Protein 3VYW (pdb70)

Radius of gyration: 40.47 Å; Cα contacts (8 Å, |Δi|>4): 2380; chains: 4; bounding box: 107×98×105 Å

Secondary structure (DSSP, 8-state):
-HHHHHHHHHHHHHHHHT----HHHHHHHHHHHHHH---TT---EEEEE-TTS-EEEEETTTTEESS-TTT-HHHHIIIIIIHHHTHHHHHHH-SEEEEEEE--TTSHHHHHHHHHHHHH-TT-EEEEEEEESS--S--PPPPTTSHHHHHHHHHH-SEEE-SSEEEEEEES-HHHHGGG--S--EEEEEE--S-TTTSGGGGSHHHHHHHHTTEEEEEEEEES---HHHHHHHHHTT-EEEEEE---EEEEEESSS-----HHHHHHHHH-TT-----SSS---HHHHHHHHHHHHTT--/-HHHHHHHHHHHHHHHS-----HHHHHHHHHHHHHH---TT---EEEEE-TTS-EEEEETTTTEESS-TTT-HHHHHIIIIIHHHTHHHHHTT-SEEEEEEE--TTSHHHHHHHHHHHHH-TT-EEEEEEEESS--SSPPPPPTTSHHHHHHHHHHTTEEE-SSEEEEEEES-HHHHGGG--S--EEEEEE--S-TTTSGGGSSHHHHHHHHHTEEEEEEEEES---HHHHHHHHHTT-EEEEEE-TT---EEEEEESSS-----HHHHHHHHH-TT-----TTS---HHHHHHHHHHHHTT-/-HHHHHHHHHHHHHHHHT----HHHHHHHHHHHHHH---TT---EEEEE-TTS-EEEEETTTTEESS-TTT-HHHHIIIIIIHHHTHHHHHHH-SEEEEEEE--TTSHHHHHHHHHHHHH-TT-EEEEEEEESS--S----PPTTSHHHHHHHHHH-SEEE-SSEEEEEEES-HHHHGGG--S--EEEEEE--S-TTTSGGGSSHHHHHHHHHTEEEEEEEEES---HHHHHHHHHTT-EEEEEE-TT-S-EEEEEESSS-----HHHHHHHHH-TT-----TTS---HHHHHHHHHHHHTT-/-HHHHHHHHHHHHHHHHT----HHHHHHHHHHHHHH---TT---EEEE--TTS--EEEETTTTEESS-TTT-HHHHIIIIIIGGGTHHHHHTT-SEEEEEEE--TTSHHHHHHHHHHHHH-TT-EEEEEEEESS--S--PPPPTTTHHHHHHHHHT-SEEE-SSEEEEEEES-HHHHGGG--S--EEEEEE--S-TTTSGGGSSHHHHHHHHHTEEEEEEEEES---HHHHHHHHHTT-EEEEE--TT-S--EEEEESSS-----HHHHHHHHH-TT-----TTS---HHHHHHHHHHHHTT--

Organism: Aquifex aeolicus (strain VF5) (NCBI:txid224324)

B-factor: mean 51.1, std 18.09, range [18.89, 156.43]

Sequence (1211 aa):
KREEYLKNYLESYLRKKEVSLTEEEFNVILREFLRFAYNPEESGQEIADTADGSKTLIHKTYGEPYHSQTAGAIRESLYKFVRPSRILEKAKERKVIRILDVGFGLGYNLAVALKHLWEVNPKLRVEIISFEKELLKEFPILPEPYREIHEFLLERVPEYEGERLSLKVLLGDARKRIKEVENFKADAVFHDAFSPYKNPELWTLDFLSLIKERIDEKGYWVSYSSSLSVRKSLLTLGFKVGSSREIRKGTVASLKAPVPPEENEVRKLVLSPFAVPRDEKLDKEPLEILIDYLLKVYKISKREEYLKNYLESYLRKKEVSLTEEEFNVILREFLRFAYNPEESGQEIADTADGSKTLIHKTYGEPYHSQTAGAIRESLYKFVRPSRILEKAKERKVIRILDVGFGLGYNLAVALKHLWEVNPKLRVEIISFEKELLKEFPILPEPYREIHEFLLERVPEYEGERLSLKVLLGDARKRIKEVENFKADAVFHDAFSPYKNPELWTLDFLSLIKERIDEKGYWVSYSSSLSVRKSLLTLGFKVGSSREIGRKRKGTVASLKAPVPPEENEVRKLVLSPFAVPRDEKLDKEPLEILIDYLLKVYKIKREEYLKNYLESYLRKKEVSLTEEEFNVILREFLRFAYNPEESGQEIADTADGSKTLIHKTYGEPYHSQTAGAIRESLYKFVRPSRILEKAKERKVIRILDVGFGLGYNLAVALKHLWEVNPKLRVEIISFEKELLKEFPILPEPYREIHEFLLERVPEYEGERLSLKVLLGDARKRIKEVENFKADAVFHDAFSPYKNPELWTLDFLSLIKERIDEKGYWVSYSSSLSVRKSLLTLGFKVGSSREIGRKRKGTVASLKAPVPPEENEVRKLVLSPFAVPRDEKLDKEPLEILIDYLLKVYKIKREEYLKNYLESYLRKKEVSLTEEEFNVILREFLRFAYNPEESGQEIADTADGSKTLIHKTYGEPYHSQTAGAIRESLYKFVRPSRILEKAKERKVIRILDVGFGLGYNLAVALKHLWEVNPKLRVEIISFEKELLKEFPILPEPYREIHEFLLERVPEYEGERLSLKVLLGDARKRIKEVENFKADAVFHDAFSPYKNPELWTLDFLSLIKERIDEKGYWVSYSSSLSVRKSLLTLGFKVGSSREIGRKRKGTVASLKAPVPPEENEVRKLVLSPFAVPRDEKLDKEPLEILIDYLLKVYKIS

Structure (mmCIF, N/CA/C/O backbone):
data_3VYW
#
_entry.id   3VYW
#
_cell.length_a   55.487
_cell.length_b   107.581
_cell.length_c   117.711
_cell.angle_alpha   90.00
_cell.angle_beta   102.44
_cell.angle_gamma   90.00
#
_symmetry.space_group_name_H-M   'P 1 21 1'
#
loop_
_entity.id
_entity.type
_entity.pdbx_description
1 polymer MNMC2
2 non-polymer S-ADENOSYLMETHIONINE
3 non-polymer BENZAMIDINE
4 water water
#
loop_
_atom_site.group_PDB
_atom_site.id
_atom_site.type_symbol
_atom_site.label_atom_id
_atom_site.label_alt_id
_atom_site.label_comp_id
_atom_site.label_asym_id
_atom_site.label_entity_id
_atom_site.label_seq_id
_atom_site.pdbx_PDB_ins_code
_atom_site.Cartn_x
_atom_site.Cartn_y
_atom_site.Cartn_z
_atom_site.occupancy
_atom_site.B_iso_or_equiv
_atom_site.auth_seq_id
_atom_site.auth_comp_id
_atom_site.auth_asym_id
_atom_site.auth_atom_id
_atom_site.pdbx_PDB_model_num
ATOM 1 N N . LYS A 1 2 ? -14.386 -24.615 3.996 1.00 51.21 2 LYS A N 1
ATOM 2 C CA . LYS A 1 2 ? -15.130 -23.475 3.519 1.00 52.13 2 LYS A CA 1
ATOM 3 C C . LYS A 1 2 ? -14.946 -22.290 4.428 1.00 53.18 2 LYS A C 1
ATOM 4 O O . LYS A 1 2 ? -15.027 -22.401 5.618 1.00 54.96 2 LYS A O 1
ATOM 10 N N . ARG A 1 3 ? -14.720 -21.146 3.818 1.00 50.47 3 ARG A N 1
ATOM 11 C CA . ARG A 1 3 ? -14.352 -19.950 4.505 1.00 47.61 3 ARG A CA 1
ATOM 12 C C . ARG A 1 3 ? -15.452 -19.593 5.452 1.00 46.31 3 ARG A C 1
ATOM 13 O O . ARG A 1 3 ? -15.204 -19.327 6.576 1.00 41.19 3 ARG A O 1
ATOM 21 N N . GLU A 1 4 ? -16.679 -19.652 4.994 1.00 45.85 4 GLU A N 1
ATOM 22 C CA . GLU A 1 4 ? -17.805 -19.233 5.771 1.00 51.66 4 GLU A CA 1
ATOM 23 C C . GLU A 1 4 ? -17.901 -20.056 7.012 1.00 56.65 4 GLU A C 1
ATOM 24 O O . GLU A 1 4 ? -18.139 -19.565 8.075 1.00 53.99 4 GLU A O 1
ATOM 30 N N . GLU A 1 5 ? -17.752 -21.350 6.847 1.00 58.65 5 GLU A N 1
ATOM 31 C CA . GLU A 1 5 ? -17.796 -22.279 7.933 1.00 55.83 5 GLU A CA 1
ATOM 32 C C . GLU A 1 5 ? -16.667 -22.064 8.886 1.00 49.54 5 GLU A C 1
ATOM 33 O O . GLU A 1 5 ? -16.856 -22.074 10.050 1.00 56.89 5 GLU A O 1
ATOM 39 N N . TYR A 1 6 ? -15.471 -21.895 8.388 1.00 41.69 6 TYR A N 1
ATOM 40 C CA . TYR A 1 6 ? -14.367 -21.676 9.269 1.00 42.45 6 TYR A CA 1
ATOM 41 C C . TYR A 1 6 ? -14.510 -20.400 10.065 1.00 44.60 6 TYR A C 1
ATOM 42 O O . TYR A 1 6 ? -14.218 -20.370 11.224 1.00 44.62 6 TYR A O 1
ATOM 51 N N . LEU A 1 7 ? -14.919 -19.342 9.404 1.00 36.52 7 LEU A N 1
ATOM 52 C CA . LEU A 1 7 ? -15.024 -18.040 10.007 1.00 36.85 7 LEU A CA 1
ATOM 53 C C . LEU A 1 7 ? -16.057 -17.936 11.091 1.00 38.13 7 LEU A C 1
ATOM 54 O O . LEU A 1 7 ? -15.864 -17.249 12.056 1.00 37.62 7 LEU A O 1
ATOM 59 N N . LYS A 1 8 ? -17.183 -18.579 10.884 1.00 39.59 8 LYS A N 1
ATOM 60 C CA . LYS A 1 8 ? -18.231 -18.611 11.863 1.00 36.09 8 LYS A CA 1
ATOM 61 C C . LYS A 1 8 ? -17.865 -19.350 13.093 1.00 42.42 8 LYS A C 1
ATOM 62 O O . LYS A 1 8 ? -18.278 -19.008 14.152 1.00 47.39 8 LYS A O 1
ATOM 68 N N . ASN A 1 9 ? -17.129 -20.420 12.922 1.00 43.95 9 ASN A N 1
ATOM 69 C CA . ASN A 1 9 ? -16.628 -21.170 14.024 1.00 41.52 9 ASN A CA 1
ATOM 70 C C . ASN A 1 9 ? -15.671 -20.345 14.801 1.00 38.11 9 ASN A C 1
ATOM 71 O O . ASN A 1 9 ? -15.648 -20.382 15.989 1.00 39.70 9 ASN A O 1
ATOM 76 N N . TYR A 1 10 ? -14.838 -19.624 14.096 1.00 34.72 10 TYR A N 1
ATOM 77 C CA . TYR A 1 10 ? -13.819 -18.836 14.699 1.00 32.55 10 TYR A CA 1
ATOM 78 C C . TYR A 1 10 ? -14.440 -17.780 15.538 1.00 34.90 10 TYR A C 1
ATOM 79 O O . TYR A 1 10 ? -14.008 -17.524 16.615 1.00 39.36 10 TYR A O 1
ATOM 88 N N . LEU A 1 11 ? -15.459 -17.143 15.014 1.00 35.09 11 LEU A N 1
ATOM 89 C CA . LEU A 1 11 ? -16.153 -16.133 15.735 1.00 34.80 11 LEU A CA 1
ATOM 90 C C . LEU A 1 11 ? -16.840 -16.659 16.943 1.00 37.76 11 LEU A C 1
ATOM 91 O O . LEU A 1 11 ? -16.783 -16.079 17.982 1.00 40.70 11 LEU A O 1
ATOM 96 N N . GLU A 1 12 ? -17.533 -17.762 16.793 1.00 39.22 12 GLU A N 1
ATOM 97 C CA . GLU A 1 12 ? -18.237 -18.329 17.902 1.00 41.83 12 GLU A CA 1
ATOM 98 C C . GLU A 1 12 ? -17.228 -18.702 18.926 1.00 42.61 12 GLU A C 1
ATOM 99 O O . GLU A 1 12 ? -17.402 -18.513 20.082 1.00 44.02 12 GLU A O 1
ATOM 105 N N . SER A 1 13 ? -16.143 -19.250 18.477 1.00 43.11 13 SER A N 1
ATOM 106 C CA . SER A 1 13 ? -15.150 -19.664 19.387 1.00 42.46 13 SER A CA 1
ATOM 107 C C . SER A 1 13 ? -14.559 -18.510 20.152 1.00 46.80 13 SER A C 1
ATOM 108 O O . SER A 1 13 ? -14.351 -18.612 21.331 1.00 53.32 13 SER A O 1
ATOM 111 N N . TYR A 1 14 ? -14.260 -17.418 19.476 1.00 46.49 14 TYR A N 1
ATOM 112 C CA . TYR A 1 14 ? -13.679 -16.250 20.110 1.00 41.71 14 TYR A CA 1
ATOM 113 C C . TYR A 1 14 ? -14.590 -15.580 21.085 1.00 38.97 14 TYR A C 1
ATOM 114 O O . TYR A 1 14 ? -14.165 -15.089 22.078 1.00 36.01 14 TYR A O 1
ATOM 123 N N . LEU A 1 15 ? -15.855 -15.524 20.776 1.00 36.61 15 LEU A N 1
ATOM 124 C CA . LEU A 1 15 ? -16.767 -14.890 21.688 1.00 45.87 15 LEU A CA 1
ATOM 125 C C . LEU A 1 15 ? -16.847 -15.638 22.999 1.00 56.80 15 LEU A C 1
ATOM 126 O O . LEU A 1 15 ? -16.967 -15.050 24.040 1.00 57.35 15 LEU A O 1
ATOM 131 N N . ARG A 1 16 ? -16.811 -16.954 22.936 1.00 62.99 16 ARG A N 1
ATOM 132 C CA . ARG A 1 16 ? -16.816 -17.750 24.136 1.00 60.47 16 ARG A CA 1
ATOM 133 C C . ARG A 1 16 ? -15.567 -17.513 24.946 1.00 57.00 16 ARG A C 1
ATOM 134 O O . ARG A 1 16 ? -15.620 -17.330 26.127 1.00 55.41 16 ARG A O 1
ATOM 142 N N . LYS A 1 17 ? -14.433 -17.464 24.308 1.00 49.93 17 LYS A N 1
ATOM 143 C CA . LYS A 1 17 ? -13.254 -17.231 25.066 1.00 50.56 17 LYS A CA 1
ATOM 144 C C . LYS A 1 17 ? -13.396 -15.893 25.734 1.00 60.03 17 LYS A C 1
ATOM 145 O O . LYS A 1 17 ? -13.043 -15.742 26.873 1.00 67.60 17 LYS A O 1
ATOM 151 N N . LYS A 1 18 ? -13.903 -14.916 25.009 1.00 60.49 18 LYS A N 1
ATOM 152 C CA . LYS A 1 18 ? -13.975 -13.554 25.472 1.00 58.27 18 LYS A CA 1
ATOM 153 C C . LYS A 1 18 ? -15.034 -13.305 26.484 1.00 55.93 18 LYS A C 1
ATOM 154 O O . LYS A 1 18 ? -14.998 -12.341 27.197 1.00 54.17 18 LYS A O 1
ATOM 160 N N . GLU A 1 19 ? -15.981 -14.202 26.539 1.00 59.69 19 GLU A N 1
ATOM 161 C CA . GLU A 1 19 ? -17.040 -14.113 27.498 1.00 58.53 19 GLU A CA 1
ATOM 162 C C . GLU A 1 19 ? -17.957 -12.928 27.301 1.00 55.68 19 GLU A C 1
ATOM 163 O O . GLU A 1 19 ? -18.520 -12.407 28.234 1.00 62.44 19 GLU A O 1
ATOM 169 N N . VAL A 1 20 ? -18.115 -12.518 26.067 1.00 49.40 20 VAL A N 1
ATOM 170 C CA . VAL A 1 20 ? -19.052 -11.494 25.724 1.00 49.20 20 VAL A CA 1
ATOM 171 C C . VAL A 1 20 ? -20.478 -11.967 25.777 1.00 50.63 20 VAL A C 1
ATOM 172 O O . VAL A 1 20 ? -20.765 -13.095 25.507 1.00 55.04 20 VAL A O 1
ATOM 176 N N . SER A 1 21 ? -21.382 -11.069 26.071 1.00 48.53 21 SER A N 1
ATOM 177 C CA . SER A 1 21 ? -22.777 -11.375 26.018 1.00 54.06 21 SER A CA 1
ATOM 178 C C . SER A 1 21 ? -23.470 -10.458 25.016 1.00 54.42 21 SER A C 1
ATOM 179 O O . SER A 1 21 ? -23.296 -9.271 25.065 1.00 51.49 21 SER A O 1
ATOM 182 N N . LEU A 1 22 ? -24.225 -11.022 24.087 1.00 52.56 22 LEU A N 1
ATOM 183 C CA . LEU A 1 22 ? -24.960 -10.250 23.108 1.00 48.57 22 LEU A CA 1
ATOM 184 C C . LEU A 1 22 ? -26.329 -10.795 22.803 1.00 51.69 22 LEU A C 1
ATOM 185 O O . LEU A 1 22 ? -26.640 -11.916 23.113 1.00 53.82 22 LEU A O 1
ATOM 190 N N . THR A 1 23 ? -27.140 -9.971 22.177 1.00 48.51 23 THR A N 1
ATOM 191 C CA . THR A 1 23 ? -28.406 -10.400 21.660 1.00 46.78 23 THR A CA 1
ATOM 192 C C . THR A 1 23 ? -28.217 -11.213 20.417 1.00 48.13 23 THR A C 1
ATOM 193 O O . THR A 1 23 ? -27.173 -11.251 19.844 1.00 47.31 23 THR A O 1
ATOM 197 N N . GLU A 1 24 ? -29.250 -11.906 20.030 1.00 46.05 24 GLU A N 1
ATOM 198 C CA . GLU A 1 24 ? -29.196 -12.649 18.828 1.00 49.66 24 GLU A CA 1
ATOM 199 C C . GLU A 1 24 ? -29.035 -11.722 17.659 1.00 47.78 24 GLU A C 1
ATOM 200 O O . GLU A 1 24 ? -28.333 -12.037 16.750 1.00 50.71 24 GLU A O 1
ATOM 206 N N . GLU A 1 25 ? -29.727 -10.623 17.673 1.00 47.32 25 GLU A N 1
ATOM 207 C CA . GLU A 1 25 ? -29.622 -9.664 16.594 1.00 51.30 25 GLU A CA 1
ATOM 208 C C . GLU A 1 25 ? -28.213 -9.167 16.518 1.00 44.04 25 GLU A C 1
ATOM 209 O O . GLU A 1 25 ? -27.686 -8.990 15.474 1.00 41.36 25 GLU A O 1
ATOM 215 N N . GLU A 1 26 ? -27.624 -8.893 17.627 1.00 40.98 26 GLU A N 1
ATOM 216 C CA . GLU A 1 26 ? -26.258 -8.483 17.676 1.00 37.43 26 GLU A CA 1
ATOM 217 C C . GLU A 1 26 ? -25.344 -9.530 17.147 1.00 44.05 26 GLU A C 1
ATOM 218 O O . GLU A 1 26 ? -24.415 -9.220 16.467 1.00 46.02 26 GLU A O 1
ATOM 224 N N . PHE A 1 27 ? -25.580 -10.779 17.502 1.00 40.27 27 PHE A N 1
ATOM 225 C CA . PHE A 1 27 ? -24.761 -11.843 16.999 1.00 35.69 27 PHE A CA 1
ATOM 226 C C . PHE A 1 27 ? -24.870 -11.975 15.506 1.00 37.10 27 PHE A C 1
ATOM 227 O O . PHE A 1 27 ? -23.905 -12.199 14.840 1.00 35.68 27 PHE A O 1
ATOM 235 N N . ASN A 1 28 ? -26.059 -11.848 14.993 1.00 33.73 28 ASN A N 1
ATOM 236 C CA . ASN A 1 28 ? -26.281 -12.014 13.594 1.00 38.36 28 ASN A CA 1
ATOM 237 C C . ASN A 1 28 ? -25.544 -10.980 12.812 1.00 36.09 28 ASN A C 1
ATOM 238 O O . ASN A 1 28 ? -24.951 -11.268 11.818 1.00 37.36 28 ASN A O 1
ATOM 243 N N . VAL A 1 29 ? -25.626 -9.757 13.263 1.00 32.24 29 VAL A N 1
ATOM 244 C CA . VAL A 1 29 ? -24.972 -8.668 12.620 1.00 33.10 29 VAL A CA 1
ATOM 245 C C . VAL A 1 29 ? -23.471 -8.746 12.620 1.00 33.72 29 VAL A C 1
ATOM 246 O O . VAL A 1 29 ? -22.870 -8.509 11.621 1.00 38.07 29 VAL A O 1
ATOM 250 N N . ILE A 1 30 ? -22.862 -9.102 13.722 1.00 33.09 30 ILE A N 1
ATOM 251 C CA . ILE A 1 30 ? -21.441 -9.246 13.739 1.00 29.53 30 ILE A CA 1
ATOM 252 C C . ILE A 1 30 ? -21.008 -10.306 12.790 1.00 31.53 30 ILE A C 1
ATOM 253 O O . ILE A 1 30 ? -20.074 -10.134 12.093 1.00 33.18 30 ILE A O 1
ATOM 258 N N . LEU A 1 31 ? -21.683 -11.425 12.775 1.00 30.84 31 LEU A N 1
ATOM 259 C CA . LEU A 1 31 ? -21.306 -12.482 11.877 1.00 33.48 31 LEU A CA 1
ATOM 260 C C . LEU A 1 31 ? -21.439 -12.088 10.438 1.00 32.83 31 LEU A C 1
ATOM 261 O O . LEU A 1 31 ? -20.599 -12.379 9.645 1.00 30.29 31 LEU A O 1
ATOM 266 N N . ARG A 1 32 ? -22.496 -11.391 10.112 1.00 27.67 32 ARG A N 1
ATOM 267 C CA . ARG A 1 32 ? -22.695 -10.988 8.769 1.00 28.92 32 ARG A CA 1
ATOM 268 C C . ARG A 1 32 ? -21.606 -10.074 8.272 1.00 30.84 32 ARG A C 1
ATOM 269 O O . ARG A 1 32 ? -21.092 -10.279 7.217 1.00 33.36 32 ARG A O 1
ATOM 277 N N . GLU A 1 33 ? -21.253 -9.067 9.035 1.00 26.69 33 GLU A N 1
ATOM 278 C CA . GLU A 1 33 ? -20.128 -8.233 8.711 1.00 30.38 33 GLU A CA 1
ATOM 279 C C . GLU A 1 33 ? -18.777 -8.941 8.745 1.00 34.49 33 GLU A C 1
ATOM 280 O O . GLU A 1 33 ? -17.940 -8.688 7.942 1.00 34.95 33 GLU A O 1
ATOM 286 N N . PHE A 1 34 ? -18.568 -9.833 9.682 1.00 31.43 34 PHE A N 1
ATOM 287 C CA . PHE A 1 34 ? -17.324 -10.542 9.760 1.00 31.47 34 PHE A CA 1
ATOM 288 C C . PHE A 1 34 ? -17.137 -11.361 8.515 1.00 31.83 34 PHE A C 1
ATOM 289 O O . PHE A 1 34 ? -16.090 -11.411 7.971 1.00 34.50 34 PHE A O 1
ATOM 297 N N . LEU A 1 35 ? -18.180 -12.005 8.067 1.00 31.59 35 LEU A N 1
ATOM 298 C CA . LEU A 1 35 ? -18.112 -12.768 6.859 1.00 34.55 35 LEU A CA 1
ATOM 299 C C . LEU A 1 35 ? -17.830 -11.920 5.655 1.00 35.21 35 LEU A C 1
ATOM 300 O O . LEU A 1 35 ? -17.072 -12.275 4.812 1.00 37.30 35 LEU A O 1
ATOM 305 N N . ARG A 1 36 ? -18.483 -10.794 5.559 1.00 35.38 36 ARG A N 1
ATOM 306 C CA . ARG A 1 36 ? -18.187 -9.861 4.508 1.00 33.77 36 ARG A CA 1
ATOM 307 C C . ARG A 1 36 ? -16.814 -9.162 4.504 1.00 30.21 36 ARG A C 1
ATOM 308 O O . ARG A 1 36 ? -16.257 -8.970 3.478 1.00 30.57 36 ARG A O 1
ATOM 316 N N . PHE A 1 37 ? -16.289 -8.779 5.650 1.00 30.06 37 PHE A N 1
ATOM 317 C CA . PHE A 1 37 ? -15.039 -8.042 5.700 1.00 28.17 37 PHE A CA 1
ATOM 318 C C . PHE A 1 37 ? -13.759 -8.808 5.868 1.00 28.33 37 PHE A C 1
ATOM 319 O O . PHE A 1 37 ? -12.738 -8.284 5.634 1.00 27.20 37 PHE A O 1
ATOM 327 N N . ALA A 1 38 ? -13.824 -10.035 6.323 1.00 32.66 38 ALA A N 1
ATOM 328 C CA . ALA A 1 38 ? -12.635 -10.809 6.588 1.00 30.96 38 ALA A CA 1
ATOM 329 C C . ALA A 1 38 ? -11.967 -11.321 5.359 1.00 29.71 38 ALA A C 1
ATOM 330 O O . ALA A 1 38 ? -12.537 -11.365 4.328 1.00 34.02 38 ALA A O 1
ATOM 332 N N . TYR A 1 39 ? -10.728 -11.697 5.498 1.00 29.16 39 TYR A N 1
ATOM 333 C CA . TYR A 1 39 ? -9.983 -12.286 4.417 1.00 31.83 39 TYR A CA 1
ATOM 334 C C . TYR A 1 39 ? -10.176 -13.785 4.266 1.00 35.63 39 TYR A C 1
ATOM 335 O O . TYR A 1 39 ? -11.078 -14.352 4.830 1.00 34.28 39 TYR A O 1
ATOM 344 N N . ASN A 1 40 ? -9.371 -14.412 3.441 1.00 29.52 40 ASN A N 1
ATOM 345 C CA . ASN A 1 40 ? -9.499 -15.814 3.237 1.00 30.11 40 ASN A CA 1
ATOM 346 C C . ASN A 1 40 ? -8.383 -16.630 3.860 1.00 34.95 40 ASN A C 1
ATOM 347 O O . ASN A 1 40 ? -7.456 -16.983 3.204 1.00 33.28 40 ASN A O 1
ATOM 352 N N . PRO A 1 41 ? -8.567 -17.034 5.100 1.00 39.40 41 PRO A N 1
ATOM 353 C CA . PRO A 1 41 ? -7.596 -17.764 5.902 1.00 45.48 41 PRO A CA 1
ATOM 354 C C . PRO A 1 41 ? -7.225 -19.113 5.329 1.00 49.17 41 PRO A C 1
ATOM 355 O O . PRO A 1 41 ? -6.153 -19.580 5.550 1.00 53.23 41 PRO A O 1
ATOM 359 N N . GLU A 1 42 ? -8.143 -19.747 4.641 1.00 55.59 42 GLU A N 1
ATOM 360 C CA . GLU A 1 42 ? -7.872 -20.989 3.961 1.00 61.40 42 GLU A CA 1
ATOM 361 C C . GLU A 1 42 ? -6.883 -20.892 2.802 1.00 63.86 42 GLU A C 1
ATOM 362 O O . GLU A 1 42 ? -6.124 -21.794 2.580 1.00 71.37 42 GLU A O 1
ATOM 368 N N . GLU A 1 43 ? -6.923 -19.806 2.054 1.00 60.09 43 GLU A N 1
ATOM 369 C CA . GLU A 1 43 ? -6.033 -19.585 0.928 1.00 55.49 43 GLU A CA 1
ATOM 370 C C . GLU A 1 43 ? -4.627 -19.113 1.244 1.00 48.31 43 GLU A C 1
ATOM 371 O O . GLU A 1 43 ? -4.352 -18.652 2.311 1.00 39.53 43 GLU A O 1
ATOM 377 N N . SER A 1 44 ? -3.744 -19.290 0.279 1.00 43.65 44 SER A N 1
ATOM 378 C CA . SER A 1 44 ? -2.391 -18.779 0.302 1.00 41.80 44 SER A CA 1
ATOM 379 C C . SER A 1 44 ? -1.859 -18.686 -1.094 1.00 36.53 44 SER A C 1
ATOM 380 O O . SER A 1 44 ? -2.482 -19.120 -1.990 1.00 37.46 44 SER A O 1
ATOM 383 N N . GLY A 1 45 ? -0.691 -18.112 -1.265 1.00 38.66 45 GLY A N 1
ATOM 384 C CA . GLY A 1 45 ? -0.099 -17.974 -2.569 1.00 36.23 45 GLY A CA 1
ATOM 385 C C . GLY A 1 45 ? -0.440 -16.722 -3.317 1.00 39.68 45 GLY A C 1
ATOM 386 O O . GLY A 1 45 ? -1.139 -15.894 -2.832 1.00 42.18 45 GLY A O 1
ATOM 387 N N . GLN A 1 46 ? 0.103 -16.578 -4.508 1.00 41.00 46 GLN A N 1
ATOM 388 C CA . GLN A 1 46 ? -0.084 -15.373 -5.278 1.00 42.92 46 GLN A CA 1
ATOM 389 C C . GLN A 1 46 ? -0.346 -15.697 -6.718 1.00 45.20 46 GLN A C 1
ATOM 390 O O . GLN A 1 46 ? 0.054 -16.705 -7.204 1.00 46.70 46 GLN A O 1
ATOM 396 N N . GLU A 1 47 ? -1.031 -14.805 -7.392 1.00 50.89 47 GLU A N 1
ATOM 397 C CA . GLU A 1 47 ? -1.354 -14.950 -8.787 1.00 51.62 47 GLU A CA 1
ATOM 398 C C . GLU A 1 47 ? -0.930 -13.726 -9.508 1.00 50.15 47 GLU A C 1
ATOM 399 O O . GLU A 1 47 ? -1.121 -12.646 -9.018 1.00 52.34 47 GLU A O 1
ATOM 405 N N . ILE A 1 48 ? -0.356 -13.892 -10.676 1.00 45.28 48 ILE A N 1
ATOM 406 C CA . ILE A 1 48 ? 0.099 -12.771 -11.452 1.00 46.22 48 ILE A CA 1
ATOM 407 C C . ILE A 1 48 ? -1.037 -11.989 -12.106 1.00 41.65 48 ILE A C 1
ATOM 408 O O . ILE A 1 48 ? -1.963 -12.568 -12.578 1.00 47.05 48 ILE A O 1
ATOM 413 N N . ALA A 1 49 ? -0.966 -10.675 -12.113 1.00 35.07 49 ALA A N 1
ATOM 414 C CA . ALA A 1 49 ? -2.006 -9.886 -12.721 1.00 38.13 49 ALA A CA 1
ATOM 415 C C . ALA A 1 49 ? -1.560 -8.623 -13.409 1.00 40.61 49 ALA A C 1
ATOM 416 O O . ALA A 1 49 ? -0.541 -8.093 -13.106 1.00 41.05 49 ALA A O 1
ATOM 418 N N . ASP A 1 50 ? -2.365 -8.162 -14.346 1.00 43.19 50 ASP A N 1
ATOM 419 C CA . ASP A 1 50 ? -2.140 -6.934 -15.071 1.00 46.83 50 ASP A CA 1
ATOM 420 C C . ASP A 1 50 ? -2.516 -5.706 -14.299 1.00 48.11 50 ASP A C 1
ATOM 421 O O . ASP A 1 50 ? -3.387 -5.724 -13.483 1.00 54.05 50 ASP A O 1
ATOM 426 N N . THR A 1 51 ? -1.894 -4.604 -14.636 1.00 46.07 51 THR A N 1
ATOM 427 C CA . THR A 1 51 ? -2.195 -3.333 -14.052 1.00 43.09 51 THR A CA 1
ATOM 428 C C . THR A 1 51 ? -2.390 -2.379 -15.203 1.00 46.24 51 THR A C 1
ATOM 429 O O . THR A 1 51 ? -1.873 -2.585 -16.259 1.00 52.54 51 THR A O 1
ATOM 433 N N . ALA A 1 52 ? -3.139 -1.328 -14.978 1.00 46.18 52 ALA A N 1
ATOM 434 C CA . ALA A 1 52 ? -3.513 -0.368 -15.981 1.00 44.16 52 ALA A CA 1
ATOM 435 C C . ALA A 1 52 ? -2.371 0.383 -16.610 1.00 46.22 52 ALA A C 1
ATOM 436 O O . ALA A 1 52 ? -2.416 0.707 -17.755 1.00 44.79 52 ALA A O 1
ATOM 438 N N . ASP A 1 53 ? -1.342 0.687 -15.863 1.00 48.09 53 ASP A N 1
ATOM 439 C CA . ASP A 1 53 ? -0.270 1.446 -16.436 1.00 46.68 53 ASP A CA 1
ATOM 440 C C . ASP A 1 53 ? 0.709 0.546 -17.106 1.00 50.04 53 ASP A C 1
ATOM 441 O O . ASP A 1 53 ? 1.660 0.988 -17.680 1.00 54.31 53 ASP A O 1
ATOM 446 N N . GLY A 1 54 ? 0.442 -0.739 -17.063 1.00 55.15 54 GLY A N 1
ATOM 447 C CA . GLY A 1 54 ? 1.266 -1.723 -17.718 1.00 52.03 54 GLY A CA 1
ATOM 448 C C . GLY A 1 54 ? 2.275 -2.468 -16.894 1.00 51.69 54 GLY A C 1
ATOM 449 O O . GLY A 1 54 ? 2.834 -3.420 -17.357 1.00 55.06 54 GLY A O 1
ATOM 450 N N . SER A 1 55 ? 2.477 -2.068 -15.661 1.00 49.88 55 SER A N 1
ATOM 451 C CA . SER A 1 55 ? 3.264 -2.839 -14.744 1.00 49.66 55 SER A CA 1
ATOM 452 C C . SER A 1 55 ? 2.447 -4.010 -14.250 1.00 54.76 55 SER A C 1
ATOM 453 O O . SER A 1 55 ? 1.273 -4.092 -14.467 1.00 55.52 55 SER A O 1
ATOM 456 N N . LYS A 1 56 ? 3.099 -4.942 -13.601 1.00 46.64 56 LYS A N 1
ATOM 457 C CA . LYS A 1 56 ? 2.441 -6.106 -13.121 1.00 39.86 56 LYS A CA 1
ATOM 458 C C . LYS A 1 56 ? 2.437 -6.054 -11.628 1.00 41.24 56 LYS A C 1
ATOM 459 O O . LYS A 1 56 ? 3.211 -5.380 -11.019 1.00 42.18 56 LYS A O 1
ATOM 465 N N . THR A 1 57 ? 1.537 -6.817 -11.064 1.00 42.86 57 THR A N 1
ATOM 466 C CA . THR A 1 57 ? 1.325 -6.935 -9.656 1.00 38.30 57 THR A CA 1
ATOM 467 C C . THR A 1 57 ? 0.938 -8.376 -9.435 1.00 40.94 57 THR A C 1
ATOM 468 O O . THR A 1 57 ? 0.749 -9.104 -10.362 1.00 37.42 57 THR A O 1
ATOM 472 N N . LEU A 1 58 ? 0.807 -8.778 -8.197 1.00 39.07 58 LEU A N 1
ATOM 473 C CA . LEU A 1 58 ? 0.310 -10.077 -7.911 1.00 37.48 58 LEU A CA 1
ATOM 474 C C . LEU A 1 58 ? -0.919 -9.903 -7.092 1.00 38.83 58 LEU A C 1
ATOM 475 O O . LEU A 1 58 ? -1.085 -8.917 -6.439 1.00 34.33 58 LEU A O 1
ATOM 480 N N . ILE A 1 59 ? -1.773 -10.903 -7.118 1.00 38.37 59 ILE A N 1
ATOM 481 C CA . ILE A 1 59 ? -2.887 -10.960 -6.219 1.00 38.93 59 ILE A CA 1
ATOM 482 C C . ILE A 1 59 ? -2.499 -11.882 -5.119 1.00 38.02 59 ILE A C 1
ATOM 483 O O . ILE A 1 59 ? -2.005 -12.932 -5.381 1.00 43.61 59 ILE A O 1
ATOM 488 N N . HIS A 1 60 ? -2.724 -11.484 -3.884 1.00 32.87 60 HIS A N 1
ATOM 489 C CA . HIS A 1 60 ? -2.483 -12.355 -2.773 1.00 34.58 60 HIS A CA 1
ATOM 490 C C . HIS A 1 60 ? -3.761 -13.047 -2.413 1.00 39.37 60 HIS A C 1
ATOM 491 O O . HIS A 1 60 ? -4.750 -12.419 -2.088 1.00 36.91 60 HIS A O 1
ATOM 498 N N . LYS A 1 61 ? -3.749 -14.364 -2.521 1.00 42.19 61 LYS A N 1
ATOM 499 C CA . LYS A 1 61 ? -4.889 -15.223 -2.305 1.00 38.38 61 LYS A CA 1
ATOM 500 C C . LYS A 1 61 ? -5.454 -15.252 -0.906 1.00 36.31 61 LYS A C 1
ATOM 501 O O . LYS A 1 61 ? -6.620 -15.381 -0.742 1.00 36.84 61 LYS A O 1
ATOM 507 N N . THR A 1 62 ? -4.601 -15.181 0.091 1.00 35.73 62 THR A N 1
ATOM 508 C CA . THR A 1 62 ? -5.024 -15.036 1.453 1.00 33.63 62 THR A CA 1
ATOM 509 C C . THR A 1 62 ? -5.745 -13.738 1.766 1.00 35.19 62 THR A C 1
ATOM 510 O O . THR A 1 62 ? -6.757 -13.729 2.398 1.00 29.51 62 THR A O 1
ATOM 514 N N . TYR A 1 63 ? -5.167 -12.635 1.366 1.00 33.60 63 TYR A N 1
ATOM 515 C CA . TYR A 1 63 ? -5.757 -11.353 1.595 1.00 34.54 63 TYR A CA 1
ATOM 516 C C . TYR A 1 63 ? -6.809 -10.995 0.596 1.00 37.30 63 TYR A C 1
ATOM 517 O O . TYR A 1 63 ? -7.630 -10.159 0.830 1.00 38.88 63 TYR A O 1
ATOM 526 N N . GLY A 1 64 ? -6.773 -11.670 -0.524 1.00 35.52 64 GLY A N 1
ATOM 527 C CA . GLY A 1 64 ? -7.654 -11.402 -1.617 1.00 33.60 64 GLY A CA 1
ATOM 528 C C . GLY A 1 64 ? -7.510 -10.056 -2.251 1.00 38.48 64 GLY A C 1
ATOM 529 O O . GLY A 1 64 ? -8.473 -9.466 -2.637 1.00 32.72 64 GLY A O 1
ATOM 530 N N . GLU A 1 65 ? -6.277 -9.609 -2.354 1.00 32.81 65 GLU A N 1
ATOM 531 C CA . GLU A 1 65 ? -5.964 -8.314 -2.853 1.00 37.68 65 GLU A CA 1
ATOM 532 C C . GLU A 1 65 ? -4.731 -8.262 -3.689 1.00 34.50 65 GLU A C 1
ATOM 533 O O . GLU A 1 65 ? -3.847 -9.026 -3.511 1.00 36.27 65 GLU A O 1
ATOM 539 N N . PRO A 1 66 ? -4.683 -7.316 -4.591 1.00 31.05 66 PRO A N 1
ATOM 540 C CA . PRO A 1 66 ? -3.470 -6.981 -5.306 1.00 30.62 66 PRO A CA 1
ATOM 541 C C . PR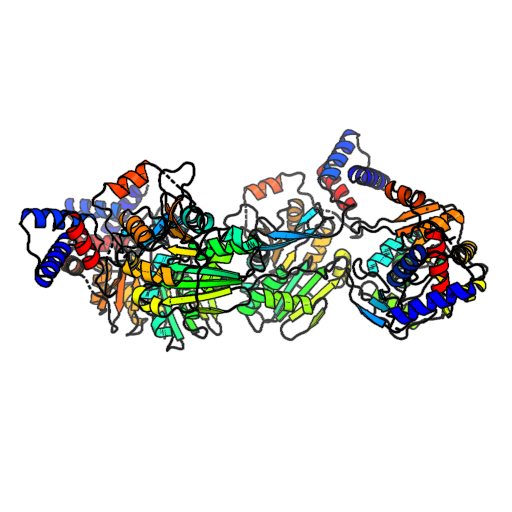O A 1 66 ? -2.462 -6.266 -4.440 1.00 31.72 66 PRO A C 1
ATOM 542 O O . PRO A 1 66 ? -2.802 -5.561 -3.549 1.00 31.53 66 PRO A O 1
ATOM 546 N N . TYR A 1 67 ? -1.205 -6.490 -4.706 1.00 32.56 67 TYR A N 1
ATOM 547 C CA . TYR A 1 67 ? -0.150 -5.806 -4.005 1.00 33.19 67 TYR A CA 1
ATOM 548 C C . TYR A 1 67 ? -0.260 -4.340 -4.325 1.00 39.96 67 TYR A C 1
ATOM 549 O O . TYR A 1 67 ? 0.034 -3.482 -3.524 1.00 37.49 67 TYR A O 1
ATOM 558 N N . HIS A 1 68 ? -0.720 -4.087 -5.531 1.00 39.37 68 HIS A N 1
ATOM 559 C CA . HIS A 1 68 ? -0.977 -2.777 -6.000 1.00 45.56 68 HIS A CA 1
ATOM 560 C C . HIS A 1 68 ? -2.224 -2.689 -6.787 1.00 44.14 68 HIS A C 1
ATOM 561 O O . HIS A 1 68 ? -2.698 -3.674 -7.287 1.00 39.88 68 HIS A O 1
ATOM 568 N N . SER A 1 69 ? -2.760 -1.491 -6.917 1.00 39.48 69 SER A N 1
ATOM 569 C CA . SER A 1 69 ? -4.039 -1.299 -7.532 1.00 37.95 69 SER A CA 1
ATOM 570 C C . SER A 1 69 ? -3.945 -1.412 -9.014 1.00 37.48 69 SER A C 1
ATOM 571 O O . SER A 1 69 ? -3.166 -0.767 -9.631 1.00 35.52 69 SER A O 1
ATOM 574 N N . GLN A 1 70 ? -4.730 -2.313 -9.553 1.00 38.25 70 GLN A N 1
ATOM 575 C CA . GLN A 1 70 ? -4.794 -2.562 -10.962 1.00 40.37 70 GLN A CA 1
ATOM 576 C C . GLN A 1 70 ? -5.370 -1.416 -11.733 1.00 42.36 70 GLN A C 1
ATOM 577 O O . GLN A 1 70 ? -4.977 -1.141 -12.833 1.00 40.43 70 GLN A O 1
ATOM 583 N N . THR A 1 71 ? -6.336 -0.764 -11.134 1.00 44.40 71 THR A N 1
ATOM 584 C CA . THR A 1 71 ? -6.988 0.375 -11.712 1.00 48.28 71 THR A CA 1
ATOM 585 C C . THR A 1 71 ? -6.127 1.592 -11.917 1.00 47.77 71 THR A C 1
ATOM 586 O O . THR A 1 71 ? -6.207 2.245 -12.918 1.00 46.55 71 THR A O 1
ATOM 590 N N . ALA A 1 72 ? -5.365 1.949 -10.903 1.00 50.02 72 ALA A N 1
ATOM 591 C CA . ALA A 1 72 ? -4.382 3.000 -11.015 1.00 48.10 72 ALA A CA 1
ATOM 592 C C . ALA A 1 72 ? -3.177 2.699 -11.888 1.00 44.68 72 ALA A C 1
ATOM 593 O O . ALA A 1 72 ? -2.683 3.537 -12.577 1.00 45.08 72 ALA A O 1
ATOM 595 N N . GLY A 1 73 ? -2.704 1.481 -11.792 1.00 42.02 73 GLY A N 1
ATOM 596 C CA . GLY A 1 73 ? -1.405 1.083 -12.259 1.00 39.37 73 GLY A CA 1
ATOM 597 C C . GLY A 1 73 ? -0.514 1.105 -11.044 1.00 37.16 73 GLY A C 1
ATOM 598 O O . GLY A 1 73 ? -0.681 1.913 -10.206 1.00 36.46 73 GLY A O 1
ATOM 599 N N . ALA A 1 74 ? 0.394 0.166 -10.935 1.00 33.68 74 ALA A N 1
ATOM 600 C CA . ALA A 1 74 ? 1.304 0.088 -9.809 1.00 33.93 74 ALA A CA 1
ATOM 601 C C . ALA A 1 74 ? 2.335 1.203 -9.625 1.00 33.18 74 ALA A C 1
ATOM 602 O O . ALA A 1 74 ? 2.592 1.620 -8.535 1.00 32.10 74 ALA A O 1
ATOM 604 N N . ILE A 1 75 ? 2.969 1.622 -10.695 1.00 31.10 75 ILE A N 1
ATOM 605 C CA . ILE A 1 75 ? 3.905 2.714 -10.642 1.00 36.80 75 ILE A CA 1
ATOM 606 C C . ILE A 1 75 ? 3.204 3.981 -10.294 1.00 36.21 75 ILE A C 1
ATOM 607 O O . ILE A 1 75 ? 3.697 4.778 -9.551 1.00 40.09 75 ILE A O 1
ATOM 612 N N . ARG A 1 76 ? 2.042 4.163 -10.873 1.00 37.28 76 ARG A N 1
ATOM 613 C CA . ARG A 1 76 ? 1.246 5.333 -10.623 1.00 37.09 76 ARG A CA 1
ATOM 614 C C . ARG A 1 76 ? 0.771 5.446 -9.222 1.00 31.77 76 ARG A C 1
ATOM 615 O O . ARG A 1 76 ? 0.744 6.502 -8.695 1.00 30.76 76 ARG A O 1
ATOM 623 N N . GLU A 1 77 ? 0.382 4.344 -8.628 1.00 29.63 77 GLU A N 1
ATOM 624 C CA . GLU A 1 77 ? 0.092 4.332 -7.223 1.00 33.49 77 GLU A CA 1
ATOM 625 C C . GLU A 1 77 ? 1.304 4.621 -6.347 1.00 33.78 77 GLU A C 1
ATOM 626 O O . GLU A 1 77 ? 1.214 5.344 -5.425 1.00 34.58 77 GLU A O 1
ATOM 632 N N . SER A 1 78 ? 2.454 4.075 -6.643 1.00 31.77 78 SER A N 1
ATOM 633 C CA . SER A 1 78 ? 3.589 4.383 -5.825 1.00 33.74 78 SER A CA 1
ATOM 634 C C . SER A 1 78 ? 3.915 5.845 -5.861 1.00 31.00 78 SER A C 1
ATOM 635 O O . SER A 1 78 ? 4.182 6.444 -4.876 1.00 30.02 78 SER A O 1
ATOM 638 N N . LEU A 1 79 ? 3.919 6.392 -7.052 1.00 35.49 79 LEU A N 1
ATOM 639 C CA . LEU A 1 79 ? 4.214 7.782 -7.284 1.00 39.88 79 LEU A CA 1
ATOM 640 C C . LEU A 1 79 ? 3.243 8.784 -6.717 1.00 36.22 79 LEU A C 1
ATOM 641 O O . LEU A 1 79 ? 3.639 9.770 -6.161 1.00 33.40 79 LEU A O 1
ATOM 646 N N . TYR A 1 80 ? 1.968 8.544 -6.928 1.00 34.26 80 TYR A N 1
ATOM 647 C CA . TYR A 1 80 ? 0.961 9.456 -6.474 1.00 35.07 80 TYR A CA 1
ATOM 648 C C . TYR A 1 80 ? 0.375 9.236 -5.114 1.00 33.57 80 TYR A C 1
ATOM 649 O O . TYR A 1 80 ? -0.014 10.168 -4.496 1.00 37.56 80 TYR A O 1
ATOM 658 N N . LYS A 1 81 ? 0.277 8.003 -4.659 1.00 32.50 81 LYS A N 1
ATOM 659 C CA . LYS A 1 81 ? -0.079 7.718 -3.272 1.00 31.95 81 LYS A CA 1
ATOM 660 C C . LYS A 1 81 ? 1.052 7.693 -2.259 1.00 31.30 81 LYS A C 1
ATOM 661 O O . LYS A 1 81 ? 0.874 8.057 -1.135 1.00 31.21 81 LYS A O 1
ATOM 667 N N . PHE A 1 82 ? 2.215 7.244 -2.657 1.00 27.98 82 PHE A N 1
ATOM 668 C CA . PHE A 1 82 ? 3.347 7.334 -1.767 1.00 28.91 82 PHE A CA 1
ATOM 669 C C . PHE A 1 82 ? 4.615 8.144 -1.985 1.00 28.72 82 PHE A C 1
ATOM 670 O O . PHE A 1 82 ? 5.119 8.675 -0.998 1.00 28.41 82 PHE A O 1
ATOM 678 N N . VAL A 1 83 ? 5.125 8.289 -3.091 1.00 31.39 83 VAL A N 1
ATOM 679 C CA . VAL A 1 83 ? 6.315 9.104 -3.264 1.00 33.75 83 VAL A CA 1
ATOM 680 C C . VAL A 1 83 ? 6.100 10.603 -3.190 1.00 34.45 83 VAL A C 1
ATOM 681 O O . VAL A 1 83 ? 6.690 11.253 -2.382 1.00 37.77 83 VAL A O 1
ATOM 685 N N . ARG A 1 84 ? 5.259 11.153 -4.033 1.00 39.61 84 ARG A N 1
ATOM 686 C CA . ARG A 1 84 ? 5.060 12.578 -4.051 1.00 43.27 84 ARG A CA 1
ATOM 687 C C . ARG A 1 84 ? 4.522 13.136 -2.786 1.00 40.95 84 ARG A C 1
ATOM 688 O O . ARG A 1 84 ? 5.104 13.989 -2.204 1.00 40.22 84 ARG A O 1
ATOM 696 N N . PRO A 1 85 ? 3.381 12.662 -2.378 1.00 42.53 85 PRO A N 1
ATOM 697 C CA . PRO A 1 85 ? 2.786 13.125 -1.142 1.00 38.46 85 PRO A CA 1
ATOM 698 C C . PRO A 1 85 ? 3.757 13.094 0.005 1.00 39.08 85 PRO A C 1
ATOM 699 O O . PRO A 1 85 ? 3.602 13.859 0.899 1.00 44.01 85 PRO A O 1
ATOM 703 N N . SER A 1 86 ? 4.752 12.241 -0.020 1.00 39.05 86 SER A N 1
ATOM 704 C CA . SER A 1 86 ? 5.692 12.184 1.073 1.00 38.45 86 SER A CA 1
ATOM 705 C C . SER A 1 86 ? 6.608 13.384 1.114 1.00 41.84 86 SER A C 1
ATOM 706 O O . SER A 1 86 ? 7.066 13.797 2.151 1.00 35.29 86 SER A O 1
ATOM 709 N N . ARG A 1 87 ? 6.874 13.928 -0.054 1.00 46.29 87 ARG A N 1
ATOM 710 C CA . ARG A 1 87 ? 7.638 15.129 -0.185 1.00 50.99 87 ARG A CA 1
ATOM 711 C C . ARG A 1 87 ? 9.112 14.900 -0.062 1.00 51.50 87 ARG A C 1
ATOM 712 O O . ARG A 1 87 ? 9.854 15.817 0.083 1.00 55.41 87 ARG A O 1
ATOM 720 N N . ILE A 1 88 ? 9.537 13.672 -0.113 1.00 47.83 88 ILE A N 1
ATOM 721 C CA . ILE A 1 88 ? 10.936 13.392 0.024 1.00 47.43 88 ILE A CA 1
ATOM 722 C C . ILE A 1 88 ? 11.720 13.992 -1.113 1.00 46.95 88 ILE A C 1
ATOM 723 O O . ILE A 1 88 ? 12.821 14.386 -0.943 1.00 46.54 88 ILE A O 1
ATOM 728 N N . LEU A 1 89 ? 11.116 14.058 -2.276 1.00 43.50 89 LEU A N 1
ATOM 729 C CA . LEU A 1 89 ? 11.751 14.568 -3.456 1.00 41.98 89 LEU A CA 1
ATOM 730 C C . LEU A 1 89 ? 12.109 16.024 -3.351 1.00 46.46 89 LEU A C 1
ATOM 731 O O . LEU A 1 89 ? 13.109 16.439 -3.858 1.00 42.49 89 LEU A O 1
ATOM 736 N N . GLU A 1 90 ? 11.246 16.804 -2.738 1.00 53.85 90 GLU A N 1
ATOM 737 C CA . GLU A 1 90 ? 11.561 18.163 -2.416 1.00 54.28 90 GLU A CA 1
ATOM 738 C C . GLU A 1 90 ? 12.691 18.221 -1.422 1.00 52.58 90 GLU A C 1
ATOM 739 O O . GLU A 1 90 ? 13.615 18.967 -1.568 1.00 51.40 90 GLU A O 1
ATOM 745 N N . LYS A 1 91 ? 12.607 17.427 -0.388 1.00 47.20 91 LYS A N 1
ATOM 746 C CA . LYS A 1 91 ? 13.585 17.494 0.658 1.00 54.70 91 LYS A CA 1
ATOM 747 C C . LYS A 1 91 ? 14.946 17.121 0.174 1.00 60.73 91 LYS A C 1
ATOM 748 O O . LYS A 1 91 ? 15.932 17.489 0.758 1.00 66.74 91 LYS A O 1
ATOM 754 N N . ALA A 1 92 ? 14.975 16.347 -0.884 1.00 63.63 92 ALA A N 1
ATOM 755 C CA . ALA A 1 92 ? 16.181 15.754 -1.377 1.00 62.25 92 ALA A CA 1
ATOM 756 C C . ALA A 1 92 ? 17.184 16.740 -1.878 1.00 69.54 92 ALA A C 1
ATOM 757 O O . ALA A 1 92 ? 18.369 16.546 -1.708 1.00 73.20 92 ALA A O 1
ATOM 759 N N . LYS A 1 93 ? 16.726 17.786 -2.534 1.00 76.49 93 LYS A N 1
ATOM 760 C CA . LYS A 1 93 ? 17.671 18.701 -3.140 1.00 86.18 93 LYS A CA 1
ATOM 761 C C . LYS A 1 93 ? 18.554 19.358 -2.105 1.00 81.81 93 LYS A C 1
ATOM 762 O O . LYS A 1 93 ? 19.740 19.501 -2.307 1.00 83.49 93 LYS A O 1
ATOM 768 N N . GLU A 1 94 ? 17.951 19.796 -1.019 1.00 76.85 94 GLU A N 1
ATOM 769 C CA . GLU A 1 94 ? 18.683 20.287 0.120 1.00 75.31 94 GLU A CA 1
ATOM 770 C C . GLU A 1 94 ? 19.481 19.255 0.881 1.00 69.27 94 GLU A C 1
ATOM 771 O O . GLU A 1 94 ? 20.549 19.518 1.359 1.00 79.77 94 GLU A O 1
ATOM 777 N N . ARG A 1 95 ? 18.901 18.104 1.092 1.00 68.53 95 ARG A N 1
ATOM 778 C CA . ARG A 1 95 ? 19.423 17.161 2.057 1.00 67.22 95 ARG A CA 1
ATOM 779 C C . ARG A 1 95 ? 20.539 16.273 1.612 1.00 60.30 95 ARG A C 1
ATOM 780 O O . ARG A 1 95 ? 20.789 16.134 0.460 1.00 54.73 95 ARG A O 1
ATOM 788 N N . LYS A 1 96 ? 21.183 15.643 2.569 1.00 62.16 96 LYS A N 1
ATOM 789 C CA . LYS A 1 96 ? 22.189 14.651 2.290 1.00 64.22 96 LYS A CA 1
ATOM 790 C C . LYS A 1 96 ? 21.813 13.263 2.748 1.00 64.69 96 LYS A C 1
ATOM 791 O O . LYS A 1 96 ? 22.530 12.317 2.515 1.00 62.49 96 LYS A O 1
ATOM 797 N N . VAL A 1 97 ? 20.705 13.145 3.448 1.00 64.41 97 VAL A N 1
ATOM 798 C CA . VAL A 1 97 ? 20.197 11.846 3.789 1.00 59.14 97 VAL A CA 1
ATOM 799 C C . VAL A 1 97 ? 18.709 11.864 3.854 1.00 57.26 97 VAL A C 1
ATOM 800 O O . VAL A 1 97 ? 18.140 12.789 4.345 1.00 62.02 97 VAL A O 1
ATOM 804 N N . ILE A 1 98 ? 18.083 10.830 3.340 1.00 51.73 98 ILE A N 1
ATOM 805 C CA . ILE A 1 98 ? 16.669 10.674 3.463 1.00 45.51 98 ILE A CA 1
ATOM 806 C C . ILE A 1 98 ? 16.405 9.336 4.089 1.00 49.00 98 ILE A C 1
ATOM 807 O O . ILE A 1 98 ? 16.959 8.369 3.678 1.00 51.17 98 ILE A O 1
ATOM 812 N N . ARG A 1 99 ? 15.550 9.292 5.088 1.00 46.52 99 ARG A N 1
ATOM 813 C CA . ARG A 1 99 ? 15.174 8.054 5.714 1.00 47.55 99 ARG A CA 1
ATOM 814 C C . ARG A 1 99 ? 13.733 7.639 5.464 1.00 45.29 99 ARG A C 1
ATOM 815 O O . ARG A 1 99 ? 12.828 8.366 5.718 1.00 44.33 99 ARG A O 1
ATOM 823 N N . ILE A 1 100 ? 13.547 6.434 4.975 1.00 34.95 100 ILE A N 1
ATOM 824 C CA . ILE A 1 100 ? 12.228 5.910 4.761 1.00 32.84 100 ILE A CA 1
ATOM 825 C C . ILE A 1 100 ? 11.927 4.698 5.593 1.00 34.66 100 ILE A C 1
ATOM 826 O O . ILE A 1 100 ? 12.666 3.766 5.614 1.00 33.96 100 ILE A O 1
ATOM 831 N N . LEU A 1 101 ? 10.794 4.726 6.255 1.00 36.39 101 LEU A N 1
ATOM 832 C CA . LEU A 1 101 ? 10.285 3.596 6.976 1.00 38.33 101 LEU A CA 1
ATOM 833 C C . LEU A 1 101 ? 9.273 2.949 6.075 1.00 37.49 101 LEU A C 1
ATOM 834 O O . LEU A 1 101 ? 8.322 3.537 5.720 1.00 34.83 101 LEU A O 1
ATOM 839 N N . ASP A 1 102 ? 9.507 1.720 5.671 1.00 44.12 102 ASP A N 1
ATOM 840 C CA . ASP A 1 102 ? 8.628 1.081 4.723 1.00 42.14 102 ASP A CA 1
ATOM 841 C C . ASP A 1 102 ? 7.839 -0.027 5.340 1.00 40.90 102 ASP A C 1
ATOM 842 O O . ASP A 1 102 ? 8.383 -0.996 5.731 1.00 42.99 102 ASP A O 1
ATOM 847 N N . VAL A 1 103 ? 6.532 0.107 5.382 1.00 35.63 103 VAL A N 1
ATOM 848 C CA . VAL A 1 103 ? 5.693 -0.899 5.980 1.00 33.60 103 VAL A CA 1
ATOM 849 C C . VAL A 1 103 ? 5.162 -1.847 4.926 1.00 37.81 103 VAL A C 1
ATOM 850 O O . VAL A 1 103 ? 4.250 -1.541 4.244 1.00 43.51 103 VAL A O 1
ATOM 854 N N . GLY A 1 104 ? 5.776 -3.006 4.807 1.00 39.38 104 GLY A N 1
ATOM 855 C CA . GLY A 1 104 ? 5.450 -3.989 3.801 1.00 37.11 104 GLY A CA 1
ATOM 856 C C . GLY A 1 104 ? 6.313 -3.914 2.578 1.00 37.33 104 GLY A C 1
ATOM 857 O O . GLY A 1 104 ? 6.045 -3.176 1.697 1.00 40.69 104 GLY A O 1
ATOM 858 N N . PHE A 1 105 ? 7.350 -4.708 2.509 1.00 39.19 105 PHE A N 1
ATOM 859 C CA . PHE A 1 105 ? 8.244 -4.602 1.396 1.00 33.42 105 PHE A CA 1
ATOM 860 C C . PHE A 1 105 ? 7.571 -4.899 0.082 1.00 32.68 105 PHE A C 1
ATOM 861 O O . PHE A 1 105 ? 7.811 -4.247 -0.889 1.00 29.33 105 PHE A O 1
ATOM 869 N N . GLY A 1 106 ? 6.724 -5.903 0.071 1.00 30.51 106 GLY A N 1
ATOM 870 C CA . GLY A 1 106 ? 6.001 -6.290 -1.106 1.00 30.11 106 GLY A CA 1
ATOM 871 C C . GLY A 1 106 ? 6.863 -6.698 -2.260 1.00 32.44 106 GLY A C 1
ATOM 872 O O . GLY A 1 106 ? 7.679 -7.539 -2.130 1.00 35.65 106 GLY A O 1
ATOM 873 N N . LEU A 1 107 ? 6.648 -6.121 -3.415 1.00 31.48 107 LEU A N 1
ATOM 874 C CA . LEU A 1 107 ? 7.484 -6.393 -4.545 1.00 30.21 107 LEU A CA 1
ATOM 875 C C . LEU A 1 107 ? 8.570 -5.377 -4.659 1.00 31.07 107 LEU A C 1
ATOM 876 O O . LEU A 1 107 ? 9.374 -5.444 -5.525 1.00 30.54 107 LEU A O 1
ATOM 881 N N . GLY A 1 108 ? 8.587 -4.450 -3.735 1.00 30.08 108 GLY A N 1
ATOM 882 C CA . GLY A 1 108 ? 9.589 -3.432 -3.702 1.00 29.24 108 GLY A CA 1
ATOM 883 C C . GLY A 1 108 ? 9.360 -2.243 -4.579 1.00 34.93 108 GLY A C 1
ATOM 884 O O . GLY A 1 108 ? 10.252 -1.507 -4.806 1.00 30.19 108 GLY A O 1
ATOM 885 N N . TYR A 1 109 ? 8.150 -2.088 -5.072 1.00 33.35 109 TYR A N 1
ATOM 886 C CA . TYR A 1 109 ? 7.800 -1.040 -6.000 1.00 31.51 109 TYR A CA 1
ATOM 887 C C . TYR A 1 109 ? 7.911 0.366 -5.491 1.00 31.74 109 TYR A C 1
ATOM 888 O O . TYR A 1 109 ? 8.427 1.191 -6.158 1.00 34.56 109 TYR A O 1
ATOM 897 N N . ASN A 1 110 ? 7.403 0.631 -4.313 1.00 29.64 110 ASN A N 1
ATOM 898 C CA . ASN A 1 110 ? 7.436 1.953 -3.788 1.00 29.95 110 ASN A CA 1
ATOM 899 C C . ASN A 1 110 ? 8.855 2.373 -3.633 1.00 32.87 110 ASN A C 1
ATOM 900 O O . ASN A 1 110 ? 9.209 3.455 -3.948 1.00 33.13 110 ASN A O 1
ATOM 905 N N . LEU A 1 111 ? 9.667 1.491 -3.104 1.00 32.05 111 LEU A N 1
ATOM 906 C CA . LEU A 1 111 ? 11.041 1.781 -2.862 1.00 32.11 111 LEU A CA 1
ATOM 907 C C . LEU A 1 111 ? 11.816 2.044 -4.115 1.00 32.54 111 LEU A C 1
ATOM 908 O O . LEU A 1 111 ? 12.605 2.921 -4.159 1.00 31.94 111 LEU A O 1
ATOM 913 N N . ALA A 1 112 ? 11.602 1.240 -5.123 1.00 30.40 112 ALA A N 1
ATOM 914 C CA . ALA A 1 112 ? 12.225 1.424 -6.390 1.00 32.43 112 ALA A CA 1
ATOM 915 C C . ALA A 1 112 ? 11.808 2.694 -7.076 1.00 33.95 112 ALA A C 1
ATOM 916 O O . ALA A 1 112 ? 12.612 3.377 -7.623 1.00 36.22 112 ALA A O 1
ATOM 918 N N . VAL A 1 113 ? 10.535 2.998 -7.057 1.00 31.48 113 VAL A N 1
ATOM 919 C CA . VAL A 1 113 ? 10.067 4.212 -7.648 1.00 33.01 113 VAL A CA 1
ATOM 920 C C . VAL A 1 113 ? 10.628 5.420 -6.946 1.00 33.44 113 VAL A C 1
ATOM 921 O O . VAL A 1 113 ? 10.999 6.356 -7.569 1.00 37.13 113 VAL A O 1
ATOM 925 N N . ALA A 1 114 ? 10.699 5.379 -5.644 1.00 28.88 114 ALA A N 1
ATOM 926 C CA . ALA A 1 114 ? 11.272 6.461 -4.920 1.00 33.13 114 ALA A CA 1
ATOM 927 C C . ALA A 1 114 ? 12.727 6.674 -5.235 1.00 36.99 114 ALA A C 1
ATOM 928 O O . ALA A 1 114 ? 13.148 7.770 -5.445 1.00 43.83 114 ALA A O 1
ATOM 930 N N . LEU A 1 115 ? 13.499 5.615 -5.251 1.00 40.31 115 LEU A N 1
ATOM 931 C CA . LEU A 1 115 ? 14.913 5.714 -5.486 1.00 36.17 115 LEU A CA 1
ATOM 932 C C . LEU A 1 115 ? 15.232 6.252 -6.843 1.00 39.12 115 LEU A C 1
ATOM 933 O O . LEU A 1 115 ? 16.174 6.942 -7.003 1.00 43.56 115 LEU A O 1
ATOM 938 N N . LYS A 1 116 ? 14.458 5.931 -7.842 1.00 42.37 116 LYS A N 1
ATOM 939 C CA . LYS A 1 116 ? 14.716 6.532 -9.117 1.00 42.81 116 LYS A CA 1
ATOM 940 C C . LYS A 1 116 ? 14.556 8.037 -9.117 1.00 45.32 116 LYS A C 1
ATOM 941 O O . LYS A 1 116 ? 15.371 8.744 -9.630 1.00 44.57 116 LYS A O 1
ATOM 947 N N . HIS A 1 117 ? 13.471 8.522 -8.571 1.00 44.78 117 HIS A N 1
ATOM 948 C CA . HIS A 1 117 ? 13.283 9.918 -8.387 1.00 43.11 117 HIS A CA 1
ATOM 949 C C . HIS A 1 117 ? 14.197 10.551 -7.427 1.00 41.62 117 HIS A C 1
ATOM 950 O O . HIS A 1 117 ? 14.662 11.630 -7.656 1.00 44.30 117 HIS A O 1
ATOM 957 N N . LEU A 1 118 ? 14.480 9.919 -6.323 1.00 41.07 118 LEU A N 1
ATOM 958 C CA . LEU A 1 118 ? 15.317 10.582 -5.381 1.00 42.82 118 LEU A CA 1
ATOM 959 C C . LEU A 1 118 ? 16.657 10.837 -5.988 1.00 51.51 118 LEU A C 1
ATOM 960 O O . LEU A 1 118 ? 17.214 11.882 -5.820 1.00 53.55 118 LEU A O 1
ATOM 965 N N . TRP A 1 119 ? 17.209 9.835 -6.633 1.00 47.33 119 TRP A N 1
ATOM 966 C CA . TRP A 1 119 ? 18.448 9.989 -7.321 1.00 51.06 119 TRP A CA 1
ATOM 967 C C . TRP A 1 119 ? 18.444 10.890 -8.515 1.00 48.68 119 TRP A C 1
ATOM 968 O O . TRP A 1 119 ? 19.427 11.510 -8.806 1.00 55.98 119 TRP A O 1
ATOM 979 N N . GLU A 1 120 ? 17.365 10.984 -9.241 1.00 54.93 120 GLU A N 1
ATOM 980 C CA . GLU A 1 120 ? 17.360 11.922 -10.323 1.00 55.28 120 GLU A CA 1
ATOM 981 C C . GLU A 1 120 ? 17.510 13.301 -9.757 1.00 58.09 120 GLU A C 1
ATOM 982 O O . GLU A 1 120 ? 18.218 14.107 -10.288 1.00 63.39 120 GLU A O 1
ATOM 988 N N . VAL A 1 121 ? 16.804 13.586 -8.687 1.00 58.68 121 VAL A N 1
ATOM 989 C CA . VAL A 1 121 ? 16.867 14.882 -8.087 1.00 56.16 121 VAL A CA 1
ATOM 990 C C . VAL A 1 121 ? 18.209 15.233 -7.500 1.00 61.47 121 VAL A C 1
ATOM 991 O O . VAL A 1 121 ? 18.699 16.308 -7.723 1.00 73.33 121 VAL A O 1
ATOM 995 N N . ASN A 1 122 ? 18.764 14.370 -6.683 1.00 57.34 122 ASN A N 1
ATOM 996 C CA . ASN A 1 122 ? 20.122 14.498 -6.241 1.00 54.48 122 ASN A CA 1
ATOM 997 C C . ASN A 1 122 ? 20.863 13.178 -6.332 1.00 54.55 122 ASN A C 1
ATOM 998 O O . ASN A 1 122 ? 20.633 12.307 -5.550 1.00 61.08 122 ASN A O 1
ATOM 1003 N N . PRO A 1 123 ? 21.804 13.062 -7.237 1.00 53.72 123 PRO A N 1
ATOM 1004 C CA . PRO A 1 123 ? 22.512 11.813 -7.473 1.00 55.20 123 PRO A CA 1
ATOM 1005 C C . PRO A 1 123 ? 23.330 11.359 -6.310 1.00 52.35 123 PRO A C 1
ATOM 1006 O O . PRO A 1 123 ? 23.727 10.230 -6.261 1.00 49.70 123 PRO A O 1
ATOM 1010 N N . LYS A 1 124 ? 23.595 12.255 -5.388 1.00 55.80 124 LYS A N 1
ATOM 1011 C CA . LYS A 1 124 ? 24.523 11.971 -4.324 1.00 59.75 124 LYS A CA 1
ATOM 1012 C C . LYS A 1 124 ? 23.922 11.614 -2.986 1.00 54.28 124 LYS A C 1
ATOM 1013 O O . LYS A 1 124 ? 24.625 11.418 -2.031 1.00 53.29 124 LYS A O 1
ATOM 1019 N N . LEU A 1 125 ? 22.612 11.550 -2.935 1.00 54.77 125 LEU A N 1
ATOM 1020 C CA . LEU A 1 125 ? 21.867 11.344 -1.717 1.00 50.93 125 LEU A CA 1
ATOM 1021 C C . LEU A 1 125 ? 22.032 10.003 -1.066 1.00 46.39 125 LEU A C 1
ATOM 1022 O O . LEU A 1 125 ? 21.951 9.003 -1.693 1.00 52.37 125 LEU A O 1
ATOM 1027 N N . ARG A 1 126 ? 22.217 9.983 0.225 1.00 45.27 126 ARG A N 1
ATOM 1028 C CA . ARG A 1 126 ? 22.335 8.727 0.881 1.00 50.66 126 ARG A CA 1
ATOM 1029 C C . ARG A 1 126 ? 20.980 8.371 1.394 1.00 47.75 126 ARG A C 1
ATOM 1030 O O . ARG A 1 126 ? 20.345 9.160 2.005 1.00 51.47 126 ARG A O 1
ATOM 1038 N N . VAL A 1 127 ? 20.518 7.178 1.109 1.00 40.10 127 VAL A N 1
ATOM 1039 C CA . VAL A 1 127 ? 19.181 6.826 1.488 1.00 37.43 127 VAL A CA 1
ATOM 1040 C C . VAL A 1 127 ? 19.133 5.718 2.493 1.00 39.21 127 VAL A C 1
ATOM 1041 O O . VAL A 1 127 ? 19.719 4.708 2.300 1.00 37.32 127 VAL A O 1
ATOM 1045 N N . GLU A 1 128 ? 18.415 5.922 3.578 1.00 41.69 128 GLU A N 1
ATOM 1046 C CA . GLU A 1 128 ? 18.239 4.879 4.564 1.00 47.28 128 GLU A CA 1
ATOM 1047 C C . GLU A 1 128 ? 16.842 4.282 4.538 1.00 45.59 128 GLU A C 1
ATOM 1048 O O . GLU A 1 128 ? 15.890 4.939 4.814 1.00 39.31 128 GLU A O 1
ATOM 1054 N N . ILE A 1 129 ? 16.752 3.008 4.223 1.00 41.62 129 ILE A N 1
ATOM 1055 C CA . ILE A 1 129 ? 15.498 2.313 4.228 1.00 42.08 129 ILE A CA 1
ATOM 1056 C C . ILE A 1 129 ? 15.453 1.161 5.203 1.00 43.41 129 ILE A C 1
ATOM 1057 O O . ILE A 1 129 ? 16.291 0.318 5.198 1.00 43.84 129 ILE A O 1
ATOM 1062 N N . ILE A 1 130 ? 14.420 1.141 6.023 1.00 45.69 130 ILE A N 1
ATOM 1063 C CA . ILE A 1 130 ? 14.053 -0.003 6.815 1.00 40.09 130 ILE A CA 1
ATOM 1064 C C . ILE A 1 130 ? 12.685 -0.489 6.414 1.00 42.00 130 ILE A C 1
ATOM 1065 O O . ILE A 1 130 ? 11.745 0.236 6.406 1.00 37.10 130 ILE A O 1
ATOM 1070 N N . SER A 1 131 ? 12.588 -1.758 6.105 1.00 41.04 131 SER A N 1
ATOM 1071 C CA . SER A 1 131 ? 11.344 -2.321 5.665 1.00 38.54 131 SER A CA 1
ATOM 1072 C C . SER A 1 131 ? 10.943 -3.522 6.459 1.00 36.39 131 SER A C 1
ATOM 1073 O O . SER A 1 131 ? 11.726 -4.081 7.137 1.00 41.86 131 SER A O 1
ATOM 1076 N N . PHE A 1 132 ? 9.684 -3.878 6.411 1.00 37.25 132 PHE A N 1
ATOM 1077 C CA . PHE A 1 132 ? 9.152 -4.938 7.214 1.00 35.03 132 PHE A CA 1
ATOM 1078 C C . PHE A 1 132 ? 8.483 -5.875 6.279 1.00 36.93 132 PHE A C 1
ATOM 1079 O O . PHE A 1 132 ? 7.775 -5.468 5.442 1.00 35.88 132 PHE A O 1
ATOM 1087 N N . GLU A 1 133 ? 8.765 -7.144 6.359 1.00 39.80 133 GLU A N 1
ATOM 1088 C CA . GLU A 1 133 ? 8.109 -8.073 5.487 1.00 36.79 133 GLU A CA 1
ATOM 1089 C C . GLU A 1 133 ? 8.018 -9.412 6.142 1.00 41.58 133 GLU A C 1
ATOM 1090 O O . GLU A 1 133 ? 9.010 -9.999 6.405 1.00 44.38 133 GLU A O 1
ATOM 1096 N N . LYS A 1 134 ? 6.825 -9.858 6.456 1.00 38.67 134 LYS A N 1
ATOM 1097 C CA . LYS A 1 134 ? 6.598 -11.200 6.943 1.00 41.72 134 LYS A CA 1
ATOM 1098 C C . LYS A 1 134 ? 6.717 -12.341 5.967 1.00 43.11 134 LYS A C 1
ATOM 1099 O O . LYS A 1 134 ? 7.003 -13.434 6.364 1.00 46.66 134 LYS A O 1
ATOM 1105 N N . GLU A 1 135 ? 6.456 -12.080 4.701 1.00 46.05 135 GLU A N 1
ATOM 1106 C CA . GLU A 1 135 ? 6.494 -13.078 3.660 1.00 40.59 135 GLU A CA 1
ATOM 1107 C C . GLU A 1 135 ? 7.267 -12.610 2.453 1.00 41.74 135 GLU A C 1
ATOM 1108 O O . GLU A 1 135 ? 6.688 -12.301 1.455 1.00 38.81 135 GLU A O 1
ATOM 1114 N N . LEU A 1 136 ? 8.581 -12.584 2.548 1.00 42.90 136 LEU A N 1
ATOM 1115 C CA . LEU A 1 136 ? 9.424 -12.230 1.433 1.00 43.71 136 LEU A CA 1
ATOM 1116 C C . LEU A 1 136 ? 9.316 -13.215 0.293 1.00 49.23 136 LEU A C 1
ATOM 1117 O O . LEU A 1 136 ? 9.265 -14.395 0.495 1.00 53.79 136 LEU A O 1
ATOM 1122 N N . LEU A 1 137 ? 9.278 -12.707 -0.916 1.00 47.25 137 LEU A N 1
ATOM 1123 C CA . LEU A 1 137 ? 9.100 -13.521 -2.073 1.00 50.60 137 LEU A CA 1
ATOM 1124 C C . LEU A 1 137 ? 10.437 -13.813 -2.676 1.00 54.96 137 LEU A C 1
ATOM 1125 O O . LEU A 1 137 ? 11.384 -13.122 -2.409 1.00 48.69 137 LEU A O 1
ATOM 1130 N N . LYS A 1 138 ? 10.488 -14.847 -3.494 1.00 59.01 138 LYS A N 1
ATOM 1131 C CA . LYS A 1 138 ? 11.664 -15.205 -4.257 1.00 59.73 138 LYS A CA 1
ATOM 1132 C C . LYS A 1 138 ? 11.603 -14.861 -5.725 1.00 54.69 138 LYS A C 1
ATOM 1133 O O . LYS A 1 138 ? 12.609 -14.809 -6.379 1.00 56.03 138 LYS A O 1
ATOM 1139 N N . GLU A 1 139 ? 10.418 -14.677 -6.255 1.00 50.27 139 GLU A N 1
ATOM 1140 C CA . GLU A 1 139 ? 10.274 -14.246 -7.618 1.00 53.63 139 GLU A CA 1
ATOM 1141 C C . GLU A 1 139 ? 9.436 -13.003 -7.653 1.00 47.66 139 GLU A C 1
ATOM 1142 O O . GLU A 1 139 ? 8.384 -12.976 -7.105 1.00 47.85 139 GLU A O 1
ATOM 1148 N N . PHE A 1 140 ? 9.916 -11.972 -8.304 1.00 41.22 140 PHE A N 1
ATOM 1149 C CA . PHE A 1 140 ? 9.190 -10.736 -8.383 1.00 42.52 140 PHE A CA 1
ATOM 1150 C C . PHE A 1 140 ? 8.966 -10.379 -9.813 1.00 40.66 140 PHE A C 1
ATOM 1151 O O . PHE A 1 140 ? 9.817 -10.541 -10.609 1.00 40.06 140 PHE A O 1
ATOM 1159 N N . PRO A 1 141 ? 7.798 -9.862 -10.121 1.00 41.80 141 PRO A N 1
ATOM 1160 C CA . PRO A 1 141 ? 7.549 -9.245 -11.402 1.00 40.25 141 PRO A CA 1
ATOM 1161 C C . PRO A 1 141 ? 8.387 -8.024 -11.450 1.00 41.98 141 PRO A C 1
ATOM 1162 O O . PRO A 1 141 ? 8.453 -7.316 -10.499 1.00 40.69 141 PRO A O 1
ATOM 1166 N N . ILE A 1 142 ? 9.048 -7.784 -12.559 1.00 40.92 142 ILE A N 1
ATOM 1167 C CA . ILE A 1 142 ? 9.956 -6.672 -12.630 1.00 40.49 142 ILE A CA 1
ATOM 1168 C C . ILE A 1 142 ? 9.276 -5.524 -13.276 1.00 38.28 142 ILE A C 1
ATOM 1169 O O . ILE A 1 142 ? 8.514 -5.680 -14.189 1.00 38.17 142 ILE A O 1
ATOM 1174 N N . LEU A 1 143 ? 9.564 -4.360 -12.754 1.00 37.61 143 LEU A N 1
ATOM 1175 C CA . LEU A 1 143 ? 8.998 -3.158 -13.265 1.00 41.35 143 LEU A CA 1
ATOM 1176 C C . LEU A 1 143 ? 9.491 -2.906 -14.664 1.00 42.24 143 LEU A C 1
ATOM 1177 O O . LEU A 1 143 ? 10.597 -3.200 -14.998 1.00 37.93 143 LEU A O 1
ATOM 1182 N N . PRO A 1 144 ? 8.614 -2.389 -15.488 1.00 46.37 144 PRO A N 1
ATOM 1183 C CA . PRO A 1 144 ? 8.921 -2.002 -16.856 1.00 47.63 144 PRO A CA 1
ATOM 1184 C C . PRO A 1 144 ? 9.735 -0.742 -16.894 1.00 46.41 144 PRO A C 1
ATOM 1185 O O . PRO A 1 144 ? 9.737 -0.034 -15.931 1.00 47.11 144 PRO A O 1
ATOM 1189 N N . GLU A 1 145 ? 10.358 -0.514 -18.143 1.00 48.37 145 GLU A N 1
ATOM 1190 C CA . GLU A 1 145 ? 11.110 0.718 -18.163 1.00 50.23 145 GLU A CA 1
ATOM 1191 C C . GLU A 1 145 ? 10.126 1.836 -18.165 1.00 42.76 145 GLU A C 1
ATOM 1192 O O . GLU A 1 145 ? 9.055 1.710 -18.674 1.00 47.40 145 GLU A O 1
ATOM 1198 N N . PRO A 1 146 ? 10.496 2.884 -17.458 1.00 38.56 146 PRO A N 1
ATOM 1199 C CA . PRO A 1 146 ? 11.879 3.183 -17.092 1.00 41.31 146 PRO A CA 1
ATOM 1200 C C . PRO A 1 146 ? 12.377 2.880 -15.683 1.00 40.63 146 PRO A C 1
ATOM 1201 O O . PRO A 1 146 ? 13.371 3.396 -15.264 1.00 46.54 146 PRO A O 1
ATOM 1205 N N . TYR A 1 147 ? 11.667 2.050 -14.974 1.00 40.85 147 TYR A N 1
ATOM 1206 C CA . TYR A 1 147 ? 11.962 1.617 -13.639 1.00 41.14 147 TYR A CA 1
ATOM 1207 C C . TYR A 1 147 ? 12.574 0.255 -13.495 1.00 40.05 147 TYR A C 1
ATOM 1208 O O . TYR A 1 147 ? 12.781 -0.175 -12.413 1.00 43.69 147 TYR A O 1
ATOM 1217 N N . ARG A 1 148 ? 12.832 -0.436 -14.578 1.00 41.97 148 ARG A N 1
ATOM 1218 C CA . ARG A 1 148 ? 13.406 -1.760 -14.500 1.00 40.47 148 ARG A CA 1
ATOM 1219 C C . ARG A 1 148 ? 14.791 -1.882 -13.950 1.00 41.51 148 ARG A C 1
ATOM 1220 O O . ARG A 1 148 ? 15.083 -2.814 -13.287 1.00 41.95 148 ARG A O 1
ATOM 1228 N N . GLU A 1 149 ? 15.662 -0.963 -14.292 1.00 45.41 149 GLU A N 1
ATOM 1229 C CA . GLU A 1 149 ? 17.035 -0.995 -13.840 1.00 47.61 149 GLU A CA 1
ATOM 1230 C C . GLU A 1 149 ? 17.161 -0.816 -12.365 1.00 47.20 149 GLU A C 1
ATOM 1231 O O . GLU A 1 149 ? 17.942 -1.462 -11.703 1.00 46.67 149 GLU A O 1
ATOM 1237 N N . ILE A 1 150 ? 16.422 0.156 -11.886 1.00 42.85 150 ILE A N 1
ATOM 1238 C CA . ILE A 1 150 ? 16.339 0.508 -10.496 1.00 38.11 150 ILE A CA 1
ATOM 1239 C C . ILE A 1 150 ? 15.691 -0.561 -9.660 1.00 40.08 150 ILE A C 1
ATOM 1240 O O . ILE A 1 150 ? 16.070 -0.776 -8.553 1.00 39.40 150 ILE A O 1
ATOM 1245 N N . HIS A 1 151 ? 14.668 -1.197 -10.183 1.00 35.34 151 HIS A N 1
ATOM 1246 C CA . HIS A 1 151 ? 14.056 -2.270 -9.472 1.00 36.62 151 HIS A CA 1
ATOM 1247 C C . HIS A 1 151 ? 14.919 -3.477 -9.261 1.00 35.13 151 HIS A C 1
ATOM 1248 O O . HIS A 1 151 ? 14.937 -4.050 -8.195 1.00 32.98 151 HIS A O 1
ATOM 1255 N N . GLU A 1 152 ? 15.620 -3.886 -10.297 1.00 36.25 152 GLU A N 1
ATOM 1256 C CA . GLU A 1 152 ? 16.543 -4.985 -10.242 1.00 38.57 152 GLU A CA 1
ATOM 1257 C C . GLU A 1 152 ? 17.673 -4.681 -9.323 1.00 37.21 152 GLU A C 1
ATOM 1258 O O . GLU A 1 152 ? 18.157 -5.523 -8.643 1.00 38.53 152 GLU A O 1
ATOM 1264 N N . PHE A 1 153 ? 18.086 -3.443 -9.307 1.00 36.37 153 PHE A N 1
ATOM 1265 C CA . PHE A 1 153 ? 19.119 -3.007 -8.425 1.00 35.86 153 PHE A CA 1
ATOM 1266 C C . PHE A 1 153 ? 18.742 -3.150 -6.974 1.00 34.77 153 PHE A C 1
ATOM 1267 O O . PHE A 1 153 ? 19.538 -3.560 -6.188 1.00 37.65 153 PHE A O 1
ATOM 1275 N N . LEU A 1 154 ? 17.527 -2.783 -6.619 1.00 33.16 154 LEU A N 1
ATOM 1276 C CA . LEU A 1 154 ? 17.021 -2.977 -5.287 1.00 31.98 154 LEU A CA 1
ATOM 1277 C C . LEU A 1 154 ? 16.883 -4.419 -4.906 1.00 33.59 154 LEU A C 1
ATOM 1278 O O . LEU A 1 154 ? 17.168 -4.800 -3.828 1.00 35.83 154 LEU A O 1
ATOM 1283 N N . LEU A 1 155 ? 16.406 -5.223 -5.811 1.00 34.79 155 LEU A N 1
ATOM 1284 C CA . LEU A 1 155 ? 16.209 -6.613 -5.528 1.00 36.81 155 LEU A CA 1
ATOM 1285 C C . LEU A 1 155 ? 17.500 -7.346 -5.248 1.00 38.68 155 LEU A C 1
ATOM 1286 O O . LEU A 1 155 ? 17.538 -8.214 -4.437 1.00 39.82 155 LEU A O 1
ATOM 1291 N N . GLU A 1 156 ? 18.556 -6.954 -5.922 1.00 36.86 156 GLU A N 1
ATOM 1292 C CA . GLU A 1 156 ? 19.848 -7.538 -5.770 1.00 39.76 156 GLU A CA 1
ATOM 1293 C C . GLU A 1 156 ? 20.308 -7.344 -4.362 1.00 41.83 156 GLU A C 1
ATOM 1294 O O . GLU A 1 156 ? 20.976 -8.166 -3.827 1.00 43.94 156 GLU A O 1
ATOM 1300 N N . ARG A 1 157 ? 19.960 -6.225 -3.778 1.00 44.28 157 ARG A N 1
ATOM 1301 C CA . ARG A 1 157 ? 20.411 -5.856 -2.466 1.00 42.40 157 ARG A CA 1
ATOM 1302 C C . ARG A 1 157 ? 19.563 -6.329 -1.315 1.00 45.11 157 ARG A C 1
ATOM 1303 O O . ARG A 1 157 ? 19.922 -6.165 -0.207 1.00 43.33 157 ARG A O 1
ATOM 1311 N N . VAL A 1 158 ? 18.369 -6.830 -1.606 1.00 43.95 158 VAL A N 1
ATOM 1312 C CA . VAL A 1 158 ? 17.602 -7.384 -0.530 1.00 42.98 158 VAL A CA 1
ATOM 1313 C C . VAL A 1 158 ? 18.354 -8.558 0.108 1.00 42.13 158 VAL A C 1
ATOM 1314 O O . VAL A 1 158 ? 18.833 -9.273 -0.700 1.00 48.73 158 VAL A O 1
ATOM 1318 N N . PRO A 1 159 ? 18.246 -8.877 1.372 1.00 45.15 159 PRO A N 1
ATOM 1319 C CA . PRO A 1 159 ? 17.507 -8.102 2.353 1.00 49.14 159 PRO A CA 1
ATOM 1320 C C . PRO A 1 159 ? 18.325 -7.175 3.211 1.00 46.55 159 PRO A C 1
ATOM 1321 O O . PRO A 1 159 ? 17.784 -6.378 3.911 1.00 52.75 159 PRO A O 1
ATOM 1325 N N . GLU A 1 160 ? 19.645 -7.275 3.178 1.00 48.32 160 GLU A N 1
ATOM 1326 C CA . GLU A 1 160 ? 20.449 -6.381 3.949 1.00 51.25 160 GLU A CA 1
ATOM 1327 C C . GLU A 1 160 ? 21.556 -5.851 3.075 1.00 49.00 160 GLU A C 1
ATOM 1328 O O . GLU A 1 160 ? 22.176 -6.588 2.368 1.00 42.89 160 GLU A O 1
ATOM 1334 N N . TYR A 1 161 ? 21.731 -4.548 3.069 1.00 45.94 161 TYR A N 1
ATOM 1335 C CA . TYR A 1 161 ? 22.783 -3.941 2.309 1.00 46.07 161 TYR A CA 1
ATOM 1336 C C . TYR A 1 161 ? 23.282 -2.632 2.894 1.00 51.58 161 TYR A C 1
ATOM 1337 O O . TYR A 1 161 ? 22.518 -1.813 3.308 1.00 53.47 161 TYR A O 1
ATOM 1346 N N . GLU A 1 162 ? 24.581 -2.426 2.893 1.00 57.99 162 GLU A N 1
ATOM 1347 C CA . GLU A 1 162 ? 25.146 -1.158 3.304 1.00 65.06 162 GLU A CA 1
ATOM 1348 C C . GLU A 1 162 ? 26.102 -0.628 2.256 1.00 65.70 162 GLU A C 1
ATOM 1349 O O . GLU A 1 162 ? 26.906 -1.345 1.750 1.00 71.70 162 GLU A O 1
ATOM 1355 N N . GLY A 1 163 ? 26.001 0.631 1.912 1.00 63.36 163 GLY A N 1
ATOM 1356 C CA . GLY A 1 163 ? 26.671 1.120 0.740 1.00 60.88 163 GLY A CA 1
ATOM 1357 C C . GLY A 1 163 ? 26.888 2.579 0.886 1.00 61.64 163 GLY A C 1
ATOM 1358 O O . GLY A 1 163 ? 26.486 3.145 1.860 1.00 64.43 163 GLY A O 1
ATOM 1359 N N . GLU A 1 164 ? 27.555 3.196 -0.061 1.00 66.29 164 GLU A N 1
ATOM 1360 C CA . GLU A 1 164 ? 27.818 4.585 0.127 1.00 72.99 164 GLU A CA 1
ATOM 1361 C C . GLU A 1 164 ? 26.541 5.358 0.142 1.00 74.54 164 GLU A C 1
ATOM 1362 O O . GLU A 1 164 ? 26.298 6.109 1.072 1.00 83.26 164 GLU A O 1
ATOM 1368 N N . ARG A 1 165 ? 25.802 5.291 -0.952 1.00 64.12 165 ARG A N 1
ATOM 1369 C CA . ARG A 1 165 ? 24.474 5.873 -1.061 1.00 57.20 165 ARG A CA 1
ATOM 1370 C C . ARG A 1 165 ? 23.341 5.241 -0.278 1.00 53.54 165 ARG A C 1
ATOM 1371 O O . ARG A 1 165 ? 22.447 5.910 0.145 1.00 62.89 165 ARG A O 1
ATOM 1379 N N . LEU A 1 166 ? 23.334 3.938 -0.160 1.00 50.40 166 LEU A N 1
ATOM 1380 C CA . LEU A 1 166 ? 22.135 3.277 0.239 1.00 51.45 166 LEU A CA 1
ATOM 1381 C C . LEU A 1 166 ? 22.269 2.393 1.436 1.00 51.61 166 LEU A C 1
ATOM 1382 O O . LEU A 1 166 ? 23.124 1.572 1.491 1.00 48.62 166 LEU A O 1
ATOM 1387 N N . SER A 1 167 ? 21.376 2.534 2.391 1.00 52.32 167 SER A N 1
ATOM 1388 C CA . SER A 1 167 ? 21.304 1.582 3.466 1.00 51.67 167 SER A CA 1
ATOM 1389 C C . SER A 1 167 ? 19.970 0.863 3.430 1.00 50.41 167 SER A C 1
ATOM 1390 O O . SER A 1 167 ? 18.962 1.481 3.380 1.00 49.45 167 SER A O 1
ATOM 1393 N N . LEU A 1 168 ? 19.979 -0.452 3.412 1.00 45.91 168 LEU A N 1
ATOM 1394 C CA . LEU A 1 168 ? 18.761 -1.221 3.312 1.00 43.67 168 LEU A CA 1
ATOM 1395 C C . LEU A 1 168 ? 18.655 -2.281 4.380 1.00 43.28 168 LEU A C 1
ATOM 1396 O O . LEU A 1 168 ? 19.529 -3.061 4.536 1.00 46.79 168 LEU A O 1
ATOM 1401 N N . LYS A 1 169 ? 17.593 -2.305 5.144 1.00 45.48 169 LYS A N 1
ATOM 1402 C CA . LYS A 1 169 ? 17.295 -3.489 5.902 1.00 47.13 169 LYS A CA 1
ATOM 1403 C C . LYS A 1 169 ? 15.856 -3.839 5.794 1.00 41.92 169 LYS A C 1
ATOM 1404 O O . LYS A 1 169 ? 15.031 -3.072 6.160 1.00 44.71 169 LYS A O 1
ATOM 1410 N N . VAL A 1 170 ? 15.556 -5.025 5.346 1.00 36.76 170 VAL A N 1
ATOM 1411 C CA . VAL A 1 170 ? 14.213 -5.479 5.342 1.00 33.90 170 VAL A CA 1
ATOM 1412 C C . VAL A 1 170 ? 14.195 -6.504 6.415 1.00 38.86 170 VAL A C 1
ATOM 1413 O O . VAL A 1 170 ? 14.919 -7.433 6.348 1.00 46.52 170 VAL A O 1
ATOM 1417 N N . LEU A 1 171 ? 13.391 -6.323 7.436 1.00 39.36 171 LEU A N 1
ATOM 1418 C CA . LEU A 1 171 ? 13.377 -7.256 8.521 1.00 34.83 171 LEU A CA 1
ATOM 1419 C C . LEU A 1 171 ? 12.209 -8.158 8.359 1.00 38.01 171 LEU A C 1
ATOM 1420 O O . LEU A 1 171 ? 11.085 -7.738 8.358 1.00 36.93 171 LEU A O 1
ATOM 1425 N N . LEU A 1 172 ? 12.520 -9.420 8.187 1.00 38.76 172 LEU A N 1
ATOM 1426 C CA . LEU A 1 172 ? 11.554 -10.461 8.066 1.00 40.89 172 LEU A CA 1
ATOM 1427 C C . LEU A 1 172 ? 10.923 -10.789 9.374 1.00 38.74 172 LEU A C 1
ATOM 1428 O O . LEU A 1 172 ? 11.498 -10.588 10.397 1.00 38.44 172 LEU A O 1
ATOM 1433 N N . GLY A 1 173 ? 9.735 -11.351 9.290 1.00 36.54 173 GLY A N 1
ATOM 1434 C CA . GLY A 1 173 ? 8.820 -11.525 10.386 1.00 38.57 173 GLY A CA 1
ATOM 1435 C C . GLY A 1 173 ? 7.779 -10.451 10.479 1.00 44.46 173 GLY A C 1
ATOM 1436 O O . GLY A 1 173 ? 7.778 -9.542 9.705 1.00 44.55 173 GLY A O 1
ATOM 1437 N N . ASP A 1 174 ? 6.912 -10.573 11.463 1.00 46.40 174 ASP A N 1
ATOM 1438 C CA . ASP A 1 174 ? 5.852 -9.631 11.776 1.00 48.73 174 ASP A CA 1
ATOM 1439 C C . ASP A 1 174 ? 6.391 -8.296 12.165 1.00 42.62 174 ASP A C 1
ATOM 1440 O O . ASP A 1 174 ? 7.252 -8.201 12.974 1.00 51.10 174 ASP A O 1
ATOM 1445 N N . ALA A 1 175 ? 5.836 -7.257 11.595 1.00 40.82 175 ALA A N 1
ATOM 1446 C CA . ALA A 1 175 ? 6.281 -5.918 11.865 1.00 40.33 175 ALA A CA 1
ATOM 1447 C C . ALA A 1 175 ? 6.077 -5.533 13.284 1.00 40.50 175 ALA A C 1
ATOM 1448 O O . ALA A 1 175 ? 6.833 -4.781 13.810 1.00 45.71 175 ALA A O 1
ATOM 1450 N N . ARG A 1 176 ? 5.032 -6.047 13.888 1.00 34.16 176 ARG A N 1
ATOM 1451 C CA . ARG A 1 176 ? 4.722 -5.752 15.246 1.00 35.43 176 ARG A CA 1
ATOM 1452 C C . ARG A 1 176 ? 5.832 -6.213 16.148 1.00 38.23 176 ARG A C 1
ATOM 1453 O O . ARG A 1 176 ? 6.141 -5.573 17.109 1.00 35.35 176 ARG A O 1
ATOM 1461 N N . LYS A 1 177 ? 6.382 -7.382 15.896 1.00 41.79 177 LYS A N 1
ATOM 1462 C CA . LYS A 1 177 ? 7.575 -7.786 16.594 1.00 44.20 177 LYS A CA 1
ATOM 1463 C C . LYS A 1 177 ? 8.835 -7.066 16.217 1.00 44.55 177 LYS A C 1
ATOM 1464 O O . LYS A 1 177 ? 9.540 -6.590 17.054 1.00 45.81 177 LYS A O 1
ATOM 1470 N N . ARG A 1 178 ? 9.130 -7.016 14.938 1.00 43.28 178 ARG A N 1
ATOM 1471 C CA . ARG A 1 178 ? 10.378 -6.449 14.474 1.00 39.61 178 ARG A CA 1
ATOM 1472 C C . ARG A 1 178 ? 10.559 -4.969 14.731 1.00 42.04 178 ARG A C 1
ATOM 1473 O O . ARG A 1 178 ? 11.650 -4.498 14.774 1.00 42.66 178 ARG A O 1
ATOM 1481 N N . ILE A 1 179 ? 9.484 -4.228 14.853 1.00 40.72 179 ILE A N 1
ATOM 1482 C CA . ILE A 1 179 ? 9.602 -2.801 14.960 1.00 43.09 179 ILE A CA 1
ATOM 1483 C C . ILE A 1 179 ? 10.297 -2.311 16.206 1.00 46.02 179 ILE A C 1
ATOM 1484 O O . ILE A 1 179 ? 11.005 -1.349 16.176 1.00 46.74 179 ILE A O 1
ATOM 1489 N N . LYS A 1 180 ? 10.135 -3.030 17.289 1.00 47.31 180 LYS A N 1
ATOM 1490 C CA . LYS A 1 180 ? 10.676 -2.604 18.539 1.00 54.69 180 LYS A CA 1
ATOM 1491 C C . LYS A 1 180 ? 12.179 -2.483 18.451 1.00 60.72 180 LYS A C 1
ATOM 1492 O O . LYS A 1 180 ? 12.768 -1.672 19.139 1.00 66.66 180 LYS A O 1
ATOM 1498 N N . GLU A 1 181 ? 12.791 -3.266 17.584 1.00 59.21 181 GLU A N 1
ATOM 1499 C CA . GLU A 1 181 ? 14.214 -3.187 17.363 1.00 56.47 181 GLU A CA 1
ATOM 1500 C C . GLU A 1 181 ? 14.689 -1.902 16.761 1.00 61.47 181 GLU A C 1
ATOM 1501 O O . GLU A 1 181 ? 15.846 -1.587 16.860 1.00 65.04 181 GLU A O 1
ATOM 1507 N N . VAL A 1 182 ? 13.827 -1.165 16.098 1.00 59.63 182 VAL A N 1
ATOM 1508 C CA . VAL A 1 182 ? 14.331 -0.008 15.423 1.00 54.95 182 VAL A CA 1
ATOM 1509 C C . VAL A 1 182 ? 14.373 1.146 16.368 1.00 60.11 182 VAL A C 1
ATOM 1510 O O . VAL A 1 182 ? 13.371 1.592 16.866 1.00 58.73 182 VAL A O 1
ATOM 1514 N N . GLU A 1 183 ? 15.589 1.606 16.609 1.00 65.71 183 GLU A N 1
ATOM 1515 C CA . GLU A 1 183 ? 15.877 2.650 17.539 1.00 61.41 183 GLU A CA 1
ATOM 1516 C C . GLU A 1 183 ? 16.755 3.627 16.820 1.00 63.64 183 GLU A C 1
ATOM 1517 O O . GLU A 1 183 ? 17.418 3.289 15.880 1.00 65.19 183 GLU A O 1
ATOM 1523 N N . ASN A 1 184 ? 16.728 4.866 17.246 1.00 64.52 184 ASN A N 1
ATOM 1524 C CA . ASN A 1 184 ? 17.594 5.863 16.689 1.00 65.68 184 ASN A CA 1
ATOM 1525 C C . ASN A 1 184 ? 17.333 6.133 15.229 1.00 62.49 184 ASN A C 1
ATOM 1526 O O . ASN A 1 184 ? 18.207 6.540 14.497 1.00 66.28 184 ASN A O 1
ATOM 1531 N N . PHE A 1 185 ? 16.110 5.913 14.808 1.00 57.19 185 PHE A N 1
ATOM 1532 C CA . PHE A 1 185 ? 15.715 6.201 13.453 1.00 56.29 185 PHE A CA 1
ATOM 1533 C C . PHE A 1 185 ? 14.500 7.111 13.483 1.00 55.49 185 PHE A C 1
ATOM 1534 O O . PHE A 1 185 ? 13.483 6.740 14.006 1.00 56.44 185 PHE A O 1
ATOM 1542 N N . LYS A 1 186 ? 14.592 8.303 12.932 1.00 53.65 186 LYS A N 1
ATOM 1543 C CA . LYS A 1 186 ? 13.397 9.094 12.715 1.00 52.71 186 LYS A CA 1
ATOM 1544 C C . LYS A 1 186 ? 13.188 9.305 11.225 1.00 52.24 186 LYS A C 1
ATOM 1545 O O . LYS A 1 186 ? 13.902 10.051 10.598 1.00 42.43 186 LYS A O 1
ATOM 1551 N N . ALA A 1 187 ? 12.200 8.631 10.673 1.00 50.38 187 ALA A N 1
ATOM 1552 C CA . ALA A 1 187 ? 11.966 8.650 9.248 1.00 51.56 187 ALA A CA 1
ATOM 1553 C C . ALA A 1 187 ? 11.457 9.944 8.686 1.00 45.87 187 ALA A C 1
ATOM 1554 O O . ALA A 1 187 ? 10.668 10.600 9.281 1.00 46.13 187 ALA A O 1
ATOM 1556 N N . ASP A 1 188 ? 11.975 10.324 7.542 1.00 44.22 188 ASP A N 1
ATOM 1557 C CA . ASP A 1 188 ? 11.393 11.358 6.720 1.00 45.69 188 ASP A CA 1
ATOM 1558 C C . ASP A 1 188 ? 10.069 11.004 6.092 1.00 43.32 188 ASP A C 1
ATOM 1559 O O . ASP A 1 188 ? 9.236 11.838 5.933 1.00 43.19 188 ASP A O 1
ATOM 1564 N N . ALA A 1 189 ? 9.932 9.764 5.669 1.00 40.16 189 ALA A N 1
ATOM 1565 C CA . ALA A 1 189 ? 8.732 9.259 5.088 1.00 41.23 189 ALA A CA 1
ATOM 1566 C C . ALA A 1 189 ? 8.438 7.923 5.668 1.00 43.55 189 ALA A C 1
ATOM 1567 O O . ALA A 1 189 ? 9.317 7.144 5.835 1.00 49.15 189 ALA A O 1
ATOM 1569 N N . VAL A 1 190 ? 7.182 7.651 5.954 1.00 38.71 190 VAL A N 1
ATOM 1570 C CA . VAL A 1 190 ? 6.747 6.314 6.233 1.00 36.18 190 VAL A CA 1
ATOM 1571 C C . VAL A 1 190 ? 5.839 5.921 5.118 1.00 33.30 190 VAL A C 1
ATOM 1572 O O . VAL A 1 190 ? 4.889 6.568 4.884 1.00 29.14 190 VAL A O 1
ATOM 1576 N N . PHE A 1 191 ? 6.157 4.860 4.418 1.00 31.64 191 PHE A N 1
ATOM 1577 C CA . PHE A 1 191 ? 5.295 4.397 3.373 1.00 32.71 191 PHE A CA 1
ATOM 1578 C C . PHE A 1 191 ? 4.511 3.281 3.966 1.00 33.20 191 PHE A C 1
ATOM 1579 O O . PHE A 1 191 ? 5.017 2.235 4.144 1.00 32.72 191 PHE A O 1
ATOM 1587 N N . HIS A 1 192 ? 3.266 3.508 4.282 1.00 29.56 192 HIS A N 1
ATOM 1588 C CA . HIS A 1 192 ? 2.538 2.523 4.975 1.00 30.39 192 HIS A CA 1
ATOM 1589 C C . HIS A 1 192 ? 1.683 1.764 4.057 1.00 30.69 192 HIS A C 1
ATOM 1590 O O . HIS A 1 192 ? 0.584 2.143 3.790 1.00 31.66 192 HIS A O 1
ATOM 1597 N N . ASP A 1 193 ? 2.170 0.640 3.598 1.00 33.98 193 ASP A N 1
ATOM 1598 C CA . ASP A 1 193 ? 1.533 -0.055 2.520 1.00 35.02 193 ASP A CA 1
ATOM 1599 C C . ASP A 1 193 ? 1.258 -1.484 2.842 1.00 36.42 193 ASP A C 1
ATOM 1600 O O . ASP A 1 193 ? 1.884 -2.360 2.338 1.00 43.34 193 ASP A O 1
ATOM 1605 N N . ALA A 1 194 ? 0.307 -1.692 3.717 1.00 31.55 194 ALA A N 1
ATOM 1606 C CA . ALA A 1 194 ? -0.193 -2.983 4.033 1.00 30.32 194 ALA A CA 1
ATOM 1607 C C . ALA A 1 194 ? -1.389 -3.266 3.170 1.00 32.02 194 ALA A C 1
ATOM 1608 O O . ALA A 1 194 ? -1.821 -2.437 2.430 1.00 32.95 194 ALA A O 1
ATOM 1610 N N . PHE A 1 195 ? -1.909 -4.459 3.269 1.00 29.81 195 PHE A N 1
ATOM 1611 C CA . PHE A 1 195 ? -3.138 -4.812 2.623 1.00 30.96 195 PHE A CA 1
ATOM 1612 C C . PHE A 1 195 ? -4.196 -4.134 3.436 1.00 28.20 195 PHE A C 1
ATOM 1613 O O . PHE A 1 195 ? -3.938 -3.655 4.480 1.00 30.04 195 PHE A O 1
ATOM 1621 N N . SER A 1 196 ? -5.400 -4.103 2.944 1.00 29.36 196 SER A N 1
ATOM 1622 C CA . SER A 1 196 ? -6.411 -3.208 3.414 1.00 30.27 196 SER A CA 1
ATOM 1623 C C . SER A 1 196 ? -6.768 -3.515 4.849 1.00 31.67 196 SER A C 1
ATOM 1624 O O . SER A 1 196 ? -6.559 -4.591 5.299 1.00 34.75 196 SER A O 1
ATOM 1627 N N . PRO A 1 197 ? -7.249 -2.544 5.591 1.00 29.04 197 PRO A N 1
ATOM 1628 C CA . PRO A 1 197 ? -7.322 -2.683 7.030 1.00 31.44 197 PRO A CA 1
ATOM 1629 C C . PRO A 1 197 ? -8.201 -3.792 7.552 1.00 31.07 197 PRO A C 1
ATOM 1630 O O . PRO A 1 197 ? -7.875 -4.364 8.529 1.00 32.26 197 PRO A O 1
ATOM 1634 N N . TYR A 1 198 ? -9.324 -4.042 6.929 1.00 32.68 198 TYR A N 1
ATOM 1635 C CA . TYR A 1 198 ? -10.141 -5.158 7.302 1.00 35.18 198 TYR A CA 1
ATOM 1636 C C . TYR A 1 198 ? -9.420 -6.451 7.039 1.00 34.99 198 TYR A C 1
ATOM 1637 O O . TYR A 1 198 ? -9.492 -7.370 7.801 1.00 32.47 198 TYR A O 1
ATOM 1646 N N . LYS A 1 199 ? -8.756 -6.495 5.913 1.00 29.85 199 LYS A N 1
ATOM 1647 C CA . LYS A 1 199 ? -7.937 -7.596 5.499 1.00 30.47 199 LYS A CA 1
ATOM 1648 C C . LYS A 1 199 ? -6.693 -7.875 6.301 1.00 31.93 199 LYS A C 1
ATOM 1649 O O . LYS A 1 199 ? -6.351 -9.001 6.489 1.00 35.98 199 LYS A O 1
ATOM 1655 N N . ASN A 1 200 ? -6.009 -6.823 6.720 1.00 30.10 200 ASN A N 1
ATOM 1656 C CA . ASN A 1 200 ? -4.701 -6.879 7.329 1.00 27.83 200 ASN A CA 1
ATOM 1657 C C . ASN A 1 200 ? -4.671 -6.052 8.586 1.00 27.78 200 ASN A C 1
ATOM 1658 O O . ASN A 1 200 ? -3.942 -5.140 8.695 1.00 29.83 200 ASN A O 1
ATOM 1663 N N . PRO A 1 201 ? -5.460 -6.408 9.558 1.00 29.21 201 PRO A N 1
ATOM 1664 C CA . PRO A 1 201 ? -5.725 -5.557 10.699 1.00 31.02 201 PRO A CA 1
ATOM 1665 C C . PRO A 1 201 ? -4.565 -5.186 11.623 1.00 35.23 201 PRO A C 1
ATOM 1666 O O . PRO A 1 201 ? -4.607 -4.112 12.162 1.00 33.83 201 PRO A O 1
ATOM 1670 N N . GLU A 1 202 ? -3.565 -6.038 11.779 1.00 34.19 202 GLU A N 1
ATOM 1671 C CA . GLU A 1 202 ? -2.491 -5.834 12.745 1.00 40.07 202 GLU A CA 1
ATOM 1672 C C . GLU A 1 202 ? -1.736 -4.605 12.440 1.00 35.68 202 GLU A C 1
ATOM 1673 O O . GLU A 1 202 ? -1.156 -4.053 13.294 1.00 35.89 202 GLU A O 1
ATOM 1679 N N . LEU A 1 203 ? -1.715 -4.202 11.189 1.00 36.36 203 LEU A N 1
ATOM 1680 C CA . LEU A 1 203 ? -0.860 -3.129 10.773 1.00 33.95 203 LEU A CA 1
ATOM 1681 C C . LEU A 1 203 ? -1.535 -1.793 10.793 1.00 29.85 203 LEU A C 1
ATOM 1682 O O . LEU A 1 203 ? -0.981 -0.833 10.414 1.00 31.99 203 LEU A O 1
ATOM 1687 N N . TRP A 1 204 ? -2.765 -1.755 11.220 1.00 31.17 204 TRP A N 1
ATOM 1688 C CA . TRP A 1 204 ? -3.458 -0.529 11.303 1.00 30.83 204 TRP A CA 1
ATOM 1689 C C . TRP A 1 204 ? -4.005 -0.172 12.635 1.00 31.87 204 TRP A C 1
ATOM 1690 O O . TRP A 1 204 ? -4.863 0.661 12.716 1.00 33.93 204 TRP A O 1
ATOM 1701 N N . THR A 1 205 ? -3.575 -0.809 13.691 1.00 28.93 205 THR A N 1
ATOM 1702 C CA . THR A 1 205 ? -4.108 -0.468 14.980 1.00 29.14 205 THR A CA 1
ATOM 1703 C C . THR A 1 205 ? -3.514 0.799 15.518 1.00 30.09 205 THR A C 1
ATOM 1704 O O . THR A 1 205 ? -2.489 1.190 15.109 1.00 29.91 205 THR A O 1
ATOM 1708 N N . LEU A 1 206 ? -4.172 1.397 16.486 1.00 30.72 206 LEU A N 1
ATOM 1709 C CA . LEU A 1 206 ? -3.677 2.544 17.190 1.00 33.55 206 LEU A CA 1
ATOM 1710 C C . LEU A 1 206 ? -2.374 2.194 17.859 1.00 34.58 206 LEU A C 1
ATOM 1711 O O . LEU A 1 206 ? -1.482 2.971 17.921 1.00 30.34 206 LEU A O 1
ATOM 1716 N N . ASP A 1 207 ? -2.281 0.989 18.354 1.00 33.05 207 ASP A N 1
ATOM 1717 C CA . ASP A 1 207 ? -1.102 0.491 19.008 1.00 36.96 207 ASP A CA 1
ATOM 1718 C C . ASP A 1 207 ? 0.119 0.353 18.138 1.00 38.05 207 ASP A C 1
ATOM 1719 O O . ASP A 1 207 ? 1.180 0.748 18.514 1.00 40.09 207 ASP A O 1
ATOM 1724 N N . PHE A 1 208 ? -0.044 -0.203 16.963 1.00 37.54 208 PHE A N 1
ATOM 1725 C CA . PHE A 1 208 ? 1.009 -0.265 15.974 1.00 33.18 208 PHE A CA 1
ATOM 1726 C C . PHE A 1 208 ? 1.379 1.087 15.393 1.00 33.63 208 PHE A C 1
ATOM 1727 O O . PHE A 1 208 ? 2.500 1.374 15.151 1.00 35.74 208 PHE A O 1
ATOM 1735 N N . LEU A 1 209 ? 0.396 1.914 15.175 1.00 33.58 209 LEU A N 1
ATOM 1736 C CA . LEU A 1 209 ? 0.605 3.232 14.656 1.00 33.83 209 LEU A CA 1
ATOM 1737 C C . LEU A 1 209 ? 1.435 4.058 15.621 1.00 36.96 209 LEU A C 1
ATOM 1738 O O . LEU A 1 209 ? 2.182 4.896 15.226 1.00 39.22 209 LEU A O 1
ATOM 1743 N N . SER A 1 210 ? 1.250 3.822 16.897 1.00 38.63 210 SER A N 1
ATOM 1744 C CA . SER A 1 210 ? 1.979 4.463 17.949 1.00 38.86 210 SER A CA 1
ATOM 1745 C C . SER A 1 210 ? 3.434 4.121 17.890 1.00 41.51 210 SER A C 1
ATOM 1746 O O . SER A 1 210 ? 4.271 4.948 18.141 1.00 45.91 210 SER A O 1
ATOM 1749 N N . LEU A 1 211 ? 3.728 2.871 17.617 1.00 40.37 211 LEU A N 1
ATOM 1750 C CA . LEU A 1 211 ? 5.084 2.451 17.450 1.00 40.24 211 LEU A CA 1
ATOM 1751 C C . LEU A 1 211 ? 5.703 3.092 16.243 1.00 41.52 211 LEU A C 1
ATOM 1752 O O . LEU A 1 211 ? 6.846 3.385 16.225 1.00 44.46 211 LEU A O 1
ATOM 1757 N N . ILE A 1 212 ? 4.918 3.266 15.214 1.00 42.96 212 ILE A N 1
ATOM 1758 C CA . ILE A 1 212 ? 5.339 3.943 14.026 1.00 39.54 212 ILE A CA 1
ATOM 1759 C C . ILE A 1 212 ? 5.635 5.365 14.313 1.00 38.59 212 ILE A C 1
ATOM 1760 O O . ILE A 1 212 ? 6.465 5.923 13.705 1.00 42.41 212 ILE A O 1
ATOM 1765 N N . LYS A 1 213 ? 4.883 5.950 15.213 1.00 41.60 213 LYS A N 1
ATOM 1766 C CA . LYS A 1 213 ? 4.996 7.348 15.559 1.00 43.31 213 LYS A CA 1
ATOM 1767 C C . LYS A 1 213 ? 6.337 7.668 16.172 1.00 41.75 213 LYS A C 1
ATOM 1768 O O . LYS A 1 213 ? 6.895 8.683 15.926 1.00 39.03 213 LYS A O 1
ATOM 1774 N N . GLU A 1 214 ? 6.837 6.760 16.976 1.00 39.59 214 GLU A N 1
ATOM 1775 C CA . GLU A 1 214 ? 8.071 6.943 17.652 1.00 41.36 214 GLU A CA 1
ATOM 1776 C C . GLU A 1 214 ? 9.173 7.015 16.642 1.00 43.26 214 GLU A C 1
ATOM 1777 O O . GLU A 1 214 ? 10.243 7.466 16.916 1.00 48.09 214 GLU A O 1
ATOM 1783 N N . ARG A 1 215 ? 8.898 6.545 15.454 1.00 42.25 215 ARG A N 1
ATOM 1784 C CA . ARG A 1 215 ? 9.914 6.377 14.470 1.00 34.05 215 ARG A CA 1
ATOM 1785 C C . ARG A 1 215 ? 9.824 7.327 13.322 1.00 36.01 215 ARG A C 1
ATOM 1786 O O . ARG A 1 215 ? 10.414 7.117 12.311 1.00 35.62 215 ARG A O 1
ATOM 1794 N N . ILE A 1 216 ? 9.082 8.393 13.490 1.00 40.18 216 ILE A N 1
ATOM 1795 C CA . ILE A 1 216 ? 8.930 9.347 12.425 1.00 38.60 216 ILE A CA 1
ATOM 1796 C C . ILE A 1 216 ? 9.369 10.719 12.839 1.00 47.90 216 ILE A C 1
ATOM 1797 O O . ILE A 1 216 ? 9.087 11.161 13.920 1.00 52.18 216 ILE A O 1
ATOM 1802 N N . ASP A 1 217 ? 10.074 11.386 11.950 1.00 49.20 217 ASP A N 1
ATOM 1803 C CA . ASP A 1 217 ? 10.531 12.713 12.197 1.00 51.01 217 ASP A CA 1
ATOM 1804 C C . ASP A 1 217 ? 9.309 13.537 12.261 1.00 49.06 217 ASP A C 1
ATOM 1805 O O . ASP A 1 217 ? 8.366 13.234 11.611 1.00 52.15 217 ASP A O 1
ATOM 1810 N N . GLU A 1 218 ? 9.350 14.593 13.032 1.00 48.13 218 GLU A N 1
ATOM 1811 C CA . GLU A 1 218 ? 8.211 15.448 13.272 1.00 46.37 218 GLU A CA 1
ATOM 1812 C C . GLU A 1 218 ? 7.722 16.092 12.040 1.00 42.92 218 GLU A C 1
ATOM 1813 O O . GLU A 1 218 ? 6.572 16.339 11.908 1.00 45.68 218 GLU A O 1
ATOM 1819 N N . LYS A 1 219 ? 8.635 16.418 11.159 1.00 44.98 219 LYS A N 1
ATOM 1820 C CA . LYS A 1 219 ? 8.314 17.087 9.933 1.00 50.31 219 LYS A CA 1
ATOM 1821 C C . LYS A 1 219 ? 8.163 16.088 8.833 1.00 46.67 219 LYS A C 1
ATOM 1822 O O . LYS A 1 219 ? 7.985 16.439 7.717 1.00 43.47 219 LYS A O 1
ATOM 1828 N N . GLY A 1 220 ? 8.284 14.829 9.183 1.00 45.46 220 GLY A N 1
ATOM 1829 C CA . GLY A 1 220 ? 8.056 13.744 8.283 1.00 42.99 220 GLY A CA 1
ATOM 1830 C C . GLY A 1 220 ? 6.599 13.505 8.009 1.00 43.69 220 GLY A C 1
ATOM 1831 O O . GLY A 1 220 ? 5.752 13.864 8.781 1.00 44.94 220 GLY A O 1
ATOM 1832 N N . TYR A 1 221 ? 6.355 12.826 6.909 1.00 42.92 221 TYR A N 1
ATOM 1833 C CA . TYR A 1 221 ? 5.050 12.501 6.387 1.00 42.24 221 TYR A CA 1
ATOM 1834 C C . TYR A 1 221 ? 4.756 11.001 6.374 1.00 41.58 221 TYR A C 1
ATOM 1835 O O . TYR A 1 221 ? 5.577 10.211 6.034 1.00 36.02 221 TYR A O 1
ATOM 1844 N N . TRP A 1 222 ? 3.545 10.647 6.743 1.00 35.42 222 TRP A N 1
ATOM 1845 C CA . TRP A 1 222 ? 3.091 9.297 6.704 1.00 31.54 222 TRP A CA 1
ATOM 1846 C C . TRP A 1 222 ? 2.113 9.168 5.592 1.00 29.43 222 TRP A C 1
ATOM 1847 O O . TRP A 1 222 ? 1.194 9.915 5.523 1.00 27.49 222 TRP A O 1
ATOM 1858 N N . VAL A 1 223 ? 2.321 8.231 4.696 1.00 26.89 223 VAL A N 1
ATOM 1859 C CA . VAL A 1 223 ? 1.485 8.111 3.531 1.00 31.00 223 VAL A CA 1
ATOM 1860 C C . VAL A 1 223 ? 0.895 6.732 3.293 1.00 36.21 223 VAL A C 1
ATOM 1861 O O . VAL A 1 223 ? 1.517 5.738 3.524 1.00 37.13 223 VAL A O 1
ATOM 1865 N N . SER A 1 224 ? -0.334 6.699 2.837 1.00 30.48 224 SER A N 1
ATOM 1866 C CA . SER A 1 224 ? -0.942 5.473 2.446 1.00 28.82 224 SER A CA 1
ATOM 1867 C C . SER A 1 224 ? -1.972 5.710 1.384 1.00 31.95 224 SER A C 1
ATOM 1868 O O . SER A 1 224 ? -2.498 6.768 1.270 1.00 33.89 224 SER A O 1
ATOM 1871 N N . TYR A 1 225 ? -2.252 4.694 0.605 1.00 25.16 225 TYR A N 1
ATOM 1872 C CA . TYR A 1 225 ? -3.344 4.681 -0.324 1.00 25.29 225 TYR A CA 1
ATOM 1873 C C . TYR A 1 225 ? -4.685 4.703 0.373 1.00 26.48 225 TYR A C 1
ATOM 1874 O O . TYR A 1 225 ? -5.652 5.089 -0.184 1.00 25.97 225 TYR A O 1
ATOM 1883 N N . SER A 1 226 ? -4.726 4.221 1.591 1.00 25.81 226 SER A N 1
ATOM 1884 C CA . SER A 1 226 ? -5.943 4.096 2.361 1.00 26.81 226 SER A CA 1
ATOM 1885 C C . SER A 1 226 ? -6.533 5.376 2.933 1.00 28.88 226 SER A C 1
ATOM 1886 O O . SER A 1 226 ? -5.838 6.228 3.357 1.00 27.74 226 SER A O 1
ATOM 1889 N N . SER A 1 227 ? -7.846 5.473 2.910 1.00 25.11 227 SER A N 1
ATOM 1890 C CA . SER A 1 227 ? -8.549 6.524 3.567 1.00 27.71 227 SER A CA 1
ATOM 1891 C C . SER A 1 227 ? -9.479 5.978 4.594 1.00 26.92 227 SER A C 1
ATOM 1892 O O . SER A 1 227 ? -10.489 6.531 4.824 1.00 29.03 227 SER A O 1
ATOM 1895 N N . SER A 1 228 ? -9.119 4.891 5.226 1.00 25.95 228 SER A N 1
ATOM 1896 C CA . SER A 1 228 ? -9.966 4.260 6.208 1.00 26.61 228 SER A CA 1
ATOM 1897 C C . SER A 1 228 ? -10.308 5.176 7.355 1.00 28.28 228 SER A C 1
ATOM 1898 O O . SER A 1 228 ? -9.481 5.810 7.909 1.00 28.19 228 SER A O 1
ATOM 1901 N N . LEU A 1 229 ? -11.558 5.212 7.720 1.00 25.39 229 LEU A N 1
ATOM 1902 C CA . LEU A 1 229 ? -11.996 6.038 8.785 1.00 25.50 229 LEU A CA 1
ATOM 1903 C C . LEU A 1 229 ? -11.364 5.650 10.071 1.00 26.33 229 LEU A C 1
ATOM 1904 O O . LEU A 1 229 ? -11.020 6.460 10.855 1.00 27.55 229 LEU A O 1
ATOM 1909 N N . SER A 1 230 ? -11.235 4.368 10.279 1.00 30.11 230 SER A N 1
ATOM 1910 C CA . SER A 1 230 ? -10.609 3.861 11.455 1.00 29.37 230 SER A CA 1
ATOM 1911 C C . SER A 1 230 ? -9.159 4.263 11.532 1.00 26.48 230 SER A C 1
ATOM 1912 O O . SER A 1 230 ? -8.699 4.686 12.542 1.00 25.50 230 SER A O 1
ATOM 1915 N N . VAL A 1 231 ? -8.459 4.160 10.442 1.00 25.02 231 VAL A N 1
ATOM 1916 C CA . VAL A 1 231 ? -7.106 4.598 10.405 1.00 26.90 231 VAL A CA 1
ATOM 1917 C C . VAL A 1 231 ? -6.944 6.086 10.630 1.00 29.40 231 VAL A C 1
ATOM 1918 O O . VAL A 1 231 ? -6.113 6.494 11.354 1.00 29.56 231 VAL A O 1
ATOM 1922 N N . ARG A 1 232 ? -7.757 6.896 10.013 1.00 27.93 232 ARG A N 1
ATOM 1923 C CA . ARG A 1 232 ? -7.666 8.312 10.215 1.00 32.41 232 ARG A CA 1
ATOM 1924 C C . ARG A 1 232 ? -7.954 8.761 11.620 1.00 30.00 232 ARG A C 1
ATOM 1925 O O . ARG A 1 232 ? -7.356 9.676 12.105 1.00 32.70 232 ARG A O 1
ATOM 1933 N N . LYS A 1 233 ? -8.916 8.132 12.246 1.00 27.47 233 LYS A N 1
ATOM 1934 C CA . LYS A 1 233 ? -9.265 8.427 13.590 1.00 31.36 233 LYS A CA 1
ATOM 1935 C C . LYS A 1 233 ? -8.146 8.083 14.526 1.00 31.40 233 LYS A C 1
ATOM 1936 O O . LYS A 1 233 ? -7.935 8.747 15.459 1.00 34.77 233 LYS A O 1
ATOM 1942 N N . SER A 1 234 ? -7.456 7.005 14.276 1.00 30.70 234 SER A N 1
ATOM 1943 C CA . SER A 1 234 ? -6.287 6.621 15.033 1.00 31.49 234 SER A CA 1
ATOM 1944 C C . SER A 1 234 ? -5.117 7.598 14.895 1.00 30.54 234 SER A C 1
ATOM 1945 O O . SER A 1 234 ? -4.449 7.889 15.826 1.00 33.71 234 SER A O 1
ATOM 1948 N N . LEU A 1 235 ? -4.884 8.083 13.703 1.00 27.23 235 LEU A N 1
ATOM 1949 C CA . LEU A 1 235 ? -3.843 9.026 13.475 1.00 30.34 235 LEU A CA 1
ATOM 1950 C C . LEU A 1 235 ? -4.094 10.316 14.209 1.00 35.43 235 LEU A C 1
ATOM 1951 O O . LEU A 1 235 ? -3.202 10.890 14.728 1.00 33.35 235 LEU A O 1
ATOM 1956 N N . LEU A 1 236 ? -5.336 10.750 14.231 1.00 35.39 236 LEU A N 1
ATOM 1957 C CA . LEU A 1 236 ? -5.757 11.923 14.947 1.00 31.89 236 LEU A CA 1
ATOM 1958 C C . LEU A 1 236 ? -5.569 11.758 16.410 1.00 33.98 236 LEU A C 1
ATOM 1959 O O . LEU A 1 236 ? -5.175 12.653 17.061 1.00 32.41 236 LEU A O 1
ATOM 1964 N N . THR A 1 237 ? -5.847 10.582 16.903 1.00 32.48 237 THR A N 1
ATOM 1965 C CA . THR A 1 237 ? -5.668 10.259 18.285 1.00 32.52 237 THR A CA 1
ATOM 1966 C C . THR A 1 237 ? -4.219 10.366 18.704 1.00 33.33 237 THR A C 1
ATOM 1967 O O . THR A 1 237 ? -3.928 10.729 19.802 1.00 37.54 237 THR A O 1
ATOM 1971 N N . LEU A 1 238 ? -3.322 10.034 17.803 1.00 37.25 238 LEU A N 1
ATOM 1972 C CA . LEU A 1 238 ? -1.903 10.026 18.062 1.00 36.90 238 LEU A CA 1
ATOM 1973 C C . LEU A 1 238 ? -1.277 11.373 17.826 1.00 36.98 238 LEU A C 1
ATOM 1974 O O . LEU A 1 238 ? -0.144 11.582 18.106 1.00 37.54 238 LEU A O 1
ATOM 1979 N 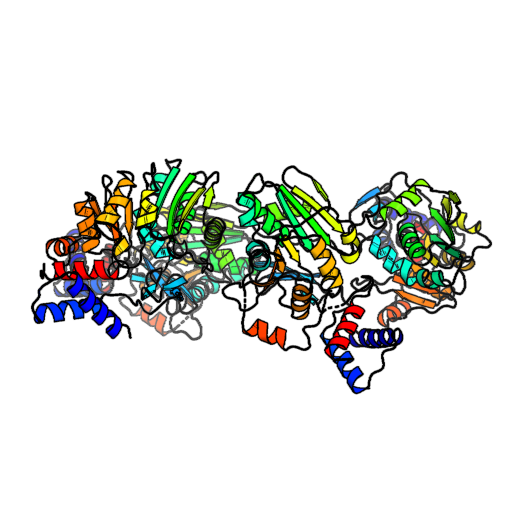N . GLY A 1 239 ? -2.065 12.310 17.379 1.00 37.66 239 GLY A N 1
ATOM 1980 C CA . GLY A 1 239 ? -1.602 13.647 17.172 1.00 37.24 239 GLY A CA 1
ATOM 1981 C C . GLY A 1 239 ? -1.168 14.076 15.817 1.00 39.61 239 GLY A C 1
ATOM 1982 O O . GLY A 1 239 ? -0.686 15.137 15.673 1.00 41.22 239 GLY A O 1
ATOM 1983 N N . PHE A 1 240 ? -1.355 13.248 14.823 1.00 38.73 240 PHE A N 1
ATOM 1984 C CA . PHE A 1 240 ? -1.065 13.623 13.469 1.00 36.06 240 PHE A CA 1
ATOM 1985 C C . PHE A 1 240 ? -2.084 14.575 12.930 1.00 37.13 240 PHE A C 1
ATOM 1986 O O . PHE A 1 240 ? -3.182 14.601 13.369 1.00 33.54 240 PHE A O 1
ATOM 1994 N N . LYS A 1 241 ? -1.674 15.355 11.956 1.00 41.78 241 LYS A N 1
ATOM 1995 C CA . LYS A 1 241 ? -2.543 16.164 11.165 1.00 41.35 241 LYS A CA 1
ATOM 1996 C C . LYS A 1 241 ? -2.853 15.261 10.026 1.00 43.00 241 LYS A C 1
ATOM 1997 O O . LYS A 1 241 ? -1.995 14.650 9.499 1.00 42.04 241 LYS A O 1
ATOM 2003 N N . VAL A 1 242 ? -4.102 15.145 9.670 1.00 41.96 242 VAL A N 1
ATOM 2004 C CA . VAL A 1 242 ? -4.503 14.187 8.691 1.00 35.95 242 VAL A CA 1
ATOM 2005 C C . VAL A 1 242 ? -5.117 14.853 7.495 1.00 34.54 242 VAL A C 1
ATOM 2006 O O . VAL A 1 242 ? -5.971 15.660 7.617 1.00 35.33 242 VAL A O 1
ATOM 2010 N N . GLY A 1 243 ? -4.651 14.487 6.330 1.00 38.98 243 GLY A N 1
ATOM 2011 C CA . GLY A 1 243 ? -5.029 15.104 5.098 1.00 34.06 243 GLY A CA 1
ATOM 2012 C C . GLY A 1 243 ? -5.172 14.119 3.989 1.00 40.09 243 GLY A C 1
ATOM 2013 O O . GLY A 1 243 ? -4.922 12.962 4.157 1.00 39.32 243 GLY A O 1
ATOM 2014 N N . SER A 1 244 ? -5.531 14.604 2.831 1.00 42.83 244 SER A N 1
ATOM 2015 C CA . SER A 1 244 ? -5.782 13.755 1.706 1.00 47.02 244 SER A CA 1
ATOM 2016 C C . SER A 1 244 ? -4.971 14.002 0.451 1.00 47.35 244 SER A C 1
ATOM 2017 O O . SER A 1 244 ? -4.683 15.093 0.080 1.00 47.51 244 SER A O 1
ATOM 2020 N N . SER A 1 245 ? -4.686 12.929 -0.244 1.00 50.62 245 SER A N 1
ATOM 2021 C CA . SER A 1 245 ? -4.098 12.975 -1.561 1.00 58.91 245 SER A CA 1
ATOM 2022 C C . SER A 1 245 ? -5.049 12.379 -2.581 1.00 64.15 245 SER A C 1
ATOM 2023 O O . SER A 1 245 ? -5.709 11.423 -2.302 1.00 71.62 245 SER A O 1
ATOM 2026 N N . ARG A 1 246 ? -5.108 12.906 -3.782 1.00 80.08 246 ARG A N 1
ATOM 2027 C CA . ARG A 1 246 ? -5.938 12.267 -4.796 1.00 95.29 246 ARG A CA 1
ATOM 2028 C C . ARG A 1 246 ? -5.369 12.008 -6.204 1.00 110.52 246 ARG A C 1
ATOM 2029 O O . ARG A 1 246 ? -4.611 12.805 -6.747 1.00 122.42 246 ARG A O 1
ATOM 2037 N N . GLU A 1 247 ? -5.702 10.701 -6.672 1.00 121.51 247 GLU A N 1
ATOM 2038 C CA . GLU A 1 247 ? -5.781 10.764 -8.215 1.00 134.59 247 GLU A CA 1
ATOM 2039 C C . GLU A 1 247 ? -6.970 9.905 -8.638 1.00 145.75 247 GLU A C 1
ATOM 2040 O O . GLU A 1 247 ? -6.795 8.918 -9.331 1.00 146.58 247 GLU A O 1
ATOM 2046 N N . ILE A 1 248 ? -8.182 10.311 -8.239 1.00 152.32 248 ILE A N 1
ATOM 2047 C CA . ILE A 1 248 ? -9.400 9.682 -8.723 1.00 148.44 248 ILE A CA 1
ATOM 2048 C C . ILE A 1 248 ? -9.243 9.191 -10.153 1.00 138.20 248 ILE A C 1
ATOM 2049 O O . ILE A 1 248 ? -9.743 8.128 -10.509 1.00 126.79 248 ILE A O 1
ATOM 2054 N N . ARG A 1 252 ? -11.237 8.174 -5.234 1.00 66.19 252 ARG A N 1
ATOM 2055 C CA . ARG A 1 252 ? -10.469 7.470 -4.231 1.00 66.48 252 ARG A CA 1
ATOM 2056 C C . ARG A 1 252 ? -9.209 8.225 -3.866 1.00 64.04 252 ARG A C 1
ATOM 2057 O O . ARG A 1 252 ? -8.325 8.381 -4.671 1.00 64.93 252 ARG A O 1
ATOM 2065 N N . LYS A 1 253 ? -9.146 8.664 -2.623 1.00 56.91 253 LYS A N 1
ATOM 2066 C CA . LYS A 1 253 ? -8.069 9.475 -2.125 1.00 54.49 253 LYS A CA 1
ATOM 2067 C C . LYS A 1 253 ? -7.289 8.730 -1.095 1.00 49.70 253 LYS A C 1
ATOM 2068 O O . LYS A 1 253 ? -7.773 7.803 -0.531 1.00 50.89 253 LYS A O 1
ATOM 2074 N N . GLY A 1 254 ? -6.063 9.156 -0.883 1.00 43.34 254 GLY A N 1
ATOM 2075 C CA . GLY A 1 254 ? -5.176 8.612 0.102 1.00 35.54 254 GLY A CA 1
ATOM 2076 C C . GLY A 1 254 ? -5.065 9.449 1.331 1.00 34.81 254 GLY A C 1
ATOM 2077 O O . GLY A 1 254 ? -5.737 10.398 1.475 1.00 31.48 254 GLY A O 1
ATOM 2078 N N . THR A 1 255 ? -4.190 9.070 2.224 1.00 34.01 255 THR A N 1
ATOM 2079 C CA . THR A 1 255 ? -4.034 9.805 3.427 1.00 32.35 255 THR A CA 1
ATOM 2080 C C . THR A 1 255 ? -2.636 10.282 3.584 1.00 35.30 255 THR A C 1
ATOM 2081 O O . THR A 1 255 ? -1.721 9.599 3.292 1.00 32.84 255 THR A O 1
ATOM 2085 N N . VAL A 1 256 ? -2.506 11.516 4.016 1.00 37.46 256 VAL A N 1
ATOM 2086 C CA . VAL A 1 256 ? -1.230 12.111 4.292 1.00 36.00 256 VAL A CA 1
ATOM 2087 C C . VAL A 1 256 ? -1.231 12.614 5.700 1.00 38.09 256 VAL A C 1
ATOM 2088 O O . VAL A 1 256 ? -2.130 13.275 6.102 1.00 36.82 256 VAL A O 1
ATOM 2092 N N . ALA A 1 257 ? -0.222 12.254 6.462 1.00 37.29 257 ALA A N 1
ATOM 2093 C CA . ALA A 1 257 ? -0.157 12.631 7.846 1.00 36.77 257 ALA A CA 1
ATOM 2094 C C . ALA A 1 257 ? 1.180 13.210 8.243 1.00 38.17 257 ALA A C 1
ATOM 2095 O O . ALA A 1 257 ? 2.192 12.851 7.736 1.00 38.49 257 ALA A O 1
ATOM 2097 N N . SER A 1 258 ? 1.164 14.155 9.147 1.00 36.34 258 SER A N 1
ATOM 2098 C CA . SER A 1 258 ? 2.376 14.606 9.753 1.00 34.32 258 SER A CA 1
ATOM 2099 C C . SER A 1 258 ? 2.078 15.091 11.128 1.00 37.82 258 SER A C 1
ATOM 2100 O O . SER A 1 258 ? 1.043 15.613 11.375 1.00 36.03 258 SER A O 1
ATOM 2103 N N . LEU A 1 259 ? 2.980 14.879 12.059 1.00 38.22 259 LEU A N 1
ATOM 2104 C CA . LEU A 1 259 ? 2.836 15.476 13.349 1.00 39.75 259 LEU A CA 1
ATOM 2105 C C . LEU A 1 259 ? 2.930 16.973 13.299 1.00 41.53 259 LEU A C 1
ATOM 2106 O O . LEU A 1 259 ? 2.159 17.649 13.887 1.00 42.64 259 LEU A O 1
ATOM 2111 N N . LYS A 1 260 ? 3.936 17.486 12.626 1.00 46.76 260 LYS A N 1
ATOM 2112 C CA . LYS A 1 260 ? 4.096 18.916 12.532 1.00 50.15 260 LYS A CA 1
ATOM 2113 C C . LYS A 1 260 ? 4.199 19.573 11.167 1.00 47.61 260 LYS A C 1
ATOM 2114 O O . LYS A 1 260 ? 4.133 20.757 11.098 1.00 51.06 260 LYS A O 1
ATOM 2120 N N . ALA A 1 261 ? 4.386 18.841 10.093 1.00 43.55 261 ALA A N 1
ATOM 2121 C CA . ALA A 1 261 ? 4.383 19.468 8.778 1.00 45.80 261 ALA A CA 1
ATOM 2122 C C . ALA A 1 261 ? 2.993 19.699 8.223 1.00 50.21 261 ALA A C 1
ATOM 2123 O O . ALA A 1 261 ? 2.047 19.215 8.754 1.00 57.05 261 ALA A O 1
ATOM 2125 N N . PRO A 1 262 ? 2.874 20.478 7.176 1.00 49.37 262 PRO A N 1
ATOM 2126 C CA . PRO A 1 262 ? 1.580 20.755 6.584 1.00 47.60 262 PRO A CA 1
ATOM 2127 C C . PRO A 1 262 ? 1.034 19.630 5.766 1.00 49.02 262 PRO A C 1
ATOM 2128 O O . PRO A 1 262 ? 1.765 18.939 5.101 1.00 46.11 262 PRO A O 1
ATOM 2132 N N . VAL A 1 263 ? -0.276 19.501 5.796 1.00 45.58 263 VAL A N 1
ATOM 2133 C CA . VAL A 1 263 ? -0.970 18.489 5.070 1.00 46.20 263 VAL A CA 1
ATOM 2134 C C . VAL A 1 263 ? -2.077 19.129 4.291 1.00 50.44 263 VAL A C 1
ATOM 2135 O O . VAL A 1 263 ? -2.629 20.097 4.717 1.00 51.08 263 VAL A O 1
ATOM 2139 N N . PRO A 1 264 ? -2.324 18.591 3.116 1.00 52.26 264 PRO A N 1
ATOM 2140 C CA . PRO A 1 264 ? -3.396 19.018 2.241 1.00 55.34 264 PRO A CA 1
ATOM 2141 C C . PRO A 1 264 ? -4.641 18.649 2.930 1.00 57.19 264 PRO A C 1
ATOM 2142 O O . PRO A 1 264 ? -4.600 17.730 3.663 1.00 59.26 264 PRO A O 1
ATOM 2146 N N . PRO A 1 265 ? -5.753 19.325 2.701 1.00 63.71 265 PRO A N 1
ATOM 2147 C CA . PRO A 1 265 ? -6.942 19.100 3.498 1.00 68.71 265 PRO A CA 1
ATOM 2148 C C . PRO A 1 265 ? -8.253 18.649 2.838 1.00 70.12 265 PRO A C 1
ATOM 2149 O O . PRO A 1 265 ? -8.590 18.834 1.707 1.00 76.23 265 PRO A O 1
ATOM 2161 N N . GLU A 1 267 ? -11.701 17.049 3.154 1.00 60.66 267 GLU A N 1
ATOM 2162 C CA . GLU A 1 267 ? -12.547 17.852 2.372 1.00 64.88 267 GLU A CA 1
ATOM 2163 C C . GLU A 1 267 ? -13.742 17.789 3.253 1.00 59.30 267 GLU A C 1
ATOM 2164 O O . GLU A 1 267 ? -13.742 17.057 4.176 1.00 60.26 267 GLU A O 1
ATOM 2170 N N . GLU A 1 268 ? -14.786 18.521 2.948 1.00 55.48 268 GLU A N 1
ATOM 2171 C CA . GLU A 1 268 ? -15.886 18.620 3.863 1.00 53.30 268 GLU A CA 1
ATOM 2172 C C . GLU A 1 268 ? -16.538 17.297 4.149 1.00 46.21 268 GLU A C 1
ATOM 2173 O O . GLU A 1 268 ? -16.769 16.998 5.275 1.00 43.59 268 GLU A O 1
ATOM 2179 N N . ASN A 1 269 ? -16.808 16.513 3.123 1.00 45.76 269 ASN A N 1
ATOM 2180 C CA . ASN A 1 269 ? -17.508 15.247 3.253 1.00 45.70 269 ASN A CA 1
ATOM 2181 C C . ASN A 1 269 ? -16.706 14.197 3.968 1.00 48.49 269 ASN A C 1
ATOM 2182 O O . ASN A 1 269 ? -17.233 13.280 4.536 1.00 41.90 269 ASN A O 1
ATOM 2187 N N . GLU A 1 270 ? -15.408 14.332 3.863 1.00 40.81 270 GLU A N 1
ATOM 2188 C CA . GLU A 1 270 ? -14.485 13.483 4.540 1.00 41.73 270 GLU A CA 1
ATOM 2189 C C . GLU A 1 270 ? -14.501 13.668 6.016 1.00 39.38 270 GLU A C 1
ATOM 2190 O O . GLU A 1 270 ? -14.446 12.739 6.748 1.00 38.37 270 GLU A O 1
ATOM 2196 N N . VAL A 1 271 ? -14.532 14.902 6.423 1.00 38.44 271 VAL A N 1
ATOM 2197 C CA . VAL A 1 271 ? -14.592 15.296 7.804 1.00 35.33 271 VAL A CA 1
ATOM 2198 C C . VAL A 1 271 ? -15.874 14.881 8.437 1.00 31.18 271 VAL A C 1
ATOM 2199 O O . VAL A 1 271 ? -15.928 14.527 9.569 1.00 31.85 271 VAL A O 1
ATOM 2203 N N . ARG A 1 272 ? -16.916 14.997 7.660 1.00 29.04 272 ARG A N 1
ATOM 2204 C CA . ARG A 1 272 ? -18.237 14.682 8.071 1.00 29.05 272 ARG A CA 1
ATOM 2205 C C . ARG A 1 272 ? -18.381 13.236 8.390 1.00 31.86 272 ARG A C 1
ATOM 2206 O O . ARG A 1 272 ? -18.987 12.879 9.337 1.00 32.95 272 ARG A O 1
ATOM 2214 N N . LYS A 1 273 ? -17.837 12.403 7.541 1.00 32.66 273 LYS A N 1
ATOM 2215 C CA . LYS A 1 273 ? -17.858 10.992 7.719 1.00 34.04 273 LYS A CA 1
ATOM 2216 C C . LYS A 1 273 ? -17.069 10.618 8.915 1.00 33.64 273 LYS A C 1
ATOM 2217 O O . LYS A 1 273 ? -17.414 9.737 9.642 1.00 34.25 273 LYS A O 1
ATOM 2223 N N . LEU A 1 274 ? -15.955 11.275 9.068 1.00 29.47 274 LEU A N 1
ATOM 2224 C CA . LEU A 1 274 ? -15.086 11.035 10.157 1.00 28.21 274 LEU A CA 1
ATOM 2225 C C . LEU A 1 274 ? -15.722 11.401 11.468 1.00 31.43 274 LEU A C 1
ATOM 2226 O O . LEU A 1 274 ? -15.580 10.717 12.440 1.00 34.44 274 LEU A O 1
ATOM 2231 N N . VAL A 1 275 ? -16.418 12.511 11.501 1.00 29.66 275 VAL A N 1
ATOM 2232 C CA . VAL A 1 275 ? -17.198 12.867 12.656 1.00 26.60 275 VAL A CA 1
ATOM 2233 C C . VAL A 1 275 ? -18.405 11.973 12.913 1.00 27.52 275 VAL A C 1
ATOM 2234 O O . VAL A 1 275 ? -18.635 11.540 14.000 1.00 25.94 275 VAL A O 1
ATOM 2238 N N . LEU A 1 276 ? -19.223 11.812 11.873 1.00 28.97 276 LEU A N 1
ATOM 2239 C CA . LEU A 1 276 ? -20.471 11.037 11.918 1.00 28.02 276 LEU A CA 1
ATOM 2240 C C . LEU A 1 276 ? -20.423 9.508 12.109 1.00 30.95 276 LEU A C 1
ATOM 2241 O O . LEU A 1 276 ? -21.227 8.954 12.858 1.00 27.42 276 LEU A O 1
ATOM 2246 N N . SER A 1 277 ? -19.504 8.831 11.416 1.00 34.45 277 SER A N 1
ATOM 2247 C CA . SER A 1 277 ? -19.536 7.376 11.326 1.00 37.64 277 SER A CA 1
ATOM 2248 C C . SER A 1 277 ? -19.318 6.567 12.596 1.00 39.55 277 SER A C 1
ATOM 2249 O O . SER A 1 277 ? -18.495 6.875 13.423 1.00 44.60 277 SER A O 1
ATOM 2252 N N . PRO A 1 278 ? -20.079 5.501 12.680 1.00 36.12 278 PRO A N 1
ATOM 2253 C CA . PRO A 1 278 ? -19.940 4.432 13.640 1.00 30.74 278 PRO A CA 1
ATOM 2254 C C . PRO A 1 278 ? -18.639 3.709 13.448 1.00 31.31 278 PRO A C 1
ATOM 2255 O O . PRO A 1 278 ? -18.081 3.227 14.374 1.00 32.58 278 PRO A O 1
ATOM 2259 N N . PHE A 1 279 ? -18.167 3.685 12.227 1.00 31.29 279 PHE A N 1
ATOM 2260 C CA . PHE A 1 279 ? -16.938 3.042 11.882 1.00 32.36 279 PHE A CA 1
ATOM 2261 C C . PHE A 1 279 ? -15.702 3.841 12.132 1.00 33.62 279 PHE A C 1
ATOM 2262 O O . PHE A 1 279 ? -14.634 3.328 12.004 1.00 32.57 279 PHE A O 1
ATOM 2270 N N . ALA A 1 280 ? -15.843 5.077 12.551 1.00 30.89 280 ALA A N 1
ATOM 2271 C CA . ALA A 1 280 ? -14.688 5.858 12.872 1.00 32.32 280 ALA A CA 1
ATOM 2272 C C . ALA A 1 280 ? -14.212 5.529 14.266 1.00 33.66 280 ALA A C 1
ATOM 2273 O O . ALA A 1 280 ? -14.339 6.267 15.184 1.00 35.41 280 ALA A O 1
ATOM 2275 N N . VAL A 1 281 ? -13.667 4.351 14.367 1.00 35.44 281 VAL A N 1
ATOM 2276 C CA . VAL A 1 281 ? -13.204 3.804 15.594 1.00 32.54 281 VAL A CA 1
ATOM 2277 C C . VAL A 1 281 ? -11.865 3.438 15.285 1.00 32.97 281 VAL A C 1
ATOM 2278 O O . VAL A 1 281 ? -11.497 2.861 14.240 1.00 33.13 281 VAL A O 1
ATOM 2282 N N . PRO A 1 282 ? -11.100 3.545 16.408 1.00 34.88 282 PRO A N 1
ATOM 2283 C CA . PRO A 1 282 ? -9.873 2.808 16.319 1.00 37.49 282 PRO A CA 1
ATOM 2284 C C . PRO A 1 282 ? -10.136 1.362 16.549 1.00 38.24 282 PRO A C 1
ATOM 2285 O O . PRO A 1 282 ? -10.684 0.875 17.550 1.00 39.63 282 PRO A O 1
ATOM 2297 N N . ARG A 1 284 ? -7.558 -1.395 17.661 1.00 31.75 284 ARG A N 1
ATOM 2298 C CA . ARG A 1 284 ? -6.934 -1.894 18.848 1.00 38.68 284 ARG A CA 1
ATOM 2299 C C . ARG A 1 284 ? -6.075 -3.255 18.935 1.00 38.22 284 ARG A C 1
ATOM 2300 O O . ARG A 1 284 ? -6.683 -4.220 18.565 1.00 41.54 284 ARG A O 1
ATOM 2308 N N . ASP A 1 285 ? -4.777 -3.338 19.067 1.00 37.79 285 ASP A N 1
ATOM 2309 C CA . ASP A 1 285 ? -4.047 -4.463 19.484 1.00 37.08 285 ASP A CA 1
ATOM 2310 C C . ASP A 1 285 ? -3.288 -4.065 20.665 1.00 42.49 285 ASP A C 1
ATOM 2311 O O . ASP A 1 285 ? -2.101 -3.850 20.440 1.00 40.12 285 ASP A O 1
ATOM 2316 N N . GLU A 1 286 ? -3.714 -4.202 21.943 1.00 41.94 286 GLU A N 1
ATOM 2317 C CA . GLU A 1 286 ? -2.890 -3.556 23.046 1.00 48.90 286 GLU A CA 1
ATOM 2318 C C . GLU A 1 286 ? -1.627 -4.271 23.334 1.00 49.84 286 GLU A C 1
ATOM 2319 O O . GLU A 1 286 ? -0.639 -3.651 23.630 1.00 53.37 286 GLU A O 1
ATOM 2325 N N . LYS A 1 287 ? -1.640 -5.580 23.276 1.00 50.92 287 LYS A N 1
ATOM 2326 C CA . LYS A 1 287 ? -0.417 -6.292 23.520 1.00 51.45 287 LYS A CA 1
ATOM 2327 C C . LYS A 1 287 ? 0.380 -6.504 22.259 1.00 48.63 287 LYS A C 1
ATOM 2328 O O . LYS A 1 287 ? 1.513 -6.856 22.316 1.00 56.18 287 LYS A O 1
ATOM 2334 N N . LEU A 1 288 ? -0.225 -6.290 21.117 1.00 40.95 288 LEU A N 1
ATOM 2335 C CA . LEU A 1 288 ? 0.463 -6.438 19.874 1.00 37.42 288 LEU A CA 1
ATOM 2336 C C . LEU A 1 288 ? 0.702 -7.893 19.554 1.00 41.82 288 LEU A C 1
ATOM 2337 O O . LEU A 1 288 ? 1.501 -8.223 18.747 1.00 45.87 288 LEU A O 1
ATOM 2342 N N . ASP A 1 289 ? -0.001 -8.770 20.218 1.00 38.93 289 ASP A N 1
ATOM 2343 C CA . ASP A 1 289 ? 0.164 -10.164 19.989 1.00 44.57 289 ASP A CA 1
ATOM 2344 C C . ASP A 1 289 ? -1.086 -10.821 19.471 1.00 44.45 289 ASP A C 1
ATOM 2345 O O . ASP A 1 289 ? -1.134 -12.009 19.268 1.00 44.62 289 ASP A O 1
ATOM 2350 N N . LYS A 1 290 ? -2.108 -10.028 19.286 1.00 39.63 290 LYS A N 1
ATOM 2351 C CA . LYS A 1 290 ? -3.394 -10.510 18.879 1.00 38.92 290 LYS A CA 1
ATOM 2352 C C . LYS A 1 290 ? -3.473 -11.056 17.464 1.00 37.62 290 LYS A C 1
ATOM 2353 O O . LYS A 1 290 ? -2.825 -10.591 16.579 1.00 36.79 290 LYS A O 1
ATOM 2359 N N . GLU A 1 291 ? -4.303 -12.053 17.275 1.00 39.30 291 GLU A N 1
ATOM 2360 C CA . GLU A 1 291 ? -4.609 -12.563 15.971 1.00 43.20 291 GLU A CA 1
ATOM 2361 C C . GLU A 1 291 ? -5.354 -11.552 15.179 1.00 40.44 291 GLU A C 1
ATOM 2362 O O . GLU A 1 291 ? -6.171 -10.858 15.680 1.00 43.87 291 GLU A O 1
ATOM 2368 N N . PRO A 1 292 ? -5.076 -11.514 13.910 1.00 39.46 292 PRO A N 1
ATOM 2369 C CA . PRO A 1 292 ? -5.648 -10.523 13.034 1.00 37.89 292 PRO A CA 1
ATOM 2370 C C . PRO A 1 292 ? -7.132 -10.647 12.968 1.00 36.47 292 PRO A C 1
ATOM 2371 O O . PRO A 1 292 ? -7.776 -9.666 12.942 1.00 39.50 292 PRO A O 1
ATOM 2375 N N . LEU A 1 293 ? -7.664 -11.838 12.952 1.00 34.89 293 LEU A N 1
ATOM 2376 C CA . LEU A 1 293 ? -9.085 -11.980 12.856 1.00 34.86 293 LEU A CA 1
ATOM 2377 C C . LEU A 1 293 ? -9.751 -11.403 14.041 1.00 36.42 293 LEU A C 1
ATOM 2378 O O . LEU A 1 293 ? -10.818 -10.889 13.950 1.00 37.58 293 LEU A O 1
ATOM 2383 N N . GLU A 1 294 ? -9.090 -11.549 15.162 1.00 35.25 294 GLU A N 1
ATOM 2384 C CA . GLU A 1 294 ? -9.532 -11.094 16.450 1.00 36.23 294 GLU A CA 1
ATOM 2385 C C . GLU A 1 294 ? -9.625 -9.605 16.559 1.00 33.81 294 GLU A C 1
ATOM 2386 O O . GLU A 1 294 ? -10.481 -9.090 17.182 1.00 29.49 294 GLU A O 1
ATOM 2392 N N . ILE A 1 295 ? -8.662 -8.933 15.974 1.00 30.02 295 ILE A N 1
ATOM 2393 C CA . ILE A 1 295 ? -8.588 -7.508 15.976 1.00 31.80 295 ILE A CA 1
ATOM 2394 C C . ILE A 1 295 ? -9.744 -6.975 15.218 1.00 31.56 295 ILE A C 1
ATOM 2395 O O . ILE A 1 295 ? -10.325 -6.012 15.581 1.00 38.65 295 ILE A O 1
ATOM 2400 N N . LEU A 1 296 ? -10.067 -7.628 14.136 1.00 26.82 296 LEU A N 1
ATOM 2401 C CA . LEU A 1 296 ? -11.234 -7.318 13.386 1.00 26.93 296 LEU A CA 1
ATOM 2402 C C . LEU A 1 296 ? -12.506 -7.552 14.154 1.00 30.40 296 LEU A C 1
ATOM 2403 O O . LEU A 1 296 ? -13.382 -6.754 14.100 1.00 40.27 296 LEU A O 1
ATOM 2408 N N . ILE A 1 297 ? -12.616 -8.654 14.856 1.00 27.70 297 ILE A N 1
ATOM 2409 C CA . ILE A 1 297 ? -13.804 -8.938 15.600 1.00 26.09 297 ILE A CA 1
ATOM 2410 C C . ILE A 1 297 ? -14.036 -7.916 16.687 1.00 26.28 297 ILE A C 1
ATOM 2411 O O . ILE A 1 297 ? -15.105 -7.442 16.866 1.00 25.02 297 ILE A O 1
ATOM 2416 N N . ASP A 1 298 ? -12.992 -7.534 17.372 1.00 26.58 298 ASP A N 1
ATOM 2417 C CA . ASP A 1 298 ? -13.091 -6.572 18.409 1.00 32.38 298 ASP A CA 1
ATOM 2418 C C . ASP A 1 298 ? -13.594 -5.270 17.889 1.00 34.21 298 ASP A C 1
ATOM 2419 O O . ASP A 1 298 ? -14.281 -4.588 18.564 1.00 30.83 298 ASP A O 1
ATOM 2424 N N . TYR A 1 299 ? -13.172 -4.919 16.696 1.00 33.57 299 TYR A N 1
ATOM 2425 C CA . TYR A 1 299 ? -13.590 -3.703 16.059 1.00 35.17 299 TYR A CA 1
ATOM 2426 C C . TYR A 1 299 ? -15.068 -3.664 15.739 1.00 37.32 299 TYR A C 1
ATOM 2427 O O . TYR A 1 299 ? -15.735 -2.696 15.980 1.00 31.83 299 TYR A O 1
ATOM 2436 N N . LEU A 1 300 ? -15.568 -4.748 15.196 1.00 36.46 300 LEU A N 1
ATOM 2437 C CA . LEU A 1 300 ? -16.951 -4.857 14.859 1.00 36.58 300 LEU A CA 1
ATOM 2438 C C . LEU A 1 300 ? -17.823 -4.767 16.080 1.00 36.41 300 LEU A C 1
ATOM 2439 O O . LEU A 1 300 ? -18.878 -4.207 16.037 1.00 40.44 300 LEU A O 1
ATOM 2444 N N . LEU A 1 301 ? -17.361 -5.324 17.171 1.00 32.68 301 LEU A N 1
ATOM 2445 C CA . LEU A 1 301 ? -18.048 -5.222 18.419 1.00 36.76 301 LEU A CA 1
ATOM 2446 C C . LEU A 1 301 ? -18.146 -3.819 18.953 1.00 37.90 301 LEU A C 1
ATOM 2447 O O . LEU A 1 301 ? -19.161 -3.422 19.407 1.00 34.60 301 LEU A O 1
ATOM 2452 N N . LYS A 1 302 ? -17.073 -3.069 18.884 1.00 41.27 302 LYS A N 1
ATOM 2453 C CA . LYS A 1 302 ? -17.122 -1.675 19.178 1.00 44.48 302 LYS A CA 1
ATOM 2454 C C . LYS A 1 302 ? -17.996 -0.933 18.213 1.00 42.15 302 LYS A C 1
ATOM 2455 O O . LYS A 1 302 ? -18.765 -0.089 18.580 1.00 41.36 302 LYS A O 1
ATOM 2461 N N . VAL A 1 303 ? -17.860 -1.230 16.950 1.00 42.11 303 VAL A N 1
ATOM 2462 C CA . VAL A 1 303 ? -18.570 -0.455 15.985 1.00 43.33 303 VAL A CA 1
ATOM 2463 C C . VAL A 1 303 ? -20.029 -0.603 16.183 1.00 47.06 303 VAL A C 1
ATOM 2464 O O . VAL A 1 303 ? -20.768 0.319 16.026 1.00 55.01 303 VAL A O 1
ATOM 2468 N N . TYR A 1 304 ? -20.452 -1.781 16.539 1.00 53.68 304 TYR A N 1
ATOM 2469 C CA . TYR A 1 304 ? -21.852 -2.041 16.577 1.00 51.10 304 TYR A CA 1
ATOM 2470 C C . TYR A 1 304 ? -22.353 -1.868 17.987 1.00 57.47 304 TYR A C 1
ATOM 2471 O O . TYR A 1 304 ? -23.451 -2.221 18.319 1.00 71.26 304 TYR A O 1
ATOM 2480 N N . LYS A 1 305 ? -21.512 -1.267 18.803 1.00 67.14 305 LYS A N 1
ATOM 2481 C CA . LYS A 1 305 ? -21.838 -0.920 20.171 1.00 73.19 305 LYS A CA 1
ATOM 2482 C C . LYS A 1 305 ? -22.426 -2.086 20.928 1.00 72.32 305 LYS A C 1
ATOM 2483 O O . LYS A 1 305 ? -23.345 -1.965 21.691 1.00 69.04 305 LYS A O 1
ATOM 2489 N N . ILE A 1 306 ? -21.881 -3.239 20.667 1.00 73.11 306 ILE A N 1
ATOM 2490 C CA . ILE A 1 306 ? -22.100 -4.372 21.480 1.00 73.43 306 ILE A CA 1
ATOM 2491 C C . ILE A 1 306 ? -21.100 -4.211 22.569 1.00 79.53 306 ILE A C 1
ATOM 2492 O O . ILE A 1 306 ? -20.865 -5.122 23.339 1.00 85.86 306 ILE A O 1
ATOM 2497 N N . SER A 1 307 ? -20.466 -3.059 22.605 1.00 79.52 307 SER A N 1
ATOM 2498 C CA . SER A 1 307 ? -19.345 -2.871 23.501 1.00 83.94 307 SER A CA 1
ATOM 2499 C C . SER A 1 307 ? -18.784 -1.459 23.479 1.00 82.13 307 SER A C 1
ATOM 2500 O O . SER A 1 307 ? -18.420 -0.908 24.519 1.00 79.57 307 SER A O 1
ATOM 2503 N N . LYS B 1 2 ? 29.319 -31.016 -49.961 1.00 60.14 2 LYS B N 1
ATOM 2504 C CA . LYS B 1 2 ? 28.061 -30.844 -49.281 1.00 62.62 2 LYS B CA 1
ATOM 2505 C C . LYS B 1 2 ? 28.181 -31.351 -47.878 1.00 62.07 2 LYS B C 1
ATOM 2506 O O . LYS B 1 2 ? 28.987 -32.210 -47.597 1.00 65.59 2 LYS B O 1
ATOM 2512 N N . ARG B 1 3 ? 27.360 -30.814 -46.998 1.00 59.86 3 ARG B N 1
ATOM 2513 C CA . ARG B 1 3 ? 27.386 -31.202 -45.619 1.00 55.32 3 ARG B CA 1
ATOM 2514 C C . ARG B 1 3 ? 27.019 -32.637 -45.468 1.00 52.52 3 ARG B C 1
ATOM 2515 O O . ARG B 1 3 ? 27.640 -33.341 -44.728 1.00 50.88 3 ARG B O 1
ATOM 2523 N N . GLU B 1 4 ? 26.007 -33.081 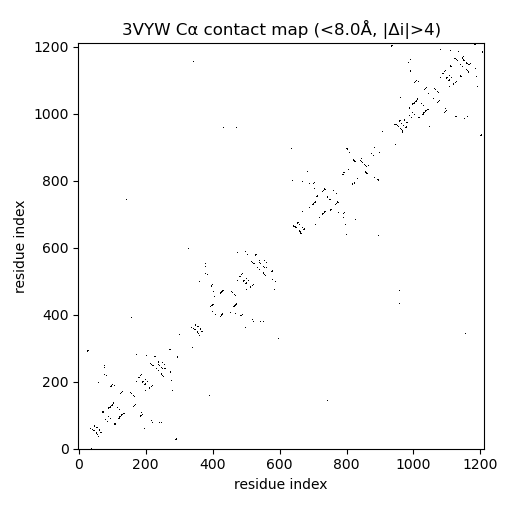-46.184 1.00 54.62 4 GLU B N 1
ATOM 2524 C CA . GLU B 1 4 ? 25.578 -34.434 -46.025 1.00 56.43 4 GLU B CA 1
ATOM 2525 C C . GLU B 1 4 ? 26.693 -35.327 -46.412 1.00 60.12 4 GLU B C 1
ATOM 2526 O O . GLU B 1 4 ? 26.975 -36.285 -45.747 1.00 60.74 4 GLU B O 1
ATOM 2532 N N . GLU B 1 5 ? 27.327 -35.035 -47.524 1.00 68.22 5 GLU B N 1
ATOM 2533 C CA . GLU B 1 5 ? 28.327 -35.945 -48.020 1.00 73.76 5 GLU B CA 1
ATOM 2534 C C . GLU B 1 5 ? 29.482 -36.048 -47.092 1.00 66.92 5 GLU B C 1
ATOM 2535 O O . GLU B 1 5 ? 30.002 -37.098 -46.868 1.00 60.47 5 GLU B O 1
ATOM 2541 N N . TYR B 1 6 ? 29.928 -34.924 -46.598 1.00 66.36 6 TYR B N 1
ATOM 2542 C CA . TYR B 1 6 ? 31.063 -34.938 -45.724 1.00 65.89 6 TYR B CA 1
ATOM 2543 C C . TYR B 1 6 ? 30.738 -35.682 -44.458 1.00 63.38 6 TYR B C 1
ATOM 2544 O O . TYR B 1 6 ? 31.521 -36.459 -43.968 1.00 62.32 6 TYR B O 1
ATOM 2553 N N . LEU B 1 7 ? 29.565 -35.431 -43.925 1.00 58.27 7 LEU B N 1
ATOM 2554 C CA . LEU B 1 7 ? 29.134 -36.101 -42.727 1.00 53.48 7 LEU B CA 1
ATOM 2555 C C . LEU B 1 7 ? 28.937 -37.589 -42.859 1.00 55.35 7 LEU B C 1
ATOM 2556 O O . LEU B 1 7 ? 29.305 -38.322 -41.985 1.00 54.38 7 LEU B O 1
ATOM 2561 N N . LYS B 1 8 ? 28.361 -38.043 -43.952 1.00 55.96 8 LYS B N 1
ATOM 2562 C CA . LYS B 1 8 ? 28.198 -39.465 -44.143 1.00 55.33 8 LYS B CA 1
ATOM 2563 C C . LYS B 1 8 ? 29.513 -40.158 -44.163 1.00 53.92 8 LYS B C 1
ATOM 2564 O O . LYS B 1 8 ? 29.668 -41.185 -43.576 1.00 53.07 8 LYS B O 1
ATOM 2570 N N . ASN B 1 9 ? 30.465 -39.597 -44.874 1.00 63.57 9 ASN B N 1
ATOM 2571 C CA . ASN B 1 9 ? 31.778 -40.182 -44.973 1.00 62.96 9 ASN B CA 1
ATOM 2572 C C . ASN B 1 9 ? 32.430 -40.222 -43.618 1.00 62.01 9 ASN B C 1
ATOM 2573 O O . ASN B 1 9 ? 33.027 -41.197 -43.224 1.00 58.30 9 ASN B O 1
ATOM 2578 N N . TYR B 1 10 ? 32.315 -39.129 -42.899 1.00 59.06 10 TYR B N 1
ATOM 2579 C CA . TYR B 1 10 ? 32.877 -39.051 -41.589 1.00 53.98 10 TYR B CA 1
ATOM 2580 C C . TYR B 1 10 ? 32.335 -40.163 -40.740 1.00 53.02 10 TYR B C 1
ATOM 2581 O O . TYR B 1 10 ? 33.055 -40.823 -40.047 1.00 55.71 10 TYR B O 1
ATOM 2590 N N . LEU B 1 11 ? 31.042 -40.369 -40.774 1.00 49.81 11 LEU B N 1
ATOM 2591 C CA . LEU B 1 11 ? 30.479 -41.371 -39.920 1.00 49.73 11 LEU B CA 1
ATOM 2592 C C . LEU B 1 11 ? 31.055 -42.719 -40.256 1.00 54.02 11 LEU B C 1
ATOM 2593 O O . LEU B 1 11 ? 31.392 -43.481 -39.389 1.00 60.68 11 LEU B O 1
ATOM 2598 N N . GLU B 1 12 ? 31.160 -43.017 -41.530 1.00 53.33 12 GLU B N 1
ATOM 2599 C CA . GLU B 1 12 ? 31.619 -44.311 -41.923 1.00 58.60 12 GLU B CA 1
ATOM 2600 C C . GLU B 1 12 ? 33.055 -44.556 -41.492 1.00 56.13 12 GLU B C 1
ATOM 2601 O O . GLU B 1 12 ? 33.376 -45.575 -40.914 1.00 48.15 12 GLU B O 1
ATOM 2607 N N . SER B 1 13 ? 33.903 -43.578 -41.739 1.00 54.86 13 SER B N 1
ATOM 2608 C CA . SER B 1 13 ? 35.301 -43.684 -41.416 1.00 56.02 13 SER B CA 1
ATOM 2609 C C . SER B 1 13 ? 35.532 -43.829 -39.959 1.00 61.24 13 SER B C 1
ATOM 2610 O O . SER B 1 13 ? 36.510 -44.401 -39.570 1.00 58.72 13 SER B O 1
ATOM 2613 N N . TYR B 1 14 ? 34.639 -43.288 -39.153 1.00 62.09 14 TYR B N 1
ATOM 2614 C CA . TYR B 1 14 ? 34.801 -43.359 -37.725 1.00 58.87 14 TYR B CA 1
ATOM 2615 C C . TYR B 1 14 ? 34.374 -44.693 -37.241 1.00 57.63 14 TYR B C 1
ATOM 2616 O O . TYR B 1 14 ? 35.009 -45.307 -36.430 1.00 59.66 14 TYR B O 1
ATOM 2625 N N . LEU B 1 15 ? 33.261 -45.150 -37.734 1.00 61.67 15 LEU B N 1
ATOM 2626 C CA . LEU B 1 15 ? 32.800 -46.445 -37.324 1.00 61.83 15 LEU B CA 1
ATOM 2627 C C . LEU B 1 15 ? 33.744 -47.500 -37.835 1.00 62.26 15 LEU B C 1
ATOM 2628 O O . LEU B 1 15 ? 33.848 -48.565 -37.290 1.00 58.17 15 LEU B O 1
ATOM 2633 N N . ARG B 1 16 ? 34.413 -47.197 -38.941 1.00 66.05 16 ARG B N 1
ATOM 2634 C CA . ARG B 1 16 ? 35.434 -48.085 -39.480 1.00 76.64 16 ARG B CA 1
ATOM 2635 C C . ARG B 1 16 ? 36.586 -48.194 -38.489 1.00 79.95 16 ARG B C 1
ATOM 2636 O O . ARG B 1 16 ? 37.162 -49.263 -38.290 1.00 86.91 16 ARG B O 1
ATOM 2644 N N . LYS B 1 17 ? 36.911 -47.060 -37.878 1.00 77.42 17 LYS B N 1
ATOM 2645 C CA . LYS B 1 17 ? 38.036 -46.934 -36.987 1.00 71.43 17 LYS B CA 1
ATOM 2646 C C . LYS B 1 17 ? 37.752 -47.693 -35.726 1.00 72.35 17 LYS B C 1
ATOM 2647 O O . LYS B 1 17 ? 38.612 -48.305 -35.147 1.00 71.12 17 LYS B O 1
ATOM 2653 N N . LYS B 1 18 ? 36.508 -47.656 -35.298 1.00 85.60 18 LYS B N 1
ATOM 2654 C CA . LYS B 1 18 ? 36.004 -48.471 -34.225 1.00 82.11 18 LYS B CA 1
ATOM 2655 C C . LYS B 1 18 ? 35.532 -49.754 -34.811 1.00 80.10 18 LYS B C 1
ATOM 2656 O O . LYS B 1 18 ? 35.634 -49.953 -36.006 1.00 76.29 18 LYS B O 1
ATOM 2662 N N . GLU B 1 19 ? 35.022 -50.628 -33.963 1.00 79.10 19 GLU B N 1
ATOM 2663 C CA . GLU B 1 19 ? 34.670 -51.976 -34.352 1.00 78.13 19 GLU B CA 1
ATOM 2664 C C . GLU B 1 19 ? 33.198 -52.215 -34.306 1.00 78.38 19 GLU B C 1
ATOM 2665 O O . GLU B 1 19 ? 32.762 -53.336 -34.253 1.00 83.86 19 GLU B O 1
ATOM 2671 N N . VAL B 1 20 ? 32.411 -51.170 -34.269 1.00 78.06 20 VAL B N 1
ATOM 2672 C CA . VAL B 1 20 ? 31.023 -51.366 -33.926 1.00 71.01 20 VAL B CA 1
ATOM 2673 C C . VAL B 1 20 ? 30.354 -52.185 -34.966 1.00 67.49 20 VAL B C 1
ATOM 2674 O O . VAL B 1 20 ? 30.666 -52.052 -36.119 1.00 66.77 20 VAL B O 1
ATOM 2678 N N . SER B 1 21 ? 29.450 -53.042 -34.546 1.00 58.33 21 SER B N 1
ATOM 2679 C CA . SER B 1 21 ? 28.695 -53.804 -35.482 1.00 62.88 21 SER B CA 1
ATOM 2680 C C . SER B 1 21 ? 27.254 -53.501 -35.278 1.00 64.80 21 SER B C 1
ATOM 2681 O O . SER B 1 21 ? 26.735 -53.706 -34.210 1.00 69.37 21 SER B O 1
ATOM 2684 N N . LEU B 1 22 ? 26.605 -53.002 -36.313 1.00 60.67 22 LEU B N 1
ATOM 2685 C CA . LEU B 1 22 ? 25.205 -52.749 -36.220 1.00 61.67 22 LEU B CA 1
ATOM 2686 C C . LEU B 1 22 ? 24.473 -53.159 -37.459 1.00 62.17 22 LEU B C 1
ATOM 2687 O O . LEU B 1 22 ? 25.058 -53.386 -38.475 1.00 58.87 22 LEU B O 1
ATOM 2692 N N . THR B 1 23 ? 23.171 -53.257 -37.322 1.00 57.22 23 THR B N 1
ATOM 2693 C CA . THR B 1 23 ? 22.289 -53.556 -38.399 1.00 56.13 23 THR B CA 1
ATOM 2694 C C . THR B 1 23 ? 22.131 -52.359 -39.293 1.00 61.82 23 THR B C 1
ATOM 2695 O O . THR B 1 23 ? 22.546 -51.276 -38.961 1.00 64.82 23 THR B O 1
ATOM 2699 N N . GLU B 1 24 ? 21.579 -52.579 -40.464 1.00 56.27 24 GLU B N 1
ATOM 2700 C CA . GLU B 1 24 ? 21.409 -51.522 -41.400 1.00 54.76 24 GLU B CA 1
ATOM 2701 C C . GLU B 1 24 ? 20.459 -50.512 -40.861 1.00 55.68 24 GLU B C 1
ATOM 2702 O O . GLU B 1 24 ? 20.641 -49.368 -41.063 1.00 65.00 24 GLU B O 1
ATOM 2708 N N . GLU B 1 25 ? 19.407 -50.941 -40.210 1.00 58.43 25 GLU B N 1
ATOM 2709 C CA . GLU B 1 25 ? 18.462 -50.010 -39.655 1.00 62.58 25 GLU B CA 1
ATOM 2710 C C . GLU B 1 25 ? 19.134 -49.197 -38.584 1.00 60.20 25 GLU B C 1
ATOM 2711 O O . GLU B 1 25 ? 18.900 -48.029 -38.449 1.00 59.32 25 GLU B O 1
ATOM 2717 N N . GLU B 1 26 ? 19.994 -49.827 -37.825 1.00 56.01 26 GLU B N 1
ATOM 2718 C CA . GLU B 1 26 ? 20.668 -49.114 -36.798 1.00 53.61 26 GLU B CA 1
ATOM 2719 C C . GLU B 1 26 ? 21.475 -48.064 -37.456 1.00 50.14 26 GLU B C 1
ATOM 2720 O O . GLU B 1 26 ? 21.521 -46.970 -37.015 1.00 50.97 26 GLU B O 1
ATOM 2726 N N . PHE B 1 27 ? 22.149 -48.408 -38.518 1.00 47.12 27 PHE B N 1
ATOM 2727 C CA . PHE B 1 27 ? 23.022 -47.460 -39.131 1.00 44.75 27 PHE B CA 1
ATOM 2728 C C . PHE B 1 27 ? 22.261 -46.287 -39.661 1.00 44.60 27 PHE B C 1
ATOM 2729 O O . PHE B 1 27 ? 22.687 -45.180 -39.557 1.00 42.15 27 PHE B O 1
ATOM 2737 N N . ASN B 1 28 ? 21.131 -46.557 -40.256 1.00 42.39 28 ASN B N 1
ATOM 2738 C CA . ASN B 1 28 ? 20.350 -45.527 -40.860 1.00 46.43 28 ASN B CA 1
ATOM 2739 C C . ASN B 1 28 ? 19.869 -44.568 -39.839 1.00 46.44 28 ASN B C 1
ATOM 2740 O O . ASN B 1 28 ? 19.751 -43.410 -40.087 1.00 45.58 28 ASN B O 1
ATOM 2745 N N . VAL B 1 29 ? 19.511 -45.088 -38.695 1.00 43.78 29 VAL B N 1
ATOM 2746 C CA . VAL B 1 29 ? 19.064 -44.248 -37.632 1.00 46.59 29 VAL B CA 1
ATOM 2747 C C . VAL B 1 29 ? 20.160 -43.346 -37.148 1.00 45.37 29 VAL B C 1
ATOM 2748 O O . VAL B 1 29 ? 19.946 -42.208 -36.928 1.00 46.51 29 VAL B O 1
ATOM 2752 N N . ILE B 1 30 ? 21.336 -43.891 -36.951 1.00 45.23 30 ILE B N 1
ATOM 2753 C CA . ILE B 1 30 ? 22.447 -43.113 -36.508 1.00 44.08 30 ILE B CA 1
ATOM 2754 C C . ILE B 1 30 ? 22.796 -42.078 -37.541 1.00 45.46 30 ILE B C 1
ATOM 2755 O O . ILE B 1 30 ? 23.108 -40.973 -37.212 1.00 49.51 30 ILE B O 1
ATOM 2760 N N . LEU B 1 31 ? 22.754 -42.445 -38.798 1.00 45.16 31 LEU B N 1
ATOM 2761 C CA . LEU B 1 31 ? 23.067 -41.504 -39.829 1.00 41.31 31 LEU B CA 1
ATOM 2762 C C . LEU B 1 31 ? 22.083 -40.393 -39.875 1.00 37.87 31 LEU B C 1
ATOM 2763 O O . LEU B 1 31 ? 22.446 -39.264 -39.985 1.00 38.40 31 LEU B O 1
ATOM 2768 N N . ARG B 1 32 ? 20.823 -40.731 -39.769 1.00 36.43 32 ARG B N 1
ATOM 2769 C CA . ARG B 1 32 ? 19.790 -39.742 -39.825 1.00 35.83 32 ARG B CA 1
ATOM 2770 C C . ARG B 1 32 ? 19.902 -38.767 -38.694 1.00 36.47 32 ARG B C 1
ATOM 2771 O O . ARG B 1 32 ? 19.764 -37.600 -38.889 1.00 43.17 32 ARG B O 1
ATOM 2779 N N . GLU B 1 33 ? 20.126 -39.258 -37.502 1.00 38.06 33 GLU B N 1
ATOM 2780 C CA . GLU B 1 33 ? 20.326 -38.422 -36.344 1.00 41.63 33 GLU B CA 1
ATOM 2781 C C . GLU B 1 33 ? 21.568 -37.582 -36.341 1.00 38.80 33 GLU B C 1
ATOM 2782 O O . GLU B 1 33 ? 21.557 -36.484 -35.910 1.00 40.94 33 GLU B O 1
ATOM 2788 N N . PHE B 1 34 ? 22.659 -38.140 -36.775 1.00 35.50 34 PHE B N 1
ATOM 2789 C CA . PHE B 1 34 ? 23.888 -37.420 -36.814 1.00 37.18 34 PHE B CA 1
ATOM 2790 C C . PHE B 1 34 ? 23.807 -36.267 -37.768 1.00 43.26 34 PHE B C 1
ATOM 2791 O O . PHE B 1 34 ? 24.362 -35.229 -37.520 1.00 47.61 34 PHE B O 1
ATOM 2799 N N . LEU B 1 35 ? 23.134 -36.465 -38.881 1.00 41.56 35 LEU B N 1
ATOM 2800 C CA . LEU B 1 35 ? 22.961 -35.402 -39.823 1.00 42.39 35 LEU B CA 1
ATOM 2801 C C . LEU B 1 35 ? 22.153 -34.255 -39.278 1.00 42.57 35 LEU B C 1
ATOM 2802 O O . LEU B 1 35 ? 22.508 -33.137 -39.473 1.00 43.27 35 LEU B O 1
ATOM 2807 N N . ARG B 1 36 ? 21.044 -34.517 -38.631 1.00 40.61 36 ARG B N 1
ATOM 2808 C CA . ARG B 1 36 ? 20.299 -33.445 -38.022 1.00 40.70 36 ARG B CA 1
ATOM 2809 C C . ARG B 1 36 ? 20.942 -32.729 -36.847 1.00 41.37 36 ARG B C 1
ATOM 2810 O O . ARG B 1 36 ? 20.837 -31.548 -36.719 1.00 42.60 36 ARG B O 1
ATOM 2818 N N . PHE B 1 37 ? 21.552 -33.483 -35.964 1.00 40.12 37 PHE B N 1
ATOM 2819 C CA . PHE B 1 37 ? 22.243 -32.957 -34.812 1.00 36.00 37 PHE B CA 1
ATOM 2820 C C . PHE B 1 37 ? 23.519 -32.195 -35.051 1.00 36.20 37 PHE B C 1
ATOM 2821 O O . PHE B 1 37 ? 23.821 -31.296 -34.347 1.00 36.89 37 PHE B O 1
ATOM 2829 N N . ALA B 1 38 ? 24.269 -32.589 -36.050 1.00 35.73 38 ALA B N 1
ATOM 2830 C CA . ALA B 1 38 ? 25.577 -32.047 -36.268 1.00 36.71 38 ALA B CA 1
ATOM 2831 C C . ALA B 1 38 ? 25.656 -30.620 -36.781 1.00 41.99 38 ALA B C 1
ATOM 2832 O O . ALA B 1 38 ? 24.749 -30.120 -37.389 1.00 45.50 38 ALA B O 1
ATOM 2834 N N . TYR B 1 39 ? 26.784 -29.988 -36.552 1.00 43.81 39 TYR B N 1
ATOM 2835 C CA . TYR B 1 39 ? 27.016 -28.630 -36.989 1.00 48.54 39 TYR B CA 1
ATOM 2836 C C . TYR B 1 39 ? 27.472 -28.568 -38.413 1.00 49.23 39 TYR B C 1
ATOM 2837 O O . TYR B 1 39 ? 27.501 -29.558 -39.079 1.00 49.79 39 TYR B O 1
ATOM 2846 N N . ASN B 1 40 ? 27.794 -27.387 -38.890 1.00 48.21 40 ASN B N 1
ATOM 2847 C CA . ASN B 1 40 ? 28.167 -27.236 -40.266 1.00 51.10 40 ASN B CA 1
ATOM 2848 C C . ASN B 1 40 ? 29.652 -27.032 -40.464 1.00 56.80 40 ASN B C 1
ATOM 2849 O O . ASN B 1 40 ? 30.151 -25.944 -40.351 1.00 58.81 40 ASN B O 1
ATOM 2854 N N . PRO B 1 41 ? 30.344 -28.096 -40.816 1.00 59.99 41 PRO B N 1
ATOM 2855 C CA . PRO B 1 41 ? 31.792 -28.128 -41.019 1.00 63.53 41 PRO B CA 1
ATOM 2856 C C . PRO B 1 41 ? 32.272 -27.260 -42.170 1.00 69.58 41 PRO B C 1
ATOM 2857 O O . PRO B 1 41 ? 33.385 -26.813 -42.230 1.00 76.35 41 PRO B O 1
ATOM 2861 N N . GLU B 1 42 ? 31.377 -27.000 -43.085 1.00 72.87 42 GLU B N 1
ATOM 2862 C CA . GLU B 1 42 ? 31.677 -26.297 -44.290 1.00 72.12 42 GLU B CA 1
ATOM 2863 C C . GLU B 1 42 ? 31.397 -24.817 -44.149 1.00 75.92 42 GLU B C 1
ATOM 2864 O O . GLU B 1 42 ? 31.414 -24.085 -45.114 1.00 71.98 42 GLU B O 1
ATOM 2870 N N . GLU B 1 43 ? 31.168 -24.370 -42.932 1.00 78.60 43 GLU B N 1
ATOM 2871 C CA . GLU B 1 43 ? 30.878 -22.973 -42.713 1.00 76.58 43 GLU B CA 1
ATOM 2872 C C . GLU B 1 43 ? 31.821 -22.386 -41.699 1.00 75.81 43 GLU B C 1
ATOM 2873 O O . GLU B 1 43 ? 32.440 -23.093 -40.928 1.00 70.62 43 GLU B O 1
ATOM 2879 N N . SER B 1 44 ? 31.950 -21.072 -41.757 1.00 72.85 44 SER B N 1
ATOM 2880 C CA . SER B 1 44 ? 32.918 -20.346 -40.987 1.00 76.81 44 SER B CA 1
ATOM 2881 C C . SER B 1 44 ? 32.479 -18.924 -40.876 1.00 70.94 44 SER B C 1
ATOM 2882 O O . SER B 1 44 ? 31.690 -18.449 -41.660 1.00 66.72 44 SER B O 1
ATOM 2885 N N . GLY B 1 45 ? 33.029 -18.219 -39.916 1.00 65.12 45 GLY B N 1
ATOM 2886 C CA . GLY B 1 45 ? 32.759 -16.813 -39.804 1.00 59.32 45 GLY B CA 1
ATOM 2887 C C . GLY B 1 45 ? 31.543 -16.502 -39.007 1.00 57.98 45 GLY B C 1
ATOM 2888 O O . GLY B 1 45 ? 30.871 -17.374 -38.555 1.00 63.90 45 GLY B O 1
ATOM 2889 N N . GLN B 1 46 ? 31.257 -15.231 -38.827 1.00 55.24 46 GLN B N 1
ATOM 2890 C CA . GLN B 1 46 ? 30.167 -14.836 -37.989 1.00 54.23 46 GLN B CA 1
ATOM 2891 C C . GLN B 1 46 ? 29.386 -13.709 -38.593 1.00 57.77 46 GLN B C 1
ATOM 2892 O O . GLN B 1 46 ? 29.915 -12.963 -39.353 1.00 61.50 46 GLN B O 1
ATOM 2898 N N . GLU B 1 47 ? 28.121 -13.564 -38.242 1.00 59.93 47 GLU B N 1
ATOM 2899 C CA . GLU B 1 47 ? 27.319 -12.467 -38.757 1.00 67.32 47 GLU B CA 1
ATOM 2900 C C . GLU B 1 47 ? 26.539 -11.757 -37.687 1.00 70.62 47 GLU B C 1
ATOM 2901 O O . GLU B 1 47 ? 26.049 -12.358 -36.770 1.00 79.05 47 GLU B O 1
ATOM 2907 N N . ILE B 1 48 ? 26.394 -10.458 -37.831 1.00 68.57 48 ILE B N 1
ATOM 2908 C CA . ILE B 1 48 ? 25.696 -9.641 -36.868 1.00 67.79 48 ILE B CA 1
ATOM 2909 C C . ILE B 1 48 ? 24.223 -9.938 -36.786 1.00 66.71 48 ILE B C 1
ATOM 2910 O O . ILE B 1 48 ? 23.599 -10.147 -37.782 1.00 70.85 48 ILE B O 1
ATOM 2915 N N . ALA B 1 49 ? 23.650 -9.902 -35.599 1.00 63.88 49 ALA B N 1
ATOM 2916 C CA . ALA B 1 49 ? 22.242 -10.174 -35.471 1.00 61.36 49 ALA B CA 1
ATOM 2917 C C . ALA B 1 49 ? 21.609 -9.361 -34.374 1.00 66.36 49 ALA B C 1
ATOM 2918 O O . ALA B 1 49 ? 22.249 -8.974 -33.428 1.00 60.88 49 ALA B O 1
ATOM 2920 N N . ASP B 1 50 ? 20.328 -9.102 -34.517 1.00 70.80 50 ASP B N 1
ATOM 2921 C CA . ASP B 1 50 ? 19.619 -8.347 -33.519 1.00 82.00 50 ASP B CA 1
ATOM 2922 C C . ASP B 1 50 ? 19.197 -9.219 -32.366 1.00 78.12 50 ASP B C 1
ATOM 2923 O O . ASP B 1 50 ? 18.900 -10.372 -32.531 1.00 74.09 50 ASP B O 1
ATOM 2928 N N . THR B 1 51 ? 19.166 -8.637 -31.189 1.00 73.41 51 THR B N 1
ATOM 2929 C CA . THR B 1 51 ? 18.735 -9.349 -30.031 1.00 70.37 51 THR B CA 1
ATOM 2930 C C . THR B 1 51 ? 17.512 -8.698 -29.633 1.00 63.35 51 THR B C 1
ATOM 2931 O O . THR B 1 51 ? 17.452 -7.484 -29.476 1.00 58.46 51 THR B O 1
ATOM 2935 N N . ALA B 1 52 ? 16.584 -9.478 -29.115 1.00 68.81 52 ALA B N 1
ATOM 2936 C CA . ALA B 1 52 ? 15.299 -9.019 -28.715 1.00 73.30 52 ALA B CA 1
ATOM 2937 C C . ALA B 1 52 ? 15.366 -7.999 -27.687 1.00 74.59 52 ALA B C 1
ATOM 2938 O O . ALA B 1 52 ? 14.405 -7.183 -27.596 1.00 79.67 52 ALA B O 1
ATOM 2940 N N . ASP B 1 53 ? 16.461 -7.866 -26.973 1.00 82.47 53 ASP B N 1
ATOM 2941 C CA . ASP B 1 53 ? 16.583 -6.742 -26.044 1.00 84.43 53 ASP B CA 1
ATOM 2942 C C . ASP B 1 53 ? 17.321 -5.504 -26.557 1.00 85.79 53 ASP B C 1
ATOM 2943 O O . ASP B 1 53 ? 17.452 -4.518 -25.862 1.00 83.18 53 ASP B O 1
ATOM 2948 N N . GLY B 1 54 ? 17.760 -5.562 -27.801 1.00 86.63 54 GLY B N 1
ATOM 2949 C CA . GLY B 1 54 ? 18.454 -4.477 -28.459 1.00 82.86 54 GLY B CA 1
ATOM 2950 C C . GLY B 1 54 ? 19.958 -4.601 -28.532 1.00 83.15 54 GLY B C 1
ATOM 2951 O O . GLY B 1 54 ? 20.587 -3.982 -29.370 1.00 80.33 54 GLY B O 1
ATOM 2952 N N . SER B 1 55 ? 20.529 -5.453 -27.705 1.00 81.65 55 SER B N 1
ATOM 2953 C CA . SER B 1 55 ? 21.934 -5.763 -27.794 1.00 81.57 55 SER B CA 1
ATOM 2954 C C . SER B 1 55 ? 22.079 -6.630 -29.004 1.00 79.87 55 SER B C 1
ATOM 2955 O O . SER B 1 55 ? 21.163 -7.339 -29.344 1.00 85.08 55 SER B O 1
ATOM 2958 N N . LYS B 1 56 ? 23.215 -6.587 -29.668 1.00 72.86 56 LYS B N 1
ATOM 2959 C CA . LYS B 1 56 ? 23.375 -7.399 -30.834 1.00 67.24 56 LYS B CA 1
ATOM 2960 C C . LYS B 1 56 ? 24.179 -8.592 -30.442 1.00 69.29 56 LYS B C 1
ATOM 2961 O O . LYS B 1 56 ? 24.578 -8.715 -29.318 1.00 72.24 56 LYS B O 1
ATOM 2967 N N . THR B 1 57 ? 24.401 -9.487 -31.375 1.00 64.68 57 THR B N 1
ATOM 2968 C CA . THR B 1 57 ? 25.206 -10.643 -31.128 1.00 64.98 57 THR B CA 1
ATOM 2969 C C . THR B 1 57 ? 25.539 -11.103 -32.480 1.00 57.51 57 THR B C 1
ATOM 2970 O O . THR B 1 57 ? 25.114 -10.536 -33.440 1.00 59.17 57 THR B O 1
ATOM 2974 N N . LEU B 1 58 ? 26.274 -12.174 -32.546 1.00 53.96 58 LEU B N 1
ATOM 2975 C CA . LEU B 1 58 ? 26.651 -12.690 -33.796 1.00 54.64 58 LEU B CA 1
ATOM 2976 C C . LEU B 1 58 ? 26.113 -14.071 -33.813 1.00 63.43 58 LEU B C 1
ATOM 2977 O O . LEU B 1 58 ? 25.880 -14.641 -32.782 1.00 64.15 58 LEU B O 1
ATOM 2982 N N . ILE B 1 59 ? 25.895 -14.586 -35.001 1.00 58.64 59 ILE B N 1
ATOM 2983 C CA . ILE B 1 59 ? 25.479 -15.940 -35.145 1.00 56.12 59 ILE B CA 1
ATOM 2984 C C . ILE B 1 59 ? 26.737 -16.546 -35.637 1.00 54.16 59 ILE B C 1
ATOM 2985 O O . ILE B 1 59 ? 27.384 -15.982 -36.450 1.00 59.58 59 ILE B O 1
ATOM 2990 N N . HIS B 1 60 ? 27.103 -17.685 -35.101 1.00 48.06 60 HIS B N 1
ATOM 2991 C CA . HIS B 1 60 ? 28.316 -18.267 -35.506 1.00 53.83 60 HIS B CA 1
ATOM 2992 C C . HIS B 1 60 ? 27.978 -19.273 -36.526 1.00 59.64 60 HIS B C 1
ATOM 2993 O O . HIS B 1 60 ? 27.181 -20.166 -36.305 1.00 61.76 60 HIS B O 1
ATOM 3000 N N . LYS B 1 61 ? 28.558 -19.088 -37.685 1.00 60.18 61 LYS B N 1
ATOM 3001 C CA . LYS B 1 61 ? 28.209 -19.791 -38.880 1.00 59.25 61 LYS B CA 1
ATOM 3002 C C . LYS B 1 61 ? 28.458 -21.285 -38.850 1.00 55.78 61 LYS B C 1
ATOM 3003 O O . LYS B 1 61 ? 27.657 -22.042 -39.302 1.00 46.24 61 LYS B O 1
ATOM 3009 N N . THR B 1 62 ? 29.595 -21.707 -38.348 1.00 55.80 62 THR B N 1
ATOM 3010 C CA . THR B 1 62 ? 29.880 -23.115 -38.210 1.00 52.23 62 THR B CA 1
ATOM 3011 C C . THR B 1 62 ? 28.991 -23.867 -37.228 1.00 57.05 62 THR B C 1
ATOM 3012 O O . THR B 1 62 ? 28.507 -24.931 -37.501 1.00 54.76 62 THR B O 1
ATOM 3016 N N . TYR B 1 63 ? 28.847 -23.320 -36.046 1.00 55.07 63 TYR B N 1
ATOM 3017 C CA . TYR B 1 63 ? 27.989 -23.851 -35.023 1.00 54.34 63 TYR B CA 1
ATOM 3018 C C . TYR B 1 63 ? 26.556 -23.708 -35.377 1.00 60.98 63 TYR B C 1
ATOM 3019 O O . TYR B 1 63 ? 25.745 -24.480 -34.946 1.00 64.64 63 TYR B O 1
ATOM 3028 N N . GLY B 1 64 ? 26.231 -22.705 -36.163 1.00 55.57 64 GLY B N 1
ATOM 3029 C CA . GLY B 1 64 ? 24.856 -22.471 -36.496 1.00 50.84 64 GLY B CA 1
ATOM 3030 C C . GLY B 1 64 ? 24.041 -21.826 -35.402 1.00 55.22 64 GLY B C 1
ATOM 3031 O O . GLY B 1 64 ? 22.847 -21.905 -35.435 1.00 55.92 64 GLY B O 1
ATOM 3032 N N . GLU B 1 65 ? 24.680 -21.168 -34.452 1.00 53.83 65 GLU B N 1
ATOM 3033 C CA . GLU B 1 65 ? 23.962 -20.540 -33.371 1.00 51.42 65 GLU B CA 1
ATOM 3034 C C . GLU B 1 65 ? 24.428 -19.148 -33.060 1.00 54.37 65 GLU B C 1
ATOM 3035 O O . GLU B 1 65 ? 25.516 -18.789 -33.365 1.00 60.38 65 GLU B O 1
ATOM 3041 N N . PRO B 1 66 ? 23.569 -18.358 -32.464 1.00 51.03 66 PRO B N 1
ATOM 3042 C CA . PRO B 1 66 ? 23.940 -17.065 -31.945 1.00 49.87 66 PRO B CA 1
ATOM 3043 C C . PRO B 1 66 ? 24.770 -17.218 -30.697 1.00 54.57 66 PRO B C 1
ATOM 3044 O O . PRO B 1 66 ? 24.647 -18.181 -29.996 1.00 52.69 66 PRO B O 1
ATOM 3048 N N . TYR B 1 67 ? 25.623 -16.251 -30.442 1.00 53.20 67 TYR B N 1
ATOM 3049 C CA . TYR B 1 67 ? 26.465 -16.235 -29.280 1.00 51.18 67 TYR B CA 1
ATOM 3050 C C . TYR B 1 67 ? 25.630 -16.141 -28.040 1.00 53.38 67 TYR B C 1
ATOM 3051 O O . TYR B 1 67 ? 25.954 -16.700 -27.025 1.00 49.76 67 TYR B O 1
ATOM 3060 N N . HIS B 1 68 ? 24.537 -15.415 -28.153 1.00 56.63 68 HIS B N 1
ATOM 3061 C CA . HIS B 1 68 ? 23.609 -15.201 -27.087 1.00 64.14 68 HIS B CA 1
ATOM 3062 C C . HIS B 1 68 ? 22.244 -15.287 -27.658 1.00 70.22 68 HIS B C 1
ATOM 3063 O O . HIS B 1 68 ? 22.097 -15.292 -28.871 1.00 67.14 68 HIS B O 1
ATOM 3070 N N . SER B 1 69 ? 21.225 -15.377 -26.824 1.00 67.95 69 SER B N 1
ATOM 3071 C CA . SER B 1 69 ? 19.889 -15.659 -27.328 1.00 70.60 69 SER B CA 1
ATOM 3072 C C . SER B 1 69 ? 19.193 -14.475 -27.949 1.00 65.09 69 SER B C 1
ATOM 3073 O O . SER B 1 69 ? 19.051 -13.447 -27.342 1.00 63.01 69 SER B O 1
ATOM 3076 N N . GLN B 1 70 ? 18.784 -14.622 -29.192 1.00 61.83 70 GLN B N 1
ATOM 3077 C CA . GLN B 1 70 ? 18.103 -13.553 -29.863 1.00 61.26 70 GLN B CA 1
ATOM 3078 C C . GLN B 1 70 ? 16.748 -13.229 -29.293 1.00 64.90 70 GLN B C 1
ATOM 3079 O O . GLN B 1 70 ? 16.416 -12.087 -29.062 1.00 63.88 70 GLN B O 1
ATOM 3085 N N . THR B 1 71 ? 15.952 -14.248 -29.084 1.00 66.59 71 THR B N 1
ATOM 3086 C CA . THR B 1 71 ? 14.644 -14.049 -28.554 1.00 74.80 71 THR B CA 1
ATOM 3087 C C . THR B 1 71 ? 14.653 -13.472 -27.159 1.00 74.70 71 THR B C 1
ATOM 3088 O O . THR B 1 71 ? 13.818 -12.667 -26.816 1.00 73.85 71 THR B O 1
ATOM 3092 N N . ALA B 1 72 ? 15.627 -13.846 -26.354 1.00 74.66 72 ALA B N 1
ATOM 3093 C CA . ALA B 1 72 ? 15.671 -13.353 -24.985 1.00 68.58 72 ALA B CA 1
ATOM 3094 C C . ALA B 1 72 ? 16.368 -12.020 -24.789 1.00 62.46 72 ALA B C 1
ATOM 3095 O O . ALA B 1 72 ? 16.023 -11.271 -23.912 1.00 57.57 72 ALA B O 1
ATOM 3097 N N . GLY B 1 73 ? 17.359 -11.737 -25.598 1.00 56.94 73 GLY B N 1
ATOM 3098 C CA . GLY B 1 73 ? 18.152 -10.563 -25.394 1.00 56.19 73 GLY B CA 1
ATOM 3099 C C . GLY B 1 73 ? 19.394 -10.982 -24.675 1.00 55.84 73 GLY B C 1
ATOM 3100 O O . GLY B 1 73 ? 19.312 -11.697 -23.731 1.00 54.81 73 GLY B O 1
ATOM 3101 N N . ALA B 1 74 ? 20.536 -10.514 -25.131 1.00 52.59 74 ALA B N 1
ATOM 3102 C CA . ALA B 1 74 ? 21.809 -10.895 -24.587 1.00 49.69 74 ALA B CA 1
ATOM 3103 C C . ALA B 1 74 ? 22.099 -10.454 -23.173 1.00 51.69 74 ALA B C 1
ATOM 3104 O O . ALA B 1 74 ? 22.671 -11.182 -22.423 1.00 55.85 74 ALA B O 1
ATOM 3106 N N . ILE B 1 75 ? 21.718 -9.261 -22.797 1.00 50.32 75 ILE B N 1
ATOM 3107 C CA . ILE B 1 75 ? 21.906 -8.849 -21.436 1.00 49.76 75 ILE B CA 1
ATOM 3108 C C . ILE B 1 75 ? 20.990 -9.596 -20.524 1.00 52.10 75 ILE B C 1
ATOM 3109 O O . ILE B 1 75 ? 21.293 -9.803 -19.391 1.00 55.19 75 ILE B O 1
ATOM 3114 N N . ARG B 1 76 ? 19.832 -9.964 -21.014 1.00 51.63 76 ARG B N 1
ATOM 3115 C CA . ARG B 1 76 ? 18.851 -10.635 -20.205 1.00 47.71 76 ARG B CA 1
ATOM 3116 C C . ARG B 1 76 ? 19.281 -12.033 -19.927 1.00 43.24 76 ARG B C 1
ATOM 3117 O O . ARG B 1 76 ? 19.037 -12.557 -18.891 1.00 37.97 76 ARG B O 1
ATOM 3125 N N . GLU B 1 77 ? 19.908 -12.648 -20.894 1.00 36.96 77 GLU B N 1
ATOM 3126 C CA . GLU B 1 77 ? 20.441 -13.950 -20.703 1.00 37.63 77 GLU B CA 1
ATOM 3127 C C . GLU B 1 77 ? 21.576 -13.898 -19.732 1.00 37.99 77 GLU B C 1
ATOM 3128 O O . GLU B 1 77 ? 21.723 -14.738 -18.918 1.00 33.16 77 GLU B O 1
ATOM 3134 N N . SER B 1 78 ? 22.387 -12.883 -19.836 1.00 36.27 78 SER B N 1
ATOM 3135 C CA . SER B 1 78 ? 23.530 -12.806 -18.987 1.00 38.18 78 SER B CA 1
ATOM 3136 C C . SER B 1 78 ? 23.101 -12.713 -17.575 1.00 37.13 78 SER B C 1
ATOM 3137 O O . SER B 1 78 ? 23.608 -13.361 -16.728 1.00 39.96 78 SER B O 1
ATOM 3140 N N . LEU B 1 79 ? 22.184 -11.826 -17.319 1.00 38.54 79 LEU B N 1
ATOM 3141 C CA . LEU B 1 79 ? 21.687 -11.608 -15.995 1.00 38.76 79 LEU B CA 1
ATOM 3142 C C . LEU B 1 79 ? 20.910 -12.756 -15.411 1.00 38.20 79 LEU B C 1
ATOM 3143 O O . LEU B 1 79 ? 21.077 -13.102 -14.293 1.00 39.28 79 LEU B O 1
ATOM 3148 N N . TYR B 1 80 ? 19.993 -13.294 -16.178 1.00 38.61 80 TYR B N 1
ATOM 3149 C CA . TYR B 1 80 ? 19.104 -14.298 -15.667 1.00 35.72 80 TYR B CA 1
ATOM 3150 C C . TYR B 1 80 ? 19.500 -15.739 -15.797 1.00 34.86 80 TYR B C 1
ATOM 3151 O O . TYR B 1 80 ? 19.012 -16.540 -15.074 1.00 29.45 80 TYR B O 1
ATOM 3160 N N . LYS B 1 81 ? 20.386 -16.093 -16.708 1.00 33.22 81 LYS B N 1
ATOM 3161 C CA . LYS B 1 81 ? 20.901 -17.455 -16.745 1.00 30.10 81 LYS B CA 1
ATOM 3162 C C . LYS B 1 81 ? 22.247 -17.639 -16.140 1.00 31.55 81 LYS B C 1
ATOM 3163 O O . LYS B 1 81 ? 22.655 -18.814 -16.125 1.00 30.23 81 LYS B O 1
ATOM 3169 N N . PHE B 1 82 ? 22.931 -16.555 -15.918 1.00 28.97 82 PHE B N 1
ATOM 3170 C CA . PHE B 1 82 ? 24.256 -16.594 -15.313 1.00 26.36 82 PHE B CA 1
ATOM 3171 C C . PHE B 1 82 ? 24.490 -15.885 -13.999 1.00 25.33 82 PHE B C 1
ATOM 3172 O O . PHE B 1 82 ? 24.924 -16.508 -13.172 1.00 25.06 82 PHE B O 1
ATOM 3180 N N . VAL B 1 83 ? 24.060 -14.671 -13.729 1.00 27.76 83 VAL B N 1
ATOM 3181 C CA . VAL B 1 83 ? 24.774 -13.827 -12.802 1.00 27.93 83 VAL B CA 1
ATOM 3182 C C . VAL B 1 83 ? 23.805 -13.960 -11.638 1.00 32.02 83 VAL B C 1
ATOM 3183 O O . VAL B 1 83 ? 24.222 -14.118 -10.531 1.00 35.54 83 VAL B O 1
ATOM 3187 N N . ARG B 1 84 ? 22.514 -13.848 -11.866 1.00 33.88 84 ARG B N 1
ATOM 3188 C CA . ARG B 1 84 ? 21.635 -13.975 -10.725 1.00 38.24 84 ARG B CA 1
ATOM 3189 C C . ARG B 1 84 ? 21.611 -15.337 -10.080 1.00 34.99 84 ARG B C 1
ATOM 3190 O O . ARG B 1 84 ? 21.709 -15.443 -8.900 1.00 35.77 84 ARG B O 1
ATOM 3198 N N . PRO B 1 85 ? 21.482 -16.378 -10.870 1.00 34.82 85 PRO B N 1
ATOM 3199 C CA . PRO B 1 85 ? 21.435 -17.757 -10.387 1.00 31.09 85 PRO B CA 1
ATOM 3200 C C . PRO B 1 85 ? 22.711 -18.224 -9.740 1.00 32.59 85 PRO B C 1
ATOM 3201 O O . PRO B 1 85 ? 22.686 -19.013 -8.842 1.00 31.51 85 PRO B O 1
ATOM 3205 N N . SER B 1 86 ? 23.818 -17.697 -10.204 1.00 30.30 86 SER B N 1
ATOM 3206 C CA . SER B 1 86 ? 25.102 -17.919 -9.600 1.00 28.03 86 SER B CA 1
ATOM 3207 C C . SER B 1 86 ? 25.162 -17.396 -8.194 1.00 28.45 86 SER B C 1
ATOM 3208 O O . SER B 1 86 ? 25.812 -17.951 -7.379 1.00 28.32 86 SER B O 1
ATOM 3211 N N . ARG B 1 87 ? 24.469 -16.319 -7.919 1.00 28.94 87 ARG B N 1
ATOM 3212 C CA . ARG B 1 87 ? 24.385 -15.808 -6.582 1.00 30.88 87 ARG B CA 1
ATOM 3213 C C . ARG B 1 87 ? 25.629 -15.137 -6.061 1.00 32.65 87 ARG B C 1
ATOM 3214 O O . ARG B 1 87 ? 25.808 -15.016 -4.891 1.00 35.57 87 ARG B O 1
ATOM 3222 N N . ILE B 1 88 ? 26.495 -14.740 -6.961 1.00 32.48 88 ILE B N 1
ATOM 3223 C CA . ILE B 1 88 ? 27.700 -14.046 -6.650 1.00 33.51 88 ILE B CA 1
ATOM 3224 C C . ILE B 1 88 ? 27.473 -12.658 -6.141 1.00 34.56 88 ILE B C 1
ATOM 3225 O O . ILE B 1 88 ? 28.245 -12.160 -5.417 1.00 34.15 88 ILE B O 1
ATOM 3230 N N . LEU B 1 89 ? 26.399 -12.045 -6.560 1.00 32.66 89 LEU B N 1
ATOM 3231 C CA . LEU B 1 89 ? 26.021 -10.756 -6.068 1.00 34.93 89 LEU B CA 1
ATOM 3232 C C . LEU B 1 89 ? 25.682 -10.767 -4.607 1.00 37.82 89 LEU B C 1
ATOM 3233 O O . LEU B 1 89 ? 25.942 -9.816 -3.929 1.00 39.62 89 LEU B O 1
ATOM 3238 N N . GLU B 1 90 ? 25.078 -11.843 -4.135 1.00 37.91 90 GLU B N 1
ATOM 3239 C CA . GLU B 1 90 ? 24.866 -12.033 -2.722 1.00 40.25 90 GLU B CA 1
ATOM 3240 C C . GLU B 1 90 ? 26.127 -12.171 -1.930 1.00 33.69 90 GLU B C 1
ATOM 3241 O O . GLU B 1 90 ? 26.268 -11.603 -0.890 1.00 35.91 90 GLU B O 1
ATOM 3247 N N . LYS B 1 91 ? 27.032 -12.978 -2.427 1.00 30.79 91 LYS B N 1
ATOM 3248 C CA . LYS B 1 91 ? 28.310 -13.180 -1.796 1.00 32.88 91 LYS B CA 1
ATOM 3249 C C . LYS B 1 91 ? 29.146 -11.940 -1.767 1.00 34.16 91 LYS B C 1
ATOM 3250 O O . LYS B 1 91 ? 29.857 -11.711 -0.851 1.00 36.66 91 LYS B O 1
ATOM 3256 N N . ALA B 1 92 ? 29.010 -11.124 -2.777 1.00 32.73 92 ALA B N 1
ATOM 3257 C CA . ALA B 1 92 ? 29.890 -10.020 -3.005 1.00 36.40 92 ALA B CA 1
ATOM 3258 C C . ALA B 1 92 ? 29.834 -9.077 -1.854 1.00 37.05 92 ALA B C 1
ATOM 3259 O O . ALA B 1 92 ? 30.780 -8.424 -1.553 1.00 42.15 92 ALA B O 1
ATOM 3261 N N . LYS B 1 93 ? 28.713 -9.030 -1.188 1.00 39.34 93 LYS B N 1
ATOM 3262 C CA . LYS B 1 93 ? 28.548 -8.083 -0.144 1.00 42.34 93 LYS B CA 1
ATOM 3263 C C . LYS B 1 93 ? 29.525 -8.293 0.988 1.00 45.15 93 LYS B C 1
ATOM 3264 O O . LYS B 1 93 ? 30.029 -7.355 1.541 1.00 49.01 93 LYS B O 1
ATOM 3270 N N . GLU B 1 94 ? 29.784 -9.530 1.348 1.00 47.06 94 GLU B N 1
ATOM 3271 C CA . GLU B 1 94 ? 30.695 -9.813 2.425 1.00 46.86 94 GLU B CA 1
ATOM 3272 C C . GLU B 1 94 ? 32.088 -10.276 2.062 1.00 42.97 94 GLU B C 1
ATOM 3273 O O . GLU B 1 94 ? 32.881 -10.473 2.930 1.00 42.67 94 GLU B O 1
ATOM 3279 N N . ARG B 1 95 ? 32.388 -10.474 0.800 1.00 39.74 95 ARG B N 1
ATOM 3280 C CA . ARG B 1 95 ? 33.601 -11.166 0.415 1.00 37.57 95 ARG B CA 1
ATOM 3281 C C . ARG B 1 95 ? 34.698 -10.272 -0.061 1.00 41.31 95 ARG B C 1
ATOM 3282 O O . ARG B 1 95 ? 34.452 -9.298 -0.706 1.00 46.13 95 ARG B O 1
ATOM 3290 N N . LYS B 1 96 ? 35.922 -10.606 0.289 1.00 42.48 96 LYS B N 1
ATOM 3291 C CA . LYS B 1 96 ? 37.086 -9.986 -0.289 1.00 37.38 96 LYS B CA 1
ATOM 3292 C C . LYS B 1 96 ? 37.264 -10.300 -1.770 1.00 40.60 96 LYS B C 1
ATOM 3293 O O . LYS B 1 96 ? 37.562 -9.442 -2.541 1.00 38.03 96 LYS B O 1
ATOM 3299 N N . VAL B 1 97 ? 37.088 -11.551 -2.146 1.00 33.76 97 VAL B N 1
ATOM 3300 C CA . VAL B 1 97 ? 37.293 -11.988 -3.490 1.00 36.09 97 VAL B CA 1
ATOM 3301 C C . VAL B 1 97 ? 36.131 -12.779 -3.997 1.00 36.12 97 VAL B C 1
ATOM 3302 O O . VAL B 1 97 ? 35.515 -13.473 -3.276 1.00 32.71 97 VAL B O 1
ATOM 3306 N N . ILE B 1 98 ? 35.840 -12.651 -5.267 1.00 33.07 98 ILE B N 1
ATOM 3307 C CA . ILE B 1 98 ? 34.961 -13.562 -5.915 1.00 31.65 98 ILE B CA 1
ATOM 3308 C C . ILE B 1 98 ? 35.600 -14.157 -7.142 1.00 31.49 98 ILE B C 1
ATOM 3309 O O . ILE B 1 98 ? 36.207 -13.490 -7.899 1.00 30.78 98 ILE B O 1
ATOM 3314 N N . ARG B 1 99 ? 35.458 -15.438 -7.316 1.00 31.43 99 ARG B N 1
ATOM 3315 C CA . ARG B 1 99 ? 36.126 -16.123 -8.385 1.00 30.05 99 ARG B CA 1
ATOM 3316 C C . ARG B 1 99 ? 35.205 -16.714 -9.379 1.00 29.46 99 ARG B C 1
ATOM 3317 O O . ARG B 1 99 ? 34.296 -17.369 -9.032 1.00 29.83 99 ARG B O 1
ATOM 3325 N N . ILE B 1 100 ? 35.491 -16.489 -10.640 1.00 30.67 100 ILE B N 1
ATOM 3326 C CA . ILE B 1 100 ? 34.697 -17.032 -11.708 1.00 28.84 100 ILE B CA 1
ATOM 3327 C C . ILE B 1 100 ? 35.460 -17.863 -12.702 1.00 29.63 100 ILE B C 1
ATOM 3328 O O . ILE B 1 100 ? 36.435 -17.461 -13.203 1.00 27.35 100 ILE B O 1
ATOM 3333 N N . LEU B 1 101 ? 34.948 -19.034 -12.972 1.00 28.97 101 LEU B N 1
ATOM 3334 C CA . LEU B 1 101 ? 35.387 -19.876 -14.034 1.00 31.31 101 LEU B CA 1
ATOM 3335 C C . LEU B 1 101 ? 34.436 -19.765 -15.195 1.00 39.27 101 LEU B C 1
ATOM 3336 O O . LEU B 1 101 ? 33.362 -20.275 -15.167 1.00 41.36 101 LEU B O 1
ATOM 3341 N N . ASP B 1 102 ? 34.849 -19.105 -16.243 1.00 45.34 102 ASP B N 1
ATOM 3342 C CA . ASP B 1 102 ? 33.953 -18.825 -17.319 1.00 46.42 102 ASP B CA 1
ATOM 3343 C C . ASP B 1 102 ? 34.311 -19.582 -18.577 1.00 47.39 102 ASP B C 1
ATOM 3344 O O . ASP B 1 102 ? 35.358 -19.437 -19.106 1.00 49.61 102 ASP B O 1
ATOM 3349 N N . VAL B 1 103 ? 33.426 -20.444 -19.028 1.00 41.71 103 VAL B N 1
ATOM 3350 C CA . VAL B 1 103 ? 33.735 -21.345 -20.102 1.00 37.07 103 VAL B CA 1
ATOM 3351 C C . VAL B 1 103 ? 33.260 -20.723 -21.364 1.00 38.97 103 VAL B C 1
ATOM 3352 O O . VAL B 1 103 ? 32.114 -20.582 -21.564 1.00 38.55 103 VAL B O 1
ATOM 3356 N N . GLY B 1 104 ? 34.164 -20.329 -22.219 1.00 42.43 104 GLY B N 1
ATOM 3357 C CA . GLY B 1 104 ? 33.773 -19.738 -23.465 1.00 41.75 104 GLY B CA 1
ATOM 3358 C C . GLY B 1 104 ? 33.613 -18.263 -23.352 1.00 47.53 104 GLY B C 1
ATOM 3359 O O . GLY B 1 104 ? 32.549 -17.795 -23.109 1.00 46.26 104 GLY B O 1
ATOM 3360 N N . PHE B 1 105 ? 34.688 -17.531 -23.556 1.00 52.08 105 PHE B N 1
ATOM 3361 C CA . PHE B 1 105 ? 34.692 -16.100 -23.362 1.00 42.05 105 PHE B CA 1
ATOM 3362 C C . PHE B 1 105 ? 33.730 -15.404 -24.289 1.00 41.08 105 PHE B C 1
ATOM 3363 O O . PHE B 1 105 ? 33.073 -14.488 -23.905 1.00 42.53 105 PHE B O 1
ATOM 3371 N N . GLY B 1 106 ? 33.623 -15.844 -25.519 1.00 42.79 106 GLY B N 1
ATOM 3372 C CA . GLY B 1 106 ? 32.705 -15.221 -26.427 1.00 44.91 106 GLY B CA 1
ATOM 3373 C C . GLY B 1 106 ? 32.933 -13.767 -26.718 1.00 45.84 106 GLY B C 1
ATOM 3374 O O . GLY B 1 106 ? 33.967 -13.371 -27.164 1.00 49.61 106 GLY B O 1
ATOM 3375 N N . LEU B 1 107 ? 31.920 -12.967 -26.507 1.00 43.23 107 LEU B N 1
ATOM 3376 C CA . LEU B 1 107 ? 32.030 -11.558 -26.704 1.00 43.93 107 LEU B CA 1
ATOM 3377 C C . LEU B 1 107 ? 32.219 -10.885 -25.386 1.00 46.70 107 LEU B C 1
ATOM 3378 O O . LEU B 1 107 ? 32.261 -9.692 -25.309 1.00 43.48 107 LEU B O 1
ATOM 3383 N N . GLY B 1 108 ? 32.317 -11.691 -24.352 1.00 40.52 108 GLY B N 1
ATOM 3384 C CA . GLY B 1 108 ? 32.465 -11.237 -23.003 1.00 37.03 108 GLY B CA 1
ATOM 3385 C C . GLY B 1 108 ? 31.278 -10.582 -22.370 1.00 39.19 108 GLY B C 1
ATOM 3386 O O . GLY B 1 108 ? 31.451 -9.814 -21.479 1.00 46.36 108 GLY B O 1
ATOM 3387 N N . TYR B 1 109 ? 30.085 -10.857 -22.844 1.00 36.93 109 TYR B N 1
ATOM 3388 C CA . TYR B 1 109 ? 28.889 -10.276 -22.283 1.00 36.44 109 TYR B CA 1
ATOM 3389 C C . TYR B 1 109 ? 28.615 -10.683 -20.883 1.00 34.76 109 TYR B C 1
ATOM 3390 O O . TYR B 1 109 ? 28.267 -9.887 -20.077 1.00 36.81 109 TYR B O 1
ATOM 3399 N N . ASN B 1 110 ? 28.755 -11.955 -20.603 1.00 38.36 110 ASN B N 1
ATOM 3400 C CA . ASN B 1 110 ? 28.508 -12.451 -19.274 1.00 39.12 110 ASN B CA 1
ATOM 3401 C C . ASN B 1 110 ? 29.458 -11.818 -18.309 1.00 35.92 110 ASN B C 1
ATOM 3402 O O . ASN B 1 110 ? 29.074 -11.405 -17.272 1.00 34.67 110 ASN B O 1
ATOM 3407 N N . LEU B 1 111 ? 30.723 -11.766 -18.659 1.00 33.93 111 LEU B N 1
ATOM 3408 C CA . LEU B 1 111 ? 31.715 -11.177 -17.799 1.00 37.26 111 LEU B CA 1
ATOM 3409 C C . LEU B 1 111 ? 31.502 -9.710 -17.573 1.00 36.19 111 LEU B C 1
ATOM 3410 O O . LEU B 1 111 ? 31.619 -9.233 -16.501 1.00 38.90 111 LEU B O 1
ATOM 3415 N N . ALA B 1 112 ? 31.152 -8.996 -18.609 1.00 33.28 112 ALA B N 1
ATOM 3416 C CA . ALA B 1 112 ? 30.864 -7.609 -18.478 1.00 37.50 112 ALA B CA 1
ATOM 3417 C C . ALA B 1 112 ? 29.674 -7.367 -17.604 1.00 36.27 112 ALA B C 1
ATOM 3418 O O . ALA B 1 112 ? 29.653 -6.489 -16.807 1.00 41.50 112 ALA B O 1
ATOM 3420 N N . VAL B 1 113 ? 28.648 -8.143 -17.775 1.00 36.49 113 VAL B N 1
ATOM 3421 C CA . VAL B 1 113 ? 27.506 -7.933 -16.963 1.00 34.26 113 VAL B CA 1
ATOM 3422 C C . VAL B 1 113 ? 27.796 -8.207 -15.517 1.00 33.56 113 VAL B C 1
ATOM 3423 O O . VAL B 1 113 ? 27.350 -7.501 -14.662 1.00 33.79 113 VAL B O 1
ATOM 3427 N N . ALA B 1 114 ? 28.542 -9.253 -15.258 1.00 32.70 114 ALA B N 1
ATOM 3428 C CA . ALA B 1 114 ? 28.892 -9.594 -13.915 1.00 29.75 114 ALA B CA 1
ATOM 3429 C C . ALA B 1 114 ? 29.749 -8.566 -13.237 1.00 30.74 114 ALA B C 1
ATOM 3430 O O . ALA B 1 114 ? 29.518 -8.219 -12.122 1.00 29.96 114 ALA B O 1
ATOM 3432 N N . LEU B 1 115 ? 30.742 -8.066 -13.931 1.00 33.78 115 LEU B N 1
ATOM 3433 C CA . LEU B 1 115 ? 31.649 -7.140 -13.329 1.00 36.00 115 LEU B CA 1
ATOM 3434 C C . LEU B 1 115 ? 30.914 -5.930 -12.898 1.00 35.62 115 LEU B C 1
ATOM 3435 O O . LEU B 1 115 ? 31.133 -5.429 -11.852 1.00 38.59 115 LEU B O 1
ATOM 3440 N N . LYS B 1 116 ? 30.021 -5.465 -13.718 1.00 36.47 116 LYS B N 1
ATOM 3441 C CA . LYS B 1 116 ? 29.298 -4.290 -13.386 1.00 40.97 116 LYS B CA 1
ATOM 3442 C C . LYS B 1 116 ? 28.414 -4.383 -12.176 1.00 38.66 116 LYS B C 1
ATOM 3443 O O . LYS B 1 116 ? 28.434 -3.526 -11.328 1.00 42.72 116 LYS B O 1
ATOM 3449 N N . HIS B 1 117 ? 27.631 -5.418 -12.100 1.00 35.06 117 HIS B N 1
ATOM 3450 C CA . HIS B 1 117 ? 26.820 -5.614 -10.947 1.00 31.82 117 HIS B CA 1
ATOM 3451 C C . HIS B 1 117 ? 27.593 -5.875 -9.722 1.00 30.57 117 HIS B C 1
ATOM 3452 O O . HIS B 1 117 ? 27.214 -5.454 -8.678 1.00 34.55 117 HIS B O 1
ATOM 3459 N N . LEU B 1 118 ? 28.663 -6.633 -9.823 1.00 30.33 118 LEU B N 1
ATOM 3460 C CA . LEU B 1 118 ? 29.459 -6.971 -8.674 1.00 31.73 118 LEU B CA 1
ATOM 3461 C C . LEU B 1 118 ? 30.089 -5.761 -8.064 1.00 32.69 118 LEU B C 1
ATOM 3462 O O . LEU B 1 118 ? 30.089 -5.611 -6.894 1.00 30.18 118 LEU B O 1
ATOM 3467 N N . TRP B 1 119 ? 30.659 -4.929 -8.904 1.00 35.96 119 TRP B N 1
ATOM 3468 C CA . TRP B 1 119 ? 31.287 -3.715 -8.498 1.00 42.07 119 TRP B CA 1
ATOM 3469 C C . TRP B 1 119 ? 30.367 -2.700 -7.960 1.00 48.95 119 TRP B C 1
ATOM 3470 O O . TRP B 1 119 ? 30.729 -1.943 -7.074 1.00 52.23 119 TRP B O 1
ATOM 3481 N N . GLU B 1 120 ? 29.167 -2.642 -8.503 1.00 48.69 120 GLU B N 1
ATOM 3482 C CA . GLU B 1 120 ? 28.154 -1.801 -7.951 1.00 42.38 120 GLU B CA 1
ATOM 3483 C C . GLU B 1 120 ? 27.770 -2.264 -6.595 1.00 36.21 120 GLU B C 1
ATOM 3484 O O . GLU B 1 120 ? 27.577 -1.485 -5.726 1.00 39.73 120 GLU B O 1
ATOM 3490 N N . VAL B 1 121 ? 27.610 -3.547 -6.424 1.00 33.18 121 VAL B N 1
ATOM 3491 C CA . VAL B 1 121 ? 27.348 -4.066 -5.113 1.00 34.65 121 VAL B CA 1
ATOM 3492 C C . VAL B 1 121 ? 28.532 -3.842 -4.203 1.00 34.31 121 VAL B C 1
ATOM 3493 O O . VAL B 1 121 ? 28.386 -3.385 -3.112 1.00 34.49 121 VAL B O 1
ATOM 3497 N N . ASN B 1 122 ? 29.718 -4.173 -4.662 1.00 31.83 122 ASN B N 1
ATOM 3498 C CA . ASN B 1 122 ? 30.889 -3.904 -3.880 1.00 36.20 122 ASN B CA 1
ATOM 3499 C C . ASN B 1 122 ? 32.072 -3.380 -4.650 1.00 37.75 122 ASN B C 1
ATOM 3500 O O . ASN B 1 122 ? 32.745 -4.109 -5.323 1.00 35.89 122 ASN B O 1
ATOM 3505 N N . PRO B 1 123 ? 32.351 -2.109 -4.488 1.00 43.75 123 PRO B N 1
ATOM 3506 C CA . PRO B 1 123 ? 33.446 -1.449 -5.180 1.00 42.19 123 PRO B CA 1
ATOM 3507 C C . PRO B 1 123 ? 34.819 -1.955 -4.848 1.00 41.79 123 PRO B C 1
ATOM 3508 O O . PRO B 1 123 ? 35.658 -1.894 -5.681 1.00 44.54 123 PRO B O 1
ATOM 3512 N N . LYS B 1 124 ? 35.039 -2.475 -3.665 1.00 43.59 124 LYS B N 1
ATOM 3513 C CA . LYS B 1 124 ? 36.352 -2.933 -3.311 1.00 46.77 124 LYS B CA 1
ATOM 3514 C C . LYS B 1 124 ? 36.601 -4.400 -3.557 1.00 46.45 124 LYS B C 1
ATOM 3515 O O . LYS B 1 124 ? 37.632 -4.908 -3.207 1.00 43.74 124 LYS B O 1
ATOM 3521 N N . LEU B 1 125 ? 35.660 -5.076 -4.172 1.00 42.88 125 LEU B N 1
ATOM 3522 C CA . LEU B 1 125 ? 35.806 -6.483 -4.433 1.00 37.52 125 LEU B CA 1
ATOM 3523 C C . LEU B 1 125 ? 36.832 -6.825 -5.480 1.00 35.86 125 LEU B C 1
ATOM 3524 O O . LEU B 1 125 ? 36.912 -6.214 -6.482 1.00 42.63 125 LEU B O 1
ATOM 3529 N N . ARG B 1 126 ? 37.585 -7.863 -5.242 1.00 32.97 126 ARG B N 1
ATOM 3530 C CA . ARG B 1 126 ? 38.460 -8.412 -6.230 1.00 33.88 126 ARG B CA 1
ATOM 3531 C C . ARG B 1 126 ? 37.751 -9.517 -6.924 1.00 32.87 126 ARG B C 1
ATOM 3532 O O . ARG B 1 126 ? 37.120 -10.310 -6.314 1.00 28.88 126 ARG B O 1
ATOM 3540 N N . VAL B 1 127 ? 37.863 -9.546 -8.229 1.00 33.05 127 VAL B N 1
ATOM 3541 C CA . VAL B 1 127 ? 37.263 -10.585 -8.996 1.00 35.65 127 VAL B CA 1
ATOM 3542 C C . VAL B 1 127 ? 38.359 -11.271 -9.717 1.00 37.44 127 VAL B C 1
ATOM 3543 O O . VAL B 1 127 ? 39.094 -10.651 -10.414 1.00 43.10 127 VAL B O 1
ATOM 3547 N N . GLU B 1 128 ? 38.456 -12.568 -9.558 1.00 36.85 128 GLU B N 1
ATOM 3548 C CA . GLU B 1 128 ? 39.420 -13.333 -10.283 1.00 38.49 128 GLU B CA 1
ATOM 3549 C C . GLU B 1 128 ? 38.674 -14.083 -11.339 1.00 39.49 128 GLU B C 1
ATOM 3550 O O . GLU B 1 128 ? 37.771 -14.767 -11.032 1.00 39.35 128 GLU B O 1
ATOM 3556 N N . ILE B 1 129 ? 39.042 -13.922 -12.601 1.00 34.08 129 ILE B N 1
ATOM 3557 C CA . ILE B 1 129 ? 38.387 -14.634 -13.666 1.00 29.86 129 ILE B CA 1
ATOM 3558 C C . ILE B 1 129 ? 39.323 -15.486 -14.480 1.00 36.36 129 ILE B C 1
ATOM 3559 O O . ILE B 1 129 ? 40.286 -15.023 -15.010 1.00 39.93 129 ILE B O 1
ATOM 3564 N N . ILE B 1 130 ? 39.007 -16.747 -14.611 1.00 36.43 130 ILE B N 1
ATOM 3565 C CA . ILE B 1 130 ? 39.703 -17.576 -15.537 1.00 40.02 130 ILE B CA 1
ATOM 3566 C C . ILE B 1 130 ? 38.730 -17.987 -16.596 1.00 41.61 130 ILE B C 1
ATOM 3567 O O . ILE B 1 130 ? 37.726 -18.518 -16.296 1.00 46.03 130 ILE B O 1
ATOM 3572 N N . SER B 1 131 ? 39.061 -17.740 -17.848 1.00 42.19 131 SER B N 1
ATOM 3573 C CA . SER B 1 131 ? 38.162 -17.881 -18.971 1.00 42.23 131 SER B CA 1
ATOM 3574 C C . SER B 1 131 ? 38.776 -18.657 -20.103 1.00 46.76 131 SER B C 1
ATOM 3575 O O . SER B 1 131 ? 39.950 -18.797 -20.148 1.00 50.46 131 SER B O 1
ATOM 3578 N N . PHE B 1 132 ? 37.953 -19.174 -21.002 1.00 45.94 132 PHE B N 1
ATOM 3579 C CA . PHE B 1 132 ? 38.399 -19.937 -22.164 1.00 45.07 132 PHE B CA 1
ATOM 3580 C C . PHE B 1 132 ? 37.827 -19.443 -23.460 1.00 49.55 132 PHE B C 1
ATOM 3581 O O . PHE B 1 132 ? 36.684 -19.094 -23.521 1.00 53.31 132 PHE B O 1
ATOM 3589 N N . GLU B 1 133 ? 38.669 -19.347 -24.484 1.00 48.55 133 GLU B N 1
ATOM 3590 C CA . GLU B 1 133 ? 38.199 -19.089 -25.816 1.00 52.15 133 GLU B CA 1
ATOM 3591 C C . GLU B 1 133 ? 39.139 -19.800 -26.721 1.00 60.93 133 GLU B C 1
ATOM 3592 O O . GLU B 1 133 ? 40.320 -19.588 -26.645 1.00 62.33 133 GLU B O 1
ATOM 3598 N N . LYS B 1 134 ? 38.622 -20.629 -27.584 1.00 56.56 134 LYS B N 1
ATOM 3599 C CA . LYS B 1 134 ? 39.491 -21.163 -28.594 1.00 59.44 134 LYS B CA 1
ATOM 3600 C C . LYS B 1 134 ? 39.581 -20.229 -29.797 1.00 56.23 134 LYS B C 1
ATOM 3601 O O . LYS B 1 134 ? 40.399 -20.401 -30.643 1.00 60.43 134 LYS B O 1
ATOM 3607 N N . GLU B 1 135 ? 38.722 -19.232 -29.859 1.00 55.57 135 GLU B N 1
ATOM 3608 C CA . GLU B 1 135 ? 38.675 -18.320 -30.978 1.00 54.07 135 GLU B CA 1
ATOM 3609 C C . GLU B 1 135 ? 38.271 -16.898 -30.593 1.00 55.55 135 GLU B C 1
ATOM 3610 O O . GLU B 1 135 ? 37.120 -16.576 -30.543 1.00 55.59 135 GLU B O 1
ATOM 3616 N N . LEU B 1 136 ? 39.243 -16.044 -30.345 1.00 61.16 136 LEU B N 1
ATOM 3617 C CA . LEU B 1 136 ? 39.006 -14.643 -30.039 1.00 66.00 136 LEU B CA 1
ATOM 3618 C C . LEU B 1 136 ? 38.582 -13.840 -31.225 1.00 67.45 136 LEU B C 1
ATOM 3619 O O . LEU B 1 136 ? 39.006 -14.074 -32.310 1.00 75.30 136 LEU B O 1
ATOM 3624 N N . LEU B 1 137 ? 37.758 -12.848 -31.002 1.00 70.52 137 LEU B N 1
ATOM 3625 C CA . LEU B 1 137 ? 37.233 -12.066 -32.084 1.00 83.91 137 LEU B CA 1
ATOM 3626 C C . LEU B 1 137 ? 37.721 -10.653 -31.938 1.00 97.18 137 LEU B C 1
ATOM 3627 O O . LEU B 1 137 ? 37.519 -10.030 -30.918 1.00 114.35 137 LEU B O 1
ATOM 3632 N N . LYS B 1 138 ? 38.350 -10.133 -32.968 1.00 91.36 138 LYS B N 1
ATOM 3633 C CA . LYS B 1 138 ? 38.912 -8.835 -32.887 1.00 80.00 138 LYS B CA 1
ATOM 3634 C C . LYS B 1 138 ? 37.887 -7.876 -33.391 1.00 84.45 138 LYS B C 1
ATOM 3635 O O . LYS B 1 138 ? 38.136 -6.697 -33.495 1.00 84.20 138 LYS B O 1
ATOM 3641 N N . GLU B 1 139 ? 36.716 -8.387 -33.706 1.00 84.58 139 GLU B N 1
ATOM 3642 C CA . GLU B 1 139 ? 35.642 -7.527 -34.133 1.00 92.76 139 GLU B CA 1
ATOM 3643 C C . GLU B 1 139 ? 34.379 -7.832 -33.367 1.00 99.99 139 GLU B C 1
ATOM 3644 O O . GLU B 1 139 ? 33.422 -8.365 -33.915 1.00 100.48 139 GLU B O 1
ATOM 3650 N N . PHE B 1 140 ? 34.409 -7.510 -32.082 1.00 94.32 140 PHE B N 1
ATOM 3651 C CA . PHE B 1 140 ? 33.278 -7.646 -31.193 1.00 84.80 140 PHE B CA 1
ATOM 3652 C C . PHE B 1 140 ? 32.385 -6.373 -31.420 1.00 82.55 140 PHE B C 1
ATOM 3653 O O . PHE B 1 140 ? 32.734 -5.353 -31.976 1.00 83.63 140 PHE B O 1
ATOM 3661 N N . PRO B 1 141 ? 31.059 -6.797 -31.017 1.00 80.47 141 PRO B N 1
ATOM 3662 C CA . PRO B 1 141 ? 30.076 -5.729 -31.029 1.00 71.84 141 PRO B CA 1
ATOM 3663 C C . PRO B 1 141 ? 29.920 -5.248 -29.633 1.00 67.32 141 PRO B C 1
ATOM 3664 O O . PRO B 1 141 ? 29.620 -5.986 -28.766 1.00 67.52 141 PRO B O 1
ATOM 3668 N N . ILE B 1 142 ? 30.129 -3.974 -29.431 1.00 76.50 142 ILE B N 1
ATOM 3669 C CA . ILE B 1 142 ? 30.041 -3.378 -28.130 1.00 67.64 142 ILE B CA 1
ATOM 3670 C C . ILE B 1 142 ? 28.605 -3.245 -27.688 1.00 63.21 142 ILE B C 1
ATOM 3671 O O . ILE B 1 142 ? 27.688 -3.241 -28.463 1.00 53.41 142 ILE B O 1
ATOM 3676 N N . LEU B 1 143 ? 28.435 -3.224 -26.386 1.00 65.97 143 LEU B N 1
ATOM 3677 C CA . LEU B 1 143 ? 27.162 -3.382 -25.779 1.00 65.06 143 LEU B CA 1
ATOM 3678 C C . LEU B 1 143 ? 26.719 -2.069 -25.334 1.00 69.49 143 LEU B C 1
ATOM 3679 O O . LEU B 1 143 ? 27.492 -1.289 -24.857 1.00 74.44 143 LEU B O 1
ATOM 3684 N N . PRO B 1 144 ? 25.438 -1.858 -25.425 1.00 69.66 144 PRO B N 1
ATOM 3685 C CA . PRO B 1 144 ? 24.839 -0.591 -25.083 1.00 69.22 144 PRO B CA 1
ATOM 3686 C C . PRO B 1 144 ? 24.968 -0.284 -23.618 1.00 73.96 144 PRO B C 1
ATOM 3687 O O . PRO B 1 144 ? 25.130 -1.130 -22.800 1.00 80.27 144 PRO B O 1
ATOM 3691 N N . GLU B 1 145 ? 24.877 0.978 -23.295 1.00 80.44 145 GLU B N 1
ATOM 3692 C CA . GLU B 1 145 ? 24.957 1.380 -21.940 1.00 80.32 145 GLU B CA 1
ATOM 3693 C C . GLU B 1 145 ? 23.819 0.638 -21.355 1.00 77.61 145 GLU B C 1
ATOM 3694 O O . GLU B 1 145 ? 22.922 0.256 -22.063 1.00 82.30 145 GLU B O 1
ATOM 3700 N N . PRO B 1 146 ? 23.910 0.305 -20.088 1.00 69.76 146 PRO B N 1
ATOM 3701 C CA . PRO B 1 146 ? 24.870 0.896 -19.181 1.00 64.64 146 PRO B CA 1
ATOM 3702 C C . PRO B 1 146 ? 26.139 0.100 -19.101 1.00 65.41 146 PRO B C 1
ATOM 3703 O O . PRO B 1 146 ? 26.947 0.349 -18.237 1.00 65.55 146 PRO B O 1
ATOM 3707 N N . TYR B 1 147 ? 26.281 -0.888 -19.959 1.00 61.90 147 TYR B N 1
ATOM 3708 C CA . TYR B 1 147 ? 27.380 -1.802 -19.863 1.00 53.08 147 TYR B CA 1
ATOM 3709 C C . TYR B 1 147 ? 28.566 -1.477 -20.735 1.00 58.20 147 TYR B C 1
ATOM 3710 O O . TYR B 1 147 ? 29.531 -2.191 -20.730 1.00 59.97 147 TYR B O 1
ATOM 3719 N N . ARG B 1 148 ? 28.502 -0.397 -21.489 1.00 64.92 148 ARG B N 1
ATOM 3720 C CA . ARG B 1 148 ? 29.549 -0.110 -22.454 1.00 66.38 148 ARG B CA 1
ATOM 3721 C C . ARG B 1 148 ? 30.933 0.153 -21.942 1.00 69.61 148 ARG B C 1
ATOM 3722 O O . ARG B 1 148 ? 31.895 -0.332 -22.491 1.00 72.84 148 ARG B O 1
ATOM 3730 N N . GLU B 1 149 ? 31.064 0.934 -20.898 1.00 67.66 149 GLU B N 1
ATOM 3731 C CA . GLU B 1 149 ? 32.392 1.209 -20.435 1.00 66.34 149 GLU B CA 1
ATOM 3732 C C . GLU B 1 149 ? 33.024 -0.063 -19.976 1.00 64.19 149 GLU B C 1
ATOM 3733 O O . GLU B 1 149 ? 34.145 -0.371 -20.298 1.00 62.66 149 GLU B O 1
ATOM 3739 N N . ILE B 1 150 ? 32.255 -0.836 -19.248 1.00 64.36 150 ILE B N 1
ATOM 3740 C CA . ILE B 1 150 ? 32.721 -2.068 -18.688 1.00 51.35 150 ILE B CA 1
ATOM 3741 C C . ILE B 1 150 ? 33.091 -3.068 -19.740 1.00 49.10 150 ILE B C 1
ATOM 3742 O O . ILE B 1 150 ? 34.112 -3.702 -19.645 1.00 42.44 150 ILE B O 1
ATOM 3747 N N . HIS B 1 151 ? 32.283 -3.182 -20.768 1.00 41.38 151 HIS B N 1
ATOM 3748 C CA . HIS B 1 151 ? 32.598 -4.135 -21.766 1.00 49.31 151 HIS B CA 1
ATOM 3749 C C . HIS B 1 151 ? 33.886 -3.786 -22.422 1.00 59.18 151 HIS B C 1
ATOM 3750 O O . HIS B 1 151 ? 34.783 -4.632 -22.612 1.00 53.07 151 HIS B O 1
ATOM 3757 N N . GLU B 1 152 ? 34.024 -2.508 -22.735 1.00 68.48 152 GLU B N 1
ATOM 3758 C CA . GLU B 1 152 ? 35.236 -2.007 -23.334 1.00 63.66 152 GLU B CA 1
ATOM 3759 C C . GLU B 1 152 ? 36.391 -2.150 -22.406 1.00 59.21 152 GLU B C 1
ATOM 3760 O O . GLU B 1 152 ? 37.460 -2.537 -22.810 1.00 54.08 152 GLU B O 1
ATOM 3766 N N . PHE B 1 153 ? 36.166 -1.876 -21.141 1.00 57.24 153 PHE B N 1
ATOM 3767 C CA . PHE B 1 153 ? 37.240 -2.000 -20.197 1.00 64.45 153 PHE B CA 1
ATOM 3768 C C . PHE B 1 153 ? 37.721 -3.415 -20.222 1.00 63.36 153 PHE B C 1
ATOM 3769 O O . PHE B 1 153 ? 38.893 -3.681 -20.115 1.00 58.28 153 PHE B O 1
ATOM 3777 N N . LEU B 1 154 ? 36.783 -4.335 -20.307 1.00 66.61 154 LEU B N 1
ATOM 3778 C CA . LEU B 1 154 ? 37.108 -5.737 -20.381 1.00 62.16 154 LEU B CA 1
ATOM 3779 C C . LEU B 1 154 ? 37.808 -6.129 -21.650 1.00 61.10 154 LEU B C 1
ATOM 3780 O O . LEU B 1 154 ? 38.739 -6.883 -21.636 1.00 54.83 154 LEU B O 1
ATOM 3785 N N . LEU B 1 155 ? 37.340 -5.612 -22.763 1.00 61.86 155 LEU B N 1
ATOM 3786 C CA . LEU B 1 155 ? 37.911 -5.994 -24.035 1.00 68.92 155 LEU B CA 1
ATOM 3787 C C . LEU B 1 155 ? 39.365 -5.582 -24.190 1.00 73.34 155 LEU B C 1
ATOM 3788 O O . LEU B 1 155 ? 40.160 -6.308 -24.764 1.00 70.42 155 LEU B O 1
ATOM 3793 N N . GLU B 1 156 ? 39.701 -4.421 -23.654 1.00 71.02 156 GLU B N 1
ATOM 3794 C CA . GLU B 1 156 ? 41.056 -3.918 -23.685 1.00 72.32 156 GLU B CA 1
ATOM 3795 C C . GLU B 1 156 ? 42.043 -4.819 -22.987 1.00 71.09 156 GLU B C 1
ATOM 3796 O O . GLU B 1 156 ? 43.185 -4.878 -23.381 1.00 76.90 156 GLU B O 1
ATOM 3802 N N . ARG B 1 157 ? 41.651 -5.455 -21.903 1.00 61.08 157 ARG B N 1
ATOM 3803 C CA . ARG B 1 157 ? 42.604 -6.237 -21.157 1.00 57.26 157 ARG B CA 1
ATOM 3804 C C . ARG B 1 157 ? 42.702 -7.699 -21.517 1.00 64.30 157 ARG B C 1
ATOM 3805 O O . ARG B 1 157 ? 43.489 -8.433 -20.957 1.00 66.41 157 ARG B O 1
ATOM 3813 N N . VAL B 1 158 ? 41.915 -8.149 -22.458 1.00 65.16 158 VAL B N 1
ATOM 3814 C CA . VAL B 1 158 ? 42.047 -9.525 -22.841 1.00 67.71 158 VAL B CA 1
ATOM 3815 C C . VAL B 1 158 ? 43.451 -9.686 -23.297 1.00 65.04 158 VAL B C 1
ATOM 3816 O O . VAL B 1 158 ? 43.924 -8.838 -24.033 1.00 69.74 158 VAL B O 1
ATOM 3820 N N . PRO B 1 159 ? 44.133 -10.753 -23.169 1.00 62.98 159 PRO B N 1
ATOM 3821 C CA . PRO B 1 159 ? 43.661 -11.943 -22.489 1.00 63.99 159 PRO B CA 1
ATOM 3822 C C . PRO B 1 159 ? 44.219 -11.934 -21.200 1.00 68.56 159 PRO B C 1
ATOM 3823 O O . PRO B 1 159 ? 43.960 -12.903 -20.505 1.00 62.72 159 PRO B O 1
ATOM 3827 N N . GLU B 1 160 ? 45.064 -11.126 -20.695 1.00 71.25 160 GLU B N 1
ATOM 3828 C CA . GLU B 1 160 ? 45.659 -11.193 -19.382 1.00 72.03 160 GLU B CA 1
ATOM 3829 C C . GLU B 1 160 ? 45.663 -9.848 -18.749 1.00 69.66 160 GLU B C 1
ATOM 3830 O O . GLU B 1 160 ? 46.006 -8.893 -19.387 1.00 76.97 160 GLU B O 1
ATOM 3836 N N . TYR B 1 161 ? 45.279 -9.758 -17.490 1.00 68.85 161 TYR B N 1
ATOM 3837 C CA . TYR B 1 161 ? 45.408 -8.511 -16.761 1.00 62.79 161 TYR B CA 1
ATOM 3838 C C . TYR B 1 161 ? 45.516 -8.761 -15.281 1.00 60.48 161 TYR B C 1
ATOM 3839 O O . TYR B 1 161 ? 44.992 -9.720 -14.790 1.00 51.90 161 TYR B O 1
ATOM 3848 N N . GLU B 1 162 ? 46.241 -7.917 -14.580 1.00 51.99 162 GLU B N 1
ATOM 3849 C CA . GLU B 1 162 ? 46.223 -7.945 -13.150 1.00 48.68 162 GLU B CA 1
ATOM 3850 C C . GLU B 1 162 ? 46.097 -6.534 -12.702 1.00 50.62 162 GLU B C 1
ATOM 3851 O O . GLU B 1 162 ? 46.680 -5.672 -13.257 1.00 61.86 162 GLU B O 1
ATOM 3857 N N . GLY B 1 163 ? 45.301 -6.294 -11.697 1.00 44.12 163 GLY B N 1
ATOM 3858 C CA . GLY B 1 163 ? 44.966 -4.959 -11.334 1.00 41.87 163 GLY B CA 1
ATOM 3859 C C . GLY B 1 163 ? 44.530 -5.083 -9.926 1.00 42.62 163 GLY B C 1
ATOM 3860 O O . GLY B 1 163 ? 44.479 -6.153 -9.409 1.00 43.95 163 GLY B O 1
ATOM 3861 N N . GLU B 1 164 ? 44.211 -3.981 -9.302 1.00 48.07 164 GLU B N 1
ATOM 3862 C CA . GLU B 1 164 ? 43.767 -4.053 -7.955 1.00 55.47 164 GLU B CA 1
ATOM 3863 C C . GLU B 1 164 ? 42.481 -4.829 -7.833 1.00 58.12 164 GLU B C 1
ATOM 3864 O O . GLU B 1 164 ? 42.366 -5.677 -6.985 1.00 61.07 164 GLU B O 1
ATOM 3870 N N . ARG B 1 165 ? 41.494 -4.508 -8.648 1.00 54.52 165 ARG B N 1
ATOM 3871 C CA . ARG B 1 165 ? 40.218 -5.164 -8.533 1.00 56.76 165 ARG B CA 1
ATOM 3872 C C . ARG B 1 165 ? 40.078 -6.394 -9.360 1.00 53.10 165 ARG B C 1
ATOM 3873 O O . ARG B 1 165 ? 39.346 -7.280 -9.023 1.00 55.50 165 ARG B O 1
ATOM 3881 N N . LEU B 1 166 ? 40.774 -6.431 -10.464 1.00 47.16 166 LEU B N 1
ATOM 3882 C CA . LEU B 1 166 ? 40.522 -7.446 -11.417 1.00 44.06 166 LEU B CA 1
ATOM 3883 C C . LEU B 1 166 ? 41.733 -8.273 -11.694 1.00 48.08 166 LEU B C 1
ATOM 3884 O O . LEU B 1 166 ? 42.748 -7.756 -12.001 1.00 56.19 166 LEU B O 1
ATOM 3889 N N . SER B 1 167 ? 41.626 -9.578 -11.594 1.00 50.04 167 SER B N 1
ATOM 3890 C CA . SER B 1 167 ? 42.678 -10.421 -12.071 1.00 50.49 167 SER B CA 1
ATOM 3891 C C . SER B 1 167 ? 42.131 -11.333 -13.156 1.00 54.22 167 SER B C 1
ATOM 3892 O O . SER B 1 167 ? 41.448 -12.279 -12.881 1.00 55.38 167 SER B O 1
ATOM 3895 N N . LEU B 1 168 ? 42.420 -10.998 -14.406 1.00 62.99 168 LEU B N 1
ATOM 3896 C CA . LEU B 1 168 ? 41.781 -11.579 -15.573 1.00 56.24 168 LEU B CA 1
ATOM 3897 C C . LEU B 1 168 ? 42.692 -12.374 -16.437 1.00 55.30 168 LEU B C 1
ATOM 3898 O O . LEU B 1 168 ? 43.697 -11.909 -16.860 1.00 65.84 168 LEU B O 1
ATOM 3903 N N . LYS B 1 169 ? 42.338 -13.603 -16.696 1.00 57.09 169 LYS B N 1
ATOM 3904 C CA . LYS B 1 169 ? 43.160 -14.407 -17.530 1.00 52.67 169 LYS B CA 1
ATOM 3905 C C . LYS B 1 169 ? 42.325 -15.202 -18.482 1.00 54.34 169 LYS B C 1
ATOM 3906 O O . LYS B 1 169 ? 41.763 -16.193 -18.104 1.00 49.52 169 LYS B O 1
ATOM 3912 N N . VAL B 1 170 ? 42.285 -14.809 -19.741 1.00 52.43 170 VAL B N 1
ATOM 3913 C CA . VAL B 1 170 ? 41.653 -15.643 -20.732 1.00 51.36 170 VAL B CA 1
ATOM 3914 C C . VAL B 1 170 ? 42.667 -16.527 -21.402 1.00 54.37 170 VAL B C 1
ATOM 3915 O O . VAL B 1 170 ? 43.615 -16.065 -21.953 1.00 58.03 170 VAL B O 1
ATOM 3919 N N . LEU B 1 171 ? 42.457 -17.818 -21.353 1.00 52.46 171 LEU B N 1
ATOM 3920 C CA . LEU B 1 171 ? 43.413 -18.708 -21.904 1.00 51.94 171 LEU B CA 1
ATOM 3921 C C . LEU B 1 171 ? 42.930 -19.133 -23.232 1.00 56.15 171 LEU B C 1
ATOM 3922 O O . LEU B 1 171 ? 42.029 -19.926 -23.320 1.00 62.42 171 LEU B O 1
ATOM 3927 N N . LEU B 1 172 ? 43.555 -18.606 -24.263 1.00 58.49 172 LEU B N 1
ATOM 3928 C CA . LEU B 1 172 ? 43.240 -18.949 -25.614 1.00 54.82 172 LEU B CA 1
ATOM 3929 C C . LEU B 1 172 ? 43.634 -20.355 -25.871 1.00 49.80 172 LEU B C 1
ATOM 3930 O O . LEU B 1 172 ? 44.690 -20.758 -25.501 1.00 51.78 172 LEU B O 1
ATOM 3935 N N . GLY B 1 173 ? 42.772 -21.106 -26.516 1.00 52.95 173 GLY B N 1
ATOM 3936 C CA . GLY B 1 173 ? 43.073 -22.483 -26.803 1.00 52.70 173 GLY B CA 1
ATOM 3937 C C . GLY B 1 173 ? 41.865 -23.349 -26.647 1.00 59.50 173 GLY B C 1
ATOM 3938 O O . GLY B 1 173 ? 40.763 -22.875 -26.767 1.00 63.81 173 GLY B O 1
ATOM 3939 N N . ASP B 1 174 ? 42.089 -24.617 -26.402 1.00 51.55 174 ASP B N 1
ATOM 3940 C CA . ASP B 1 174 ? 41.020 -25.540 -26.313 1.00 50.43 174 ASP B CA 1
ATOM 3941 C C . ASP B 1 174 ? 40.843 -25.876 -24.873 1.00 59.26 174 ASP B C 1
ATOM 3942 O O . ASP B 1 174 ? 41.719 -26.394 -24.227 1.00 63.03 174 ASP B O 1
ATOM 3947 N N . ALA B 1 175 ? 39.661 -25.643 -24.377 1.00 54.31 175 ALA B N 1
ATOM 3948 C CA . ALA B 1 175 ? 39.457 -25.607 -22.981 1.00 48.35 175 ALA B CA 1
ATOM 3949 C C . ALA B 1 175 ? 39.841 -26.933 -22.449 1.00 50.98 175 ALA B C 1
ATOM 3950 O O . ALA B 1 175 ? 40.180 -27.073 -21.316 1.00 47.44 175 ALA B O 1
ATOM 3952 N N . ARG B 1 176 ? 39.732 -27.938 -23.273 1.00 52.87 176 ARG B N 1
ATOM 3953 C CA . ARG B 1 176 ? 39.938 -29.263 -22.782 1.00 49.41 176 ARG B CA 1
ATOM 3954 C C . ARG B 1 176 ? 41.361 -29.419 -22.404 1.00 55.40 176 ARG B C 1
ATOM 3955 O O . ARG B 1 176 ? 41.706 -30.219 -21.571 1.00 54.85 176 ARG B O 1
ATOM 3963 N N . LYS B 1 177 ? 42.203 -28.631 -23.035 1.00 61.35 177 LYS B N 1
ATOM 3964 C CA . LYS B 1 177 ? 43.602 -28.706 -22.763 1.00 58.48 177 LYS B CA 1
ATOM 3965 C C . LYS B 1 177 ? 43.950 -27.680 -21.760 1.00 55.21 177 LYS B C 1
ATOM 3966 O O . LYS B 1 177 ? 44.521 -27.968 -20.744 1.00 54.42 177 LYS B O 1
ATOM 3972 N N . ARG B 1 178 ? 43.587 -26.460 -22.054 1.00 50.21 178 ARG B N 1
ATOM 3973 C CA . ARG B 1 178 ? 44.045 -25.372 -21.255 1.00 45.58 178 ARG B CA 1
ATOM 3974 C C . ARG B 1 178 ? 43.570 -25.389 -19.802 1.00 48.17 178 ARG B C 1
ATOM 3975 O O . ARG B 1 178 ? 44.094 -24.689 -18.976 1.00 42.81 178 ARG B O 1
ATOM 3983 N N . ILE B 1 179 ? 42.596 -26.226 -19.498 1.00 46.89 179 ILE B N 1
ATOM 3984 C CA . ILE B 1 179 ? 42.069 -26.336 -18.162 1.00 44.46 179 ILE B CA 1
ATOM 3985 C C . ILE B 1 179 ? 42.981 -26.974 -17.168 1.00 54.90 179 ILE B C 1
ATOM 3986 O O . ILE B 1 179 ? 42.987 -26.607 -16.029 1.00 65.19 179 ILE B O 1
ATOM 3991 N N . LYS B 1 180 ? 43.733 -27.955 -17.604 1.00 57.86 180 LYS B N 1
ATOM 3992 C CA . LYS B 1 180 ? 44.501 -28.783 -16.716 1.00 60.01 180 LYS B CA 1
ATOM 3993 C C . LYS B 1 180 ? 45.569 -27.981 -16.020 1.00 55.67 180 LYS B C 1
ATOM 3994 O O . LYS B 1 180 ? 46.066 -28.361 -14.990 1.00 53.28 180 LYS B O 1
ATOM 4000 N N . GLU B 1 181 ? 45.868 -26.833 -16.572 1.00 53.62 181 GLU B N 1
ATOM 4001 C CA . GLU B 1 181 ? 46.907 -26.000 -16.042 1.00 60.30 181 GLU B CA 1
ATOM 4002 C C . GLU B 1 181 ? 46.342 -25.009 -15.054 1.00 62.30 181 GLU B C 1
ATOM 4003 O O . GLU B 1 181 ? 46.987 -24.065 -14.682 1.00 68.97 181 GLU B O 1
ATOM 4009 N N . VAL B 1 182 ? 45.142 -25.271 -14.581 1.00 61.35 182 VAL B N 1
ATOM 4010 C CA . VAL B 1 182 ? 44.521 -24.416 -13.608 1.00 52.48 182 VAL B CA 1
ATOM 4011 C C . VAL B 1 182 ? 44.577 -25.100 -12.280 1.00 52.08 182 VAL B C 1
ATOM 4012 O O . VAL B 1 182 ? 44.058 -26.167 -12.113 1.00 49.89 182 VAL B O 1
ATOM 4016 N N . GLU B 1 183 ? 45.244 -24.478 -11.326 1.00 53.86 183 GLU B N 1
ATOM 4017 C CA . GLU B 1 183 ? 45.483 -25.105 -10.058 1.00 54.64 183 GLU B CA 1
ATOM 4018 C C . GLU B 1 183 ? 45.096 -24.172 -8.946 1.00 49.91 183 GLU B C 1
ATOM 4019 O O . GLU B 1 183 ? 45.169 -22.986 -9.093 1.00 43.22 183 GLU B O 1
ATOM 4025 N N . ASN B 1 184 ? 44.663 -24.727 -7.837 1.00 47.17 184 ASN B N 1
ATOM 4026 C CA . ASN B 1 184 ? 44.351 -23.944 -6.670 1.00 53.65 184 ASN B CA 1
ATOM 4027 C C . ASN B 1 184 ? 43.300 -22.892 -6.909 1.00 53.14 184 ASN B C 1
ATOM 4028 O O . ASN B 1 184 ? 43.368 -21.845 -6.348 1.00 53.76 184 ASN B O 1
ATOM 4033 N N . PHE B 1 185 ? 42.336 -23.159 -7.759 1.00 49.08 185 PHE B N 1
ATOM 4034 C CA . PHE B 1 185 ? 41.288 -22.219 -8.002 1.00 42.11 185 PHE B CA 1
ATOM 4035 C C . PHE B 1 185 ? 40.022 -22.923 -7.695 1.00 45.59 185 PHE B C 1
ATOM 4036 O O . PHE B 1 185 ? 39.739 -23.902 -8.294 1.00 46.64 185 PHE B O 1
ATOM 4044 N N . LYS B 1 186 ? 39.249 -22.446 -6.752 1.00 42.96 186 LYS B N 1
ATOM 4045 C CA . LYS B 1 186 ? 37.933 -22.994 -6.583 1.00 41.63 186 LYS B CA 1
ATOM 4046 C C . LYS B 1 186 ? 36.909 -21.929 -6.793 1.00 38.93 186 LYS B C 1
ATOM 4047 O O . LYS B 1 186 ? 36.721 -21.090 -5.964 1.00 40.55 186 LYS B O 1
ATOM 4053 N N . ALA B 1 187 ? 36.236 -21.989 -7.921 1.00 37.89 187 ALA B N 1
ATOM 4054 C CA . ALA B 1 187 ? 35.266 -20.994 -8.301 1.00 33.83 187 ALA B CA 1
ATOM 4055 C C . ALA B 1 187 ? 33.999 -20.913 -7.484 1.00 32.79 187 ALA B C 1
ATOM 4056 O O . ALA B 1 187 ? 33.420 -21.890 -7.124 1.00 31.30 187 ALA B O 1
ATOM 4058 N N . ASP B 1 188 ? 33.597 -19.699 -7.198 1.00 29.21 188 ASP B N 1
ATOM 4059 C CA . ASP B 1 188 ? 32.278 -19.368 -6.729 1.00 30.13 188 ASP B CA 1
ATOM 4060 C C . ASP B 1 188 ? 31.184 -19.546 -7.760 1.00 30.76 188 ASP B C 1
ATOM 4061 O O . ASP B 1 188 ? 30.099 -19.865 -7.446 1.00 28.59 188 ASP B O 1
ATOM 4066 N N . ALA B 1 189 ? 31.495 -19.287 -9.001 1.00 28.18 189 ALA B N 1
ATOM 4067 C CA . ALA B 1 189 ? 30.606 -19.503 -10.079 1.00 29.52 189 ALA B CA 1
ATOM 4068 C C . ALA B 1 189 ? 31.352 -20.018 -11.264 1.00 30.90 189 ALA B C 1
ATOM 4069 O O . ALA B 1 189 ? 32.416 -19.591 -11.539 1.00 26.64 189 ALA B O 1
ATOM 4071 N N . VAL B 1 190 ? 30.741 -20.938 -11.982 1.00 27.06 190 VAL B N 1
ATOM 4072 C CA . VAL B 1 190 ? 31.179 -21.332 -13.284 1.00 26.65 190 VAL B CA 1
ATOM 4073 C C . VAL B 1 190 ? 30.145 -20.855 -14.292 1.00 29.59 190 VAL B C 1
ATOM 4074 O O . VAL B 1 190 ? 29.035 -21.262 -14.253 1.00 27.55 190 VAL B O 1
ATOM 4078 N N . PHE B 1 191 ? 30.521 -19.992 -15.206 1.00 25.67 191 PHE B N 1
ATOM 4079 C CA . PHE B 1 191 ? 29.617 -19.608 -16.242 1.00 25.08 191 PHE B CA 1
ATOM 4080 C C . PHE B 1 191 ? 29.839 -20.539 -17.386 1.00 29.27 191 PHE B C 1
ATOM 4081 O O . PHE B 1 191 ? 30.701 -20.364 -18.161 1.00 33.55 191 PHE B O 1
ATOM 4089 N N . HIS B 1 192 ? 29.036 -21.555 -17.495 1.00 30.98 192 HIS B N 1
ATOM 4090 C CA . HIS B 1 192 ? 29.261 -22.497 -18.520 1.00 32.00 192 HIS B CA 1
ATOM 4091 C C . HIS B 1 192 ? 28.492 -22.121 -19.718 1.00 34.64 192 HIS B C 1
ATOM 4092 O O . HIS B 1 192 ? 27.335 -22.412 -19.849 1.00 31.16 192 HIS B O 1
ATOM 4099 N N . ASP B 1 193 ? 29.173 -21.501 -20.648 1.00 38.67 193 ASP B N 1
ATOM 4100 C CA . ASP B 1 193 ? 28.524 -20.957 -21.800 1.00 41.11 193 ASP B CA 1
ATOM 4101 C C . ASP B 1 193 ? 29.194 -21.343 -23.081 1.00 40.47 193 ASP B C 1
ATOM 4102 O O . ASP B 1 193 ? 29.787 -20.530 -23.716 1.00 40.19 193 ASP B O 1
ATOM 4107 N N . ALA B 1 194 ? 29.099 -22.605 -23.436 1.00 34.48 194 ALA B N 1
ATOM 4108 C CA . ALA B 1 194 ? 29.524 -23.088 -24.716 1.00 33.27 194 ALA B CA 1
ATOM 4109 C C . ALA B 1 194 ? 28.374 -22.989 -25.679 1.00 37.59 194 ALA B C 1
ATOM 4110 O O . ALA B 1 194 ? 27.332 -22.541 -25.330 1.00 38.91 194 ALA B O 1
ATOM 4112 N N . PHE B 1 195 ? 28.580 -23.406 -26.903 1.00 36.85 195 PHE B N 1
ATOM 4113 C CA . PHE B 1 195 ? 27.508 -23.526 -27.848 1.00 38.85 195 PHE B CA 1
ATOM 4114 C C . PHE B 1 195 ? 26.788 -24.806 -27.513 1.00 39.84 195 PHE B C 1
ATOM 4115 O O . PHE B 1 195 ? 27.314 -25.611 -26.822 1.00 38.54 195 PHE B O 1
ATOM 4123 N N . SER B 1 196 ? 25.607 -25.031 -28.032 1.00 35.14 196 SER B N 1
ATOM 4124 C CA . SER B 1 196 ? 24.817 -26.126 -27.533 1.00 41.16 196 SER B CA 1
ATOM 4125 C C . SER B 1 196 ? 25.460 -27.480 -27.723 1.00 40.42 196 SER B C 1
ATOM 4126 O O . SER B 1 196 ? 26.242 -27.671 -28.602 1.00 43.21 196 SER B O 1
ATOM 4129 N N . PRO B 1 197 ? 25.106 -28.418 -26.872 1.00 33.91 197 PRO B N 1
ATOM 4130 C CA . PRO B 1 197 ? 25.872 -29.629 -26.690 1.00 35.84 197 PRO B CA 1
ATOM 4131 C C . PRO B 1 197 ? 26.005 -30.468 -27.921 1.00 34.16 197 PRO B C 1
ATOM 4132 O O . PRO B 1 197 ? 27.037 -31.009 -28.093 1.00 32.02 197 PRO B O 1
ATOM 4136 N N . TYR B 1 198 ? 24.983 -30.571 -28.743 1.00 37.86 198 TYR B N 1
ATOM 4137 C CA . TYR B 1 198 ? 25.109 -31.237 -30.011 1.00 40.65 198 TYR B CA 1
ATOM 4138 C C . TYR B 1 198 ? 26.049 -30.538 -30.953 1.00 40.27 198 TYR B C 1
ATOM 4139 O O . TYR B 1 198 ? 26.729 -31.164 -31.694 1.00 42.61 198 TYR B O 1
ATOM 4148 N N . LYS B 1 199 ? 26.013 -29.227 -30.965 1.00 40.03 199 LYS B N 1
ATOM 4149 C CA . LYS B 1 199 ? 26.950 -28.416 -31.707 1.00 38.27 199 LYS B CA 1
ATOM 4150 C C . LYS B 1 199 ? 28.371 -28.406 -31.200 1.00 40.59 199 LYS B C 1
ATOM 4151 O O . LYS B 1 199 ? 29.289 -28.308 -31.959 1.00 36.08 199 LYS B O 1
ATOM 4157 N N . ASN B 1 200 ? 28.523 -28.431 -29.889 1.00 42.42 200 ASN B N 1
ATOM 4158 C CA . ASN B 1 200 ? 29.772 -28.204 -29.234 1.00 38.38 200 ASN B CA 1
ATOM 4159 C C . ASN B 1 200 ? 30.025 -29.202 -28.155 1.00 43.32 200 ASN B C 1
ATOM 4160 O O . ASN B 1 200 ? 30.093 -28.859 -27.015 1.00 48.28 200 ASN B O 1
ATOM 4165 N N . PRO B 1 201 ? 30.158 -30.444 -28.532 1.00 38.75 201 PRO B N 1
ATOM 4166 C CA . PRO B 1 201 ? 30.107 -31.596 -27.647 1.00 36.14 201 PRO B CA 1
ATOM 4167 C C . PRO B 1 201 ? 31.217 -31.714 -26.632 1.00 40.78 201 PRO B C 1
ATOM 4168 O O . PRO B 1 201 ? 31.034 -32.309 -25.604 1.00 39.75 201 PRO B O 1
ATOM 4172 N N . GLU B 1 202 ? 32.367 -31.173 -26.962 1.00 38.56 202 GLU B N 1
ATOM 4173 C CA . GLU B 1 202 ? 33.546 -31.301 -26.148 1.00 41.86 202 GLU B CA 1
ATOM 4174 C C . GLU B 1 202 ? 33.444 -30.669 -24.801 1.00 40.43 202 GLU B C 1
ATOM 4175 O O . GLU B 1 202 ? 34.084 -31.089 -23.898 1.00 47.70 202 GLU B O 1
ATOM 4181 N N . LEU B 1 203 ? 32.651 -29.641 -24.675 1.00 38.02 203 LEU B N 1
ATOM 4182 C CA . LEU B 1 203 ? 32.535 -28.945 -23.428 1.00 36.87 203 LEU B CA 1
ATOM 4183 C C . LEU B 1 203 ? 31.401 -29.424 -22.582 1.00 34.08 203 LEU B C 1
ATOM 4184 O O . LEU B 1 203 ? 31.130 -28.883 -21.574 1.00 35.56 203 LEU B O 1
ATOM 4189 N N . TRP B 1 204 ? 30.714 -30.442 -23.029 1.00 36.92 204 TRP B N 1
ATOM 4190 C CA . TRP B 1 204 ? 29.619 -30.955 -22.284 1.00 33.36 204 TRP B CA 1
ATOM 4191 C C . TRP B 1 204 ? 29.742 -32.359 -21.834 1.00 37.65 204 TRP B C 1
ATOM 4192 O O . TRP B 1 204 ? 28.791 -32.937 -21.372 1.00 42.52 204 TRP B O 1
ATOM 4203 N N . THR B 1 205 ? 30.899 -32.948 -21.989 1.00 39.54 205 THR B N 1
ATOM 4204 C CA . THR B 1 205 ? 31.105 -34.306 -21.555 1.00 38.24 205 THR B CA 1
ATOM 4205 C C . THR B 1 205 ? 31.274 -34.419 -20.071 1.00 37.48 205 THR B C 1
ATOM 4206 O O . THR B 1 205 ? 31.609 -33.481 -19.418 1.00 31.37 205 THR B O 1
ATOM 4210 N N . LEU B 1 206 ? 31.057 -35.613 -19.571 1.00 37.62 206 LEU B N 1
ATOM 4211 C CA . LEU B 1 206 ? 31.183 -35.928 -18.178 1.00 35.73 206 LEU B CA 1
ATOM 4212 C C . LEU B 1 206 ? 32.593 -35.672 -17.760 1.00 41.09 206 LEU B C 1
ATOM 4213 O O . LEU B 1 206 ? 32.860 -35.159 -16.704 1.00 45.96 206 LEU B O 1
ATOM 4218 N N . ASP B 1 207 ? 33.506 -36.063 -18.610 1.00 38.46 207 ASP B N 1
ATOM 4219 C CA . ASP B 1 207 ? 34.903 -35.869 -18.384 1.00 39.61 207 ASP B CA 1
ATOM 4220 C C . ASP B 1 207 ? 35.335 -34.440 -18.337 1.00 38.26 207 ASP B C 1
ATOM 4221 O O . ASP B 1 207 ? 36.135 -34.085 -17.528 1.00 43.78 207 ASP B O 1
ATOM 4226 N N . PHE B 1 208 ? 34.844 -33.616 -19.226 1.00 37.52 208 PHE B N 1
ATOM 4227 C CA . PHE B 1 208 ? 35.120 -32.219 -19.111 1.00 34.36 208 PHE B CA 1
ATOM 4228 C C . PHE B 1 208 ? 34.490 -31.556 -17.910 1.00 36.70 208 PHE B C 1
ATOM 4229 O O . PHE B 1 208 ? 35.084 -30.733 -17.293 1.00 37.78 208 PHE B O 1
ATOM 4237 N N . LEU B 1 209 ? 33.254 -31.903 -17.630 1.00 34.58 209 LEU B N 1
ATOM 4238 C CA . LEU B 1 209 ? 32.526 -31.389 -16.500 1.00 37.18 209 LEU B CA 1
ATOM 4239 C C . LEU B 1 209 ? 33.209 -31.817 -15.256 1.00 39.61 209 LEU B C 1
ATOM 4240 O O . LEU B 1 209 ? 33.212 -31.130 -14.286 1.00 39.14 209 LEU B O 1
ATOM 4245 N N . SER B 1 210 ? 33.789 -32.989 -15.309 1.00 40.24 210 SER B N 1
ATOM 4246 C CA . SER B 1 210 ? 34.502 -33.523 -14.196 1.00 47.48 210 SER B CA 1
ATOM 4247 C C . SER B 1 210 ? 35.685 -32.668 -13.834 1.00 45.61 210 SER B C 1
ATOM 4248 O O . SER B 1 210 ? 35.984 -32.505 -12.697 1.00 45.47 210 SER B O 1
ATOM 4251 N N . LEU B 1 211 ? 36.367 -32.142 -14.821 1.00 42.10 211 LEU B N 1
ATOM 4252 C CA . LEU B 1 211 ? 37.427 -31.203 -14.591 1.00 39.53 211 LEU B CA 1
ATOM 4253 C C . LEU B 1 211 ? 36.948 -29.910 -14.007 1.00 42.82 211 LEU B C 1
ATOM 4254 O O . LEU B 1 211 ? 37.644 -29.286 -13.285 1.00 47.76 211 LEU B O 1
ATOM 4259 N N . ILE B 1 212 ? 35.764 -29.485 -14.384 1.00 42.81 212 ILE B N 1
ATOM 4260 C CA . ILE B 1 212 ? 35.135 -28.310 -13.829 1.00 37.82 212 ILE B CA 1
ATOM 4261 C C . ILE B 1 212 ? 34.837 -28.497 -12.378 1.00 38.01 212 ILE B C 1
ATOM 4262 O O . ILE B 1 212 ? 34.993 -27.618 -11.607 1.00 35.27 212 ILE B O 1
ATOM 4267 N N . LYS B 1 213 ? 34.408 -29.675 -12.017 1.00 36.26 213 LYS B N 1
ATOM 4268 C CA . LYS B 1 213 ? 34.065 -29.962 -10.651 1.00 39.82 213 LYS B CA 1
ATOM 4269 C C . LYS B 1 213 ? 35.242 -29.801 -9.717 1.00 42.26 213 LYS B C 1
ATOM 4270 O O . LYS B 1 213 ? 35.095 -29.345 -8.624 1.00 44.24 213 LYS B O 1
ATOM 4276 N N . GLU B 1 214 ? 36.413 -30.159 -10.183 1.00 42.91 214 GLU B N 1
ATOM 4277 C CA . GLU B 1 214 ? 37.624 -30.046 -9.429 1.00 43.64 214 GLU B CA 1
ATOM 4278 C C . GLU B 1 214 ? 37.917 -28.599 -9.123 1.00 42.55 214 GLU B C 1
ATOM 4279 O O . GLU B 1 214 ? 38.518 -28.279 -8.137 1.00 43.37 214 GLU B O 1
ATOM 4285 N N . ARG B 1 215 ? 37.449 -27.734 -9.990 1.00 38.25 215 ARG B N 1
ATOM 4286 C CA . ARG B 1 215 ? 37.724 -26.328 -9.936 1.00 38.17 215 ARG B CA 1
ATOM 4287 C C . ARG B 1 215 ? 36.602 -25.424 -9.416 1.00 35.69 215 ARG B C 1
ATOM 4288 O O . ARG B 1 215 ? 36.611 -24.253 -9.639 1.00 31.87 215 ARG B O 1
ATOM 4296 N N . ILE B 1 216 ? 35.645 -26.002 -8.717 1.00 37.71 216 ILE B N 1
ATOM 4297 C CA . ILE B 1 216 ? 34.523 -25.278 -8.143 1.00 34.16 216 ILE B CA 1
ATOM 4298 C C . ILE B 1 216 ? 34.425 -25.523 -6.650 1.00 33.24 216 ILE B C 1
ATOM 4299 O O . ILE B 1 216 ? 34.507 -26.622 -6.215 1.00 35.29 216 ILE B O 1
ATOM 4304 N N . ASP B 1 217 ? 34.227 -24.468 -5.887 1.00 36.81 217 ASP B N 1
ATOM 4305 C CA . ASP B 1 217 ? 33.983 -24.523 -4.464 1.00 37.02 217 ASP B CA 1
ATOM 4306 C C . ASP B 1 217 ? 32.688 -25.230 -4.184 1.00 36.97 217 ASP B C 1
ATOM 4307 O O . ASP B 1 217 ? 31.803 -25.181 -4.954 1.00 37.78 217 ASP B O 1
ATOM 4312 N N . GLU B 1 218 ? 32.578 -25.894 -3.061 1.00 39.35 218 GLU B N 1
ATOM 4313 C CA . GLU B 1 218 ? 31.417 -26.708 -2.800 1.00 42.44 218 GLU B CA 1
ATOM 4314 C C . GLU B 1 218 ? 30.106 -25.935 -2.734 1.00 40.75 218 GLU B C 1
ATOM 4315 O O . GLU B 1 218 ? 29.088 -26.460 -3.060 1.00 39.09 218 GLU B O 1
ATOM 4321 N N . LYS B 1 219 ? 30.169 -24.674 -2.348 1.00 37.47 219 LYS B N 1
ATOM 4322 C CA . LYS B 1 219 ? 29.031 -23.803 -2.288 1.00 34.11 219 LYS B CA 1
ATOM 4323 C C . LYS B 1 219 ? 28.983 -22.912 -3.449 1.00 30.32 219 LYS B C 1
ATOM 4324 O O . LYS B 1 219 ? 28.256 -21.990 -3.464 1.00 34.77 219 LYS B O 1
ATOM 4330 N N . GLY B 1 220 ? 29.809 -23.189 -4.406 1.00 27.39 220 GLY B N 1
ATOM 4331 C CA . GLY B 1 220 ? 29.799 -22.512 -5.657 1.00 28.81 220 GLY B CA 1
ATOM 4332 C C . GLY B 1 220 ? 28.655 -22.946 -6.518 1.00 29.04 220 GLY B C 1
ATOM 4333 O O . GLY B 1 220 ? 28.074 -23.950 -6.299 1.00 28.51 220 GLY B O 1
ATOM 4334 N N . TYR B 1 221 ? 28.377 -22.169 -7.534 1.00 27.80 221 TYR B N 1
ATOM 4335 C CA . TYR B 1 221 ? 27.294 -22.442 -8.440 1.00 26.51 221 TYR B CA 1
ATOM 4336 C C . TYR B 1 221 ? 27.737 -22.645 -9.867 1.00 27.09 221 TYR B C 1
ATOM 4337 O O . TYR B 1 221 ? 28.536 -21.936 -10.357 1.00 27.70 221 TYR B O 1
ATOM 4346 N N . TRP B 1 222 ? 27.205 -23.668 -10.500 1.00 27.20 222 TRP B N 1
ATOM 4347 C CA . TRP B 1 222 ? 27.391 -23.924 -11.898 1.00 25.13 222 TRP B CA 1
ATOM 4348 C C . TRP B 1 222 ? 26.145 -23.479 -12.608 1.00 26.56 222 TRP B C 1
ATOM 4349 O O . TRP B 1 222 ? 25.061 -23.780 -12.189 1.00 25.64 222 TRP B O 1
ATOM 4360 N N . VAL B 1 223 ? 26.289 -22.696 -13.653 1.00 28.27 223 VAL B N 1
ATOM 4361 C CA . VAL B 1 223 ? 25.163 -22.050 -14.282 1.00 28.07 223 VAL B CA 1
ATOM 4362 C C . VAL B 1 223 ? 25.249 -22.069 -15.788 1.00 28.02 223 VAL B C 1
ATOM 4363 O O . VAL B 1 223 ? 26.276 -21.953 -16.329 1.00 29.52 223 VAL B O 1
ATOM 4367 N N . SER B 1 224 ? 24.148 -22.228 -16.458 1.00 28.43 224 SER B N 1
ATOM 4368 C CA . SER B 1 224 ? 24.117 -22.222 -17.889 1.00 26.00 224 SER B CA 1
ATOM 4369 C C . SER B 1 224 ? 22.745 -21.979 -18.431 1.00 27.08 224 SER B C 1
ATOM 4370 O O . SER B 1 224 ? 21.780 -22.175 -17.771 1.00 29.62 224 SER B O 1
ATOM 4373 N N . TYR B 1 225 ? 22.683 -21.528 -19.658 1.00 24.62 225 TYR B N 1
ATOM 4374 C CA . TYR B 1 225 ? 21.460 -21.409 -20.400 1.00 24.78 225 TYR B CA 1
ATOM 4375 C C . TYR B 1 225 ? 20.866 -22.758 -20.655 1.00 25.15 225 TYR B C 1
ATOM 4376 O O . TYR B 1 225 ? 19.697 -22.893 -20.700 1.00 28.75 225 TYR B O 1
ATOM 4385 N N . SER B 1 226 ? 21.694 -23.749 -20.818 1.00 23.45 226 SER B N 1
ATOM 4386 C CA . SER B 1 226 ? 21.275 -25.056 -21.233 1.00 24.94 226 SER B CA 1
ATOM 4387 C C . SER B 1 226 ? 20.479 -25.839 -20.248 1.00 29.13 226 SER B C 1
ATOM 4388 O O . SER B 1 226 ? 20.773 -25.895 -19.092 1.00 31.60 226 SER B O 1
ATOM 4391 N N . SER B 1 227 ? 19.446 -26.466 -20.748 1.00 29.31 227 SER B N 1
ATOM 4392 C CA . SER B 1 227 ? 18.701 -27.412 -19.977 1.00 30.11 227 SER B CA 1
ATOM 4393 C C . SER B 1 227 ? 18.842 -28.833 -20.479 1.00 30.76 227 SER B C 1
ATOM 4394 O O . SER B 1 227 ? 17.989 -29.620 -20.255 1.00 39.57 227 SER B O 1
ATOM 4397 N N . SER B 1 228 ? 19.938 -29.159 -21.123 1.00 29.50 228 SER B N 1
ATOM 4398 C CA . SER B 1 228 ? 20.128 -30.437 -21.773 1.00 30.07 228 SER B CA 1
ATOM 4399 C C . SER B 1 228 ? 20.057 -31.636 -20.847 1.00 31.18 228 SER B C 1
ATOM 4400 O O . SER B 1 228 ? 20.612 -31.652 -19.803 1.00 27.23 228 SER B O 1
ATOM 4403 N N . LEU B 1 229 ? 19.367 -32.660 -21.278 1.00 33.75 229 LEU B N 1
ATOM 4404 C CA . LEU B 1 229 ? 19.242 -33.843 -20.486 1.00 31.49 229 LEU B CA 1
ATOM 4405 C C . LEU B 1 229 ? 20.557 -34.515 -20.252 1.00 32.35 229 LEU B C 1
ATOM 4406 O O . LEU B 1 229 ? 20.809 -35.012 -19.206 1.00 32.77 229 LEU B O 1
ATOM 4411 N N . SER B 1 230 ? 21.390 -34.524 -21.250 1.00 33.62 230 SER B N 1
ATOM 4412 C CA . SER B 1 230 ? 22.656 -35.158 -21.109 1.00 36.34 230 SER B CA 1
ATOM 4413 C C . SER B 1 230 ? 23.507 -34.495 -20.065 1.00 39.43 230 SER B C 1
ATOM 4414 O O . SER B 1 230 ? 24.153 -35.145 -19.299 1.00 42.08 230 SER B O 1
ATOM 4417 N N . VAL B 1 231 ? 23.526 -33.185 -20.083 1.00 35.70 231 VAL B N 1
ATOM 4418 C CA . VAL B 1 231 ? 24.272 -32.410 -19.143 1.00 32.53 231 VAL B CA 1
ATOM 4419 C C . VAL B 1 231 ? 23.774 -32.551 -17.736 1.00 31.64 231 VAL B C 1
ATOM 4420 O O . VAL B 1 231 ? 24.526 -32.658 -16.821 1.00 29.66 231 VAL B O 1
ATOM 4424 N N . ARG B 1 232 ? 22.488 -32.508 -17.573 1.00 29.27 232 ARG B N 1
ATOM 4425 C CA . ARG B 1 232 ? 21.927 -32.657 -16.266 1.00 34.19 232 ARG B CA 1
ATOM 4426 C C . ARG B 1 232 ? 22.176 -34.035 -15.679 1.00 30.81 232 ARG B C 1
ATOM 4427 O O . ARG B 1 232 ? 22.432 -34.185 -14.524 1.00 30.90 232 ARG B O 1
ATOM 4435 N N . LYS B 1 233 ? 22.091 -35.039 -16.514 1.00 31.93 233 LYS B N 1
ATOM 4436 C CA . LYS B 1 233 ? 22.398 -36.375 -16.125 1.00 30.05 233 LYS B CA 1
ATOM 4437 C C . LYS B 1 233 ? 23.850 -36.514 -15.759 1.00 33.12 233 LYS B C 1
ATOM 4438 O O . LYS B 1 233 ? 24.180 -37.202 -14.845 1.00 32.78 233 LYS B O 1
ATOM 4444 N N . SER B 1 234 ? 24.705 -35.860 -16.502 1.00 29.98 234 SER B N 1
ATOM 4445 C CA . SER B 1 234 ? 26.095 -35.790 -16.163 1.00 32.03 234 SER B CA 1
ATOM 4446 C C . SER B 1 234 ? 26.326 -35.050 -14.868 1.00 35.50 234 SER B C 1
ATOM 4447 O O . SER B 1 234 ? 27.131 -35.429 -14.106 1.00 38.26 234 SER B O 1
ATOM 4450 N N . LEU B 1 235 ? 25.651 -33.961 -14.631 1.00 34.61 235 LEU B N 1
ATOM 4451 C CA . LEU B 1 235 ? 25.851 -33.285 -13.377 1.00 35.83 235 LEU B CA 1
ATOM 4452 C C . LEU B 1 235 ? 25.413 -34.088 -12.153 1.00 34.92 235 LEU B C 1
ATOM 4453 O O . LEU B 1 235 ? 26.097 -34.144 -11.176 1.00 32.86 235 LEU B O 1
ATOM 4458 N N . LEU B 1 236 ? 24.272 -34.728 -12.216 1.00 31.77 236 LEU B N 1
ATOM 4459 C CA . LEU B 1 236 ? 23.833 -35.541 -11.115 1.00 32.88 236 LEU B CA 1
ATOM 4460 C C . LEU B 1 236 ? 24.776 -36.684 -10.856 1.00 33.59 236 LEU B C 1
ATOM 4461 O O . LEU B 1 236 ? 24.976 -37.051 -9.748 1.00 37.42 236 LEU B O 1
ATOM 4466 N N . THR B 1 237 ? 25.348 -37.232 -11.914 1.00 35.60 237 THR B N 1
ATOM 4467 C CA . THR B 1 237 ? 26.263 -38.334 -11.867 1.00 38.38 237 THR B CA 1
ATOM 4468 C C . THR B 1 237 ? 27.469 -37.933 -11.083 1.00 41.23 237 THR B C 1
ATOM 4469 O O . THR B 1 237 ? 28.033 -38.714 -10.360 1.00 41.28 237 THR B O 1
ATOM 4473 N N . LEU B 1 238 ? 27.829 -36.679 -11.214 1.00 40.82 238 LEU B N 1
ATOM 4474 C CA . LEU B 1 238 ? 28.991 -36.141 -10.585 1.00 35.18 238 LEU B CA 1
ATOM 4475 C C . LEU B 1 238 ? 28.718 -35.727 -9.180 1.00 36.89 238 LEU B C 1
ATOM 4476 O O . LEU B 1 238 ? 29.602 -35.336 -8.491 1.00 44.02 238 LEU B O 1
ATOM 4481 N N . GLY B 1 239 ? 27.491 -35.852 -8.741 1.00 33.69 239 GLY B N 1
ATOM 4482 C CA . GLY B 1 239 ? 27.111 -35.467 -7.405 1.00 29.29 239 GLY B CA 1
ATOM 4483 C C . GLY B 1 239 ? 26.487 -34.129 -7.155 1.00 33.34 239 GLY B C 1
ATOM 4484 O O . GLY B 1 239 ? 26.140 -33.818 -6.058 1.00 34.97 239 GLY B O 1
ATOM 4485 N N . PHE B 1 240 ? 26.314 -33.343 -8.188 1.00 33.01 240 PHE B N 1
ATOM 4486 C CA . PHE B 1 240 ? 25.675 -32.063 -8.056 1.00 30.84 240 PHE B CA 1
ATOM 4487 C C . PHE B 1 240 ? 24.213 -32.209 -7.783 1.00 34.81 240 PHE B C 1
ATOM 4488 O O . PHE B 1 240 ? 23.590 -33.148 -8.184 1.00 33.55 240 PHE B O 1
ATOM 4496 N N . LYS B 1 241 ? 23.684 -31.231 -7.081 1.00 37.41 241 LYS B N 1
ATOM 4497 C CA . LYS B 1 241 ? 22.275 -31.031 -6.966 1.00 41.42 241 LYS B CA 1
ATOM 4498 C C . LYS B 1 241 ? 21.934 -30.149 -8.128 1.00 38.90 241 LYS B C 1
ATOM 4499 O O . LYS B 1 241 ? 22.637 -29.244 -8.433 1.00 37.96 241 LYS B O 1
ATOM 4505 N N . VAL B 1 242 ? 20.859 -30.459 -8.799 1.00 32.96 242 VAL B N 1
ATOM 4506 C CA . VAL B 1 242 ? 20.532 -29.854 -10.042 1.00 30.02 242 VAL B CA 1
ATOM 4507 C C . VAL B 1 242 ? 19.173 -29.204 -10.017 1.00 36.92 242 VAL B C 1
ATOM 4508 O O . VAL B 1 242 ? 18.226 -29.757 -9.556 1.00 39.44 242 VAL B O 1
ATOM 4512 N N . GLY B 1 243 ? 19.099 -28.009 -10.549 1.00 33.91 243 GLY B N 1
ATOM 4513 C CA . GLY B 1 243 ? 17.925 -27.180 -10.502 1.00 31.73 243 GLY B CA 1
ATOM 4514 C C . GLY B 1 243 ? 17.795 -26.354 -11.751 1.00 35.32 243 GLY B C 1
ATOM 4515 O O . GLY B 1 243 ? 18.549 -26.488 -12.670 1.00 30.18 243 GLY B O 1
ATOM 4516 N N . SER B 1 244 ? 16.814 -25.492 -11.799 1.00 34.70 244 SER B N 1
ATOM 4517 C CA . SER B 1 244 ? 16.693 -24.673 -12.971 1.00 39.95 244 SER B CA 1
ATOM 4518 C C . SER B 1 244 ? 16.399 -23.226 -12.742 1.00 36.20 244 SER B C 1
ATOM 4519 O O . SER B 1 244 ? 15.875 -22.848 -11.749 1.00 37.36 244 SER B O 1
ATOM 4522 N N . SER B 1 245 ? 16.728 -22.421 -13.715 1.00 37.04 245 SER B N 1
ATOM 4523 C CA . SER B 1 245 ? 16.514 -21.009 -13.620 1.00 39.10 245 SER B CA 1
ATOM 4524 C C . SER B 1 245 ? 15.324 -20.581 -14.426 1.00 39.10 245 SER B C 1
ATOM 4525 O O . SER B 1 245 ? 15.146 -20.958 -15.549 1.00 38.58 245 SER B O 1
ATOM 4528 N N . ARG B 1 246 ? 14.501 -19.766 -13.826 1.00 48.56 246 ARG B N 1
ATOM 4529 C CA . ARG B 1 246 ? 13.306 -19.338 -14.477 1.00 65.96 246 ARG B CA 1
ATOM 4530 C C . ARG B 1 246 ? 13.351 -17.872 -14.772 1.00 69.35 246 ARG B C 1
ATOM 4531 O O . ARG B 1 246 ? 13.489 -17.068 -13.889 1.00 69.78 246 ARG B O 1
ATOM 4539 N N . GLU B 1 247 ? 13.269 -17.530 -16.039 1.00 84.54 247 GLU B N 1
ATOM 4540 C CA . GLU B 1 247 ? 13.152 -16.147 -16.438 1.00 92.98 247 GLU B CA 1
ATOM 4541 C C . GLU B 1 247 ? 11.642 -15.919 -16.503 1.00 98.35 247 GLU B C 1
ATOM 4542 O O . GLU B 1 247 ? 10.980 -16.362 -17.419 1.00 98.59 247 GLU B O 1
ATOM 4548 N N . ILE B 1 248 ? 11.087 -15.256 -15.502 1.00 95.77 248 ILE B N 1
ATOM 4549 C CA . ILE B 1 248 ? 9.642 -15.119 -15.455 1.00 96.06 248 ILE B CA 1
ATOM 4550 C C . ILE B 1 248 ? 9.229 -14.436 -16.737 1.00 97.48 248 ILE B C 1
ATOM 4551 O O . ILE B 1 248 ? 9.851 -13.480 -17.159 1.00 102.73 248 ILE B O 1
ATOM 4556 N N . GLY B 1 249 ? 8.185 -14.941 -17.357 1.00 90.11 249 GLY B N 1
ATOM 4557 C CA . GLY B 1 249 ? 7.782 -14.536 -18.681 1.00 89.16 249 GLY B CA 1
ATOM 4558 C C . GLY B 1 249 ? 8.308 -15.369 -19.839 1.00 91.31 249 GLY B C 1
ATOM 4559 O O . GLY B 1 249 ? 7.872 -15.213 -20.971 1.00 92.61 249 GLY B O 1
ATOM 4560 N N . ARG B 1 250 ? 9.222 -16.280 -19.586 1.00 81.90 250 ARG B N 1
ATOM 4561 C CA . ARG B 1 250 ? 9.566 -17.197 -20.636 1.00 74.43 250 ARG B CA 1
ATOM 4562 C C . ARG B 1 250 ? 9.509 -18.581 -20.065 1.00 68.09 250 ARG B C 1
ATOM 4563 O O . ARG B 1 250 ? 9.640 -18.765 -18.883 1.00 60.24 250 ARG B O 1
ATOM 4571 N N . LYS B 1 251 ? 9.255 -19.556 -20.908 1.00 64.64 251 LYS B N 1
ATOM 4572 C CA . LYS B 1 251 ? 9.243 -20.906 -20.443 1.00 65.66 251 LYS B CA 1
ATOM 4573 C C . LYS B 1 251 ? 10.585 -21.611 -20.475 1.00 64.04 251 LYS B C 1
ATOM 4574 O O . LYS B 1 251 ? 10.720 -22.643 -19.873 1.00 69.20 251 LYS B O 1
ATOM 4580 N N . ARG B 1 252 ? 11.577 -21.076 -21.163 1.00 56.58 252 ARG B N 1
ATOM 4581 C CA . ARG B 1 252 ? 12.885 -21.712 -21.146 1.00 56.93 252 ARG B CA 1
ATOM 4582 C C . ARG B 1 252 ? 13.547 -21.563 -19.820 1.00 49.72 252 ARG B C 1
ATOM 4583 O O . ARG B 1 252 ? 13.484 -20.545 -19.195 1.00 46.11 252 ARG B O 1
ATOM 4591 N N . LYS B 1 253 ? 14.199 -22.612 -19.408 1.00 44.36 253 LYS B N 1
ATOM 4592 C CA . LYS B 1 253 ? 14.833 -22.640 -18.149 1.00 42.68 253 LYS B CA 1
ATOM 4593 C C . LYS B 1 253 ? 16.260 -22.944 -18.378 1.00 35.71 253 LYS B C 1
ATOM 4594 O O . LYS B 1 253 ? 16.593 -23.671 -19.261 1.00 31.20 253 LYS B O 1
ATOM 4600 N N . GLY B 1 254 ? 17.095 -22.330 -17.581 1.00 32.20 254 GLY B N 1
ATOM 4601 C CA . GLY B 1 254 ? 18.486 -22.638 -17.525 1.00 30.01 254 GLY B CA 1
ATOM 4602 C C . GLY B 1 254 ? 18.715 -23.633 -16.448 1.00 29.01 254 GLY B C 1
ATOM 4603 O O . GLY B 1 254 ? 17.809 -24.144 -15.878 1.00 28.17 254 GLY B O 1
ATOM 4604 N N . THR B 1 255 ? 19.960 -23.889 -16.163 1.00 25.82 255 THR B N 1
ATOM 4605 C CA . THR B 1 255 ? 20.301 -24.918 -15.240 1.00 25.34 255 THR B CA 1
ATOM 4606 C C . THR B 1 255 ? 21.190 -24.391 -14.150 1.00 28.40 255 THR B C 1
ATOM 4607 O O . THR B 1 255 ? 22.041 -23.617 -14.400 1.00 26.66 255 THR B O 1
ATOM 4611 N N . VAL B 1 256 ? 20.931 -24.791 -12.922 1.00 26.83 256 VAL B N 1
ATOM 4612 C CA . VAL B 1 256 ? 21.702 -24.378 -11.772 1.00 27.97 256 VAL B CA 1
ATOM 4613 C C . VAL B 1 256 ? 22.203 -25.569 -10.995 1.00 30.44 256 VAL B C 1
ATOM 4614 O O . VAL B 1 256 ? 21.447 -26.369 -10.604 1.00 30.28 256 VAL B O 1
ATOM 4618 N N . ALA B 1 257 ? 23.506 -25.656 -10.770 1.00 34.65 257 ALA B N 1
ATOM 4619 C CA . ALA B 1 257 ? 24.116 -26.760 -10.065 1.00 30.14 257 ALA B CA 1
ATOM 4620 C C . ALA B 1 257 ? 25.027 -26.396 -8.891 1.00 29.70 257 ALA B C 1
ATOM 4621 O O . ALA B 1 257 ? 25.818 -25.515 -8.964 1.00 29.86 257 ALA B O 1
ATOM 4623 N N . SER B 1 258 ? 24.879 -27.103 -7.795 1.00 30.40 258 SER B N 1
ATOM 4624 C CA . SER B 1 258 ? 25.790 -26.994 -6.674 1.00 31.19 258 SER B CA 1
ATOM 4625 C C . SER B 1 258 ? 26.076 -28.322 -6.036 1.00 34.55 258 SER B C 1
ATOM 4626 O O . SER B 1 258 ? 25.232 -29.155 -5.956 1.00 31.90 258 SER B O 1
ATOM 4629 N N . LEU B 1 259 ? 27.290 -28.509 -5.581 1.00 32.78 259 LEU B N 1
ATOM 4630 C CA . LEU B 1 259 ? 27.598 -29.634 -4.742 1.00 34.88 259 LEU B CA 1
ATOM 4631 C C . LEU B 1 259 ? 26.950 -29.582 -3.399 1.00 36.14 259 LEU B C 1
ATOM 4632 O O . LEU B 1 259 ? 26.435 -30.551 -2.937 1.00 35.71 259 LEU B O 1
ATOM 4637 N N . LYS B 1 260 ? 27.047 -28.453 -2.741 1.00 40.85 260 LYS B N 1
ATOM 4638 C CA . LYS B 1 260 ? 26.476 -28.321 -1.433 1.00 41.39 260 LYS B CA 1
ATOM 4639 C C . LYS B 1 260 ? 25.475 -27.208 -1.241 1.00 43.44 260 LYS B C 1
ATOM 4640 O O . LYS B 1 260 ? 24.708 -27.237 -0.326 1.00 49.97 260 LYS B O 1
ATOM 4646 N N . ALA B 1 261 ? 25.509 -26.191 -2.062 1.00 40.50 261 ALA B N 1
ATOM 4647 C CA . ALA B 1 261 ? 24.631 -25.078 -1.850 1.00 39.02 261 ALA B CA 1
ATOM 4648 C C . ALA B 1 261 ? 23.276 -25.375 -2.393 1.00 44.65 261 ALA B C 1
ATOM 4649 O O . ALA B 1 261 ? 23.136 -26.165 -3.274 1.00 44.75 261 ALA B O 1
ATOM 4651 N N . PRO B 1 262 ? 22.278 -24.712 -1.859 1.00 44.12 262 PRO B N 1
ATOM 4652 C CA . PRO B 1 262 ? 20.892 -24.920 -2.241 1.00 42.13 262 PRO B CA 1
ATOM 4653 C C . PRO B 1 262 ? 20.553 -24.511 -3.648 1.00 40.88 262 PRO B C 1
ATOM 4654 O O . PRO B 1 262 ? 21.009 -23.531 -4.154 1.00 40.18 262 PRO B O 1
ATOM 4658 N N . VAL B 1 263 ? 19.695 -25.299 -4.248 1.00 36.79 263 VAL B N 1
ATOM 4659 C CA . VAL B 1 263 ? 19.399 -25.218 -5.639 1.00 38.84 263 VAL B CA 1
ATOM 4660 C C . VAL B 1 263 ? 17.904 -25.133 -5.890 1.00 40.51 263 VAL B C 1
ATOM 4661 O O . VAL B 1 263 ? 17.151 -25.787 -5.255 1.00 45.53 263 VAL B O 1
ATOM 4665 N N . PRO B 1 264 ? 17.486 -24.249 -6.767 1.00 44.70 264 PRO B N 1
ATOM 4666 C CA . PRO B 1 264 ? 16.083 -24.161 -7.109 1.00 47.31 264 PRO B CA 1
ATOM 4667 C C . PRO B 1 264 ? 15.678 -25.348 -7.905 1.00 52.26 264 PRO B C 1
ATOM 4668 O O . PRO B 1 264 ? 16.353 -25.773 -8.801 1.00 51.92 264 PRO B O 1
ATOM 4672 N N . PRO B 1 265 ? 14.504 -25.866 -7.621 1.00 56.38 265 PRO B N 1
ATOM 4673 C CA . PRO B 1 265 ? 14.069 -27.200 -8.014 1.00 57.15 265 PRO B CA 1
ATOM 4674 C C . PRO B 1 265 ? 13.795 -27.430 -9.472 1.00 53.79 265 PRO B C 1
ATOM 4675 O O . PRO B 1 265 ? 13.422 -26.561 -10.169 1.00 60.14 265 PRO B O 1
ATOM 4687 N N . GLU B 1 267 ? 11.473 -28.798 -11.898 1.00 58.97 267 GLU B N 1
ATOM 4688 C CA . GLU B 1 267 ? 10.209 -28.657 -12.471 1.00 55.14 267 GLU B CA 1
ATOM 4689 C C . GLU B 1 267 ? 9.746 -30.072 -12.674 1.00 55.67 267 GLU B C 1
ATOM 4690 O O . GLU B 1 267 ? 10.459 -30.881 -13.179 1.00 52.78 267 GLU B O 1
ATOM 4696 N N . GLU B 1 268 ? 8.538 -30.371 -12.260 1.00 48.72 268 GLU B N 1
ATOM 4697 C CA . GLU B 1 268 ? 8.024 -31.713 -12.381 1.00 53.34 268 GLU B CA 1
ATOM 4698 C C . GLU B 1 268 ? 8.147 -32.349 -13.727 1.00 48.45 268 GLU B C 1
ATOM 4699 O O . GLU B 1 268 ? 8.485 -33.492 -13.810 1.00 48.19 268 GLU B O 1
ATOM 4705 N N . ASN B 1 269 ? 7.834 -31.603 -14.767 1.00 43.18 269 ASN B N 1
ATOM 4706 C CA . ASN B 1 269 ? 7.965 -32.035 -16.133 1.00 41.61 269 ASN B CA 1
ATOM 4707 C C . ASN B 1 269 ? 9.387 -32.282 -16.523 1.00 38.97 269 ASN B C 1
ATOM 4708 O O . ASN B 1 269 ? 9.674 -33.110 -17.328 1.00 35.75 269 ASN B O 1
ATOM 4713 N N . GLU B 1 270 ? 10.263 -31.469 -15.989 1.00 35.99 270 GLU B N 1
ATOM 4714 C CA . GLU B 1 270 ? 11.663 -31.570 -16.269 1.00 35.97 270 GLU B CA 1
ATOM 4715 C C . GLU B 1 270 ? 12.212 -32.850 -15.718 1.00 35.49 270 GLU B C 1
ATOM 4716 O O . GLU B 1 270 ? 13.004 -33.483 -16.322 1.00 33.22 270 GLU B O 1
ATOM 4722 N N . VAL B 1 271 ? 11.768 -33.208 -14.541 1.00 32.17 271 VAL B N 1
ATOM 4723 C CA . VAL B 1 271 ? 12.185 -34.421 -13.903 1.00 38.44 271 VAL B CA 1
ATOM 4724 C C . VAL B 1 271 ? 11.783 -35.681 -14.633 1.00 33.81 271 VAL B C 1
ATOM 4725 O O . VAL B 1 271 ? 12.497 -36.638 -14.634 1.00 38.52 271 VAL B O 1
ATOM 4729 N N . ARG B 1 272 ? 10.604 -35.657 -15.199 1.00 28.70 272 ARG B N 1
ATOM 4730 C CA . ARG B 1 272 ? 10.050 -36.738 -15.945 1.00 30.49 272 ARG B CA 1
ATOM 4731 C C . ARG B 1 272 ? 10.809 -37.048 -17.206 1.00 32.86 272 ARG B C 1
ATOM 4732 O O . ARG B 1 272 ? 10.989 -38.173 -17.562 1.00 28.63 272 ARG B O 1
ATOM 4740 N N . LYS B 1 273 ? 11.175 -36.009 -17.907 1.00 34.62 273 LYS B N 1
ATOM 4741 C CA . LYS B 1 273 ? 11.988 -36.124 -19.077 1.00 31.09 273 LYS B CA 1
ATOM 4742 C C . LYS B 1 273 ? 13.331 -36.685 -18.748 1.00 30.38 273 LYS B C 1
ATOM 4743 O O . LYS B 1 273 ? 13.888 -37.451 -19.468 1.00 33.14 273 LYS B O 1
ATOM 4749 N N . LEU B 1 274 ? 13.869 -36.233 -17.645 1.00 31.39 274 LEU B N 1
ATOM 4750 C CA . LEU B 1 274 ? 15.118 -36.712 -17.155 1.00 34.86 274 LEU B CA 1
ATOM 4751 C C . LEU B 1 274 ? 15.100 -38.161 -16.749 1.00 36.72 274 LEU B C 1
ATOM 4752 O O . LEU B 1 274 ? 16.014 -38.891 -17.009 1.00 34.84 274 LEU B O 1
ATOM 4757 N N . VAL B 1 275 ? 14.072 -38.566 -16.043 1.00 36.45 275 VAL B N 1
ATOM 4758 C CA . VAL B 1 275 ? 13.923 -39.957 -15.755 1.00 36.30 275 VAL B CA 1
ATOM 4759 C C . VAL B 1 275 ? 13.718 -40.862 -16.974 1.00 32.20 275 VAL B C 1
ATOM 4760 O O . VAL B 1 275 ? 14.307 -41.857 -17.173 1.00 33.95 275 VAL B O 1
ATOM 4764 N N . LEU B 1 276 ? 12.944 -40.386 -17.860 1.00 33.79 276 LEU B N 1
ATOM 4765 C CA . LEU B 1 276 ? 12.493 -41.106 -18.959 1.00 34.54 276 LEU B CA 1
ATOM 4766 C C . LEU B 1 276 ? 13.121 -41.077 -20.295 1.00 38.24 276 LEU B C 1
ATOM 4767 O O . LEU B 1 276 ? 13.012 -42.024 -21.059 1.00 37.47 276 LEU B O 1
ATOM 4772 N N . SER B 1 277 ? 13.770 -40.007 -20.624 1.00 43.02 277 SER B N 1
ATOM 4773 C CA . SER B 1 277 ? 14.389 -39.922 -21.934 1.00 40.00 277 SER B CA 1
ATOM 4774 C C . SER B 1 277 ? 15.614 -40.735 -22.161 1.00 38.01 277 SER B C 1
ATOM 4775 O O . SER B 1 277 ? 16.439 -40.840 -21.327 1.00 46.61 277 SER B O 1
ATOM 4778 N N . PRO B 1 278 ? 15.703 -41.291 -23.335 1.00 36.83 278 PRO B N 1
ATOM 4779 C CA . PRO B 1 278 ? 16.843 -42.031 -23.849 1.00 36.71 278 PRO B CA 1
ATOM 4780 C C . PRO B 1 278 ? 18.054 -41.172 -24.013 1.00 38.20 278 PRO B C 1
ATOM 4781 O O . PRO B 1 278 ? 19.151 -41.610 -23.909 1.00 34.78 278 PRO B O 1
ATOM 4785 N N . PHE B 1 279 ? 17.782 -39.928 -24.333 1.00 36.00 279 PHE B N 1
ATOM 4786 C CA . PHE B 1 279 ? 18.759 -38.926 -24.586 1.00 35.83 279 PHE B CA 1
ATOM 4787 C C . PHE B 1 279 ? 19.475 -38.461 -23.335 1.00 37.18 279 PHE B C 1
ATOM 4788 O O . PHE B 1 279 ? 20.471 -37.810 -23.409 1.00 34.61 279 PHE B O 1
ATOM 4796 N N . ALA B 1 280 ? 18.985 -38.842 -22.183 1.00 33.88 280 ALA B N 1
ATOM 4797 C CA . ALA B 1 280 ? 19.622 -38.455 -20.960 1.00 39.89 280 ALA B CA 1
ATOM 4798 C C . ALA B 1 280 ? 20.688 -39.477 -20.750 1.00 38.88 280 ALA B C 1
ATOM 4799 O O . ALA B 1 280 ? 20.453 -40.494 -20.195 1.00 45.22 280 ALA B O 1
ATOM 4801 N N . VAL B 1 281 ? 21.856 -39.179 -21.227 1.00 36.99 281 VAL B N 1
ATOM 4802 C CA . VAL B 1 281 ? 22.936 -40.094 -21.206 1.00 38.75 281 VAL B CA 1
ATOM 4803 C C . VAL B 1 281 ? 24.092 -39.164 -21.255 1.00 39.91 281 VAL B C 1
ATOM 4804 O O . VAL B 1 281 ? 24.001 -38.112 -21.805 1.00 35.95 281 VAL B O 1
ATOM 4808 N N . PRO B 1 282 ? 25.191 -39.496 -20.578 1.00 37.16 282 PRO B N 1
ATOM 4809 C CA . PRO B 1 282 ? 26.368 -38.670 -20.473 1.00 37.75 282 PRO B CA 1
ATOM 4810 C C . PRO B 1 282 ? 27.050 -38.891 -21.929 1.00 42.68 282 PRO B C 1
ATOM 4811 O O . PRO B 1 282 ? 26.697 -39.754 -22.713 1.00 52.94 282 PRO B O 1
ATOM 4823 N N . ARG B 1 284 ? 30.569 -39.026 -23.736 1.00 46.55 284 ARG B N 1
ATOM 4824 C CA . ARG B 1 284 ? 31.737 -39.206 -23.093 1.00 52.25 284 ARG B CA 1
ATOM 4825 C C . ARG B 1 284 ? 33.017 -38.952 -23.802 1.00 49.73 284 ARG B C 1
ATOM 4826 O O . ARG B 1 284 ? 33.064 -39.094 -24.985 1.00 53.10 284 ARG B O 1
ATOM 4834 N N . ASP B 1 285 ? 34.077 -38.274 -23.133 1.00 50.03 285 ASP B N 1
ATOM 4835 C CA . ASP B 1 285 ? 35.356 -37.993 -23.790 1.00 48.09 285 ASP B CA 1
ATOM 4836 C C . ASP B 1 285 ? 36.519 -38.423 -22.920 1.00 53.23 285 ASP B C 1
ATOM 4837 O O . ASP B 1 285 ? 37.295 -37.600 -22.493 1.00 47.57 285 ASP B O 1
ATOM 4842 N N . GLU B 1 286 ? 36.673 -39.712 -22.692 1.00 54.48 286 GLU B N 1
ATOM 4843 C CA . GLU B 1 286 ? 37.453 -40.217 -21.585 1.00 59.99 286 GLU B CA 1
ATOM 4844 C C . GLU B 1 286 ? 38.900 -39.770 -21.578 1.00 62.14 286 GLU B C 1
ATOM 4845 O O . GLU B 1 286 ? 39.455 -39.511 -20.544 1.00 66.82 286 GLU B O 1
ATOM 4851 N N . LYS B 1 287 ? 39.518 -39.670 -22.729 1.00 63.69 287 LYS B N 1
ATOM 4852 C CA . LYS B 1 287 ? 40.864 -39.198 -22.775 1.00 63.41 287 LYS B CA 1
ATOM 4853 C C . LYS B 1 287 ? 40.916 -37.741 -23.110 1.00 64.22 287 LYS B C 1
ATOM 4854 O O . LYS B 1 287 ? 41.972 -37.152 -23.176 1.00 71.06 287 LYS B O 1
ATOM 4860 N N . LEU B 1 288 ? 39.768 -37.160 -23.361 1.00 58.08 288 LEU B N 1
ATOM 4861 C CA . LEU B 1 288 ? 39.685 -35.749 -23.648 1.00 53.16 288 LEU B CA 1
ATOM 4862 C C . LEU B 1 288 ? 40.450 -35.308 -24.847 1.00 54.65 288 LEU B C 1
ATOM 4863 O O . LEU B 1 288 ? 40.923 -34.204 -24.876 1.00 58.28 288 LEU B O 1
ATOM 4868 N N . ASP B 1 289 ? 40.576 -36.164 -25.842 1.00 56.39 289 ASP B N 1
ATOM 4869 C CA . ASP B 1 289 ? 41.314 -35.820 -27.053 1.00 62.80 289 ASP B CA 1
ATOM 4870 C C . ASP B 1 289 ? 40.485 -35.841 -28.329 1.00 58.70 289 ASP B C 1
ATOM 4871 O O . ASP B 1 289 ? 40.919 -35.411 -29.374 1.00 49.95 289 ASP B O 1
ATOM 4876 N N . LYS B 1 290 ? 39.273 -36.326 -28.201 1.00 57.50 290 LYS B N 1
ATOM 4877 C CA . LYS B 1 290 ? 38.454 -36.725 -29.303 1.00 53.21 290 LYS B CA 1
ATOM 4878 C C . LYS B 1 290 ? 38.010 -35.607 -30.163 1.00 57.55 290 LYS B C 1
ATOM 4879 O O . LYS B 1 290 ? 37.950 -34.484 -29.765 1.00 52.52 290 LYS B O 1
ATOM 4885 N N . GLU B 1 291 ? 37.699 -35.958 -31.387 1.00 63.31 291 GLU B N 1
ATOM 4886 C CA . GLU B 1 291 ? 37.087 -35.039 -32.292 1.00 60.84 291 GLU B CA 1
ATOM 4887 C C . GLU B 1 291 ? 35.660 -34.843 -31.870 1.00 51.33 291 GLU B C 1
ATOM 4888 O O . GLU B 1 291 ? 34.992 -35.738 -31.426 1.00 46.09 291 GLU B O 1
ATOM 4894 N N . PRO B 1 292 ? 35.208 -33.639 -32.023 1.00 44.08 292 PRO B N 1
ATOM 4895 C CA . PRO B 1 292 ? 33.899 -33.245 -31.585 1.00 43.08 292 PRO B CA 1
ATOM 4896 C C . PRO B 1 292 ? 32.792 -34.004 -32.259 1.00 43.61 292 PRO B C 1
ATOM 4897 O O . PRO B 1 292 ? 31.842 -34.293 -31.610 1.00 54.82 292 PRO B O 1
ATOM 4901 N N . LEU B 1 293 ? 32.894 -34.297 -33.535 1.00 45.93 293 LEU B N 1
ATOM 4902 C CA . LEU B 1 293 ? 31.902 -35.122 -34.187 1.00 43.69 293 LEU B CA 1
ATOM 4903 C C . LEU B 1 293 ? 31.884 -36.503 -33.628 1.00 43.65 293 LEU B C 1
ATOM 4904 O O . LEU B 1 293 ? 30.874 -37.123 -33.543 1.00 43.97 293 LEU B O 1
ATOM 4909 N N . GLU B 1 294 ? 33.042 -36.999 -33.284 1.00 44.54 294 GLU B N 1
ATOM 4910 C CA . GLU B 1 294 ? 33.155 -38.311 -32.727 1.00 41.35 294 GLU B CA 1
ATOM 4911 C C . GLU B 1 294 ? 32.447 -38.459 -31.430 1.00 35.52 294 GLU B C 1
ATOM 4912 O O . GLU B 1 294 ? 31.888 -39.468 -31.160 1.00 33.11 294 GLU B O 1
ATOM 4918 N N . ILE B 1 295 ? 32.514 -37.437 -30.604 1.00 42.01 295 ILE B N 1
ATOM 4919 C CA . ILE B 1 295 ? 31.844 -37.441 -29.331 1.00 38.29 295 ILE B CA 1
ATOM 4920 C C . ILE B 1 295 ? 30.361 -37.535 -29.531 1.00 37.32 295 ILE B C 1
ATOM 4921 O O . ILE B 1 295 ? 29.677 -38.254 -28.840 1.00 39.44 295 ILE B O 1
ATOM 4926 N N . LEU B 1 296 ? 29.879 -36.822 -30.524 1.00 32.99 296 LEU B N 1
ATOM 4927 C CA . LEU B 1 296 ? 28.494 -36.884 -30.896 1.00 33.53 296 LEU B CA 1
ATOM 4928 C C . LEU B 1 296 ? 28.030 -38.243 -31.354 1.00 33.98 296 LEU B C 1
ATOM 4929 O O . LEU B 1 296 ? 26.968 -38.644 -31.019 1.00 36.42 296 LEU B O 1
ATOM 4934 N N . ILE B 1 297 ? 28.816 -38.939 -32.141 1.00 32.17 297 ILE B N 1
ATOM 4935 C CA . ILE B 1 297 ? 28.451 -40.262 -32.577 1.00 36.05 297 ILE B CA 1
ATOM 4936 C C . ILE B 1 297 ? 28.388 -41.259 -31.445 1.00 36.00 297 ILE B C 1
ATOM 4937 O O . ILE B 1 297 ? 27.480 -42.018 -31.332 1.00 35.62 297 ILE B O 1
ATOM 4942 N N . ASP B 1 298 ? 29.338 -41.196 -30.560 1.00 36.30 298 ASP B N 1
ATOM 4943 C CA . ASP B 1 298 ? 29.351 -42.110 -29.480 1.00 39.13 298 ASP B CA 1
ATOM 4944 C C . ASP B 1 298 ? 28.128 -41.913 -28.683 1.00 37.94 298 ASP B C 1
ATOM 4945 O O . ASP B 1 298 ? 27.555 -42.845 -28.206 1.00 40.70 298 ASP B O 1
ATOM 4950 N N . TYR B 1 299 ? 27.746 -40.668 -28.514 1.00 41.95 299 TYR B N 1
ATOM 4951 C CA . TYR B 1 299 ? 26.577 -40.342 -27.743 1.00 37.34 299 TYR B CA 1
ATOM 4952 C C . TYR B 1 299 ? 25.315 -40.898 -28.362 1.00 37.71 299 TYR B C 1
ATOM 4953 O O . TYR B 1 299 ? 24.491 -41.455 -27.691 1.00 37.34 299 TYR B O 1
ATOM 4962 N N . LEU B 1 300 ? 25.181 -40.752 -29.662 1.00 37.40 300 LEU B N 1
ATOM 4963 C CA . LEU B 1 300 ? 24.056 -41.294 -30.360 1.00 38.56 300 LEU B CA 1
ATOM 4964 C C . LEU B 1 300 ? 24.004 -42.786 -30.296 1.00 38.65 300 LEU B C 1
ATOM 4965 O O . LEU B 1 300 ? 22.945 -43.328 -30.186 1.00 40.97 300 LEU B O 1
ATOM 4970 N N . LEU B 1 301 ? 25.146 -43.432 -30.379 1.00 32.50 301 LEU B N 1
ATOM 4971 C CA . LEU B 1 301 ? 25.183 -44.863 -30.292 1.00 37.09 301 LEU B CA 1
ATOM 4972 C C . LEU B 1 301 ? 24.698 -45.329 -28.942 1.00 43.16 301 LEU B C 1
ATOM 4973 O O . LEU B 1 301 ? 23.986 -46.298 -28.822 1.00 41.76 301 LEU B O 1
ATOM 4978 N N . LYS B 1 302 ? 25.119 -44.619 -27.916 1.00 46.44 302 LYS B N 1
ATOM 4979 C CA . LYS B 1 302 ? 24.708 -44.892 -26.573 1.00 49.43 302 LYS B CA 1
ATOM 4980 C C . LYS B 1 302 ? 23.230 -44.677 -26.425 1.00 51.26 302 LYS B C 1
ATOM 4981 O O . LYS B 1 302 ? 22.549 -45.453 -25.792 1.00 54.53 302 LYS B O 1
ATOM 4987 N N . VAL B 1 303 ? 22.727 -43.624 -27.032 1.00 47.04 303 VAL B N 1
ATOM 4988 C CA . VAL B 1 303 ? 21.337 -43.298 -26.902 1.00 46.98 303 VAL B CA 1
ATOM 4989 C C . VAL B 1 303 ? 20.494 -44.397 -27.457 1.00 49.47 303 VAL B C 1
ATOM 4990 O O . VAL B 1 303 ? 19.467 -44.715 -26.935 1.00 47.04 303 VAL B O 1
ATOM 4994 N N . TYR B 1 304 ? 20.930 -44.974 -28.551 1.00 52.13 304 TYR B N 1
ATOM 4995 C CA . TYR B 1 304 ? 20.097 -45.925 -29.229 1.00 56.61 304 TYR B CA 1
ATOM 4996 C C . TYR B 1 304 ? 20.520 -47.321 -28.924 1.00 61.76 304 TYR B C 1
ATOM 4997 O O . TYR B 1 304 ? 20.233 -48.223 -29.651 1.00 66.65 304 TYR B O 1
ATOM 5006 N N . LYS B 1 305 ? 21.187 -47.480 -27.803 1.00 73.24 305 LYS B N 1
ATOM 5007 C CA . LYS B 1 305 ? 21.560 -48.774 -27.291 1.00 71.18 305 LYS B CA 1
ATOM 5008 C C . LYS B 1 305 ? 22.358 -49.593 -28.247 1.00 68.44 305 LYS B C 1
ATOM 5009 O O . LYS B 1 305 ? 22.040 -50.724 -28.522 1.00 70.97 305 LYS B O 1
ATOM 5015 N N . ILE B 1 306 ? 23.398 -48.992 -28.771 1.00 66.72 306 ILE B N 1
ATOM 5016 C CA . ILE B 1 306 ? 24.226 -49.651 -29.735 1.00 65.78 306 ILE B CA 1
ATOM 5017 C C . ILE B 1 306 ? 25.695 -49.563 -29.352 1.00 68.32 306 ILE B C 1
ATOM 5018 O O . ILE B 1 306 ? 26.043 -49.213 -28.229 1.00 68.40 306 ILE B O 1
ATOM 5023 N N . LYS C 1 2 ? -19.886 22.285 -9.150 1.00 57.45 2 LYS C N 1
ATOM 5024 C CA . LYS C 1 2 ? -20.580 21.891 -10.364 1.00 68.94 2 LYS C CA 1
ATOM 5025 C C . LYS C 1 2 ? -20.123 22.681 -11.555 1.00 75.92 2 LYS C C 1
ATOM 5026 O O . LYS C 1 2 ? -20.008 23.881 -11.495 1.00 77.43 2 LYS C O 1
ATOM 5032 N N . ARG C 1 3 ? -19.835 21.971 -12.635 1.00 73.79 3 ARG C N 1
ATOM 5033 C CA . ARG C 1 3 ? -19.369 22.571 -13.844 1.00 67.45 3 ARG C CA 1
ATOM 5034 C C . ARG C 1 3 ? -20.439 23.451 -14.387 1.00 61.46 3 ARG C C 1
ATOM 5035 O O . ARG C 1 3 ? -20.182 24.550 -14.777 1.00 62.57 3 ARG C O 1
ATOM 5043 N N . GLU C 1 4 ? -21.660 22.960 -14.385 1.00 62.07 4 GLU C N 1
ATOM 5044 C CA . GLU C 1 4 ? -22.718 23.641 -15.063 1.00 61.44 4 GLU C CA 1
ATOM 5045 C C . GLU C 1 4 ? -22.845 24.967 -14.434 1.00 67.14 4 GLU C C 1
ATOM 5046 O O . GLU C 1 4 ? -22.971 25.949 -15.105 1.00 73.48 4 GLU C O 1
ATOM 5052 N N . GLU C 1 5 ? -22.860 25.000 -13.122 1.00 70.84 5 GLU C N 1
ATOM 5053 C CA . GLU C 1 5 ? -22.979 26.256 -12.435 1.00 73.63 5 GLU C CA 1
ATOM 5054 C C . GLU C 1 5 ? -21.794 27.139 -12.663 1.00 66.83 5 GLU C C 1
ATOM 5055 O O . GLU C 1 5 ? -21.937 28.311 -12.787 1.00 74.40 5 GLU C O 1
ATOM 5061 N N . TYR C 1 6 ? -20.610 26.588 -12.677 1.00 59.73 6 TYR C N 1
ATOM 5062 C CA . TYR C 1 6 ? -19.443 27.423 -12.831 1.00 62.10 6 TYR C CA 1
ATOM 5063 C C . TYR C 1 6 ? -19.491 28.079 -14.177 1.00 65.88 6 TYR C C 1
ATOM 5064 O O . TYR C 1 6 ? -19.164 29.234 -14.332 1.00 65.48 6 TYR C O 1
ATOM 5073 N N . LEU C 1 7 ? -19.862 27.296 -15.165 1.00 57.71 7 LEU C N 1
ATOM 5074 C CA . LEU C 1 7 ? -19.923 27.767 -16.526 1.00 55.31 7 LEU C CA 1
ATOM 5075 C C . LEU C 1 7 ? -20.969 28.817 -16.778 1.00 51.38 7 LEU C C 1
ATOM 5076 O O . LEU C 1 7 ? -20.733 29.739 -17.499 1.00 50.80 7 LEU C O 1
ATOM 5081 N N . LYS C 1 8 ? -22.134 28.655 -16.194 1.00 44.99 8 LYS C N 1
ATOM 5082 C CA . LYS C 1 8 ? -23.179 29.621 -16.379 1.00 49.00 8 LYS C CA 1
ATOM 5083 C C . LYS C 1 8 ? -22.730 30.933 -15.835 1.00 50.84 8 LYS C C 1
ATOM 5084 O O . LYS C 1 8 ? -23.000 31.957 -16.371 1.00 51.68 8 LYS C O 1
ATOM 5090 N N . ASN C 1 9 ? -22.065 30.899 -14.717 1.00 50.12 9 ASN C N 1
ATOM 5091 C CA . ASN C 1 9 ? -21.556 32.104 -14.167 1.00 49.41 9 ASN C CA 1
ATOM 5092 C C . ASN C 1 9 ? -20.489 32.731 -14.992 1.00 51.26 9 ASN C C 1
ATOM 5093 O O . ASN C 1 9 ? -20.438 33.926 -15.117 1.00 59.31 9 ASN C O 1
ATOM 5098 N N . TYR C 1 10 ? -19.592 31.932 -15.522 1.00 47.83 10 TYR C N 1
ATOM 5099 C CA . TYR C 1 10 ? -18.503 32.488 -16.275 1.00 49.51 10 TYR C CA 1
ATOM 5100 C C . TYR C 1 10 ? -19.100 33.179 -17.465 1.00 53.26 10 TYR C C 1
ATOM 5101 O O . TYR C 1 10 ? -18.672 34.248 -17.836 1.00 52.94 10 TYR C O 1
ATOM 5110 N N . LEU C 1 11 ? -20.109 32.567 -18.054 1.00 48.81 11 LEU C N 1
ATOM 5111 C CA . LEU C 1 11 ? -20.700 33.125 -19.242 1.00 56.98 11 LEU C CA 1
ATOM 5112 C C . LEU C 1 11 ? -21.302 34.498 -18.979 1.00 54.74 11 LEU C C 1
ATOM 5113 O O . LEU C 1 11 ? -21.066 35.432 -19.700 1.00 52.17 11 LEU C O 1
ATOM 5118 N N . GLU C 1 12 ? -22.074 34.608 -17.926 1.00 48.80 12 GLU C N 1
ATOM 5119 C CA . GLU C 1 12 ? -22.668 35.860 -17.574 1.00 47.05 12 GLU C CA 1
ATOM 5120 C C . GLU C 1 12 ? -21.651 36.905 -17.225 1.00 47.05 12 GLU C C 1
ATOM 5121 O O . GLU C 1 12 ? -21.783 38.035 -17.583 1.00 47.04 12 GLU C O 1
ATOM 5127 N N . SER C 1 13 ? -20.619 36.530 -16.521 1.00 50.01 13 SER C N 1
ATOM 5128 C CA . SER C 1 13 ? -19.626 37.495 -16.149 1.00 49.79 13 SER C CA 1
ATOM 5129 C C . SER C 1 13 ? -18.920 38.078 -17.359 1.00 54.38 13 SER C C 1
ATOM 5130 O O . SER C 1 13 ? -18.569 39.235 -17.382 1.00 44.65 13 SER C O 1
ATOM 5133 N N . TYR C 1 14 ? -18.659 37.228 -18.336 1.00 53.36 14 TYR C N 1
ATOM 5134 C CA . TYR C 1 14 ? -18.079 37.622 -19.610 1.00 47.63 14 TYR C CA 1
ATOM 5135 C C . TYR C 1 14 ? -18.967 38.471 -20.479 1.00 41.62 14 TYR C C 1
ATOM 5136 O O . TYR C 1 14 ? -18.513 39.374 -21.091 1.00 39.33 14 TYR C O 1
ATOM 5145 N N . LEU C 1 15 ? -20.236 38.143 -20.532 1.00 43.89 15 LEU C N 1
ATOM 5146 C CA . LEU C 1 15 ? -21.214 38.942 -21.232 1.00 52.45 15 LEU C CA 1
ATOM 5147 C C . LEU C 1 15 ? -21.368 40.326 -20.621 1.00 59.79 15 LEU C C 1
ATOM 5148 O O . LEU C 1 15 ? -21.501 41.312 -21.317 1.00 59.74 15 LEU C O 1
ATOM 5153 N N . ARG C 1 16 ? -21.381 40.382 -19.295 1.00 63.15 16 ARG C N 1
ATOM 5154 C CA . ARG C 1 16 ? -21.532 41.650 -18.600 1.00 70.10 16 ARG C CA 1
ATOM 5155 C C . ARG C 1 16 ? -20.343 42.517 -18.967 1.00 69.30 16 ARG C C 1
ATOM 5156 O O . ARG C 1 16 ? -20.467 43.718 -19.169 1.00 77.47 16 ARG C O 1
ATOM 5164 N N . LYS C 1 17 ? -19.185 41.875 -19.049 1.00 70.12 17 LYS C N 1
ATOM 5165 C CA . LYS C 1 17 ? -17.954 42.535 -19.392 1.00 64.45 17 LYS C CA 1
ATOM 5166 C C . LYS C 1 17 ? -17.939 43.069 -20.803 1.00 66.43 17 LYS C C 1
ATOM 5167 O O . LYS C 1 17 ? -17.450 44.135 -21.059 1.00 67.89 17 LYS C O 1
ATOM 5173 N N . LYS C 1 18 ? -18.453 42.290 -21.729 1.00 62.76 18 LYS C N 1
ATOM 5174 C CA . LYS C 1 18 ? -18.378 42.642 -23.123 1.00 65.79 18 LYS C CA 1
ATOM 5175 C C . LYS C 1 18 ? -19.511 43.526 -23.578 1.00 69.83 18 LYS C C 1
ATOM 5176 O O . LYS C 1 18 ? -19.478 44.068 -24.665 1.00 66.64 18 LYS C O 1
ATOM 5182 N N . GLU C 1 19 ? -20.498 43.707 -22.729 1.00 62.63 19 GLU C N 1
ATOM 5183 C CA . GLU C 1 19 ? -21.541 44.641 -23.042 1.00 62.44 19 GLU C CA 1
ATOM 5184 C C . GLU C 1 19 ? -22.249 44.328 -24.307 1.00 57.63 19 GLU C C 1
ATOM 5185 O O . GLU C 1 19 ? -22.527 45.214 -25.059 1.00 63.43 19 GLU C O 1
ATOM 5191 N N . VAL C 1 20 ? -22.608 43.091 -24.513 1.00 57.30 20 VAL C N 1
ATOM 5192 C CA . VAL C 1 20 ? -23.269 42.676 -25.726 1.00 55.26 20 VAL C CA 1
ATOM 5193 C C . VAL C 1 20 ? -24.703 42.474 -25.417 1.00 48.82 20 VAL C C 1
ATOM 5194 O O . VAL C 1 20 ? -25.011 42.041 -24.364 1.00 52.79 20 VAL C O 1
ATOM 5198 N N . SER C 1 21 ? -25.573 42.785 -26.347 1.00 50.74 21 SER C N 1
ATOM 5199 C CA . SER C 1 21 ? -26.976 42.754 -26.063 1.00 52.35 21 SER C CA 1
ATOM 5200 C C . SER C 1 21 ? -27.647 41.668 -26.789 1.00 49.70 21 SER C C 1
ATOM 5201 O O . SER C 1 21 ? -27.466 41.504 -27.959 1.00 56.57 21 SER C O 1
ATOM 5204 N N . LEU C 1 22 ? -28.444 40.919 -26.079 1.00 54.38 22 LEU C N 1
ATOM 5205 C CA . LEU C 1 22 ? -29.100 39.819 -26.674 1.00 49.86 22 LEU C CA 1
ATOM 5206 C C . LEU C 1 22 ? -30.388 39.514 -26.002 1.00 48.84 22 LEU C C 1
ATOM 5207 O O . LEU C 1 22 ? -30.646 39.947 -24.929 1.00 50.75 22 LEU C O 1
ATOM 5212 N N . THR C 1 23 ? -31.219 38.783 -26.698 1.00 51.27 23 THR C N 1
ATOM 5213 C CA . THR C 1 23 ? -32.459 38.314 -26.185 1.00 47.46 23 THR C CA 1
ATOM 5214 C C . THR C 1 23 ? -32.255 37.112 -25.347 1.00 50.30 23 THR C C 1
ATOM 5215 O O . THR C 1 23 ? -31.218 36.546 -25.350 1.00 60.88 23 THR C O 1
ATOM 5219 N N . GLU C 1 24 ? -33.257 36.777 -24.577 1.00 53.65 24 GLU C N 1
ATOM 5220 C CA . GLU C 1 24 ? -33.205 35.713 -23.617 1.00 55.51 24 GLU C CA 1
ATOM 5221 C C . GLU C 1 24 ? -33.076 34.371 -24.287 1.00 57.63 24 GLU C C 1
ATOM 5222 O O . GLU C 1 24 ? -32.395 33.506 -23.815 1.00 49.33 24 GLU C O 1
ATOM 5228 N N . GLU C 1 25 ? -33.740 34.203 -25.406 1.00 59.96 25 GLU C N 1
ATOM 5229 C CA . GLU C 1 25 ? -33.555 33.003 -26.195 1.00 54.64 25 GLU C CA 1
ATOM 5230 C C . GLU C 1 25 ? -32.176 32.830 -26.789 1.00 53.96 25 GLU C C 1
ATOM 5231 O O . GLU C 1 25 ? -31.658 31.757 -26.848 1.00 49.59 25 GLU C O 1
ATOM 5237 N N . GLU C 1 26 ? -31.579 33.903 -27.220 1.00 46.64 26 GLU C N 1
ATOM 5238 C CA . GLU C 1 26 ? -30.242 33.815 -27.690 1.00 51.00 26 GLU C CA 1
ATOM 5239 C C . GLU C 1 26 ? -29.359 33.386 -26.559 1.00 52.76 26 GLU C C 1
ATOM 5240 O O . GLU C 1 26 ? -28.443 32.633 -26.747 1.00 55.62 26 GLU C O 1
ATOM 5246 N N . PHE C 1 27 ? -29.635 33.892 -25.380 1.00 49.57 27 PHE C N 1
ATOM 5247 C CA . PHE C 1 27 ? -28.823 33.596 -24.242 1.00 43.89 27 PHE C CA 1
ATOM 5248 C C . PHE C 1 27 ? -28.912 32.141 -23.965 1.00 42.46 27 PHE C C 1
ATOM 5249 O O . PHE C 1 27 ? -27.968 31.522 -23.604 1.00 41.92 27 PHE C O 1
ATOM 5257 N N . ASN C 1 28 ? -30.100 31.626 -24.075 1.00 39.19 28 ASN C N 1
ATOM 5258 C CA . ASN C 1 28 ? -30.324 30.259 -23.801 1.00 39.11 28 ASN C CA 1
ATOM 5259 C C . ASN C 1 28 ? -29.677 29.322 -24.741 1.00 42.11 28 ASN C C 1
ATOM 5260 O O . ASN C 1 28 ? -29.247 28.289 -24.346 1.00 36.71 28 ASN C O 1
ATOM 5265 N N . VAL C 1 29 ? -29.682 29.670 -26.002 1.00 37.70 29 VAL C N 1
ATOM 5266 C CA . VAL C 1 29 ? -28.989 28.908 -26.983 1.00 37.51 29 VAL C CA 1
ATOM 5267 C C . VAL C 1 29 ? -27.512 28.963 -26.735 1.00 41.15 29 VAL C C 1
ATOM 5268 O O . VAL C 1 29 ? -26.841 27.995 -26.855 1.00 39.42 29 VAL C O 1
ATOM 5272 N N . ILE C 1 30 ? -27.004 30.128 -26.416 1.00 42.46 30 ILE C N 1
ATOM 5273 C CA . ILE C 1 30 ? -25.596 30.259 -26.217 1.00 43.16 30 ILE C CA 1
ATOM 5274 C C . ILE C 1 30 ? -25.133 29.449 -25.037 1.00 42.75 30 ILE C C 1
ATOM 5275 O O . ILE C 1 30 ? -24.128 28.819 -25.083 1.00 43.24 30 ILE C O 1
ATOM 5280 N N . LEU C 1 31 ? -25.862 29.507 -23.959 1.00 40.06 31 LEU C N 1
ATOM 5281 C CA . LEU C 1 31 ? -25.506 28.759 -22.801 1.00 44.20 31 LEU C CA 1
ATOM 5282 C C . LEU C 1 31 ? -25.596 27.297 -23.052 1.00 45.41 31 LEU C C 1
ATOM 5283 O O . LEU C 1 31 ? -24.798 26.535 -22.581 1.00 44.52 31 LEU C O 1
ATOM 5288 N N . ARG C 1 32 ? -26.604 26.895 -23.771 1.00 40.70 32 ARG C N 1
ATOM 5289 C CA . ARG C 1 32 ? -26.745 25.506 -23.986 1.00 43.97 32 ARG C CA 1
ATOM 5290 C C . ARG C 1 32 ? -25.532 25.004 -24.747 1.00 48.52 32 ARG C C 1
ATOM 5291 O O . ARG C 1 32 ? -24.923 24.040 -24.365 1.00 48.89 32 ARG C O 1
ATOM 5299 N N . GLU C 1 33 ? -25.164 25.680 -25.813 1.00 45.42 33 GLU C N 1
ATOM 5300 C CA . GLU C 1 33 ? -24.065 25.244 -26.619 1.00 43.58 33 GLU C CA 1
ATOM 5301 C C . GLU C 1 33 ? -22.779 25.256 -25.869 1.00 46.41 33 GLU C C 1
ATOM 5302 O O . GLU C 1 33 ? -21.953 24.405 -26.043 1.00 42.27 33 GLU C O 1
ATOM 5308 N N . PHE C 1 34 ? -22.609 26.280 -25.067 1.00 42.26 34 PHE C N 1
ATOM 5309 C CA . PHE C 1 34 ? -21.415 26.494 -24.318 1.00 40.38 34 PHE C CA 1
ATOM 5310 C C . PHE C 1 34 ? -21.217 25.392 -23.323 1.00 46.79 34 PHE C C 1
ATOM 5311 O O . PHE C 1 34 ? -20.131 24.955 -23.102 1.00 47.39 34 PHE C O 1
ATOM 5319 N N . LEU C 1 35 ? -22.288 24.966 -22.703 1.00 46.66 35 LEU C N 1
ATOM 5320 C CA . LEU C 1 35 ? -22.197 23.899 -21.763 1.00 51.46 35 LEU C CA 1
ATOM 5321 C C . LEU C 1 35 ? -21.775 22.631 -22.422 1.00 50.30 35 LEU C C 1
ATOM 5322 O O . LEU C 1 35 ? -20.946 21.927 -21.915 1.00 50.32 35 LEU C O 1
ATOM 5327 N N . ARG C 1 36 ? -22.381 22.340 -23.552 1.00 48.19 36 ARG C N 1
ATOM 5328 C CA . ARG C 1 36 ? -22.121 21.136 -24.291 1.00 44.30 36 ARG C CA 1
ATOM 5329 C C . ARG C 1 36 ? -20.708 21.023 -24.812 1.00 45.03 36 ARG C C 1
ATOM 5330 O O . ARG C 1 36 ? -20.128 19.961 -24.789 1.00 43.43 36 ARG C O 1
ATOM 5338 N N . PHE C 1 37 ? -20.170 22.120 -25.310 1.00 36.88 37 PHE C N 1
ATOM 5339 C CA . PHE C 1 37 ? -18.885 22.111 -25.941 1.00 37.36 37 PHE C CA 1
ATOM 5340 C C . PHE C 1 37 ? -17.673 22.333 -25.096 1.00 40.75 37 PHE C C 1
ATOM 5341 O O . PHE C 1 37 ? -16.605 21.989 -25.500 1.00 45.15 37 PHE C O 1
ATOM 5349 N N . ALA C 1 38 ? -17.821 22.970 -23.961 1.00 40.87 38 ALA C N 1
ATOM 5350 C CA . ALA C 1 38 ? -16.676 23.396 -23.182 1.00 40.79 38 ALA C CA 1
ATOM 5351 C C . ALA C 1 38 ? -15.946 22.345 -22.362 1.00 42.16 38 ALA C C 1
ATOM 5352 O O . ALA C 1 38 ? -16.451 21.284 -22.099 1.00 42.31 38 ALA C O 1
ATOM 5354 N N . TYR C 1 39 ? -14.733 22.684 -21.973 1.00 42.86 39 TYR C N 1
ATOM 5355 C CA . TYR C 1 39 ? -13.922 21.859 -21.100 1.00 53.47 39 TYR C CA 1
ATOM 5356 C C . TYR C 1 39 ? -14.233 21.988 -19.626 1.00 56.42 39 TYR C C 1
ATOM 5357 O O . TYR C 1 39 ? -14.990 22.839 -19.244 1.00 63.27 39 TYR C O 1
ATOM 5366 N N . ASN C 1 40 ? -13.681 21.105 -18.809 1.00 59.90 40 ASN C N 1
ATOM 5367 C CA . ASN C 1 40 ? -13.931 21.124 -17.378 1.00 55.10 40 ASN C CA 1
ATOM 5368 C C . ASN C 1 40 ? -12.867 21.855 -16.636 1.00 62.09 40 ASN C C 1
ATOM 5369 O O . ASN C 1 40 ? -11.871 21.305 -16.238 1.00 60.80 40 ASN C O 1
ATOM 5374 N N . PRO C 1 41 ? -13.129 23.112 -16.410 1.00 65.36 41 PRO C N 1
ATOM 5375 C CA . PRO C 1 41 ? -12.213 24.010 -15.756 1.00 71.34 41 PRO C CA 1
ATOM 5376 C C . PRO C 1 41 ? -11.907 23.576 -14.327 1.00 75.75 41 PRO C C 1
ATOM 5377 O O . PRO C 1 41 ? -10.811 23.810 -13.857 1.00 83.21 41 PRO C O 1
ATOM 5381 N N . GLU C 1 42 ? -12.867 22.973 -13.649 1.00 76.37 42 GLU C N 1
ATOM 5382 C CA . GLU C 1 42 ? -12.665 22.512 -12.288 1.00 83.94 42 GLU C CA 1
ATOM 5383 C C . GLU C 1 42 ? -11.628 21.408 -12.157 1.00 81.39 42 GLU C C 1
ATOM 5384 O O . GLU C 1 42 ? -10.906 21.356 -11.177 1.00 78.99 42 GLU C O 1
ATOM 5390 N N . GLU C 1 43 ? -11.611 20.508 -13.127 1.00 78.21 43 GLU C N 1
ATOM 5391 C CA . GLU C 1 43 ? -10.741 19.348 -13.127 1.00 67.49 43 GLU C CA 1
ATOM 5392 C C . GLU C 1 43 ? -9.293 19.577 -13.459 1.00 60.59 43 GLU C C 1
ATOM 5393 O O . GLU C 1 43 ? -8.937 20.530 -14.089 1.00 57.93 43 GLU C O 1
ATOM 5399 N N . SER C 1 44 ? -8.465 18.678 -12.978 1.00 60.10 44 SER C N 1
ATOM 5400 C CA . SER C 1 44 ? -7.043 18.815 -13.073 1.00 59.05 44 SER C CA 1
ATOM 5401 C C . SER C 1 44 ? -6.488 17.411 -13.169 1.00 57.03 44 SER C C 1
ATOM 5402 O O . SER C 1 44 ? -7.149 16.479 -12.792 1.00 65.96 44 SER C O 1
ATOM 5405 N N . GLY C 1 45 ? -5.285 17.256 -13.682 1.00 53.12 45 GLY C N 1
ATOM 5406 C CA . GLY C 1 45 ? -4.674 15.956 -13.779 1.00 49.50 45 GLY C CA 1
ATOM 5407 C C . GLY C 1 45 ? -4.891 15.121 -15.017 1.00 53.43 45 GLY C C 1
ATOM 5408 O O . GLY C 1 45 ? -5.507 15.530 -15.953 1.00 59.17 45 GLY C O 1
ATOM 5409 N N . GLN C 1 46 ? -4.336 13.933 -14.995 1.00 52.73 46 GLN C N 1
ATOM 5410 C CA . GLN C 1 46 ? -4.340 13.038 -16.113 1.00 51.30 46 GLN C CA 1
ATOM 5411 C C . GLN C 1 46 ? -4.760 11.682 -15.629 1.00 52.48 46 GLN C C 1
ATOM 5412 O O . GLN C 1 46 ? -4.620 11.386 -14.484 1.00 58.34 46 GLN C O 1
ATOM 5418 N N . GLU C 1 47 ? -5.271 10.856 -16.512 1.00 56.29 47 GLU C N 1
ATOM 5419 C CA . GLU C 1 47 ? -5.606 9.491 -16.178 1.00 62.72 47 GLU C CA 1
ATOM 5420 C C . GLU C 1 47 ? -5.097 8.554 -17.239 1.00 63.11 47 GLU C C 1
ATOM 5421 O O . GLU C 1 47 ? -5.098 8.887 -18.396 1.00 65.16 47 GLU C O 1
ATOM 5427 N N . ILE C 1 48 ? -4.639 7.388 -16.829 1.00 57.73 48 ILE C N 1
ATOM 5428 C CA . ILE C 1 48 ? -4.067 6.431 -17.746 1.00 52.32 48 ILE C CA 1
ATOM 5429 C C . ILE C 1 48 ? -5.123 5.734 -18.578 1.00 53.10 48 ILE C C 1
ATOM 5430 O O . ILE C 1 48 ? -6.177 5.445 -18.095 1.00 53.92 48 ILE C O 1
ATOM 5435 N N . ALA C 1 49 ? -4.846 5.493 -19.846 1.00 51.90 49 ALA C N 1
ATOM 5436 C CA . ALA C 1 49 ? -5.807 4.823 -20.698 1.00 48.20 49 ALA C CA 1
ATOM 5437 C C . ALA C 1 49 ? -5.222 4.005 -21.827 1.00 50.70 49 ALA C C 1
ATOM 5438 O O . ALA C 1 49 ? -4.117 4.208 -22.251 1.00 51.66 49 ALA C O 1
ATOM 5440 N N . ASP C 1 50 ? -5.996 3.047 -22.282 1.00 49.46 50 ASP C N 1
ATOM 5441 C CA . ASP C 1 50 ? -5.592 2.148 -23.333 1.00 53.24 50 ASP C CA 1
ATOM 5442 C C . ASP C 1 50 ? -5.825 2.674 -24.716 1.00 49.44 50 ASP C C 1
ATOM 5443 O O . ASP C 1 50 ? -6.676 3.467 -24.930 1.00 46.74 50 ASP C O 1
ATOM 5448 N N . THR C 1 51 ? -5.089 2.133 -25.663 1.00 55.27 51 THR C N 1
ATOM 5449 C CA . THR C 1 51 ? -5.264 2.426 -27.063 1.00 53.26 51 THR C CA 1
ATOM 5450 C C . THR C 1 51 ? -5.403 1.179 -27.906 1.00 56.95 51 THR C C 1
ATOM 5451 O O . THR C 1 51 ? -4.858 0.151 -27.598 1.00 55.31 51 THR C O 1
ATOM 5455 N N . ALA C 1 52 ? -6.098 1.315 -29.015 1.00 55.94 52 ALA C N 1
ATOM 5456 C CA . ALA C 1 52 ? -6.502 0.212 -29.860 1.00 59.53 52 ALA C CA 1
ATOM 5457 C C . ALA C 1 52 ? -5.331 -0.538 -30.407 1.00 60.51 52 ALA C C 1
ATOM 5458 O O . ALA C 1 52 ? -5.431 -1.705 -30.698 1.00 52.35 52 ALA C O 1
ATOM 5460 N N . ASP C 1 53 ? -4.217 0.148 -30.552 1.00 59.75 53 ASP C N 1
ATOM 5461 C CA . ASP C 1 53 ? -3.017 -0.454 -31.076 1.00 59.24 53 ASP C CA 1
ATOM 5462 C C . ASP C 1 53 ? -2.044 -0.823 -29.983 1.00 57.12 53 ASP C C 1
ATOM 5463 O O . ASP C 1 53 ? -0.914 -1.143 -30.240 1.00 57.40 53 ASP C O 1
ATOM 5468 N N . GLY C 1 54 ? -2.502 -0.750 -28.754 1.00 55.85 54 GLY C N 1
ATOM 5469 C CA . GLY C 1 54 ? -1.776 -1.260 -27.618 1.00 55.03 54 GLY C CA 1
ATOM 5470 C C . GLY C 1 54 ? -0.856 -0.281 -26.971 1.00 56.09 54 GLY C C 1
ATOM 5471 O O . GLY C 1 54 ? -0.327 -0.549 -25.931 1.00 59.16 54 GLY C O 1
ATOM 5472 N N . SER C 1 55 ? -0.686 0.870 -27.582 1.00 57.09 55 SER C N 1
ATOM 5473 C CA . SER C 1 55 ? 0.007 1.951 -26.957 1.00 54.51 55 SER C CA 1
ATOM 5474 C C . SER C 1 55 ? -0.922 2.550 -25.961 1.00 58.78 55 SER C C 1
ATOM 5475 O O . SER C 1 55 ? -2.121 2.422 -26.064 1.00 54.16 55 SER C O 1
ATOM 5478 N N . LYS C 1 56 ? -0.340 3.215 -24.989 1.00 56.50 56 LYS C N 1
ATOM 5479 C CA . LYS C 1 56 ? -1.078 3.792 -23.910 1.00 52.28 56 LYS C CA 1
ATOM 5480 C C . LYS C 1 56 ? -1.197 5.251 -24.158 1.00 55.24 56 LYS C C 1
ATOM 5481 O O . LYS C 1 56 ? -0.414 5.811 -24.865 1.00 57.29 56 LYS C O 1
ATOM 5487 N N . THR C 1 57 ? -2.203 5.858 -23.574 1.00 49.92 57 THR C N 1
ATOM 5488 C CA . THR C 1 57 ? -2.374 7.287 -23.632 1.00 55.67 57 THR C CA 1
ATOM 5489 C C . THR C 1 57 ? -2.849 7.805 -22.285 1.00 52.94 57 THR C C 1
ATOM 5490 O O . THR C 1 57 ? -3.125 7.047 -21.403 1.00 48.09 57 THR C O 1
ATOM 5494 N N . LEU C 1 58 ? -2.955 9.109 -22.149 1.00 45.50 58 LEU C N 1
ATOM 5495 C CA . LEU C 1 58 ? -3.456 9.688 -20.942 1.00 42.81 58 LEU C CA 1
ATOM 5496 C C . LEU C 1 58 ? -4.677 10.431 -21.296 1.00 43.17 58 LEU C C 1
ATOM 5497 O O . LEU C 1 58 ? -4.882 10.793 -22.403 1.00 44.84 58 LEU C O 1
ATOM 5502 N N . ILE C 1 59 ? -5.518 10.635 -20.323 1.00 46.49 59 ILE C N 1
ATOM 5503 C CA . ILE C 1 59 ? -6.705 11.396 -20.542 1.00 50.82 59 ILE C CA 1
ATOM 5504 C C . ILE C 1 59 ? -6.649 12.593 -19.643 1.00 48.02 59 ILE C C 1
ATOM 5505 O O . ILE C 1 59 ? -6.497 12.467 -18.480 1.00 54.85 59 ILE C O 1
ATOM 5510 N N . HIS C 1 60 ? -6.766 13.767 -20.209 1.00 48.82 60 HIS C N 1
ATOM 5511 C CA . HIS C 1 60 ? -6.577 14.951 -19.478 1.00 47.01 60 HIS C CA 1
ATOM 5512 C C . HIS C 1 60 ? -7.902 15.375 -19.008 1.00 49.25 60 HIS C C 1
ATOM 5513 O O . HIS C 1 60 ? -8.815 15.520 -19.789 1.00 51.55 60 HIS C O 1
ATOM 5520 N N . LYS C 1 61 ? -8.022 15.497 -17.700 1.00 54.55 61 LYS C N 1
ATOM 5521 C CA . LYS C 1 61 ? -9.259 15.781 -17.010 1.00 55.91 61 LYS C CA 1
ATOM 5522 C C . LYS C 1 61 ? -9.860 17.131 -17.292 1.00 54.31 61 LYS C C 1
ATOM 5523 O O . LYS C 1 61 ? -11.057 17.251 -17.424 1.00 50.37 61 LYS C O 1
ATOM 5529 N N . THR C 1 62 ? -9.026 18.150 -17.348 1.00 50.69 62 THR C N 1
ATOM 5530 C CA . THR C 1 62 ? -9.489 19.476 -17.649 1.00 49.54 62 THR C CA 1
ATOM 5531 C C . THR C 1 62 ? -10.078 19.559 -19.027 1.00 48.58 62 THR C C 1
ATOM 5532 O O . THR C 1 62 ? -11.111 20.124 -19.230 1.00 44.15 62 THR C O 1
ATOM 5536 N N . TYR C 1 63 ? -9.339 19.049 -19.984 1.00 46.19 63 TYR C N 1
ATOM 5537 C CA . TYR C 1 63 ? -9.767 18.915 -21.347 1.00 41.63 63 TYR C CA 1
ATOM 5538 C C . TYR C 1 63 ? -10.808 17.902 -21.605 1.00 44.13 63 TYR C C 1
ATOM 5539 O O . TYR C 1 63 ? -11.565 18.046 -22.510 1.00 46.89 63 TYR C O 1
ATOM 5548 N N . GLY C 1 64 ? -10.837 16.851 -20.825 1.00 44.48 64 GLY C N 1
ATOM 5549 C CA . GLY C 1 64 ? -11.680 15.726 -21.151 1.00 48.75 64 GLY C CA 1
ATOM 5550 C C . GLY C 1 64 ? -11.379 15.006 -22.452 1.00 52.46 64 GLY C C 1
ATOM 5551 O O . GLY C 1 64 ? -12.263 14.578 -23.146 1.00 55.70 64 GLY C O 1
ATOM 5552 N N . GLU C 1 65 ? -10.116 14.871 -22.783 1.00 45.91 65 GLU C N 1
ATOM 5553 C CA . GLU C 1 65 ? -9.773 14.280 -24.022 1.00 49.07 65 GLU C CA 1
ATOM 5554 C C . GLU C 1 65 ? -8.504 13.497 -23.906 1.00 47.22 65 GLU C C 1
ATOM 5555 O O . GLU C 1 65 ? -7.718 13.751 -23.054 1.00 43.83 65 GLU C O 1
ATOM 5561 N N . PRO C 1 66 ? -8.333 12.511 -24.757 1.00 46.02 66 PRO C N 1
ATOM 5562 C CA . PRO C 1 66 ? -7.113 11.731 -24.778 1.00 43.06 66 PRO C CA 1
ATOM 5563 C C . PRO C 1 66 ? -6.007 12.460 -25.462 1.00 42.67 66 PRO C C 1
ATOM 5564 O O . PRO C 1 66 ? -6.265 13.189 -26.366 1.00 42.76 66 PRO C O 1
ATOM 5568 N N . TYR C 1 67 ? -4.791 12.247 -25.011 1.00 40.72 67 TYR C N 1
ATOM 5569 C CA . TYR C 1 67 ? -3.616 12.866 -25.565 1.00 43.93 67 TYR C CA 1
ATOM 5570 C C . TYR C 1 67 ? -3.484 12.388 -26.984 1.00 47.13 67 TYR C C 1
ATOM 5571 O O . TYR C 1 67 ? -2.986 13.088 -27.835 1.00 44.65 67 TYR C O 1
ATOM 5580 N N . HIS C 1 68 ? -3.959 11.183 -27.231 1.00 43.26 68 HIS C N 1
ATOM 5581 C CA . HIS C 1 68 ? -4.028 10.621 -28.551 1.00 47.83 68 HIS C CA 1
ATOM 5582 C C . HIS C 1 68 ? -5.247 9.791 -28.642 1.00 52.13 68 HIS C C 1
ATOM 5583 O O . HIS C 1 68 ? -5.736 9.339 -27.632 1.00 54.53 68 HIS C O 1
ATOM 5590 N N . SER C 1 69 ? -5.757 9.551 -29.836 1.00 48.10 69 SER C N 1
ATOM 5591 C CA . SER C 1 69 ? -7.010 8.814 -29.989 1.00 47.23 69 SER C CA 1
ATOM 5592 C C . SER C 1 69 ? -7.007 7.374 -29.542 1.00 49.26 69 SER C C 1
ATOM 5593 O O . SER C 1 69 ? -6.170 6.609 -29.918 1.00 47.06 69 SER C O 1
ATOM 5596 N N . GLN C 1 70 ? -7.957 7.022 -28.701 1.00 46.22 70 GLN C N 1
ATOM 5597 C CA . GLN C 1 70 ? -8.170 5.650 -28.317 1.00 44.54 70 GLN C CA 1
ATOM 5598 C C . GLN C 1 70 ? -8.681 4.701 -29.382 1.00 44.27 70 GLN C C 1
ATOM 5599 O O . GLN C 1 70 ? -8.187 3.618 -29.509 1.00 45.05 70 GLN C O 1
ATOM 5605 N N . THR C 1 71 ? -9.690 5.091 -30.124 1.00 43.26 71 THR C N 1
ATOM 5606 C CA . THR C 1 71 ? -10.181 4.236 -31.175 1.00 48.29 71 THR C CA 1
ATOM 5607 C C . THR C 1 71 ? -9.188 4.002 -32.284 1.00 49.59 71 THR C C 1
ATOM 5608 O O . THR C 1 71 ? -9.094 2.924 -32.782 1.00 58.97 71 THR C O 1
ATOM 5612 N N . ALA C 1 72 ? -8.500 5.032 -32.720 1.00 51.67 72 ALA C N 1
ATOM 5613 C CA . ALA C 1 72 ? -7.468 4.876 -33.722 1.00 51.56 72 ALA C CA 1
ATOM 5614 C C . ALA C 1 72 ? -6.238 4.125 -33.288 1.00 48.99 72 ALA C C 1
ATOM 5615 O O . ALA C 1 72 ? -5.697 3.339 -34.016 1.00 52.16 72 ALA C O 1
ATOM 5617 N N . GLY C 1 73 ? -5.784 4.409 -32.093 1.00 44.06 73 GLY C N 1
ATOM 5618 C CA . GLY C 1 73 ? -4.511 3.941 -31.634 1.00 38.12 73 GLY C CA 1
ATOM 5619 C C . GLY C 1 73 ? -3.522 5.046 -31.786 1.00 39.33 73 GLY C C 1
ATOM 5620 O O . GLY C 1 73 ? -3.506 5.718 -32.770 1.00 41.51 73 GLY C O 1
ATOM 5621 N N . ALA C 1 74 ? -2.716 5.249 -30.773 1.00 38.33 74 ALA C N 1
ATOM 5622 C CA . ALA C 1 74 ? -1.809 6.353 -30.732 1.00 39.78 74 ALA C CA 1
ATOM 5623 C C . ALA C 1 74 ? -0.753 6.325 -31.810 1.00 43.76 74 ALA C C 1
ATOM 5624 O O . ALA C 1 74 ? -0.480 7.316 -32.427 1.00 48.37 74 ALA C O 1
ATOM 5626 N N . ILE C 1 75 ? -0.160 5.179 -32.047 1.00 47.41 75 ILE C N 1
ATOM 5627 C CA . ILE C 1 75 ? 0.797 5.066 -33.121 1.00 47.55 75 ILE C CA 1
ATOM 5628 C C . ILE C 1 75 ? 0.213 5.297 -34.498 1.00 41.05 75 ILE C C 1
ATOM 5629 O O . ILE C 1 75 ? 0.823 5.920 -35.290 1.00 35.68 75 ILE C O 1
ATOM 5634 N N . ARG C 1 76 ? -0.968 4.792 -34.771 1.00 38.22 76 ARG C N 1
ATOM 5635 C CA . ARG C 1 76 ? -1.622 5.031 -36.030 1.00 39.15 76 ARG C CA 1
ATOM 5636 C C . ARG C 1 76 ? -1.918 6.488 -36.220 1.00 43.39 76 ARG C C 1
ATOM 5637 O O . ARG C 1 76 ? -1.777 7.006 -37.285 1.00 42.56 76 ARG C O 1
ATOM 5645 N N . GLU C 1 77 ? -2.361 7.146 -35.164 1.00 39.21 77 GLU C N 1
ATOM 5646 C CA . GLU C 1 77 ? -2.589 8.551 -35.241 1.00 41.60 77 GLU C CA 1
ATOM 5647 C C . GLU C 1 77 ? -1.308 9.296 -35.491 1.00 42.80 77 GLU C C 1
ATOM 5648 O O . GLU C 1 77 ? -1.263 10.191 -36.274 1.00 44.04 77 GLU C O 1
ATOM 5654 N N . SER C 1 78 ? -0.255 8.944 -34.791 1.00 38.28 78 SER C N 1
ATOM 5655 C CA . SER C 1 78 ? 0.950 9.676 -35.014 1.00 45.37 78 SER C CA 1
ATOM 5656 C C . SER C 1 78 ? 1.410 9.481 -36.428 1.00 46.92 78 SER C C 1
ATOM 5657 O O . SER C 1 78 ? 1.812 10.396 -37.074 1.00 51.63 78 SER C O 1
ATOM 5660 N N . LEU C 1 79 ? 1.407 8.250 -36.868 1.00 44.73 79 LEU C N 1
ATOM 5661 C CA . LEU C 1 79 ? 1.762 7.934 -38.225 1.00 49.27 79 LEU C CA 1
ATOM 5662 C C . LEU C 1 79 ? 0.819 8.415 -39.302 1.00 47.06 79 LEU C C 1
ATOM 5663 O O . LEU C 1 79 ? 1.239 8.938 -40.281 1.00 42.09 79 LEU C O 1
ATOM 5668 N N . TYR C 1 80 ? -0.464 8.181 -39.149 1.00 40.98 80 TYR C N 1
ATOM 5669 C CA . TYR C 1 80 ? -1.354 8.525 -40.223 1.00 40.63 80 TYR C CA 1
ATOM 5670 C C . TYR C 1 80 ? -1.966 9.906 -40.230 1.00 42.43 80 TYR C C 1
ATOM 5671 O O . TYR C 1 80 ? -2.472 10.322 -41.223 1.00 43.08 80 TYR C O 1
ATOM 5680 N N . LYS C 1 81 ? -1.954 10.620 -39.126 1.00 44.14 81 LYS C N 1
ATOM 5681 C CA . LYS C 1 81 ? -2.380 11.997 -39.182 1.00 36.47 81 LYS C CA 1
ATOM 5682 C C . LYS C 1 81 ? -1.196 13.022 -39.317 1.00 39.56 81 LYS C C 1
ATOM 5683 O O . LYS C 1 81 ? -1.311 14.194 -39.666 1.00 37.67 81 LYS C O 1
ATOM 5689 N N . PHE C 1 82 ? -0.056 12.529 -38.786 1.00 37.74 82 PHE C N 1
ATOM 5690 C CA . PHE C 1 82 ? 1.034 13.468 -38.723 1.00 37.05 82 PHE C CA 1
ATOM 5691 C C . PHE C 1 82 ? 2.238 13.185 -39.577 1.00 41.14 82 PH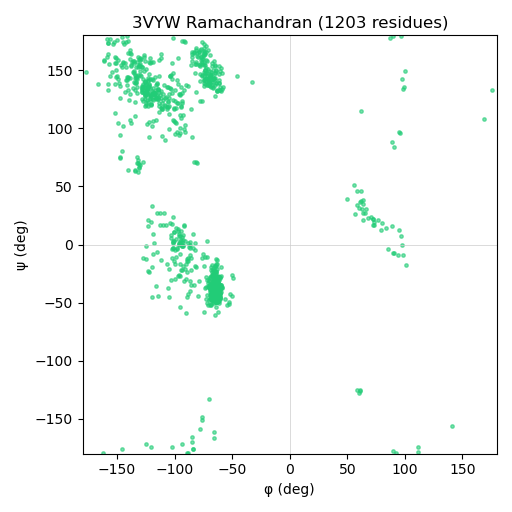E C C 1
ATOM 5692 O O . PHE C 1 82 ? 2.642 14.024 -40.304 1.00 43.48 82 PHE C O 1
ATOM 5700 N N . VAL C 1 83 ? 2.651 11.899 -39.556 1.00 40.18 83 VAL C N 1
ATOM 5701 C CA . VAL C 1 83 ? 4.073 11.780 -40.166 1.00 40.94 83 VAL C CA 1
ATOM 5702 C C . VAL C 1 83 ? 3.922 11.552 -41.658 1.00 40.98 83 VAL C C 1
ATOM 5703 O O . VAL C 1 83 ? 4.601 12.159 -42.428 1.00 38.51 83 VAL C O 1
ATOM 5707 N N . ARG C 1 84 ? 3.035 10.675 -42.070 1.00 41.52 84 ARG C N 1
ATOM 5708 C CA . ARG C 1 84 ? 2.855 10.444 -43.479 1.00 44.41 84 ARG C CA 1
ATOM 5709 C C . ARG C 1 84 ? 2.357 11.595 -44.302 1.00 39.51 84 ARG C C 1
ATOM 5710 O O . ARG C 1 84 ? 2.864 11.833 -45.349 1.00 38.12 84 ARG C O 1
ATOM 5718 N N . PRO C 1 85 ? 1.335 12.273 -43.848 1.00 42.62 85 PRO C N 1
ATOM 5719 C CA . PRO C 1 85 ? 0.729 13.397 -44.564 1.00 38.06 85 PRO C CA 1
ATOM 5720 C C . PRO C 1 85 ? 1.656 14.571 -44.683 1.00 35.71 85 PRO C C 1
ATOM 5721 O O . PRO C 1 85 ? 1.592 15.361 -45.561 1.00 36.57 85 PRO C O 1
ATOM 5725 N N . SER C 1 86 ? 2.515 14.647 -43.713 1.00 35.96 86 SER C N 1
ATOM 5726 C CA . SER C 1 86 ? 3.543 15.635 -43.612 1.00 37.78 86 SER C CA 1
ATOM 5727 C C . SER C 1 86 ? 4.578 15.543 -44.713 1.00 40.27 86 SER C C 1
ATOM 5728 O O . SER C 1 86 ? 5.112 16.529 -45.135 1.00 43.09 86 SER C O 1
ATOM 5731 N N . ARG C 1 87 ? 4.873 14.349 -45.160 1.00 38.90 87 ARG C N 1
ATOM 5732 C CA . ARG C 1 87 ? 5.778 14.140 -46.260 1.00 42.28 87 ARG C CA 1
ATOM 5733 C C . ARG C 1 87 ? 7.207 14.403 -45.911 1.00 41.99 87 ARG C C 1
ATOM 5734 O O . ARG C 1 87 ? 7.998 14.594 -46.772 1.00 41.59 87 ARG C O 1
ATOM 5742 N N . ILE C 1 88 ? 7.524 14.444 -44.640 1.00 40.69 88 ILE C N 1
ATOM 5743 C CA . ILE C 1 88 ? 8.896 14.541 -44.207 1.00 39.82 88 ILE C CA 1
ATOM 5744 C C . ILE C 1 88 ? 9.706 13.325 -44.592 1.00 43.06 88 ILE C C 1
ATOM 5745 O O . ILE C 1 88 ? 10.863 13.411 -44.818 1.00 47.14 88 ILE C O 1
ATOM 5750 N N . LEU C 1 89 ? 9.090 12.173 -44.623 1.00 38.89 89 LEU C N 1
ATOM 5751 C CA . LEU C 1 89 ? 9.833 11.001 -44.951 1.00 45.29 89 LEU C CA 1
ATOM 5752 C C . LEU C 1 89 ? 10.333 11.098 -46.366 1.00 53.54 89 LEU C C 1
ATOM 5753 O O . LEU C 1 89 ? 11.426 10.685 -46.663 1.00 58.53 89 LEU C O 1
ATOM 5758 N N . GLU C 1 90 ? 9.496 11.608 -47.247 1.00 52.52 90 GLU C N 1
ATOM 5759 C CA . GLU C 1 90 ? 9.842 11.764 -48.631 1.00 55.14 90 GLU C CA 1
ATOM 5760 C C . GLU C 1 90 ? 10.954 12.729 -48.873 1.00 53.16 90 GLU C C 1
ATOM 5761 O O . GLU C 1 90 ? 11.801 12.496 -49.678 1.00 54.09 90 GLU C O 1
ATOM 5767 N N . LYS C 1 91 ? 10.903 13.861 -48.227 1.00 51.09 91 LYS C N 1
ATOM 5768 C CA . LYS C 1 91 ? 11.918 14.842 -48.414 1.00 54.36 91 LYS C CA 1
ATOM 5769 C C . LYS C 1 91 ? 13.202 14.360 -47.848 1.00 60.56 91 LYS C C 1
ATOM 5770 O O . LYS C 1 91 ? 14.243 14.814 -48.191 1.00 69.84 91 LYS C O 1
ATOM 5776 N N . ALA C 1 92 ? 13.103 13.427 -46.937 1.00 67.68 92 ALA C N 1
ATOM 5777 C CA . ALA C 1 92 ? 14.217 12.992 -46.135 1.00 67.86 92 ALA C CA 1
ATOM 5778 C C . ALA C 1 92 ? 15.327 12.368 -46.929 1.00 68.68 92 ALA C C 1
ATOM 5779 O O . ALA C 1 92 ? 16.482 12.537 -46.626 1.00 64.53 92 ALA C O 1
ATOM 5781 N N . LYS C 1 93 ? 14.956 11.615 -47.934 1.00 68.59 93 LYS C N 1
ATOM 5782 C CA . LYS C 1 93 ? 15.925 10.912 -48.694 1.00 72.69 93 LYS C CA 1
ATOM 5783 C C . LYS C 1 93 ? 16.860 11.867 -49.365 1.00 77.31 93 LYS C C 1
ATOM 5784 O O . LYS C 1 93 ? 18.054 11.661 -49.357 1.00 82.55 93 LYS C O 1
ATOM 5790 N N . GLU C 1 94 ? 16.304 12.869 -50.020 1.00 78.29 94 GLU C N 1
ATOM 5791 C CA . GLU C 1 94 ? 17.074 13.943 -50.616 1.00 77.80 94 GLU C CA 1
ATOM 5792 C C . GLU C 1 94 ? 17.793 14.921 -49.705 1.00 71.41 94 GLU C C 1
ATOM 5793 O O . GLU C 1 94 ? 18.900 15.287 -49.971 1.00 79.26 94 GLU C O 1
ATOM 5799 N N . ARG C 1 95 ? 17.127 15.403 -48.680 1.00 65.74 95 ARG C N 1
ATOM 5800 C CA . ARG C 1 95 ? 17.612 16.512 -47.881 1.00 62.19 95 ARG C CA 1
ATOM 5801 C C . ARG C 1 95 ? 18.642 16.157 -46.883 1.00 66.36 95 ARG C C 1
ATOM 5802 O O . ARG C 1 95 ? 18.815 15.021 -46.557 1.00 76.75 95 ARG C O 1
ATOM 5810 N N . LYS C 1 96 ? 19.307 17.151 -46.345 1.00 73.76 96 LYS C N 1
ATOM 5811 C CA . LYS C 1 96 ? 20.250 16.892 -45.295 1.00 72.16 96 LYS C CA 1
ATOM 5812 C C . LYS C 1 96 ? 19.732 17.335 -43.968 1.00 70.44 96 LYS C C 1
ATOM 5813 O O . LYS C 1 96 ? 20.275 16.986 -42.956 1.00 70.81 96 LYS C O 1
ATOM 5819 N N . VAL C 1 97 ? 18.711 18.162 -43.981 1.00 69.62 97 VAL C N 1
ATOM 5820 C CA . VAL C 1 97 ? 18.126 18.650 -42.759 1.00 61.83 97 VAL C CA 1
ATOM 5821 C C . VAL C 1 97 ? 16.636 18.704 -42.872 1.00 61.63 97 VAL C C 1
ATOM 5822 O O . VAL C 1 97 ? 16.109 18.977 -43.917 1.00 65.91 97 VAL C O 1
ATOM 5826 N N . ILE C 1 98 ? 15.950 18.402 -41.793 1.00 57.98 98 ILE C N 1
ATOM 5827 C CA . ILE C 1 98 ? 14.516 18.468 -41.793 1.00 52.78 98 ILE C CA 1
ATOM 5828 C C . ILE C 1 98 ? 14.016 19.148 -40.562 1.00 54.48 98 ILE C C 1
ATOM 5829 O O . ILE C 1 98 ? 14.451 18.842 -39.502 1.00 59.42 98 ILE C O 1
ATOM 5834 N N . ARG C 1 99 ? 13.096 20.078 -40.712 1.00 56.36 99 ARG C N 1
ATOM 5835 C CA . ARG C 1 99 ? 12.681 20.907 -39.604 1.00 58.46 99 ARG C CA 1
ATOM 5836 C C . ARG C 1 99 ? 11.235 20.706 -39.184 1.00 55.97 99 ARG C C 1
ATOM 5837 O O . ARG C 1 99 ? 10.371 20.676 -39.995 1.00 57.53 99 ARG C O 1
ATOM 5845 N N . ILE C 1 100 ? 10.987 20.559 -37.899 1.00 52.46 100 ILE C N 1
ATOM 5846 C CA . ILE C 1 100 ? 9.645 20.313 -37.428 1.00 45.29 100 ILE C CA 1
ATOM 5847 C C . ILE C 1 100 ? 9.175 21.291 -36.392 1.00 44.72 100 ILE C C 1
ATOM 5848 O O . ILE C 1 100 ? 9.838 21.514 -35.431 1.00 49.69 100 ILE C O 1
ATOM 5853 N N . LEU C 1 101 ? 7.995 21.833 -36.568 1.00 43.20 101 LEU C N 1
ATOM 5854 C CA . LEU C 1 101 ? 7.384 22.645 -35.550 1.00 41.26 101 LEU C CA 1
ATOM 5855 C C . LEU C 1 101 ? 6.297 21.819 -34.921 1.00 46.71 101 LEU C C 1
ATOM 5856 O O . LEU C 1 101 ? 5.459 21.292 -35.580 1.00 43.13 101 LEU C O 1
ATOM 5861 N N . ASP C 1 102 ? 6.346 21.689 -33.617 1.00 53.79 102 ASP C N 1
ATOM 5862 C CA . ASP C 1 102 ? 5.485 20.777 -32.919 1.00 57.13 102 ASP C CA 1
ATOM 5863 C C . ASP C 1 102 ? 4.633 21.518 -31.915 1.00 53.90 102 ASP C C 1
ATOM 5864 O O . ASP C 1 102 ? 5.142 22.158 -31.064 1.00 57.40 102 ASP C O 1
ATOM 5869 N N . VAL C 1 103 ? 3.325 21.443 -32.023 1.00 48.54 103 VAL C N 1
ATOM 5870 C CA . VAL C 1 103 ? 2.459 22.164 -31.118 1.00 47.09 103 VAL C CA 1
ATOM 5871 C C . VAL C 1 103 ? 1.884 21.148 -30.160 1.00 55.70 103 VAL C C 1
ATOM 5872 O O . VAL C 1 103 ? 1.166 20.288 -30.562 1.00 50.82 103 VAL C O 1
ATOM 5876 N N . GLY C 1 104 ? 2.247 21.217 -28.895 1.00 50.46 104 GLY C N 1
ATOM 5877 C CA . GLY C 1 104 ? 1.803 20.230 -27.952 1.00 49.23 104 GLY C CA 1
ATOM 5878 C C . GLY C 1 104 ? 2.708 19.040 -27.809 1.00 50.28 104 GLY C C 1
ATOM 5879 O O . GLY C 1 104 ? 2.450 18.017 -28.382 1.00 54.50 104 GLY C O 1
ATOM 5880 N N . PHE C 1 105 ? 3.733 19.150 -26.988 1.00 46.30 105 PHE C N 1
ATOM 5881 C CA . PHE C 1 105 ? 4.687 18.079 -26.834 1.00 43.19 105 PHE C CA 1
ATOM 5882 C C . PHE C 1 105 ? 4.014 16.850 -26.316 1.00 41.54 105 PHE C C 1
ATOM 5883 O O . PHE C 1 105 ? 4.322 15.765 -26.705 1.00 40.97 105 PHE C O 1
ATOM 5891 N N . GLY C 1 106 ? 3.081 17.023 -25.419 1.00 41.54 106 GLY C N 1
ATOM 5892 C CA . GLY C 1 106 ? 2.335 15.893 -24.945 1.00 47.22 106 GLY C CA 1
ATOM 5893 C C . GLY C 1 106 ? 3.191 14.828 -24.337 1.00 48.71 106 GLY C C 1
ATOM 5894 O O . GLY C 1 106 ? 3.934 15.074 -23.428 1.00 47.40 106 GLY C O 1
ATOM 5895 N N . LEU C 1 107 ? 3.053 13.628 -24.841 1.00 49.31 107 LEU C N 1
ATOM 5896 C CA . LEU C 1 107 ? 3.874 12.530 -24.408 1.00 44.36 107 LEU C CA 1
ATOM 5897 C C . LEU C 1 107 ? 4.981 12.337 -25.389 1.00 44.49 107 LEU C C 1
ATOM 5898 O O . LEU C 1 107 ? 5.744 11.422 -25.288 1.00 39.75 107 LEU C O 1
ATOM 5903 N N . GLY C 1 108 ? 5.046 13.226 -26.352 1.00 44.43 108 GLY C N 1
ATOM 5904 C CA . GLY C 1 108 ? 6.099 13.193 -27.322 1.00 38.86 108 GLY C CA 1
ATOM 5905 C C . GLY C 1 108 ? 6.034 12.087 -28.326 1.00 40.57 108 GLY C C 1
ATOM 5906 O O . GLY C 1 108 ? 7.016 11.731 -28.878 1.00 44.79 108 GLY C O 1
ATOM 5907 N N . TYR C 1 109 ? 4.870 11.525 -28.539 1.00 39.55 109 TYR C N 1
ATOM 5908 C CA . TYR C 1 109 ? 4.700 10.463 -29.492 1.00 38.13 109 TYR C CA 1
ATOM 5909 C C . TYR C 1 109 ? 4.953 10.853 -30.917 1.00 37.25 109 TYR C C 1
ATOM 5910 O O . TYR C 1 109 ? 5.528 10.131 -31.658 1.00 42.14 109 TYR C O 1
ATOM 5919 N N . ASN C 1 110 ? 4.468 11.995 -31.319 1.00 41.42 110 ASN C N 1
ATOM 5920 C CA . ASN C 1 110 ? 4.667 12.408 -32.682 1.00 43.29 110 ASN C CA 1
ATOM 5921 C C . ASN C 1 110 ? 6.132 12.589 -32.977 1.00 44.34 110 ASN C C 1
ATOM 5922 O O . ASN C 1 110 ? 6.593 12.186 -33.996 1.00 50.02 110 ASN C O 1
ATOM 5927 N N . LEU C 1 111 ? 6.865 13.214 -32.085 1.00 39.65 111 LEU C N 1
ATOM 5928 C CA . LEU C 1 111 ? 8.256 13.411 -32.309 1.00 38.49 111 LEU C CA 1
ATOM 5929 C C . LEU C 1 111 ? 9.019 12.115 -32.373 1.00 42.56 111 LEU C C 1
ATOM 5930 O O . LEU C 1 111 ? 9.874 11.959 -33.183 1.00 46.37 111 LEU C O 1
ATOM 5935 N N . ALA C 1 112 ? 8.709 11.183 -31.503 1.00 42.09 112 ALA C N 1
ATOM 5936 C CA . ALA C 1 112 ? 9.335 9.893 -31.524 1.00 41.20 112 ALA C CA 1
ATOM 5937 C C . ALA C 1 112 ? 9.049 9.068 -32.750 1.00 43.64 112 ALA C C 1
ATOM 5938 O O . ALA C 1 112 ? 9.917 8.459 -33.295 1.00 49.11 112 ALA C O 1
ATOM 5940 N N . VAL C 1 113 ? 7.817 9.005 -33.180 1.00 43.65 113 VAL C N 1
ATOM 5941 C CA . VAL C 1 113 ? 7.544 8.258 -34.375 1.00 41.52 113 VAL C CA 1
ATOM 5942 C C . VAL C 1 113 ? 8.196 8.859 -35.583 1.00 42.12 113 VAL C C 1
ATOM 5943 O O . VAL C 1 113 ? 8.669 8.150 -36.399 1.00 44.27 113 VAL C O 1
ATOM 5947 N N . ALA C 1 114 ? 8.218 10.171 -35.682 1.00 41.55 114 ALA C N 1
ATOM 5948 C CA . ALA C 1 114 ? 8.820 10.817 -36.813 1.00 41.53 114 ALA C CA 1
ATOM 5949 C C . ALA C 1 114 ? 10.275 10.530 -36.900 1.00 42.38 114 ALA C C 1
ATOM 5950 O O . ALA C 1 114 ? 10.781 10.278 -37.945 1.00 42.52 114 ALA C O 1
ATOM 5952 N N . LEU C 1 115 ? 10.944 10.600 -35.777 1.00 47.02 115 LEU C N 1
ATOM 5953 C CA . LEU C 1 115 ? 12.350 10.351 -35.717 1.00 46.27 115 LEU C CA 1
ATOM 5954 C C . LEU C 1 115 ? 12.649 8.940 -36.100 1.00 54.03 115 LEU C C 1
ATOM 5955 O O . LEU C 1 115 ? 13.611 8.654 -36.755 1.00 50.71 115 LEU C O 1
ATOM 5960 N N . LYS C 1 116 ? 11.821 8.026 -35.679 1.00 52.43 116 LYS C N 1
ATOM 5961 C CA . LYS C 1 116 ? 12.158 6.682 -35.967 1.00 55.47 116 LYS C CA 1
ATOM 5962 C C . LYS C 1 116 ? 12.192 6.415 -37.442 1.00 57.22 116 LYS C C 1
ATOM 5963 O O . LYS C 1 116 ? 13.085 5.779 -37.936 1.00 63.18 116 LYS C O 1
ATOM 5969 N N . HIS C 1 117 ? 11.170 6.833 -38.138 1.00 52.59 117 HIS C N 1
ATOM 5970 C CA . HIS C 1 117 ? 11.139 6.722 -39.548 1.00 48.93 117 HIS C CA 1
ATOM 5971 C C . HIS C 1 117 ? 12.081 7.587 -40.298 1.00 48.65 117 HIS C C 1
ATOM 5972 O O . HIS C 1 117 ? 12.547 7.215 -41.355 1.00 47.90 117 HIS C O 1
ATOM 5979 N N . LEU C 1 118 ? 12.337 8.778 -39.809 1.00 44.94 118 LEU C N 1
ATOM 5980 C CA . LEU C 1 118 ? 13.232 9.665 -40.500 1.00 46.09 118 LEU C CA 1
ATOM 5981 C C . LEU C 1 118 ? 14.631 9.112 -40.566 1.00 54.68 118 LEU C C 1
ATOM 5982 O O . LEU C 1 118 ? 15.298 9.190 -41.568 1.00 48.23 118 LEU C O 1
ATOM 5987 N N . TRP C 1 119 ? 15.087 8.605 -39.445 1.00 55.92 119 TRP C N 1
ATOM 5988 C CA . TRP C 1 119 ? 16.358 7.975 -39.371 1.00 56.82 119 TRP C CA 1
ATOM 5989 C C . TRP C 1 119 ? 16.462 6.694 -40.132 1.00 60.54 119 TRP C C 1
ATOM 5990 O O . TRP C 1 119 ? 17.514 6.381 -40.669 1.00 65.80 119 TRP C O 1
ATOM 6001 N N . GLU C 1 120 ? 15.391 5.937 -40.220 1.00 58.81 120 GLU C N 1
ATOM 6002 C CA . GLU C 1 120 ? 15.416 4.782 -41.087 1.00 63.34 120 GLU C CA 1
ATOM 6003 C C . GLU C 1 120 ? 15.596 5.216 -42.505 1.00 65.38 120 GLU C C 1
ATOM 6004 O O . GLU C 1 120 ? 16.382 4.670 -43.232 1.00 69.98 120 GLU C O 1
ATOM 6010 N N . VAL C 1 121 ? 14.832 6.202 -42.914 1.00 70.74 121 VAL C N 1
ATOM 6011 C CA . VAL C 1 121 ? 14.913 6.656 -44.272 1.00 67.11 121 VAL C CA 1
ATOM 6012 C C . VAL C 1 121 ? 16.274 7.195 -44.571 1.00 66.56 121 VAL C C 1
ATOM 6013 O O . VAL C 1 121 ? 16.835 6.890 -45.594 1.00 67.55 121 VAL C O 1
ATOM 6017 N N . ASN C 1 122 ? 16.779 8.057 -43.716 1.00 57.28 122 ASN C N 1
ATOM 6018 C CA . ASN C 1 122 ? 18.120 8.541 -43.893 1.00 57.10 122 ASN C CA 1
ATOM 6019 C C . ASN C 1 122 ? 18.828 8.776 -42.592 1.00 55.02 122 ASN C C 1
ATOM 6020 O O . ASN C 1 122 ? 18.650 9.790 -41.986 1.00 63.17 122 ASN C O 1
ATOM 6025 N N . PRO C 1 123 ? 19.695 7.864 -42.215 1.00 60.74 123 PRO C N 1
ATOM 6026 C CA . PRO C 1 123 ? 20.360 7.853 -40.916 1.00 63.09 123 PRO C CA 1
ATOM 6027 C C . PRO C 1 123 ? 21.197 9.069 -40.678 1.00 65.01 123 PRO C C 1
ATOM 6028 O O . PRO C 1 123 ? 21.412 9.483 -39.571 1.00 66.93 123 PRO C O 1
ATOM 6032 N N . LYS C 1 124 ? 21.684 9.644 -41.740 1.00 68.12 124 LYS C N 1
ATOM 6033 C CA . LYS C 1 124 ? 22.499 10.804 -41.604 1.00 72.25 124 LYS C CA 1
ATOM 6034 C C . LYS C 1 124 ? 21.747 12.088 -41.307 1.00 72.53 124 LYS C C 1
ATOM 6035 O O . LYS C 1 124 ? 22.359 13.077 -40.933 1.00 73.77 124 LYS C O 1
ATOM 6041 N N . LEU C 1 125 ? 20.427 12.070 -41.440 1.00 64.23 125 LEU C N 1
ATOM 6042 C CA . LEU C 1 125 ? 19.625 13.284 -41.375 1.00 61.35 125 LEU C CA 1
ATOM 6043 C C . LEU C 1 125 ? 19.697 14.022 -40.077 1.00 57.50 125 LEU C C 1
ATOM 6044 O O . LEU C 1 125 ? 19.659 13.437 -39.041 1.00 63.83 125 LEU C O 1
ATOM 6049 N N . ARG C 1 126 ? 19.759 15.327 -40.152 1.00 62.62 126 ARG C N 1
ATOM 6050 C CA . ARG C 1 126 ? 19.827 16.172 -38.975 1.00 66.04 126 ARG C CA 1
ATOM 6051 C C . ARG C 1 126 ? 18.481 16.828 -38.765 1.00 64.20 126 ARG C C 1
ATOM 6052 O O . ARG C 1 126 ? 17.934 17.386 -39.678 1.00 65.18 126 ARG C O 1
ATOM 6060 N N . VAL C 1 127 ? 17.946 16.744 -37.561 1.00 55.99 127 VAL C N 1
ATOM 6061 C CA . VAL C 1 127 ? 16.594 17.160 -37.301 1.00 52.50 127 VAL C CA 1
ATOM 6062 C C . VAL C 1 127 ? 16.496 18.230 -36.250 1.00 60.46 127 VAL C C 1
ATOM 6063 O O . VAL C 1 127 ? 17.014 18.083 -35.170 1.00 62.09 127 VAL C O 1
ATOM 6067 N N . GLU C 1 128 ? 15.797 19.305 -36.566 1.00 60.01 128 GLU C N 1
ATOM 6068 C CA . GLU C 1 128 ? 15.610 20.376 -35.636 1.00 56.54 128 GLU C CA 1
ATOM 6069 C C . GLU C 1 128 ? 14.179 20.397 -35.278 1.00 58.74 128 GLU C C 1
ATOM 6070 O O . GLU C 1 128 ? 13.342 20.404 -36.137 1.00 54.76 128 GLU C O 1
ATOM 6076 N N . ILE C 1 129 ? 13.902 20.397 -33.996 1.00 53.61 129 ILE C N 1
ATOM 6077 C CA . ILE C 1 129 ? 12.560 20.384 -33.531 1.00 48.95 129 ILE C CA 1
ATOM 6078 C C . ILE C 1 129 ? 12.329 21.518 -32.594 1.00 48.71 129 ILE C C 1
ATOM 6079 O O . ILE C 1 129 ? 13.058 21.685 -31.678 1.00 49.08 129 ILE C O 1
ATOM 6084 N N . ILE C 1 130 ? 11.297 22.296 -32.818 1.00 46.55 130 ILE C N 1
ATOM 6085 C CA . ILE C 1 130 ? 10.881 23.246 -31.834 1.00 42.84 130 ILE C CA 1
ATOM 6086 C C . ILE C 1 130 ? 9.464 22.923 -31.488 1.00 43.62 130 ILE C C 1
ATOM 6087 O O . ILE C 1 130 ? 8.658 22.785 -32.336 1.00 42.88 130 ILE C O 1
ATOM 6092 N N . SER C 1 131 ? 9.193 22.807 -30.208 1.00 43.79 131 SER C N 1
ATOM 6093 C CA . SER C 1 131 ? 7.966 22.307 -29.706 1.00 42.28 131 SER C CA 1
ATOM 6094 C C . SER C 1 131 ? 7.561 23.183 -28.581 1.00 46.34 131 SER C C 1
ATOM 6095 O O . SER C 1 131 ? 8.384 23.812 -28.013 1.00 52.09 131 SER C O 1
ATOM 6098 N N . PHE C 1 132 ? 6.274 23.215 -28.275 1.00 45.29 132 PHE C N 1
ATOM 6099 C CA . PHE C 1 132 ? 5.721 23.970 -27.182 1.00 44.69 132 PHE C CA 1
ATOM 6100 C C . PHE C 1 132 ? 4.911 23.098 -26.275 1.00 49.24 132 PHE C C 1
ATOM 6101 O O . PHE C 1 132 ? 4.169 22.294 -26.734 1.00 47.22 132 PHE C O 1
ATOM 6109 N N . GLU C 1 133 ? 5.020 23.330 -24.986 1.00 51.50 133 GLU C N 1
ATOM 6110 C CA . GLU C 1 133 ? 4.282 22.613 -23.984 1.00 50.42 133 GLU C CA 1
ATOM 6111 C C . GLU C 1 133 ? 4.032 23.577 -22.874 1.00 51.92 133 GLU C C 1
ATOM 6112 O O . GLU C 1 133 ? 4.904 24.306 -22.489 1.00 54.66 133 GLU C O 1
ATOM 6118 N N . LYS C 1 134 ? 2.834 23.581 -22.345 1.00 50.62 134 LYS C N 1
ATOM 6119 C CA . LYS C 1 134 ? 2.555 24.429 -21.218 1.00 54.94 134 LYS C CA 1
ATOM 6120 C C . LYS C 1 134 ? 2.315 23.645 -19.959 1.00 55.38 134 LYS C C 1
ATOM 6121 O O . LYS C 1 134 ? 2.264 24.217 -18.892 1.00 56.86 134 LYS C O 1
ATOM 6127 N N . GLU C 1 135 ? 2.115 22.347 -20.086 1.00 51.48 135 GLU C N 1
ATOM 6128 C CA . GLU C 1 135 ? 2.043 21.486 -18.928 1.00 49.64 135 GLU C CA 1
ATOM 6129 C C . GLU C 1 135 ? 2.893 20.263 -19.116 1.00 48.61 135 GLU C C 1
ATOM 6130 O O . GLU C 1 135 ? 2.379 19.176 -19.238 1.00 43.18 135 GLU C O 1
ATOM 6136 N N . LEU C 1 136 ? 4.201 20.452 -19.106 1.00 48.82 136 LEU C N 1
ATOM 6137 C CA . LEU C 1 136 ? 5.121 19.349 -19.270 1.00 52.01 136 LEU C CA 1
ATOM 6138 C C . LEU C 1 136 ? 5.020 18.363 -18.154 1.00 54.93 136 LEU C C 1
ATOM 6139 O O . LEU C 1 136 ? 4.898 18.711 -17.010 1.00 57.07 136 LEU C O 1
ATOM 6144 N N . LEU C 1 137 ? 5.082 17.107 -18.530 1.00 59.83 137 LEU C N 1
ATOM 6145 C CA . LEU C 1 137 ? 4.799 16.001 -17.666 1.00 60.15 137 LEU C CA 1
ATOM 6146 C C . LEU C 1 137 ? 6.078 15.422 -17.080 1.00 64.86 137 LEU C C 1
ATOM 6147 O O . LEU C 1 137 ? 7.097 15.356 -17.729 1.00 58.60 137 LEU C O 1
ATOM 6152 N N . LYS C 1 138 ? 6.037 15.092 -15.805 1.00 66.52 138 LYS C N 1
ATOM 6153 C CA . LYS C 1 138 ? 7.084 14.344 -15.167 1.00 62.11 138 LYS C CA 1
ATOM 6154 C C . LYS C 1 138 ? 7.171 12.909 -15.630 1.00 61.10 138 LYS C C 1
ATOM 6155 O O . LYS C 1 138 ? 8.236 12.383 -15.850 1.00 60.17 138 LYS C O 1
ATOM 6161 N N . GLU C 1 139 ? 6.037 12.245 -15.709 1.00 59.60 139 GLU C N 1
ATOM 6162 C CA . GLU C 1 139 ? 6.046 10.834 -16.008 1.00 65.72 139 GLU C CA 1
ATOM 6163 C C . GLU C 1 139 ? 5.217 10.515 -17.235 1.00 60.49 139 GLU C C 1
ATOM 6164 O O . GLU C 1 139 ? 4.105 10.947 -17.340 1.00 55.90 139 GLU C O 1
ATOM 6170 N N . PHE C 1 140 ? 5.782 9.739 -18.147 1.00 53.99 140 PHE C N 1
ATOM 6171 C CA . PHE C 1 140 ? 5.177 9.438 -19.423 1.00 52.48 140 PHE C CA 1
ATOM 6172 C C . PHE C 1 140 ? 5.091 7.943 -19.568 1.00 52.77 140 PHE C C 1
ATOM 6173 O O . PHE C 1 140 ? 5.839 7.226 -19.087 1.00 63.69 140 PHE C O 1
ATOM 6181 N N . PRO C 1 141 ? 4.077 7.552 -20.335 1.00 49.68 141 PRO C N 1
ATOM 6182 C CA . PRO C 1 141 ? 4.160 6.167 -20.731 1.00 45.05 141 PRO C CA 1
ATOM 6183 C C . PRO C 1 141 ? 5.167 6.070 -21.835 1.00 46.80 141 PRO C C 1
ATOM 6184 O O . PRO C 1 141 ? 5.156 6.886 -22.686 1.00 45.99 141 PRO C O 1
ATOM 6188 N N . ILE C 1 142 ? 5.701 4.899 -21.919 1.00 43.47 142 ILE C N 1
ATOM 6189 C CA . ILE C 1 142 ? 6.726 4.755 -22.904 1.00 44.58 142 ILE C CA 1
ATOM 6190 C C . ILE C 1 142 ? 6.200 3.952 -24.052 1.00 47.78 142 ILE C C 1
ATOM 6191 O O . ILE C 1 142 ? 5.552 2.967 -23.872 1.00 51.82 142 ILE C O 1
ATOM 6196 N N . LEU C 1 143 ? 6.484 4.388 -25.253 1.00 50.49 143 LEU C N 1
ATOM 6197 C CA . LEU C 1 143 ? 5.990 3.716 -26.424 1.00 52.70 143 LEU C CA 1
ATOM 6198 C C . LEU C 1 143 ? 6.560 2.318 -26.557 1.00 56.33 143 LEU C C 1
ATOM 6199 O O . LEU C 1 143 ? 7.664 2.033 -26.189 1.00 47.68 143 LEU C O 1
ATOM 6204 N N . PRO C 1 144 ? 5.762 1.443 -27.104 1.00 57.15 144 PRO C N 1
ATOM 6205 C CA . PRO C 1 144 ? 6.149 0.060 -27.298 1.00 58.55 144 PRO C CA 1
ATOM 6206 C C . PRO C 1 144 ? 7.134 -0.116 -28.433 1.00 61.20 144 PRO C C 1
ATOM 6207 O O . PRO C 1 144 ? 7.243 0.729 -29.292 1.00 67.05 144 PRO C O 1
ATOM 6211 N N . GLU C 1 145 ? 7.798 -1.247 -28.479 1.00 56.13 145 GLU C N 1
ATOM 6212 C CA . GLU C 1 145 ? 8.632 -1.540 -29.596 1.00 62.93 145 GLU C CA 1
ATOM 6213 C C . GLU C 1 145 ? 7.709 -1.566 -30.771 1.00 60.45 145 GLU C C 1
ATOM 6214 O O . GLU C 1 145 ? 6.604 -2.032 -30.680 1.00 56.70 145 GLU C O 1
ATOM 6220 N N . PRO C 1 146 ? 8.145 -1.002 -31.873 1.00 60.44 146 PRO C N 1
ATOM 6221 C CA . PRO C 1 146 ? 9.540 -0.673 -32.126 1.00 56.93 146 PRO C CA 1
ATOM 6222 C C . PRO C 1 146 ? 9.996 0.697 -31.710 1.00 59.71 146 PRO C C 1
ATOM 6223 O O . PRO C 1 146 ? 11.115 1.018 -32.012 1.00 57.67 146 PRO C O 1
ATOM 6227 N N . TYR C 1 147 ? 9.147 1.504 -31.095 1.00 55.99 147 TYR C N 1
ATOM 6228 C CA . TYR C 1 147 ? 9.464 2.904 -30.877 1.00 52.78 147 TYR C CA 1
ATOM 6229 C C . TYR C 1 147 ? 10.091 3.227 -29.559 1.00 54.92 147 TYR C C 1
ATOM 6230 O O . TYR C 1 147 ? 10.409 4.346 -29.277 1.00 53.13 147 TYR C O 1
ATOM 6239 N N . ARG C 1 148 ? 10.251 2.219 -28.747 1.00 52.07 148 ARG C N 1
ATOM 6240 C CA . ARG C 1 148 ? 10.703 2.387 -27.400 1.00 58.46 148 ARG C CA 1
ATOM 6241 C C . ARG C 1 148 ? 12.101 2.942 -27.203 1.00 57.52 148 ARG C C 1
ATOM 6242 O O . ARG C 1 148 ? 12.308 3.724 -26.325 1.00 54.26 148 ARG C O 1
ATOM 6250 N N . GLU C 1 149 ? 13.063 2.504 -27.993 1.00 58.53 149 GLU C N 1
ATOM 6251 C CA . GLU C 1 149 ? 14.417 2.988 -27.833 1.00 61.42 149 GLU C CA 1
ATOM 6252 C C . GLU C 1 149 ? 14.445 4.451 -28.129 1.00 58.49 149 GLU C C 1
ATOM 6253 O O . GLU C 1 149 ? 14.974 5.235 -27.382 1.00 50.70 149 GLU C O 1
ATOM 6259 N N . ILE C 1 150 ? 13.801 4.797 -29.229 1.00 56.30 150 ILE C N 1
ATOM 6260 C CA . ILE C 1 150 ? 13.727 6.151 -29.714 1.00 53.08 150 ILE C CA 1
ATOM 6261 C C . ILE C 1 150 ? 12.927 7.087 -28.837 1.00 48.99 150 ILE C C 1
ATOM 6262 O O . ILE C 1 150 ? 13.290 8.210 -28.661 1.00 45.61 150 ILE C O 1
ATOM 6267 N N . HIS C 1 151 ? 11.810 6.621 -28.322 1.00 47.43 151 HIS C N 1
ATOM 6268 C CA . HIS C 1 151 ? 11.004 7.415 -27.430 1.00 52.03 151 HIS C CA 1
ATOM 6269 C C . HIS C 1 151 ? 11.694 7.735 -26.149 1.00 51.96 151 HIS C C 1
ATOM 6270 O O . HIS C 1 151 ? 11.664 8.854 -25.651 1.00 49.23 151 HIS C O 1
ATOM 6277 N N . GLU C 1 152 ? 12.314 6.738 -25.578 1.00 54.31 152 GLU C N 1
ATOM 6278 C CA . GLU C 1 152 ? 13.044 6.952 -24.379 1.00 59.51 152 GLU C CA 1
ATOM 6279 C C . GLU C 1 152 ? 14.201 7.884 -24.616 1.00 60.34 152 GLU C C 1
ATOM 6280 O O . GLU C 1 152 ? 14.501 8.703 -23.790 1.00 54.23 152 GLU C O 1
ATOM 6286 N N . PHE C 1 153 ? 14.845 7.766 -25.758 1.00 57.81 153 PHE C N 1
ATOM 6287 C CA . PHE C 1 153 ? 15.986 8.597 -26.031 1.00 59.22 153 PHE C CA 1
ATOM 6288 C C . PHE C 1 153 ? 15.559 10.032 -26.012 1.00 59.04 153 PHE C C 1
ATOM 6289 O O . PHE C 1 153 ? 16.251 10.874 -25.504 1.00 58.92 153 PHE C O 1
ATOM 6297 N N . LEU C 1 154 ? 14.408 10.301 -26.586 1.00 59.16 154 LEU C N 1
ATOM 6298 C CA . LEU C 1 154 ? 13.873 11.634 -26.635 1.00 57.52 154 LEU C CA 1
ATOM 6299 C C . LEU C 1 154 ? 13.480 12.222 -25.308 1.00 56.23 154 LEU C C 1
ATOM 6300 O O . LEU C 1 154 ? 13.773 13.352 -25.018 1.00 54.90 154 LEU C O 1
ATOM 6305 N N . LEU C 1 155 ? 12.829 11.444 -24.480 1.00 52.93 155 LEU C N 1
ATOM 6306 C CA . LEU C 1 155 ? 12.416 11.957 -23.203 1.00 55.21 155 LEU C CA 1
ATOM 6307 C C . LEU C 1 155 ? 13.604 12.295 -22.346 1.00 52.85 155 LEU C C 1
ATOM 6308 O O . LEU C 1 155 ? 13.524 13.116 -21.478 1.00 53.53 155 LEU C O 1
ATOM 6313 N N . GLU C 1 156 ? 14.700 11.612 -22.565 1.00 56.00 156 GLU C N 1
ATOM 6314 C CA . GLU C 1 156 ? 15.914 11.882 -21.837 1.00 67.68 156 GLU C CA 1
ATOM 6315 C C . GLU C 1 156 ? 16.379 13.295 -22.112 1.00 68.68 156 GLU C C 1
ATOM 6316 O O . GLU C 1 156 ? 16.832 13.980 -21.228 1.00 81.71 156 GLU C O 1
ATOM 6322 N N . ARG C 1 157 ? 16.266 13.734 -23.345 1.00 62.45 157 ARG C N 1
ATOM 6323 C CA . ARG C 1 157 ? 16.819 14.996 -23.750 1.00 62.43 157 ARG C CA 1
ATOM 6324 C C . ARG C 1 157 ? 15.954 16.250 -23.579 1.00 66.71 157 ARG C C 1
ATOM 6325 O O . ARG C 1 157 ? 16.378 17.322 -23.898 1.00 65.73 157 ARG C O 1
ATOM 6333 N N . VAL C 1 158 ? 14.737 16.118 -23.108 1.00 63.35 158 VAL C N 1
ATOM 6334 C CA . VAL C 1 158 ? 13.866 17.258 -22.922 1.00 67.43 158 VAL C CA 1
ATOM 6335 C C . VAL C 1 158 ? 14.376 18.143 -21.812 1.00 66.85 158 VAL C C 1
ATOM 6336 O O . VAL C 1 158 ? 14.886 17.625 -20.862 1.00 79.39 158 VAL C O 1
ATOM 6340 N N . PRO C 1 159 ? 14.210 19.471 -21.768 1.00 64.39 159 PRO C N 1
ATOM 6341 C CA . PRO C 1 159 ? 13.647 20.128 -22.936 1.00 61.58 159 PRO C CA 1
ATOM 6342 C C . PRO C 1 159 ? 14.629 20.671 -23.930 1.00 64.27 159 PRO C C 1
ATOM 6343 O O . PRO C 1 159 ? 14.190 21.068 -24.960 1.00 70.63 159 PRO C O 1
ATOM 6347 N N . GLU C 1 160 ? 15.832 20.954 -23.690 1.00 69.65 160 GLU C N 1
ATOM 6348 C CA . GLU C 1 160 ? 16.771 21.502 -24.646 1.00 64.30 160 GLU C CA 1
ATOM 6349 C C . GLU C 1 160 ? 17.891 20.533 -24.853 1.00 64.33 160 GLU C C 1
ATOM 6350 O O . GLU C 1 160 ? 18.478 20.089 -23.903 1.00 68.56 160 GLU C O 1
ATOM 6356 N N . TYR C 1 161 ? 18.198 20.190 -26.088 1.00 62.30 161 TYR C N 1
ATOM 6357 C CA . TYR C 1 161 ? 19.330 19.341 -26.346 1.00 58.47 161 TYR C CA 1
ATOM 6358 C C . TYR C 1 161 ? 19.984 19.620 -27.688 1.00 66.69 161 TYR C C 1
ATOM 6359 O O . TYR C 1 161 ? 19.312 19.891 -28.641 1.00 67.26 161 TYR C O 1
ATOM 6368 N N . GLU C 1 162 ? 21.303 19.544 -27.773 1.00 67.86 162 GLU C N 1
ATOM 6369 C CA . GLU C 1 162 ? 21.978 19.703 -29.051 1.00 66.79 162 GLU C CA 1
ATOM 6370 C C . GLU C 1 162 ? 22.950 18.597 -29.387 1.00 62.45 162 GLU C C 1
ATOM 6371 O O . GLU C 1 162 ? 23.712 18.177 -28.574 1.00 63.60 162 GLU C O 1
ATOM 6377 N N . GLY C 1 163 ? 22.898 18.120 -30.612 1.00 66.14 163 GLY C N 1
ATOM 6378 C CA . GLY C 1 163 ? 23.621 16.935 -31.013 1.00 67.34 163 GLY C CA 1
ATOM 6379 C C . GLY C 1 163 ? 23.948 16.912 -32.486 1.00 74.31 163 GLY C C 1
ATOM 6380 O O . GLY C 1 163 ? 23.516 17.749 -33.248 1.00 74.12 163 GLY C O 1
ATOM 6381 N N . GLU C 1 164 ? 24.729 15.935 -32.890 1.00 81.19 164 GLU C N 1
ATOM 6382 C CA . GLU C 1 164 ? 25.141 15.856 -34.272 1.00 85.03 164 GLU C CA 1
ATOM 6383 C C . GLU C 1 164 ? 24.010 15.625 -35.224 1.00 81.15 164 GLU C C 1
ATOM 6384 O O . GLU C 1 164 ? 23.998 16.168 -36.315 1.00 79.03 164 GLU C O 1
ATOM 6390 N N . ARG C 1 165 ? 23.085 14.772 -34.836 1.00 80.96 165 ARG C N 1
ATOM 6391 C CA . ARG C 1 165 ? 21.931 14.510 -35.658 1.00 80.28 165 ARG C CA 1
ATOM 6392 C C . ARG C 1 165 ? 20.659 15.219 -35.201 1.00 77.39 165 ARG C C 1
ATOM 6393 O O . ARG C 1 165 ? 19.689 15.210 -35.917 1.00 81.61 165 ARG C O 1
ATOM 6401 N N . LEU C 1 166 ? 20.643 15.794 -34.013 1.00 68.46 166 LEU C N 1
ATOM 6402 C CA . LEU C 1 166 ? 19.407 16.341 -33.507 1.00 65.00 166 LEU C CA 1
ATOM 6403 C C . LEU C 1 166 ? 19.506 17.633 -32.748 1.00 65.24 166 LEU C C 1
ATOM 6404 O O . LEU C 1 166 ? 20.351 17.790 -31.923 1.00 78.08 166 LEU C O 1
ATOM 6409 N N . SER C 1 167 ? 18.595 18.548 -33.003 1.00 62.39 167 SER C N 1
ATOM 6410 C CA . SER C 1 167 ? 18.474 19.747 -32.215 1.00 63.34 167 SER C CA 1
ATOM 6411 C C . SER C 1 167 ? 17.067 19.826 -31.651 1.00 66.31 167 SER C C 1
ATOM 6412 O O . SER C 1 167 ? 16.121 19.789 -32.367 1.00 72.30 167 SER C O 1
ATOM 6415 N N . LEU C 1 168 ? 16.930 19.901 -30.352 1.00 66.44 168 LEU C N 1
ATOM 6416 C CA . LEU C 1 168 ? 15.633 19.880 -29.746 1.00 62.50 168 LEU C CA 1
ATOM 6417 C C . LEU C 1 168 ? 15.492 21.030 -28.804 1.00 58.12 168 LEU C C 1
ATOM 6418 O O . LEU C 1 168 ? 16.342 21.280 -28.019 1.00 54.31 168 LEU C O 1
ATOM 6423 N N . LYS C 1 169 ? 14.412 21.750 -28.918 1.00 55.55 169 LYS C N 1
ATOM 6424 C CA . LYS C 1 169 ? 14.111 22.781 -27.997 1.00 55.66 169 LYS C CA 1
ATOM 6425 C C . LYS C 1 169 ? 12.648 22.670 -27.778 1.00 56.57 169 LYS C C 1
ATOM 6426 O O . LYS C 1 169 ? 11.906 22.717 -28.702 1.00 58.20 169 LYS C O 1
ATOM 6432 N N . VAL C 1 170 ? 12.230 22.520 -26.542 1.00 60.15 170 VAL C N 1
ATOM 6433 C CA . VAL C 1 170 ? 10.827 22.507 -26.190 1.00 56.33 170 VAL C CA 1
ATOM 6434 C C . VAL C 1 170 ? 10.595 23.718 -25.352 1.00 52.71 170 VAL C C 1
ATOM 6435 O O . VAL C 1 170 ? 11.286 23.891 -24.409 1.00 65.75 170 VAL C O 1
ATOM 6439 N N . LEU C 1 171 ? 9.636 24.559 -25.667 1.00 50.19 171 LEU C N 1
ATOM 6440 C CA . LEU C 1 171 ? 9.501 25.775 -24.920 1.00 49.73 171 LEU C CA 1
ATOM 6441 C C . LEU C 1 171 ? 8.344 25.746 -24.001 1.00 56.67 171 LEU C C 1
ATOM 6442 O O . LEU C 1 171 ? 7.227 25.618 -24.415 1.00 63.13 171 LEU C O 1
ATOM 6447 N N . LEU C 1 172 ? 8.641 25.867 -22.725 1.00 61.08 172 LEU C N 1
ATOM 6448 C CA . LEU C 1 172 ? 7.652 25.865 -21.690 1.00 58.33 172 LEU C CA 1
ATOM 6449 C C . LEU C 1 172 ? 6.843 27.130 -21.615 1.00 55.28 172 LEU C C 1
ATOM 6450 O O . LEU C 1 172 ? 7.339 28.210 -21.779 1.00 53.66 172 LEU C O 1
ATOM 6455 N N . GLY C 1 173 ? 5.573 26.961 -21.331 1.00 54.01 173 GLY C N 1
ATOM 6456 C CA . GLY C 1 173 ? 4.640 28.053 -21.286 1.00 52.68 173 GLY C CA 1
ATOM 6457 C C . GLY C 1 173 ? 3.610 28.040 -22.390 1.00 59.14 173 GLY C C 1
ATOM 6458 O O . GLY C 1 173 ? 3.586 27.164 -23.220 1.00 53.25 173 GLY C O 1
ATOM 6459 N N . ASP C 1 174 ? 2.767 29.055 -22.385 1.00 55.43 174 ASP C N 1
ATOM 6460 C CA . ASP C 1 174 ? 1.765 29.242 -23.389 1.00 48.35 174 ASP C CA 1
ATOM 6461 C C . ASP C 1 174 ? 2.376 29.462 -24.720 1.00 47.08 174 ASP C C 1
ATOM 6462 O O . ASP C 1 174 ? 3.248 30.278 -24.864 1.00 47.75 174 ASP C O 1
ATOM 6467 N N . ALA C 1 175 ? 1.865 28.747 -25.697 1.00 40.58 175 ALA C N 1
ATOM 6468 C CA . ALA C 1 175 ? 2.371 28.775 -27.043 1.00 41.38 175 ALA C CA 1
ATOM 6469 C C . ALA C 1 175 ? 2.246 30.129 -27.695 1.00 40.44 175 ALA C C 1
ATOM 6470 O O . ALA C 1 175 ? 3.052 30.496 -28.509 1.00 43.08 175 ALA C O 1
ATOM 6472 N N . ARG C 1 176 ? 1.213 30.858 -27.337 1.00 33.67 176 ARG C N 1
ATOM 6473 C CA . ARG C 1 176 ? 0.983 32.162 -27.899 1.00 40.48 176 ARG C CA 1
ATOM 6474 C C . ARG C 1 176 ? 2.047 33.175 -27.568 1.00 51.95 176 ARG C C 1
ATOM 6475 O O . ARG C 1 176 ? 2.443 33.945 -28.416 1.00 52.09 176 ARG C O 1
ATOM 6483 N N . LYS C 1 177 ? 2.461 33.235 -26.314 1.00 54.63 177 LYS C N 1
ATOM 6484 C CA . LYS C 1 177 ? 3.604 34.034 -25.981 1.00 54.79 177 LYS C CA 1
ATOM 6485 C C . LYS C 1 177 ? 4.849 33.444 -26.553 1.00 51.93 177 LYS C C 1
ATOM 6486 O O . LYS C 1 177 ? 5.606 34.095 -27.207 1.00 54.29 177 LYS C O 1
ATOM 6492 N N . ARG C 1 178 ? 5.059 32.180 -26.310 1.00 47.77 178 ARG C N 1
ATOM 6493 C CA . ARG C 1 178 ? 6.331 31.597 -26.618 1.00 47.60 178 ARG C CA 1
ATOM 6494 C C . ARG C 1 178 ? 6.709 31.619 -28.083 1.00 55.36 178 ARG C C 1
ATOM 6495 O O . ARG C 1 178 ? 7.856 31.711 -28.408 1.00 60.10 178 ARG C O 1
ATOM 6503 N N . ILE C 1 179 ? 5.740 31.519 -28.969 1.00 58.48 179 ILE C N 1
ATOM 6504 C CA . ILE C 1 179 ? 6.008 31.406 -30.386 1.00 52.59 179 ILE C CA 1
ATOM 6505 C C . ILE C 1 179 ? 6.663 32.612 -31.024 1.00 53.37 179 ILE C C 1
ATOM 6506 O O . ILE C 1 179 ? 7.370 32.493 -31.991 1.00 57.56 179 ILE C O 1
ATOM 6511 N N . LYS C 1 180 ? 6.419 33.774 -30.459 1.00 55.93 180 LYS C N 1
ATOM 6512 C CA . LYS C 1 180 ? 6.822 35.026 -31.042 1.00 55.31 180 LYS C CA 1
ATOM 6513 C C . LYS C 1 180 ? 8.302 35.047 -31.075 1.00 56.51 180 LYS C C 1
ATOM 6514 O O . LYS C 1 180 ? 8.942 35.802 -31.791 1.00 57.23 180 LYS C O 1
ATOM 6520 N N . GLU C 1 181 ? 8.851 34.186 -30.269 1.00 56.51 181 GLU C N 1
ATOM 6521 C CA . GLU C 1 181 ? 10.240 34.239 -30.003 1.00 66.70 181 GLU C CA 1
ATOM 6522 C C . GLU C 1 181 ? 11.011 33.274 -30.854 1.00 69.17 181 GLU C C 1
ATOM 6523 O O . GLU C 1 181 ? 12.186 33.071 -30.647 1.00 70.91 181 GLU C O 1
ATOM 6529 N N . VAL C 1 182 ? 10.356 32.723 -31.860 1.00 63.86 182 VAL C N 1
ATOM 6530 C CA . VAL C 1 182 ? 11.023 31.830 -32.770 1.00 59.57 182 VAL C CA 1
ATOM 6531 C C . VAL C 1 182 ? 11.345 32.590 -34.028 1.00 61.91 182 VAL C C 1
ATOM 6532 O O . VAL C 1 182 ? 10.491 33.177 -34.636 1.00 61.02 182 VAL C O 1
ATOM 6536 N N . GLU C 1 183 ? 12.600 32.601 -34.406 1.00 61.57 183 GLU C N 1
ATOM 6537 C CA . GLU C 1 183 ? 12.963 33.341 -35.578 1.00 67.14 183 GLU C CA 1
ATOM 6538 C C . GLU C 1 183 ? 13.820 32.516 -36.485 1.00 67.38 183 GLU C C 1
ATOM 6539 O O . GLU C 1 183 ? 14.462 31.595 -36.069 1.00 66.72 183 GLU C O 1
ATOM 6545 N N . ASN C 1 184 ? 13.764 32.820 -37.756 1.00 64.08 184 ASN C N 1
ATOM 6546 C CA . ASN C 1 184 ? 14.584 32.148 -38.707 1.00 68.94 184 ASN C CA 1
ATOM 6547 C C . ASN C 1 184 ? 14.238 30.706 -38.760 1.00 66.61 184 ASN C C 1
ATOM 6548 O O . ASN C 1 184 ? 15.029 29.905 -39.184 1.00 66.83 184 ASN C O 1
ATOM 6553 N N . PHE C 1 185 ? 13.064 30.339 -38.319 1.00 60.64 185 PHE C N 1
ATOM 6554 C CA . PHE C 1 185 ? 12.746 28.947 -38.406 1.00 61.40 185 PHE C CA 1
ATOM 6555 C C . PHE C 1 185 ? 11.676 28.782 -39.422 1.00 58.31 185 PHE C C 1
ATOM 6556 O O . PHE C 1 185 ? 10.647 29.383 -39.286 1.00 60.27 185 PHE C O 1
ATOM 6564 N N . LYS C 1 186 ? 11.918 27.994 -40.452 1.00 53.02 186 LYS C N 1
ATOM 6565 C CA . LYS C 1 186 ? 10.872 27.728 -41.417 1.00 51.68 186 LYS C CA 1
ATOM 6566 C C . LYS C 1 186 ? 10.646 26.255 -41.534 1.00 53.85 186 LYS C C 1
ATOM 6567 O O . LYS C 1 186 ? 11.433 25.557 -42.119 1.00 51.28 186 LYS C O 1
ATOM 6573 N N . ALA C 1 187 ? 9.568 25.786 -40.940 1.00 52.75 187 ALA C N 1
ATOM 6574 C CA . ALA C 1 187 ? 9.320 24.372 -40.798 1.00 47.88 187 ALA C CA 1
ATOM 6575 C C . ALA C 1 187 ? 8.881 23.646 -42.040 1.00 52.77 187 ALA C C 1
ATOM 6576 O O . ALA C 1 187 ? 8.110 24.131 -42.823 1.00 56.59 187 ALA C O 1
ATOM 6578 N N . ASP C 1 188 ? 9.459 22.490 -42.236 1.00 50.80 188 ASP C N 1
ATOM 6579 C CA . ASP C 1 188 ? 9.003 21.519 -43.185 1.00 52.55 188 ASP C CA 1
ATOM 6580 C C . ASP C 1 188 ? 7.685 20.891 -42.808 1.00 48.30 188 ASP C C 1
ATOM 6581 O O . ASP C 1 188 ? 6.911 20.540 -43.652 1.00 47.44 188 ASP C O 1
ATOM 6586 N N . ALA C 1 189 ? 7.469 20.691 -41.528 1.00 44.34 189 ALA C N 1
ATOM 6587 C CA . ALA C 1 189 ? 6.207 20.199 -41.061 1.00 39.53 189 ALA C CA 1
ATOM 6588 C C . ALA C 1 189 ? 5.821 20.876 -39.788 1.00 41.52 189 ALA C C 1
ATOM 6589 O O . ALA C 1 189 ? 6.648 21.164 -38.979 1.00 39.91 189 ALA C O 1
ATOM 6591 N N . VAL C 1 190 ? 4.548 21.114 -39.616 1.00 37.24 190 VAL C N 1
ATOM 6592 C CA . VAL C 1 190 ? 4.036 21.559 -38.364 1.00 35.64 190 VAL C CA 1
ATOM 6593 C C . VAL C 1 190 ? 3.122 20.505 -37.871 1.00 35.45 190 VAL C C 1
ATOM 6594 O O . VAL C 1 190 ? 2.237 20.129 -38.540 1.00 38.73 190 VAL C O 1
ATOM 6598 N N . PHE C 1 191 ? 3.341 20.033 -36.672 1.00 35.46 191 PHE C N 1
ATOM 6599 C CA . PHE C 1 191 ? 2.430 19.092 -36.126 1.00 34.37 191 PHE C CA 1
ATOM 6600 C C . PHE C 1 191 ? 1.535 19.849 -35.225 1.00 35.62 191 PHE C C 1
ATOM 6601 O O . PHE C 1 191 ? 1.930 20.221 -34.181 1.00 36.83 191 PHE C O 1
ATOM 6609 N N . HIS C 1 192 ? 0.313 20.080 -35.645 1.00 36.65 192 HIS C N 1
ATOM 6610 C CA . HIS C 1 192 ? -0.606 20.772 -34.804 1.00 39.43 192 HIS C CA 1
ATOM 6611 C C . HIS C 1 192 ? -1.439 19.801 -34.062 1.00 40.62 192 HIS C C 1
ATOM 6612 O O . HIS C 1 192 ? -2.409 19.273 -34.570 1.00 39.94 192 HIS C O 1
ATOM 6619 N N . ASP C 1 193 ? -1.021 19.529 -32.858 1.00 38.56 193 ASP C N 1
ATOM 6620 C CA . ASP C 1 193 ? -1.684 18.578 -32.011 1.00 38.22 193 ASP C CA 1
ATOM 6621 C C . ASP C 1 193 ? -1.891 19.266 -30.577 1.00 43.52 193 ASP C C 1
ATOM 6622 O O . ASP C 1 193 ? -1.458 18.760 -29.557 1.00 44.19 193 ASP C O 1
ATOM 6627 N N . ALA C 1 194 ? -2.834 20.186 -30.674 1.00 41.65 194 ALA C N 1
ATOM 6628 C CA . ALA C 1 194 ? -3.449 20.659 -29.490 1.00 40.95 194 ALA C CA 1
ATOM 6629 C C . ALA C 1 194 ? -4.635 19.778 -29.252 1.00 41.59 194 ALA C C 1
ATOM 6630 O O . ALA C 1 194 ? -4.968 18.957 -30.049 1.00 42.73 194 ALA C O 1
ATOM 6632 N N . PHE C 1 195 ? -5.281 19.979 -28.141 1.00 38.26 195 PHE C N 1
ATOM 6633 C CA . PHE C 1 195 ? -6.503 19.326 -27.852 1.00 39.46 195 PHE C CA 1
ATOM 6634 C C . PHE C 1 195 ? -7.580 19.918 -28.710 1.00 37.35 195 PHE C C 1
ATOM 6635 O O . PHE C 1 195 ? -7.396 20.912 -29.344 1.00 39.86 195 PHE C O 1
ATOM 6643 N N . SER C 1 196 ? -8.729 19.296 -28.697 1.00 41.04 196 SER C N 1
ATOM 6644 C CA . SER C 1 196 ? -9.755 19.557 -29.658 1.00 43.13 196 SER C CA 1
ATOM 6645 C C . SER C 1 196 ? -10.159 20.982 -29.531 1.00 42.52 196 SER C C 1
ATOM 6646 O O . SER C 1 196 ? -10.095 21.525 -28.488 1.00 50.71 196 SER C O 1
ATOM 6649 N N . PRO C 1 197 ? -10.534 21.602 -30.620 1.00 43.24 197 PRO C N 1
ATOM 6650 C CA . PRO C 1 197 ? -10.646 23.044 -30.656 1.00 43.56 197 PRO C CA 1
ATOM 6651 C C . PRO C 1 197 ? -11.649 23.636 -29.715 1.00 42.70 197 PRO C C 1
ATOM 6652 O O . PRO C 1 197 ? -11.383 24.669 -29.198 1.00 41.17 197 PRO C O 1
ATOM 6656 N N . TYR C 1 198 ? -12.786 23.020 -29.508 1.00 43.76 198 TYR C N 1
ATOM 6657 C CA . TYR C 1 198 ? -13.712 23.587 -28.575 1.00 45.81 198 TYR C CA 1
ATOM 6658 C C . TYR C 1 198 ? -13.123 23.585 -27.212 1.00 46.59 198 TYR C C 1
ATOM 6659 O O . TYR C 1 198 ? -13.356 24.479 -26.452 1.00 51.45 198 TYR C O 1
ATOM 6668 N N . LYS C 1 199 ? -12.420 22.518 -26.901 1.00 41.39 199 LYS C N 1
ATOM 6669 C CA . LYS C 1 199 ? -11.706 22.333 -25.657 1.00 40.30 199 LYS C CA 1
ATOM 6670 C C . LYS C 1 199 ? -10.509 23.202 -25.414 1.00 44.48 199 LYS C C 1
ATOM 6671 O O . LYS C 1 199 ? -10.245 23.573 -24.311 1.00 45.05 199 LYS C O 1
ATOM 6677 N N . ASN C 1 200 ? -9.759 23.467 -26.463 1.00 41.75 200 ASN C N 1
ATOM 6678 C CA . ASN C 1 200 ? -8.480 24.116 -26.379 1.00 39.32 200 ASN C CA 1
ATOM 6679 C C . ASN C 1 200 ? -8.350 25.208 -27.442 1.00 37.98 200 ASN C C 1
ATOM 6680 O O . ASN C 1 200 ? -7.531 25.150 -28.301 1.00 37.64 200 ASN C O 1
ATOM 6685 N N . PRO C 1 201 ? -9.177 26.219 -27.352 1.00 40.02 201 PRO C N 1
ATOM 6686 C CA . PRO C 1 201 ? -9.382 27.198 -28.409 1.00 38.59 201 PRO C CA 1
ATOM 6687 C C . PRO C 1 201 ? -8.224 28.106 -28.799 1.00 46.29 201 PRO C C 1
ATOM 6688 O O . PRO C 1 201 ? -8.160 28.548 -29.920 1.00 45.53 201 PRO C O 1
ATOM 6692 N N . GLU C 1 202 ? -7.348 28.408 -27.867 1.00 42.21 202 GLU C N 1
ATOM 6693 C CA . GLU C 1 202 ? -6.322 29.394 -28.066 1.00 40.58 202 GLU C CA 1
ATOM 6694 C C . GLU C 1 202 ? -5.350 28.989 -29.099 1.00 39.38 202 GLU C C 1
ATOM 6695 O O . GLU C 1 202 ? -4.686 29.812 -29.653 1.00 40.54 202 GLU C O 1
ATOM 6701 N N . LEU C 1 203 ? -5.260 27.702 -29.334 1.00 38.77 203 LEU C N 1
ATOM 6702 C CA . LEU C 1 203 ? -4.292 27.162 -30.256 1.00 38.05 203 LEU C CA 1
ATOM 6703 C C . LEU C 1 203 ? -4.846 27.010 -31.631 1.00 37.23 203 LEU C C 1
ATOM 6704 O O . LEU C 1 203 ? -4.188 26.594 -32.513 1.00 37.68 203 LEU C O 1
ATOM 6709 N N . TRP C 1 204 ? -6.093 27.349 -31.799 1.00 37.62 204 TRP C N 1
ATOM 6710 C CA . TRP C 1 204 ? -6.702 27.196 -33.069 1.00 39.86 204 TRP C CA 1
ATOM 6711 C C . TRP C 1 204 ? -7.240 28.431 -33.679 1.00 38.81 204 TRP C C 1
ATOM 6712 O O . TRP C 1 204 ? -8.106 28.349 -34.498 1.00 39.92 204 TRP C O 1
ATOM 6723 N N . THR C 1 205 ? -6.813 29.594 -33.258 1.00 37.22 205 THR C N 1
ATOM 6724 C CA . THR C 1 205 ? -7.417 30.800 -33.765 1.00 36.85 205 THR C CA 1
ATOM 6725 C C . THR C 1 205 ? -6.818 31.231 -35.040 1.00 35.71 205 THR C C 1
ATOM 6726 O O . THR C 1 205 ? -5.770 30.827 -35.370 1.00 35.81 205 THR C O 1
ATOM 6730 N N . LEU C 1 206 ? -7.492 32.103 -35.748 1.00 34.02 206 LEU C N 1
ATOM 6731 C CA . LEU C 1 206 ? -6.957 32.626 -36.950 1.00 34.07 206 LEU C CA 1
ATOM 6732 C C . LEU C 1 206 ? -5.696 33.335 -36.598 1.00 36.16 206 LEU C C 1
ATOM 6733 O O . LEU C 1 206 ? -4.746 33.300 -37.317 1.00 37.67 206 LEU C O 1
ATOM 6738 N N . ASP C 1 207 ? -5.708 34.027 -35.484 1.00 38.47 207 ASP C N 1
ATOM 6739 C CA . ASP C 1 207 ? -4.527 34.720 -34.992 1.00 43.03 207 ASP C CA 1
ATOM 6740 C C . ASP C 1 207 ? -3.326 33.902 -34.572 1.00 40.75 207 ASP C C 1
ATOM 6741 O O . ASP C 1 207 ? -2.244 34.276 -34.879 1.00 48.49 207 ASP C O 1
ATOM 6746 N N . PHE C 1 208 ? -3.504 32.811 -33.853 1.00 36.42 208 PHE C N 1
ATOM 6747 C CA . PHE C 1 208 ? -2.404 31.901 -33.606 1.00 36.56 208 PHE C CA 1
ATOM 6748 C C . PHE C 1 208 ? -1.882 31.203 -34.850 1.00 37.32 208 PHE C C 1
ATOM 6749 O O . PHE C 1 208 ? -0.717 31.058 -35.039 1.00 35.83 208 PHE C O 1
ATOM 6757 N N . LEU C 1 209 ? -2.789 30.786 -35.702 1.00 36.19 209 LEU C N 1
ATOM 6758 C CA . LEU C 1 209 ? -2.457 30.097 -36.911 1.00 33.76 209 LEU C CA 1
ATOM 6759 C C . LEU C 1 209 ? -1.630 31.000 -37.780 1.00 35.43 209 LEU C C 1
ATOM 6760 O O . LEU C 1 209 ? -0.738 30.560 -38.447 1.00 32.74 209 LEU C O 1
ATOM 6765 N N . SER C 1 210 ? -1.913 32.282 -37.726 1.00 35.56 210 SER C N 1
ATOM 6766 C CA . SER C 1 210 ? -1.190 33.268 -38.478 1.00 35.05 210 SER C CA 1
ATOM 6767 C C . SER C 1 210 ? 0.263 33.306 -38.072 1.00 35.89 210 SER C C 1
ATOM 6768 O O . SER C 1 210 ? 1.132 33.434 -38.888 1.00 34.78 210 SER C O 1
ATOM 6771 N N . LEU C 1 211 ? 0.513 33.190 -36.787 1.00 37.48 211 LEU C N 1
ATOM 6772 C CA . LEU C 1 211 ? 1.855 33.127 -36.277 1.00 38.24 211 LEU C CA 1
ATOM 6773 C C . LEU C 1 211 ? 2.576 31.901 -36.745 1.00 43.25 211 LEU C C 1
ATOM 6774 O O . LEU C 1 211 ? 3.747 31.919 -36.973 1.00 46.19 211 LEU C O 1
ATOM 6779 N N . ILE C 1 212 ? 1.854 30.819 -36.868 1.00 40.26 212 ILE C N 1
ATOM 6780 C CA . ILE C 1 212 ? 2.399 29.607 -37.391 1.00 40.21 212 ILE C CA 1
ATOM 6781 C C . ILE C 1 212 ? 2.823 29.756 -38.818 1.00 43.23 212 ILE C C 1
ATOM 6782 O O . ILE C 1 212 ? 3.799 29.214 -39.222 1.00 45.33 212 ILE C O 1
ATOM 6787 N N . LYS C 1 213 ? 2.062 30.509 -39.578 1.00 46.31 213 LYS C N 1
ATOM 6788 C CA . LYS C 1 213 ? 2.292 30.669 -40.987 1.00 48.33 213 LYS C CA 1
ATOM 6789 C C . LYS C 1 213 ? 3.636 31.271 -41.192 1.00 47.54 213 LYS C C 1
ATOM 6790 O O . LYS C 1 213 ? 4.321 30.953 -42.109 1.00 47.95 213 LYS C O 1
ATOM 6796 N N . GLU C 1 214 ? 4.000 32.131 -40.280 1.00 52.33 214 GLU C N 1
ATOM 6797 C CA . GLU C 1 214 ? 5.223 32.853 -40.335 1.00 61.04 214 GLU C CA 1
ATOM 6798 C C . GLU C 1 214 ? 6.347 31.866 -40.299 1.00 64.96 214 GLU C C 1
ATOM 6799 O O . GLU C 1 214 ? 7.402 32.093 -40.841 1.00 65.60 214 GLU C O 1
ATOM 6805 N N . ARG C 1 215 ? 6.106 30.763 -39.633 1.00 57.64 215 ARG C N 1
ATOM 6806 C CA . ARG C 1 215 ? 7.130 29.814 -39.350 1.00 49.96 215 ARG C CA 1
ATOM 6807 C C . ARG C 1 215 ? 7.069 28.533 -40.143 1.00 48.38 215 ARG C C 1
ATOM 6808 O O . ARG C 1 215 ? 7.684 27.573 -39.802 1.00 45.64 215 ARG C O 1
ATOM 6816 N N . ILE C 1 216 ? 6.331 28.541 -41.229 1.00 41.83 216 ILE C N 1
ATOM 6817 C CA . ILE C 1 216 ? 6.257 27.393 -42.089 1.00 39.24 216 ILE C CA 1
ATOM 6818 C C . ILE C 1 216 ? 6.821 27.707 -43.450 1.00 41.73 216 ILE C C 1
ATOM 6819 O O . ILE C 1 216 ? 6.583 28.727 -43.990 1.00 44.61 216 ILE C O 1
ATOM 6824 N N . ASP C 1 217 ? 7.588 26.795 -43.988 1.00 46.08 217 ASP C N 1
ATOM 6825 C CA . ASP C 1 217 ? 8.106 26.898 -45.316 1.00 49.47 217 ASP C CA 1
ATOM 6826 C C . ASP C 1 217 ? 7.000 26.771 -46.374 1.00 53.24 217 ASP C C 1
ATOM 6827 O O . ASP C 1 217 ? 6.100 25.996 -46.220 1.00 47.34 217 ASP C O 1
ATOM 6832 N N . GLU C 1 218 ? 7.112 27.474 -47.488 1.00 50.80 218 GLU C N 1
ATOM 6833 C CA . GLU C 1 218 ? 6.026 27.555 -48.432 1.00 54.02 218 GLU C CA 1
ATOM 6834 C C . GLU C 1 218 ? 5.714 26.167 -48.854 1.00 53.99 218 GLU C C 1
ATOM 6835 O O . GLU C 1 218 ? 4.590 25.826 -49.071 1.00 48.83 218 GLU C O 1
ATOM 6841 N N . LYS C 1 219 ? 6.743 25.360 -48.972 1.00 53.45 219 LYS C N 1
ATOM 6842 C CA . LYS C 1 219 ? 6.590 24.010 -49.441 1.00 52.89 219 LYS C CA 1
ATOM 6843 C C . LYS C 1 219 ? 6.311 23.069 -48.303 1.00 48.66 219 LYS C C 1
ATOM 6844 O O . LYS C 1 219 ? 6.154 21.886 -48.494 1.00 46.16 219 LYS C O 1
ATOM 6850 N N . GLY C 1 220 ? 6.238 23.631 -47.116 1.00 41.13 220 GLY C N 1
ATOM 6851 C CA . GLY C 1 220 ? 5.934 22.892 -45.918 1.00 39.67 220 GLY C CA 1
ATOM 6852 C C . GLY C 1 220 ? 4.500 22.483 -45.754 1.00 39.61 220 GLY C C 1
ATOM 6853 O O . GLY C 1 220 ? 3.636 22.963 -46.424 1.00 39.80 220 GLY C O 1
ATOM 6854 N N . TYR C 1 221 ? 4.268 21.585 -44.824 1.00 40.08 221 TYR C N 1
ATOM 6855 C CA . TYR C 1 221 ? 2.972 20.998 -44.615 1.00 37.33 221 TYR C CA 1
ATOM 6856 C C . TYR C 1 221 ? 2.522 21.175 -43.199 1.00 38.11 221 TYR C C 1
ATOM 6857 O O . TYR C 1 221 ? 3.274 21.019 -42.311 1.00 40.17 221 TYR C O 1
ATOM 6866 N N . TRP C 1 222 ? 1.262 21.501 -43.001 1.00 37.78 222 TRP C N 1
ATOM 6867 C CA . TRP C 1 222 ? 0.694 21.650 -41.694 1.00 31.60 222 TRP C CA 1
ATOM 6868 C C . TRP C 1 222 ? -0.207 20.507 -41.595 1.00 28.00 222 TRP C C 1
ATOM 6869 O O . TRP C 1 222 ? -0.957 20.281 -42.476 1.00 26.81 222 TRP C O 1
ATOM 6880 N N . VAL C 1 223 ? -0.126 19.749 -40.539 1.00 31.65 223 VAL C N 1
ATOM 6881 C CA . VAL C 1 223 ? -0.784 18.492 -40.509 1.00 34.48 223 VAL C CA 1
ATOM 6882 C C . VAL C 1 223 ? -1.528 18.320 -39.211 1.00 35.84 223 VAL C C 1
ATOM 6883 O O . VAL C 1 223 ? -1.075 18.748 -38.211 1.00 40.14 223 VAL C O 1
ATOM 6887 N N . SER C 1 224 ? -2.724 17.776 -39.246 1.00 35.58 224 SER C N 1
ATOM 6888 C CA . SER C 1 224 ? -3.484 17.584 -38.031 1.00 30.02 224 SER C CA 1
ATOM 6889 C C . SER C 1 224 ? -4.558 16.512 -38.077 1.00 28.65 224 SER C C 1
ATOM 6890 O O . SER C 1 224 ? -5.086 16.224 -39.091 1.00 31.55 224 SER C O 1
ATOM 6893 N N . TYR C 1 225 ? -4.899 15.988 -36.921 1.00 29.96 225 TYR C N 1
ATOM 6894 C CA . TYR C 1 225 ? -6.021 15.100 -36.719 1.00 30.53 225 TYR C CA 1
ATOM 6895 C C . TYR C 1 225 ? -7.344 15.734 -36.996 1.00 30.52 225 TYR C C 1
ATOM 6896 O O . TYR C 1 225 ? -8.241 15.084 -37.421 1.00 29.39 225 TYR C O 1
ATOM 6905 N N . SER C 1 226 ? -7.447 17.016 -36.734 1.00 29.68 226 SER C N 1
ATOM 6906 C CA . SER C 1 226 ? -8.695 17.737 -36.828 1.00 30.85 226 SER C CA 1
ATOM 6907 C C . SER C 1 226 ? -9.258 17.998 -38.202 1.00 29.97 226 SER C C 1
ATOM 6908 O O . SER C 1 226 ? -8.575 18.296 -39.123 1.00 32.09 226 SER C O 1
ATOM 6911 N N . SER C 1 227 ? -10.554 17.898 -38.296 1.00 28.83 227 SER C N 1
ATOM 6912 C CA . SER C 1 227 ? -11.261 18.283 -39.483 1.00 30.11 227 SER C CA 1
ATOM 6913 C C . SER C 1 227 ? -12.188 19.461 -39.258 1.00 30.03 227 SER C C 1
ATOM 6914 O O . SER C 1 227 ? -13.138 19.612 -39.948 1.00 29.78 227 SER C O 1
ATOM 6917 N N . SER C 1 228 ? -11.861 20.298 -38.299 1.00 32.80 228 SER C N 1
ATOM 6918 C CA . SER C 1 228 ? -12.676 21.408 -37.862 1.00 34.16 228 SER C CA 1
ATOM 6919 C C . SER C 1 228 ? -12.961 22.388 -38.952 1.00 30.42 228 SER C C 1
ATOM 6920 O O . SER C 1 228 ? -12.099 22.820 -39.640 1.00 33.89 228 SER C O 1
ATOM 6923 N N . LEU C 1 229 ? -14.207 22.745 -39.072 1.00 28.94 229 LEU C N 1
ATOM 6924 C CA . LEU C 1 229 ? -14.621 23.701 -40.043 1.00 30.83 229 LEU C CA 1
ATOM 6925 C C . LEU C 1 229 ? -14.027 25.047 -39.794 1.00 28.36 229 LEU C C 1
ATOM 6926 O O . LEU C 1 229 ? -13.652 25.714 -40.690 1.00 28.39 229 LEU C O 1
ATOM 6931 N N . SER C 1 230 ? -13.972 25.429 -38.541 1.00 30.42 230 SER C N 1
ATOM 6932 C CA . SER C 1 230 ? -13.400 26.676 -38.142 1.00 28.84 230 SER C CA 1
ATOM 6933 C C . SER C 1 230 ? -11.927 26.762 -38.431 1.00 27.76 230 SER C C 1
ATOM 6934 O O . SER C 1 230 ? -11.462 27.732 -38.935 1.00 30.87 230 SER C O 1
ATOM 6937 N N . VAL C 1 231 ? -11.204 25.722 -38.125 1.00 26.71 231 VAL C N 1
ATOM 6938 C CA . VAL C 1 231 ? -9.818 25.639 -38.445 1.00 26.26 231 VAL C CA 1
ATOM 6939 C C . VAL C 1 231 ? -9.574 25.628 -39.940 1.00 27.14 231 VAL C C 1
ATOM 6940 O O . VAL C 1 231 ? -8.695 26.240 -40.421 1.00 27.92 231 VAL C O 1
ATOM 6944 N N . ARG C 1 232 ? -10.354 24.899 -40.683 1.00 29.09 232 ARG C N 1
ATOM 6945 C CA . ARG C 1 232 ? -10.173 24.855 -42.109 1.00 28.79 232 ARG C CA 1
ATOM 6946 C C . ARG C 1 232 ? -10.448 26.166 -42.785 1.00 27.89 232 ARG C C 1
ATOM 6947 O O . ARG C 1 232 ? -9.782 26.539 -43.712 1.00 29.45 232 ARG C O 1
ATOM 6955 N N . LYS C 1 233 ? -11.471 26.840 -42.311 1.00 27.76 233 LYS C N 1
ATOM 6956 C CA . LYS C 1 233 ? -11.847 28.139 -42.769 1.00 28.98 233 LYS C CA 1
ATOM 6957 C C . LYS C 1 233 ? -10.789 29.185 -42.469 1.00 29.73 233 LYS C C 1
ATOM 6958 O O . LYS C 1 233 ? -10.528 30.019 -43.267 1.00 33.43 233 LYS C O 1
ATOM 6964 N N . SER C 1 234 ? -10.173 29.110 -41.314 1.00 33.21 234 SER C N 1
ATOM 6965 C CA . SER C 1 234 ? -9.011 29.890 -40.982 1.00 33.78 234 SER C CA 1
ATOM 6966 C C . SER C 1 234 ? -7.805 29.600 -41.849 1.00 32.86 234 SER C C 1
ATOM 6967 O O . SER C 1 234 ? -7.123 30.486 -42.250 1.00 29.86 234 SER C O 1
ATOM 6970 N N . LEU C 1 235 ? -7.537 28.347 -42.132 1.00 30.73 235 LEU C N 1
ATOM 6971 C CA . LEU C 1 235 ? -6.423 28.022 -42.984 1.00 31.52 235 LEU C CA 1
ATOM 6972 C C . LEU C 1 235 ? -6.612 28.576 -44.360 1.00 34.15 235 LEU C C 1
ATOM 6973 O O . LEU C 1 235 ? -5.698 29.054 -44.944 1.00 37.51 235 LEU C O 1
ATOM 6978 N N . LEU C 1 236 ? -7.823 28.518 -44.864 1.00 32.24 236 LEU C N 1
ATOM 6979 C CA . LEU C 1 236 ? -8.125 29.069 -46.150 1.00 32.69 236 LEU C CA 1
ATOM 6980 C C . LEU C 1 236 ? -7.926 30.560 -46.200 1.00 37.27 236 LEU C C 1
ATOM 6981 O O . LEU C 1 236 ? -7.403 31.075 -47.140 1.00 37.64 236 LEU C O 1
ATOM 6986 N N . THR C 1 237 ? -8.334 31.234 -45.151 1.00 38.54 237 THR C N 1
ATOM 6987 C CA . THR C 1 237 ? -8.196 32.650 -45.004 1.00 36.92 237 THR C CA 1
ATOM 6988 C C . THR C 1 237 ? -6.753 33.107 -44.998 1.00 39.42 237 THR C C 1
ATOM 6989 O O . THR C 1 237 ? -6.420 34.121 -45.559 1.00 44.52 237 THR C O 1
ATOM 6993 N N . LEU C 1 238 ? -5.892 32.337 -44.382 1.00 39.25 238 LEU C N 1
ATOM 6994 C CA . LEU C 1 238 ? -4.480 32.623 -44.367 1.00 35.54 238 LEU C CA 1
ATOM 6995 C C . LEU C 1 238 ? -3.816 32.306 -45.672 1.00 37.43 238 LEU C C 1
ATOM 6996 O O . LEU C 1 238 ? -2.703 32.655 -45.877 1.00 42.32 238 LEU C O 1
ATOM 7001 N N . GLY C 1 239 ? -4.521 31.680 -46.583 1.00 32.55 239 GLY C N 1
ATOM 7002 C CA . GLY C 1 239 ? -3.927 31.319 -47.836 1.00 29.24 239 GLY C CA 1
ATOM 7003 C C . GLY C 1 239 ? -3.347 29.955 -48.042 1.00 33.39 239 GLY C C 1
ATOM 7004 O O . GLY C 1 239 ? -2.693 29.753 -48.999 1.00 33.39 239 GLY C O 1
ATOM 7005 N N . PHE C 1 240 ? -3.606 29.022 -47.150 1.00 36.57 240 PHE C N 1
ATOM 7006 C CA . PHE C 1 240 ? -3.232 27.646 -47.341 1.00 34.00 240 PHE C CA 1
ATOM 7007 C C . PHE C 1 240 ? -4.178 26.945 -48.266 1.00 37.96 240 PHE C C 1
ATOM 7008 O O . PHE C 1 240 ? -5.315 27.293 -48.356 1.00 39.92 240 PHE C O 1
ATOM 7016 N N . LYS C 1 241 ? -3.688 25.923 -48.926 1.00 38.08 241 LYS C N 1
ATOM 7017 C CA . LYS C 1 241 ? -4.519 24.983 -49.603 1.00 38.92 241 LYS C CA 1
ATOM 7018 C C . LYS C 1 241 ? -4.791 23.944 -48.573 1.00 39.03 241 LYS C C 1
ATOM 7019 O O . LYS C 1 241 ? -3.929 23.583 -47.853 1.00 40.60 241 LYS C O 1
ATOM 7025 N N . VAL C 1 242 ? -6.018 23.492 -48.495 1.00 37.46 242 VAL C N 1
ATOM 7026 C CA . VAL C 1 242 ? -6.467 22.636 -47.439 1.00 35.01 242 VAL C CA 1
ATOM 7027 C C . VAL C 1 242 ? -7.052 21.349 -47.961 1.00 36.67 242 VAL C C 1
ATOM 7028 O O . VAL C 1 242 ? -7.844 21.358 -48.838 1.00 38.60 242 VAL C O 1
ATOM 7032 N N . GLY C 1 243 ? -6.654 20.235 -47.400 1.00 35.98 243 GLY C N 1
ATOM 7033 C CA . GLY C 1 243 ? -7.092 18.957 -47.890 1.00 36.27 243 GLY C CA 1
ATOM 7034 C C . GLY C 1 243 ? -7.235 18.013 -46.747 1.00 38.40 243 GLY C C 1
ATOM 7035 O O . GLY C 1 243 ? -6.916 18.371 -45.655 1.00 36.84 243 GLY C O 1
ATOM 7036 N N . SER C 1 244 ? -7.650 16.791 -46.995 1.00 36.89 244 SER C N 1
ATOM 7037 C CA . SER C 1 244 ? -7.715 15.843 -45.909 1.00 42.71 244 SER C CA 1
ATOM 7038 C C . SER C 1 244 ? -6.918 14.590 -46.077 1.00 44.01 244 SER C C 1
ATOM 7039 O O . SER C 1 244 ? -6.596 14.200 -47.154 1.00 48.55 244 SER C O 1
ATOM 7042 N N . SER C 1 245 ? -6.600 13.978 -44.956 1.00 48.34 245 SER C N 1
ATOM 7043 C CA . SER C 1 245 ? -5.919 12.722 -44.940 1.00 54.36 245 SER C CA 1
ATOM 7044 C C . SER C 1 245 ? -6.865 11.634 -44.517 1.00 55.42 245 SER C C 1
ATOM 7045 O O . SER C 1 245 ? -7.450 11.694 -43.485 1.00 55.65 245 SER C O 1
ATOM 7048 N N . ARG C 1 246 ? -6.976 10.588 -45.282 1.00 61.40 246 ARG C N 1
ATOM 7049 C CA . ARG C 1 246 ? -7.861 9.545 -44.881 1.00 76.43 246 ARG C CA 1
ATOM 7050 C C . ARG C 1 246 ? -7.040 8.314 -44.795 1.00 86.90 246 ARG C C 1
ATOM 7051 O O . ARG C 1 246 ? -6.191 8.102 -45.630 1.00 90.86 246 ARG C O 1
ATOM 7059 N N . GLU C 1 247 ? -7.239 7.544 -43.739 1.00 99.47 247 GLU C N 1
ATOM 7060 C CA . GLU C 1 247 ? -6.840 6.158 -43.726 1.00 110.82 247 GLU C CA 1
ATOM 7061 C C . GLU C 1 247 ? -7.879 5.526 -44.602 1.00 109.13 247 GLU C C 1
ATOM 7062 O O . GLU C 1 247 ? -9.033 5.921 -44.582 1.00 110.55 247 GLU C O 1
ATOM 7068 N N . ILE C 1 248 ? -7.487 4.528 -45.361 1.00 110.12 248 ILE C N 1
ATOM 7069 C CA . ILE C 1 248 ? -8.364 3.949 -46.353 1.00 111.80 248 ILE C CA 1
ATOM 7070 C C . ILE C 1 248 ? -9.653 3.295 -45.824 1.00 110.27 248 ILE C C 1
ATOM 7071 O O . ILE C 1 248 ? -10.698 3.383 -46.456 1.00 106.71 248 ILE C O 1
ATOM 7076 N N . GLY C 1 249 ? -9.602 2.602 -44.704 1.00 107.21 249 GLY C N 1
ATOM 7077 C CA . GLY C 1 249 ? -10.818 1.976 -44.229 1.00 92.51 249 GLY C CA 1
ATOM 7078 C C . GLY C 1 249 ? -11.678 2.721 -43.231 1.00 93.84 249 GLY C C 1
ATOM 7079 O O . GLY C 1 249 ? -12.717 2.223 -42.835 1.00 86.48 249 GLY C O 1
ATOM 7080 N N . ARG C 1 250 ? -11.240 3.905 -42.823 1.00 99.33 250 ARG C N 1
ATOM 7081 C CA . ARG C 1 250 ? -11.708 4.554 -41.610 1.00 91.99 250 ARG C CA 1
ATOM 7082 C C . ARG C 1 250 ? -12.368 5.863 -41.919 1.00 84.96 250 ARG C C 1
ATOM 7083 O O . ARG C 1 250 ? -11.946 6.548 -42.810 1.00 88.71 250 ARG C O 1
ATOM 7091 N N . LYS C 1 251 ? -13.442 6.188 -41.222 1.00 79.56 251 LYS C N 1
ATOM 7092 C CA . LYS C 1 251 ? -14.182 7.387 -41.530 1.00 77.12 251 LYS C CA 1
ATOM 7093 C C . LYS C 1 251 ? -13.488 8.683 -41.210 1.00 82.38 251 LYS C C 1
ATOM 7094 O O . LYS C 1 251 ? -13.598 9.631 -41.956 1.00 77.13 251 LYS C O 1
ATOM 7100 N N . ARG C 1 252 ? -12.808 8.739 -40.080 1.00 77.97 252 ARG C N 1
ATOM 7101 C CA . ARG C 1 252 ? -12.238 9.989 -39.637 1.00 78.85 252 ARG C CA 1
ATOM 7102 C C . ARG C 1 252 ? -11.125 10.468 -40.526 1.00 70.71 252 ARG C C 1
ATOM 7103 O O . ARG C 1 252 ? -10.300 9.700 -40.949 1.00 73.46 252 ARG C O 1
ATOM 7111 N N . LYS C 1 253 ? -11.090 11.758 -40.783 1.00 64.36 253 LYS C N 1
ATOM 7112 C CA . LYS C 1 253 ? -10.020 12.348 -41.566 1.00 57.82 253 LYS C CA 1
ATOM 7113 C C . LYS C 1 253 ? -9.437 13.543 -40.87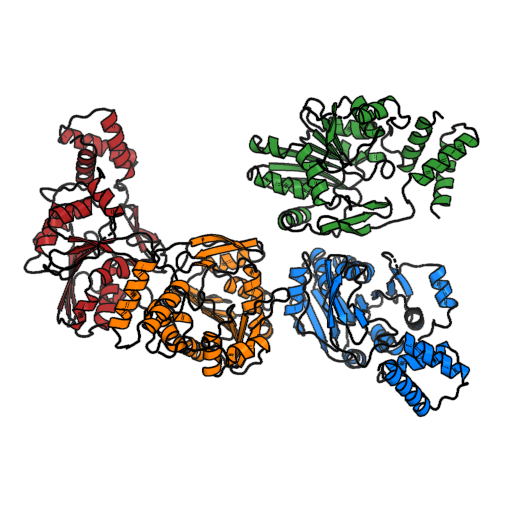7 1.00 45.80 253 LYS C C 1
ATOM 7114 O O . LYS C 1 253 ? -10.045 14.125 -40.026 1.00 46.32 253 LYS C O 1
ATOM 7120 N N . GLY C 1 254 ? -8.245 13.896 -41.290 1.00 43.85 254 GLY C N 1
ATOM 7121 C CA . GLY C 1 254 ? -7.468 14.928 -40.674 1.00 38.87 254 GLY C CA 1
ATOM 7122 C C . GLY C 1 254 ? -7.188 15.965 -41.695 1.00 37.81 254 GLY C C 1
ATOM 7123 O O . GLY C 1 254 ? -7.673 15.880 -42.770 1.00 41.72 254 GLY C O 1
ATOM 7124 N N . THR C 1 255 ? -6.396 16.945 -41.373 1.00 31.35 255 THR C N 1
ATOM 7125 C CA . THR C 1 255 ? -6.225 18.011 -42.297 1.00 32.97 255 THR C CA 1
ATOM 7126 C C . THR C 1 255 ? -4.783 18.113 -42.699 1.00 31.29 255 THR C C 1
ATOM 7127 O O . THR C 1 255 ? -3.922 17.903 -41.917 1.00 30.43 255 THR C O 1
ATOM 7131 N N . VAL C 1 256 ? -4.555 18.423 -43.957 1.00 31.33 256 VAL C N 1
ATOM 7132 C CA . VAL C 1 256 ? -3.252 18.733 -44.478 1.00 31.70 256 VAL C CA 1
ATOM 7133 C C . VAL C 1 256 ? -3.297 20.099 -45.116 1.00 35.17 256 VAL C C 1
ATOM 7134 O O . VAL C 1 256 ? -4.194 20.373 -45.819 1.00 36.66 256 VAL C O 1
ATOM 7138 N N . ALA C 1 257 ? -2.331 20.960 -44.862 1.00 34.12 257 ALA C N 1
ATOM 7139 C CA . ALA C 1 257 ? -2.289 22.249 -45.513 1.00 33.00 257 ALA C CA 1
ATOM 7140 C C . ALA C 1 257 ? -0.913 22.597 -45.986 1.00 34.60 257 ALA C C 1
ATOM 7141 O O . ALA C 1 257 ? 0.039 22.192 -45.409 1.00 34.78 257 ALA C O 1
ATOM 7143 N N . SER C 1 258 ? -0.822 23.333 -47.070 1.00 35.17 258 SER C N 1
ATOM 7144 C CA . SER C 1 258 ? 0.423 23.872 -47.523 1.00 35.75 258 SER C CA 1
ATOM 7145 C C . SER C 1 258 ? 0.164 25.151 -48.229 1.00 38.06 258 SER C C 1
ATOM 7146 O O . SER C 1 258 ? -0.837 25.288 -48.863 1.00 38.89 258 SER C O 1
ATOM 7149 N N . LEU C 1 259 ? 1.057 26.104 -48.109 1.00 39.55 259 LEU C N 1
ATOM 7150 C CA . LEU C 1 259 ? 0.989 27.306 -48.921 1.00 45.32 259 LEU C CA 1
ATOM 7151 C C . LEU C 1 259 ? 1.213 27.133 -50.427 1.00 45.13 259 LEU C C 1
ATOM 7152 O O . LEU C 1 259 ? 0.536 27.731 -51.219 1.00 45.74 259 LEU C O 1
ATOM 7157 N N . LYS C 1 260 ? 2.219 26.365 -50.796 1.00 43.79 260 LYS C N 1
ATOM 7158 C CA . LYS C 1 260 ? 2.578 26.154 -52.168 1.00 41.94 260 LYS C CA 1
ATOM 7159 C C . LYS C 1 260 ? 2.588 24.720 -52.642 1.00 47.06 260 LYS C C 1
ATOM 7160 O O . LYS C 1 260 ? 2.528 24.458 -53.823 1.00 47.68 260 LYS C O 1
ATOM 7166 N N . ALA C 1 261 ? 2.755 23.800 -51.718 1.00 42.36 261 ALA C N 1
ATOM 7167 C CA . ALA C 1 261 ? 2.866 22.395 -52.018 1.00 45.39 261 ALA C CA 1
ATOM 7168 C C . ALA C 1 261 ? 1.546 21.689 -52.235 1.00 46.67 261 ALA C C 1
ATOM 7169 O O . ALA C 1 261 ? 0.541 22.137 -51.799 1.00 52.54 261 ALA C O 1
ATOM 7171 N N . PRO C 1 262 ? 1.560 20.580 -52.936 1.00 47.42 262 PRO C N 1
ATOM 7172 C CA . PRO C 1 262 ? 0.338 19.858 -53.248 1.00 49.19 262 PRO C CA 1
ATOM 7173 C C . PRO C 1 262 ? -0.297 19.205 -52.063 1.00 49.44 262 PRO C C 1
ATOM 7174 O O . PRO C 1 262 ? 0.365 18.672 -51.214 1.00 49.91 262 PRO C O 1
ATOM 7178 N N . VAL C 1 263 ? -1.611 19.225 -52.067 1.00 46.83 263 VAL C N 1
ATOM 7179 C CA . VAL C 1 263 ? -2.422 18.839 -50.956 1.00 46.13 263 VAL C CA 1
ATOM 7180 C C . VAL C 1 263 ? -3.505 17.933 -51.473 1.00 48.64 263 VAL C C 1
ATOM 7181 O O . VAL C 1 263 ? -3.950 18.106 -52.561 1.00 53.45 263 VAL C O 1
ATOM 7185 N N . PRO C 1 264 ? -3.902 16.944 -50.710 1.00 48.01 264 PRO C N 1
ATOM 7186 C CA . PRO C 1 264 ? -4.926 16.012 -51.168 1.00 51.44 264 PRO C CA 1
ATOM 7187 C C . PRO C 1 264 ? -6.166 16.726 -51.150 1.00 57.88 264 PRO C C 1
ATOM 7188 O O . PRO C 1 264 ? -6.486 17.540 -50.322 1.00 58.57 264 PRO C O 1
ATOM 7192 N N . PRO C 1 265 ? -6.951 16.417 -52.063 1.00 58.25 265 PRO C N 1
ATOM 7193 C CA . PRO C 1 265 ? -8.346 16.754 -51.962 1.00 60.71 265 PRO C CA 1
ATOM 7194 C C . PRO C 1 265 ? -9.268 16.176 -50.959 1.00 63.10 265 PRO C C 1
ATOM 7195 O O . PRO C 1 265 ? -9.028 15.287 -50.159 1.00 73.02 265 PRO C O 1
ATOM 7207 N N . GLU C 1 267 ? -13.039 16.134 -50.613 1.00 61.50 267 GLU C N 1
ATOM 7208 C CA . GLU C 1 267 ? -14.265 15.427 -50.751 1.00 65.80 267 GLU C CA 1
ATOM 7209 C C . GLU C 1 267 ? -15.444 16.262 -50.870 1.00 70.47 267 GLU C C 1
ATOM 7210 O O . GLU C 1 267 ? -15.643 16.934 -49.916 1.00 70.83 267 GLU C O 1
ATOM 7216 N N . GLU C 1 268 ? -16.322 16.102 -51.724 1.00 68.63 268 GLU C N 1
ATOM 7217 C CA . GLU C 1 268 ? -17.419 17.011 -51.986 1.00 62.58 268 GLU C CA 1
ATOM 7218 C C . GLU C 1 268 ? -18.186 17.371 -50.751 1.00 53.19 268 GLU C C 1
ATOM 7219 O O . GLU C 1 268 ? -18.528 18.489 -50.587 1.00 55.22 268 GLU C O 1
ATOM 7225 N N . ASN C 1 269 ? -18.464 16.423 -49.888 1.00 50.62 269 ASN C N 1
ATOM 7226 C CA . ASN C 1 269 ? -19.230 16.709 -48.700 1.00 51.96 269 ASN C CA 1
ATOM 7227 C C . ASN C 1 269 ? -18.501 17.669 -47.774 1.00 52.79 269 ASN C C 1
ATOM 7228 O O . ASN C 1 269 ? -19.093 18.415 -47.051 1.00 43.74 269 ASN C O 1
ATOM 7233 N N . GLU C 1 270 ? -17.191 17.591 -47.772 1.00 52.40 270 GLU C N 1
ATOM 7234 C CA . GLU C 1 270 ? -16.399 18.462 -46.959 1.00 52.40 270 GLU C CA 1
ATOM 7235 C C . GLU C 1 270 ? -16.455 19.909 -47.370 1.00 50.46 270 GLU C C 1
ATOM 7236 O O . GLU C 1 270 ? -16.589 20.772 -46.566 1.00 48.92 270 GLU C O 1
ATOM 7242 N N . VAL C 1 271 ? -16.324 20.143 -48.649 1.00 46.25 271 VAL C N 1
ATOM 7243 C CA . VAL C 1 271 ? -16.377 21.450 -49.186 1.00 44.24 271 VAL C CA 1
ATOM 7244 C C . VAL C 1 271 ? -17.724 22.022 -48.951 1.00 48.60 271 VAL C C 1
ATOM 7245 O O . VAL C 1 271 ? -17.861 23.187 -48.722 1.00 48.53 271 VAL C O 1
ATOM 7249 N N . ARG C 1 272 ? -18.724 21.175 -49.032 1.00 43.99 272 ARG C N 1
ATOM 7250 C CA . ARG C 1 272 ? -20.086 21.590 -48.867 1.00 43.32 272 ARG C CA 1
ATOM 7251 C C . ARG C 1 272 ? -20.355 22.137 -47.478 1.00 43.63 272 ARG C C 1
ATOM 7252 O O . ARG C 1 272 ? -21.015 23.125 -47.322 1.00 43.12 272 ARG C O 1
ATOM 7260 N N . LYS C 1 273 ? -19.825 21.486 -46.473 1.00 42.35 273 LYS C N 1
ATOM 7261 C CA . LYS C 1 273 ? -19.963 21.934 -45.117 1.00 40.95 273 LYS C CA 1
ATOM 7262 C C . LYS C 1 273 ? -19.291 23.252 -44.897 1.00 37.62 273 LYS C C 1
ATOM 7263 O O . LYS C 1 273 ? -19.742 24.054 -44.154 1.00 37.28 273 LYS C O 1
ATOM 7269 N N . LEU C 1 274 ? -18.162 23.424 -45.532 1.00 34.00 274 LEU C N 1
ATOM 7270 C CA . LEU C 1 274 ? -17.366 24.613 -45.427 1.00 33.84 274 LEU C CA 1
ATOM 7271 C C . LEU C 1 274 ? -18.021 25.845 -45.965 1.00 32.79 274 LEU C C 1
ATOM 7272 O O . LEU C 1 274 ? -17.850 26.905 -45.451 1.00 36.45 274 LEU C O 1
ATOM 7277 N N . VAL C 1 275 ? -18.670 25.686 -47.090 1.00 30.83 275 VAL C N 1
ATOM 7278 C CA . VAL C 1 275 ? -19.491 26.674 -47.691 1.00 27.91 275 VAL C CA 1
ATOM 7279 C C . VAL C 1 275 ? -20.768 27.002 -46.957 1.00 31.48 275 VAL C C 1
ATOM 7280 O O . VAL C 1 275 ? -21.148 28.120 -46.870 1.00 30.62 275 VAL C O 1
ATOM 7284 N N . LEU C 1 276 ? -21.460 25.995 -46.479 1.00 34.06 276 LEU C N 1
ATOM 7285 C CA . LEU C 1 276 ? -22.778 26.195 -45.935 1.00 35.34 276 LEU C CA 1
ATOM 7286 C C . LEU C 1 276 ? -22.911 26.275 -44.428 1.00 37.76 276 LEU C C 1
ATOM 7287 O O . LEU C 1 276 ? -23.797 26.905 -43.941 1.00 44.23 276 LEU C O 1
ATOM 7292 N N . SER C 1 277 ? -22.053 25.620 -43.685 1.00 36.51 277 SER C N 1
ATOM 7293 C CA . SER C 1 277 ? -22.210 25.582 -42.249 1.00 37.46 277 SER C CA 1
ATOM 7294 C C . SER C 1 277 ? -21.870 26.855 -41.493 1.00 37.06 277 SER C C 1
ATOM 7295 O O . SER C 1 277 ? -20.920 27.510 -41.791 1.00 38.56 277 SER C O 1
ATOM 7298 N N . PRO C 1 278 ? -22.686 27.195 -40.513 1.00 39.82 278 PRO C N 1
ATOM 7299 C CA . PRO C 1 278 ? -22.501 28.379 -39.683 1.00 38.44 278 PRO C CA 1
ATOM 7300 C C . PRO C 1 278 ? -21.299 28.308 -38.802 1.00 38.90 278 PRO C C 1
ATOM 7301 O O . PRO C 1 278 ? -20.805 29.301 -38.386 1.00 39.45 278 PRO C O 1
ATOM 7305 N N . PHE C 1 279 ? -20.875 27.097 -38.528 1.00 40.15 279 PHE C N 1
ATOM 7306 C CA . PHE C 1 279 ? -19.706 26.782 -37.756 1.00 41.65 279 PHE C CA 1
ATOM 7307 C C . PHE C 1 279 ? -18.416 27.036 -38.488 1.00 39.57 279 PHE C C 1
ATOM 7308 O O . PHE C 1 279 ? -17.377 27.044 -37.912 1.00 38.39 279 PHE C O 1
ATOM 7316 N N . ALA C 1 280 ? -18.507 27.291 -39.766 1.00 38.91 280 ALA C N 1
ATOM 7317 C CA . ALA C 1 280 ? -17.351 27.608 -40.526 1.00 39.35 280 ALA C CA 1
ATOM 7318 C C . ALA C 1 280 ? -17.074 29.054 -40.340 1.00 42.94 280 ALA C C 1
ATOM 7319 O O . ALA C 1 280 ? -17.271 29.836 -41.212 1.00 47.50 280 ALA C O 1
ATOM 7321 N N . VAL C 1 281 ? -16.635 29.392 -39.156 1.00 41.90 281 VAL C N 1
ATOM 7322 C CA . VAL C 1 281 ? -16.278 30.725 -38.814 1.00 39.52 281 VAL C CA 1
ATOM 7323 C C . VAL C 1 281 ? -14.930 30.697 -38.358 1.00 38.39 281 VAL C C 1
ATOM 7324 O O . VAL C 1 281 ? -14.485 29.899 -37.526 1.00 31.99 281 VAL C O 1
ATOM 7328 N N . PRO C 1 282 ? -14.052 31.631 -38.632 1.00 36.36 282 PRO C N 1
ATOM 7329 C CA . PRO C 1 282 ? -12.889 31.498 -37.802 1.00 38.11 282 PRO C CA 1
ATOM 7330 C C . PRO C 1 282 ? -13.053 31.957 -36.440 1.00 43.79 282 PRO C C 1
ATOM 7331 O O . PRO C 1 282 ? -13.552 33.034 -36.138 1.00 45.90 282 PRO C O 1
ATOM 7343 N N . ARG C 1 284 ? -11.128 33.521 -33.318 1.00 37.73 284 ARG C N 1
ATOM 7344 C CA . ARG C 1 284 ? -10.390 34.734 -33.224 1.00 43.70 284 ARG C CA 1
ATOM 7345 C C . ARG C 1 284 ? -9.856 35.083 -31.837 1.00 45.37 284 ARG C C 1
ATOM 7346 O O . ARG C 1 284 ? -10.558 35.008 -30.876 1.00 45.62 284 ARG C O 1
ATOM 7354 N N . ASP C 1 285 ? -8.594 35.460 -31.755 1.00 45.25 285 ASP C N 1
ATOM 7355 C CA . ASP C 1 285 ? -7.982 35.928 -30.516 1.00 46.42 285 ASP C CA 1
ATOM 7356 C C . ASP C 1 285 ? -6.974 36.999 -30.833 1.00 48.40 285 ASP C C 1
ATOM 7357 O O . ASP C 1 285 ? -5.820 36.725 -30.875 1.00 47.77 285 ASP C O 1
ATOM 7362 N N . GLU C 1 286 ? -7.414 38.223 -31.042 1.00 53.11 286 GLU C N 1
ATOM 7363 C CA . GLU C 1 286 ? -6.605 39.275 -31.631 1.00 57.63 286 GLU C CA 1
ATOM 7364 C C . GLU C 1 286 ? -5.365 39.681 -30.871 1.00 62.10 286 GLU C C 1
ATOM 7365 O O . GLU C 1 286 ? -4.355 39.964 -31.465 1.00 61.94 286 GLU C O 1
ATOM 7371 N N . LYS C 1 287 ? -5.451 39.741 -29.555 1.00 63.76 287 LYS C N 1
ATOM 7372 C CA . LYS C 1 287 ? -4.312 40.087 -28.745 1.00 58.25 287 LYS C CA 1
ATOM 7373 C C . LYS C 1 287 ? -3.504 38.878 -28.367 1.00 63.69 287 LYS C C 1
ATOM 7374 O O . LYS C 1 287 ? -2.399 38.989 -27.886 1.00 62.03 287 LYS C O 1
ATOM 7380 N N . LEU C 1 288 ? -4.054 37.704 -28.581 1.00 59.83 288 LEU C N 1
ATOM 7381 C CA . LEU C 1 288 ? -3.348 36.516 -28.185 1.00 57.41 288 LEU C CA 1
ATOM 7382 C C . LEU C 1 288 ? -3.336 36.347 -26.679 1.00 54.42 288 LEU C C 1
ATOM 7383 O O . LEU C 1 288 ? -2.477 35.724 -26.145 1.00 52.40 288 LEU C O 1
ATOM 7388 N N . ASP C 1 289 ? -4.261 36.961 -25.995 1.00 49.57 289 ASP C N 1
ATOM 7389 C CA . ASP C 1 289 ? -4.231 36.891 -24.572 1.00 59.33 289 ASP C CA 1
ATOM 7390 C C . ASP C 1 289 ? -5.533 36.447 -24.004 1.00 61.24 289 ASP C C 1
ATOM 7391 O O . ASP C 1 289 ? -5.626 36.169 -22.835 1.00 64.27 289 ASP C O 1
ATOM 7396 N N . LYS C 1 290 ? -6.552 36.422 -24.827 1.00 56.69 290 LYS C N 1
ATOM 7397 C CA . LYS C 1 290 ? -7.859 35.981 -24.430 1.00 53.21 290 LYS C CA 1
ATOM 7398 C C . LYS C 1 290 ? -7.898 34.701 -23.626 1.00 52.96 290 LYS C C 1
ATOM 7399 O O . LYS C 1 290 ? -7.121 33.806 -23.816 1.00 44.33 290 LYS C O 1
ATOM 7405 N N . GLU C 1 291 ? -8.824 34.641 -22.703 1.00 59.17 291 GLU C N 1
ATOM 7406 C CA . GLU C 1 291 ? -9.040 33.456 -21.934 1.00 63.87 291 GLU C CA 1
ATOM 7407 C C . GLU C 1 291 ? -9.610 32.467 -22.878 1.00 64.06 291 GLU C C 1
ATOM 7408 O O . GLU C 1 291 ? -10.344 32.809 -23.751 1.00 67.86 291 GLU C O 1
ATOM 7414 N N . PRO C 1 292 ? -9.294 31.219 -22.693 1.00 59.29 292 PRO C N 1
ATOM 7415 C CA . PRO C 1 292 ? -9.711 30.221 -23.653 1.00 60.15 292 PRO C CA 1
ATOM 7416 C C . PRO C 1 292 ? -11.208 30.113 -23.744 1.00 55.79 292 PRO C C 1
ATOM 7417 O O . PRO C 1 292 ? -11.730 29.985 -24.810 1.00 51.94 292 PRO C O 1
ATOM 7421 N N . LEU C 1 293 ? -11.885 30.161 -22.624 1.00 52.41 293 LEU C N 1
ATOM 7422 C CA . LEU C 1 293 ? -13.317 30.079 -22.626 1.00 52.56 293 LEU C CA 1
ATOM 7423 C C . LEU C 1 293 ? -13.922 31.232 -23.327 1.00 51.14 293 LEU C C 1
ATOM 7424 O O . LEU C 1 293 ? -14.952 31.119 -23.925 1.00 48.61 293 LEU C O 1
ATOM 7429 N N . GLU C 1 294 ? -13.277 32.363 -23.218 1.00 43.93 294 GLU C N 1
ATOM 7430 C CA . GLU C 1 294 ? -13.805 33.541 -23.803 1.00 48.77 294 GLU C CA 1
ATOM 7431 C C . GLU C 1 294 ? -13.838 33.382 -25.284 1.00 48.62 294 GLU C C 1
ATOM 7432 O O . GLU C 1 294 ? -14.760 33.798 -25.915 1.00 43.14 294 GLU C O 1
ATOM 7438 N N . ILE C 1 295 ? -12.795 32.786 -25.827 1.00 42.47 295 ILE C N 1
ATOM 7439 C CA . ILE C 1 295 ? -12.656 32.576 -27.244 1.00 36.47 295 ILE C CA 1
ATOM 7440 C C . ILE C 1 295 ? -13.730 31.672 -27.782 1.00 36.72 295 ILE C C 1
ATOM 7441 O O . ILE C 1 295 ? -14.233 31.868 -28.840 1.00 32.71 295 ILE C O 1
ATOM 7446 N N . LEU C 1 296 ? -14.054 30.659 -27.019 1.00 30.31 296 LEU C N 1
ATOM 7447 C CA . LEU C 1 296 ? -15.136 29.796 -27.345 1.00 32.77 296 LEU C CA 1
ATOM 7448 C C . LEU C 1 296 ? -16.462 30.521 -27.346 1.00 38.33 296 LEU C C 1
ATOM 7449 O O . LEU C 1 296 ? -17.269 30.280 -28.184 1.00 38.59 296 LEU C O 1
ATOM 7454 N N . ILE C 1 297 ? -16.694 31.375 -26.367 1.00 37.14 297 ILE C N 1
ATOM 7455 C CA . ILE C 1 297 ? -17.899 32.150 -26.303 1.00 36.51 297 ILE C CA 1
ATOM 7456 C C . ILE C 1 297 ? -18.024 33.125 -27.454 1.00 36.18 297 ILE C C 1
ATOM 7457 O O . ILE C 1 297 ? -19.058 33.266 -28.016 1.00 35.91 297 ILE C O 1
ATOM 7462 N N . ASP C 1 298 ? -16.948 33.778 -27.810 1.00 34.89 298 ASP C N 1
ATOM 7463 C CA . ASP C 1 298 ? -16.969 34.705 -28.899 1.00 39.97 298 ASP C CA 1
ATOM 7464 C C . ASP C 1 298 ? -17.323 34.002 -30.162 1.00 41.26 298 ASP C C 1
ATOM 7465 O O . ASP C 1 298 ? -17.968 34.541 -31.008 1.00 41.21 298 ASP C O 1
ATOM 7470 N N . TYR C 1 299 ? -16.822 32.799 -30.302 1.00 40.29 299 TYR C N 1
ATOM 7471 C CA . TYR C 1 299 ? -17.055 32.028 -31.470 1.00 35.52 299 TYR C CA 1
ATOM 7472 C C . TYR C 1 299 ? -18.502 31.699 -31.599 1.00 37.29 299 TYR C C 1
ATOM 7473 O O . TYR C 1 299 ? -19.068 31.852 -32.626 1.00 39.97 299 TYR C O 1
ATOM 7482 N N . LEU C 1 300 ? -19.094 31.238 -30.531 1.00 35.06 300 LEU C N 1
ATOM 7483 C CA . LEU C 1 300 ? -20.467 30.853 -30.518 1.00 39.23 300 LEU C CA 1
ATOM 7484 C C . LEU C 1 300 ? -21.390 32.010 -30.793 1.00 43.86 300 LEU C C 1
ATOM 7485 O O . LEU C 1 300 ? -22.428 31.845 -31.357 1.00 42.25 300 LEU C O 1
ATOM 7490 N N . LEU C 1 301 ? -21.020 33.179 -30.316 1.00 44.90 301 LEU C N 1
ATOM 7491 C CA . LEU C 1 301 ? -21.782 34.364 -30.565 1.00 46.09 301 LEU C CA 1
ATOM 7492 C C . LEU C 1 301 ? -21.797 34.711 -32.017 1.00 47.00 301 LEU C C 1
ATOM 7493 O O . LEU C 1 301 ? -22.797 35.118 -32.552 1.00 44.38 301 LEU C O 1
ATOM 7498 N N . LYS C 1 302 ? -20.639 34.592 -32.635 1.00 46.17 302 LYS C N 1
ATOM 7499 C CA . LYS C 1 302 ? -20.475 34.852 -34.035 1.00 41.93 302 LYS C CA 1
ATOM 7500 C C . LYS C 1 302 ? -21.252 33.860 -34.813 1.00 42.35 302 LYS C C 1
ATOM 7501 O O . LYS C 1 302 ? -21.864 34.176 -35.805 1.00 46.07 302 LYS C O 1
ATOM 7507 N N . VAL C 1 303 ? -21.223 32.631 -34.363 1.00 37.85 303 VAL C N 1
ATOM 7508 C CA . VAL C 1 303 ? -21.863 31.589 -35.099 1.00 37.11 303 VAL C CA 1
ATOM 7509 C C . VAL C 1 303 ? -23.341 31.835 -35.180 1.00 45.23 303 VAL C C 1
ATOM 7510 O O . VAL C 1 303 ? -23.930 31.669 -36.221 1.00 50.07 303 VAL C O 1
ATOM 7514 N N . TYR C 1 304 ? -23.946 32.230 -34.075 1.00 47.47 304 TYR C N 1
ATOM 7515 C CA . TYR C 1 304 ? -25.371 32.420 -34.042 1.00 46.34 304 TYR C CA 1
ATOM 7516 C C . TYR C 1 304 ? -25.751 33.836 -34.362 1.00 48.51 304 TYR C C 1
ATOM 7517 O O . TYR C 1 304 ? -26.843 34.260 -34.135 1.00 48.63 304 TYR C O 1
ATOM 7526 N N . LYS C 1 305 ? -24.809 34.556 -34.916 1.00 53.63 305 LYS C N 1
ATOM 7527 C CA . LYS C 1 305 ? -25.039 35.863 -35.474 1.00 56.32 305 LYS C CA 1
ATOM 7528 C C . LYS C 1 305 ? -25.515 36.854 -34.457 1.00 58.49 305 LYS C C 1
ATOM 7529 O O . LYS C 1 305 ? -26.413 37.612 -34.706 1.00 62.08 305 LYS C O 1
ATOM 7535 N N . ILE C 1 306 ? -24.867 36.873 -33.316 1.00 59.58 306 ILE C N 1
ATOM 7536 C CA . ILE C 1 306 ? -25.345 37.648 -32.213 1.00 56.93 306 ILE C CA 1
ATOM 7537 C C . ILE C 1 306 ? -24.456 38.811 -31.851 1.00 56.10 306 ILE C C 1
ATOM 7538 O O . ILE C 1 306 ? -23.334 38.908 -32.300 1.00 61.52 306 ILE C O 1
ATOM 7543 N N . LYS D 1 2 ? 56.604 7.464 -51.316 1.00 71.24 2 LYS D N 1
ATOM 7544 C CA . LYS D 1 2 ? 56.494 7.705 -52.725 1.00 72.51 2 LYS D CA 1
ATOM 7545 C C . LYS D 1 2 ? 56.463 6.403 -53.488 1.00 74.29 2 LYS D C 1
ATOM 7546 O O . LYS D 1 2 ? 57.121 6.273 -54.482 1.00 78.24 2 LYS D O 1
ATOM 7552 N N . ARG D 1 3 ? 55.698 5.438 -53.017 1.00 75.77 3 ARG D N 1
ATOM 7553 C CA . ARG D 1 3 ? 55.718 4.109 -53.581 1.00 66.59 3 ARG D CA 1
ATOM 7554 C C . ARG D 1 3 ? 55.271 4.143 -55.013 1.00 63.62 3 ARG D C 1
ATOM 7555 O O . ARG D 1 3 ? 55.839 3.514 -55.855 1.00 62.18 3 ARG D O 1
ATOM 7563 N N . GLU D 1 4 ? 54.246 4.892 -55.311 1.00 61.66 4 GLU D N 1
ATOM 7564 C CA . GLU D 1 4 ? 53.772 4.848 -56.656 1.00 65.13 4 GLU D CA 1
ATOM 7565 C C . GLU D 1 4 ? 54.863 5.345 -57.561 1.00 65.31 4 GLU D C 1
ATOM 7566 O O . GLU D 1 4 ? 55.132 4.771 -58.578 1.00 69.85 4 GLU D O 1
ATOM 7572 N N . GLU D 1 5 ? 55.516 6.415 -57.198 1.00 63.81 5 GLU D N 1
ATOM 7573 C CA . GLU D 1 5 ? 56.539 6.900 -58.067 1.00 66.08 5 GLU D CA 1
ATOM 7574 C C . GLU D 1 5 ? 57.636 5.891 -58.217 1.00 63.36 5 GLU D C 1
ATOM 7575 O O . GLU D 1 5 ? 58.133 5.686 -59.294 1.00 66.77 5 GLU D O 1
ATOM 7581 N N . TYR D 1 6 ? 58.067 5.301 -57.124 1.00 60.35 6 TYR D N 1
ATOM 7582 C CA . TYR D 1 6 ? 59.181 4.398 -57.201 1.00 57.22 6 TYR D CA 1
ATOM 7583 C C . TYR D 1 6 ? 58.852 3.198 -58.023 1.00 55.34 6 TYR D C 1
ATOM 7584 O O . TYR D 1 6 ? 59.646 2.739 -58.778 1.00 53.49 6 TYR D O 1
ATOM 7593 N N . LEU D 1 7 ? 57.678 2.656 -57.810 1.00 55.62 7 LEU D N 1
ATOM 7594 C CA . LEU D 1 7 ? 57.228 1.516 -58.561 1.00 59.87 7 LEU D CA 1
ATOM 7595 C C . LEU D 1 7 ? 57.021 1.779 -60.054 1.00 62.12 7 LEU D C 1
ATOM 7596 O O . LEU D 1 7 ? 57.392 0.979 -60.875 1.00 54.50 7 LEU D O 1
ATOM 7601 N N . LYS D 1 8 ? 56.413 2.902 -60.383 1.00 58.45 8 LYS D N 1
ATOM 7602 C CA . LYS D 1 8 ? 56.174 3.267 -61.762 1.00 55.71 8 LYS D CA 1
ATOM 7603 C C . LYS D 1 8 ? 57.435 3.475 -62.563 1.00 55.87 8 LYS D C 1
ATOM 7604 O O . LYS D 1 8 ? 57.508 3.117 -63.707 1.00 50.23 8 LYS D O 1
ATOM 7610 N N . ASN D 1 9 ? 58.410 4.109 -61.961 1.00 55.51 9 ASN D N 1
ATOM 7611 C CA . ASN D 1 9 ? 59.699 4.253 -62.570 1.00 53.45 9 ASN D CA 1
ATOM 7612 C C . ASN D 1 9 ? 60.352 2.937 -62.726 1.00 52.27 9 ASN D C 1
ATOM 7613 O O . ASN D 1 9 ? 61.057 2.712 -63.674 1.00 50.34 9 ASN D O 1
ATOM 7618 N N . TYR D 1 10 ? 60.156 2.069 -61.752 1.00 48.99 10 TYR D N 1
ATOM 7619 C CA . TYR D 1 10 ? 60.784 0.775 -61.795 1.00 49.44 10 TYR D CA 1
ATOM 7620 C C . TYR D 1 10 ? 60.245 0.055 -62.979 1.00 44.08 10 TYR D C 1
ATOM 7621 O O . TYR D 1 10 ? 60.968 -0.532 -63.740 1.00 42.81 10 TYR D O 1
ATOM 7630 N N . LEU D 1 11 ? 58.944 0.115 -63.119 1.00 41.14 11 LEU D N 1
ATOM 7631 C CA . LEU D 1 11 ? 58.304 -0.557 -64.194 1.00 41.53 11 LEU D CA 1
ATOM 7632 C C . LEU D 1 11 ? 58.778 0.002 -65.488 1.00 41.80 11 LEU D C 1
ATOM 7633 O O . LEU D 1 11 ? 59.138 -0.729 -66.363 1.00 46.00 11 LEU D O 1
ATOM 7638 N N . GLU D 1 12 ? 58.791 1.309 -65.601 1.00 41.48 12 GLU D N 1
ATOM 7639 C CA . GLU D 1 12 ? 59.181 1.934 -66.831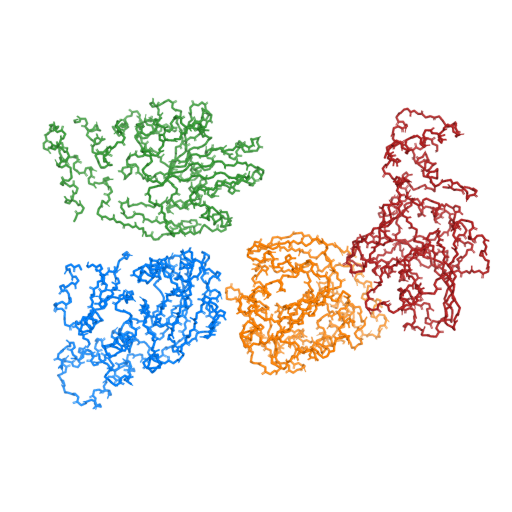 1.00 41.25 12 GLU D CA 1
ATOM 7640 C C . GLU D 1 12 ? 60.592 1.605 -67.168 1.00 41.97 12 GLU D C 1
ATOM 7641 O O . GLU D 1 12 ? 60.904 1.409 -68.295 1.00 40.97 12 GLU D O 1
ATOM 7647 N N . SER D 1 13 ? 61.464 1.588 -66.191 1.00 36.89 13 SER D N 1
ATOM 7648 C CA . SER D 1 13 ? 62.835 1.238 -66.426 1.00 37.73 13 SER D CA 1
ATOM 7649 C C . SER D 1 13 ? 63.060 -0.201 -66.851 1.00 44.48 13 SER D C 1
ATOM 7650 O O . SER D 1 13 ? 63.919 -0.496 -67.638 1.00 43.59 13 SER D O 1
ATOM 7653 N N . TYR D 1 14 ? 62.328 -1.114 -66.247 1.00 48.03 14 TYR D N 1
ATOM 7654 C CA . TYR D 1 14 ? 62.424 -2.507 -66.599 1.00 44.19 14 TYR D CA 1
ATOM 7655 C C . TYR D 1 14 ? 61.936 -2.788 -67.989 1.00 40.96 14 TYR D C 1
ATOM 7656 O O . TYR D 1 14 ? 62.524 -3.515 -68.713 1.00 46.13 14 TYR D O 1
ATOM 7665 N N . LEU D 1 15 ? 60.859 -2.181 -68.386 1.00 35.47 15 LEU D N 1
ATOM 7666 C CA . LEU D 1 15 ? 60.395 -2.383 -69.723 1.00 39.56 15 LEU D CA 1
ATOM 7667 C C . LEU D 1 15 ? 61.422 -1.939 -70.744 1.00 43.71 15 LEU D C 1
ATOM 7668 O O . LEU D 1 15 ? 61.621 -2.574 -71.736 1.00 49.46 15 LEU D O 1
ATOM 7673 N N . ARG D 1 16 ? 62.108 -0.861 -70.478 1.00 44.55 16 ARG D N 1
ATOM 7674 C CA . ARG D 1 16 ? 63.108 -0.422 -71.387 1.00 55.67 16 ARG D CA 1
ATOM 7675 C C . ARG D 1 16 ? 64.203 -1.457 -71.532 1.00 57.21 16 ARG D C 1
ATOM 7676 O O . ARG D 1 16 ? 64.703 -1.658 -72.602 1.00 62.10 16 ARG D O 1
ATOM 7684 N N . LYS D 1 17 ? 64.580 -2.118 -70.461 1.00 56.50 17 LYS D N 1
ATOM 7685 C CA . LYS D 1 17 ? 65.589 -3.136 -70.546 1.00 57.89 17 LYS D CA 1
ATOM 7686 C C . LYS D 1 17 ? 65.117 -4.269 -71.435 1.00 59.00 17 LYS D C 1
ATOM 7687 O O . LYS D 1 17 ? 65.856 -4.815 -72.218 1.00 54.20 17 LYS D O 1
ATOM 7693 N N . LYS D 1 18 ? 63.872 -4.646 -71.258 1.00 65.22 18 LYS D N 1
ATOM 7694 C CA . LYS D 1 18 ? 63.231 -5.697 -72.024 1.00 68.58 18 LYS D CA 1
ATOM 7695 C C . LYS D 1 18 ? 63.036 -5.393 -73.477 1.00 68.62 18 LYS D C 1
ATOM 7696 O O . LYS D 1 18 ? 63.122 -6.271 -74.292 1.00 74.83 18 LYS D O 1
ATOM 7702 N N . GLU D 1 19 ? 62.761 -4.152 -73.805 1.00 66.31 19 GLU D N 1
ATOM 7703 C CA . GLU D 1 19 ? 62.436 -3.795 -75.158 1.00 63.03 19 GLU D CA 1
ATOM 7704 C C . GLU D 1 19 ? 61.177 -4.442 -75.602 1.00 60.55 19 GLU D C 1
ATOM 7705 O O . GLU D 1 19 ? 61.017 -4.791 -76.743 1.00 65.78 19 GLU D O 1
ATOM 7711 N N . VAL D 1 20 ? 60.256 -4.590 -74.686 1.00 59.00 20 VAL D N 1
ATOM 7712 C CA . VAL D 1 20 ? 58.914 -4.982 -75.017 1.00 57.14 20 VAL D CA 1
ATOM 7713 C C . VAL D 1 20 ? 58.146 -3.868 -75.647 1.00 58.42 20 VAL D C 1
ATOM 7714 O O . VAL D 1 20 ? 58.288 -2.749 -75.234 1.00 61.82 20 VAL D O 1
ATOM 7718 N N . SER D 1 21 ? 57.220 -4.176 -76.538 1.00 60.14 21 SER D N 1
ATOM 7719 C CA . SER D 1 21 ? 56.319 -3.159 -77.056 1.00 62.28 21 SER D CA 1
ATOM 7720 C C . SER D 1 21 ? 54.866 -3.331 -76.676 1.00 60.14 21 SER D C 1
ATOM 7721 O O . SER D 1 21 ? 54.308 -4.366 -76.849 1.00 63.46 21 SER D O 1
ATOM 7724 N N . LEU D 1 22 ? 54.226 -2.287 -76.205 1.00 58.94 22 LEU D N 1
ATOM 7725 C CA . LEU D 1 22 ? 52.856 -2.415 -75.806 1.00 59.32 22 LEU D CA 1
ATOM 7726 C C . LEU D 1 22 ? 52.069 -1.151 -75.954 1.00 61.77 22 LEU D C 1
ATOM 7727 O O . LEU D 1 22 ? 52.616 -0.085 -76.002 1.00 64.17 22 LEU D O 1
ATOM 7732 N N . THR D 1 23 ? 50.765 -1.275 -75.988 1.00 58.34 23 THR D N 1
ATOM 7733 C CA . THR D 1 23 ? 49.911 -0.122 -76.100 1.00 60.09 23 THR D CA 1
ATOM 7734 C C . THR D 1 23 ? 49.695 0.582 -74.804 1.00 63.33 23 THR D C 1
ATOM 7735 O O . THR D 1 23 ? 49.891 0.021 -73.760 1.00 64.15 23 THR D O 1
ATOM 7739 N N . GLU D 1 24 ? 49.247 1.819 -74.898 1.00 67.48 24 GLU D N 1
ATOM 7740 C CA . GLU D 1 24 ? 49.010 2.658 -73.749 1.00 61.99 24 GLU D CA 1
ATOM 7741 C C . GLU D 1 24 ? 47.956 2.101 -72.854 1.00 67.17 24 GLU D C 1
ATOM 7742 O O . GLU D 1 24 ? 48.004 2.313 -71.681 1.00 63.59 24 GLU D O 1
ATOM 7748 N N . GLU D 1 25 ? 46.961 1.450 -73.428 1.00 72.22 25 GLU D N 1
ATOM 7749 C CA . GLU D 1 25 ? 46.001 0.617 -72.735 1.00 71.60 25 GLU D CA 1
ATOM 7750 C C . GLU D 1 25 ? 46.615 -0.390 -71.956 1.00 63.77 25 GLU D C 1
ATOM 7751 O O . GLU D 1 25 ? 46.377 -0.689 -70.830 1.00 49.46 25 GLU D O 1
ATOM 7757 N N . GLU D 1 26 ? 47.460 -1.050 -72.689 1.00 68.07 26 GLU D N 1
ATOM 7758 C CA . GLU D 1 26 ? 48.083 -2.192 -72.139 1.00 63.34 26 GLU D CA 1
ATOM 7759 C C . GLU D 1 26 ? 48.924 -1.730 -70.981 1.00 63.29 26 GLU D C 1
ATOM 7760 O O . GLU D 1 26 ? 48.978 -2.366 -69.967 1.00 59.31 26 GLU D O 1
ATOM 7766 N N . PHE D 1 27 ? 49.600 -0.614 -71.147 1.00 66.29 27 PHE D N 1
ATOM 7767 C CA . PHE D 1 27 ? 50.512 -0.120 -70.130 1.00 56.83 27 PHE D CA 1
ATOM 7768 C C . PHE D 1 27 ? 49.831 0.266 -68.855 1.00 52.61 27 PHE D C 1
ATOM 7769 O O . PHE D 1 27 ? 50.317 0.020 -67.792 1.00 45.95 27 PHE D O 1
ATOM 7777 N N . ASN D 1 28 ? 48.702 0.907 -68.984 1.00 49.78 28 ASN D N 1
ATOM 7778 C CA . ASN D 1 28 ? 48.004 1.365 -67.829 1.00 56.10 28 ASN D CA 1
ATOM 7779 C C . ASN D 1 28 ? 47.557 0.228 -66.988 1.00 61.04 28 ASN D C 1
ATOM 7780 O O . ASN D 1 28 ? 47.632 0.269 -65.779 1.00 57.50 28 ASN D O 1
ATOM 7785 N N . VAL D 1 29 ? 47.084 -0.801 -67.647 1.00 55.77 29 VAL D N 1
ATOM 7786 C CA . VAL D 1 29 ? 46.572 -1.915 -66.926 1.00 54.67 29 VAL D CA 1
ATOM 7787 C C . VAL D 1 29 ? 47.652 -2.604 -66.147 1.00 55.76 29 VAL D C 1
ATOM 7788 O O . VAL D 1 29 ? 47.453 -2.973 -65.031 1.00 48.08 29 VAL D O 1
ATOM 7792 N N . ILE D 1 30 ? 48.798 -2.796 -66.752 1.00 52.10 30 ILE D N 1
ATOM 7793 C CA . ILE D 1 30 ? 49.857 -3.466 -66.078 1.00 46.06 30 ILE D CA 1
ATOM 7794 C C . ILE D 1 30 ? 50.333 -2.699 -64.904 1.00 48.78 30 ILE D C 1
ATOM 7795 O O . ILE D 1 30 ? 50.567 -3.251 -63.867 1.00 48.94 30 ILE D O 1
ATOM 7800 N N . LEU D 1 31 ? 50.486 -1.405 -65.076 1.00 54.92 31 LEU D N 1
ATOM 7801 C CA . LEU D 1 31 ? 50.894 -0.545 -63.990 1.00 52.12 31 LEU D CA 1
ATOM 7802 C C . LEU D 1 31 ? 49.863 -0.528 -62.911 1.00 52.21 31 LEU D C 1
ATOM 7803 O O . LEU D 1 31 ? 50.170 -0.502 -61.758 1.00 54.50 31 LEU D O 1
ATOM 7808 N N . ARG D 1 32 ? 48.617 -0.555 -63.298 1.00 51.03 32 ARG D N 1
ATOM 7809 C CA . ARG D 1 32 ? 47.582 -0.577 -62.326 1.00 53.67 32 ARG D CA 1
ATOM 7810 C C . ARG D 1 32 ? 47.677 -1.806 -61.479 1.00 50.80 32 ARG D C 1
ATOM 7811 O O . ARG D 1 32 ? 47.676 -1.726 -60.285 1.00 48.47 32 ARG D O 1
ATOM 7819 N N . GLU D 1 33 ? 47.779 -2.949 -62.113 1.00 48.85 33 GLU D N 1
ATOM 7820 C CA . GLU D 1 33 ? 47.890 -4.193 -61.404 1.00 51.42 33 GLU D CA 1
ATOM 7821 C C . GLU D 1 33 ? 49.138 -4.251 -60.579 1.00 52.74 33 GLU D C 1
ATOM 7822 O O . GLU D 1 33 ? 49.144 -4.812 -59.522 1.00 48.72 33 GLU D O 1
ATOM 7828 N N . PHE D 1 34 ? 50.217 -3.718 -61.102 1.00 46.69 34 PHE D N 1
ATOM 7829 C CA . PHE D 1 34 ? 51.474 -3.760 -60.424 1.00 45.68 34 PHE D CA 1
ATOM 7830 C C . PHE D 1 34 ? 51.408 -2.984 -59.147 1.00 45.40 34 PHE D C 1
ATOM 7831 O O . PHE D 1 34 ? 51.856 -3.426 -58.135 1.00 52.78 34 PHE D O 1
ATOM 7839 N N . LEU D 1 35 ? 50.867 -1.797 -59.183 1.00 47.08 35 LEU D N 1
ATOM 7840 C CA . LEU D 1 35 ? 50.836 -1.003 -57.980 1.00 51.11 35 LEU D CA 1
ATOM 7841 C C . LEU D 1 35 ? 49.989 -1.698 -56.982 1.00 50.32 35 LEU D C 1
ATOM 7842 O O . LEU D 1 35 ? 50.261 -1.698 -55.809 1.00 49.30 35 LEU D O 1
ATOM 7847 N N . ARG D 1 36 ? 48.920 -2.266 -57.480 1.00 47.62 36 ARG D N 1
ATOM 7848 C CA . ARG D 1 36 ? 48.002 -2.960 -56.655 1.00 46.46 36 ARG D CA 1
ATOM 7849 C C . ARG D 1 36 ? 48.572 -4.189 -55.989 1.00 46.02 36 ARG D C 1
ATOM 7850 O O . ARG D 1 36 ? 48.398 -4.366 -54.819 1.00 49.74 36 ARG D O 1
ATOM 7858 N N . PHE D 1 37 ? 49.142 -5.081 -56.773 1.00 44.47 37 PHE D N 1
ATOM 7859 C CA . PHE D 1 37 ? 49.788 -6.299 -56.306 1.00 44.79 37 PHE D CA 1
ATOM 7860 C C . PHE D 1 37 ? 51.111 -6.217 -55.557 1.00 45.44 37 PHE D C 1
ATOM 7861 O O . PHE D 1 37 ? 51.399 -7.018 -54.725 1.00 43.71 37 PHE D O 1
ATOM 7869 N N . ALA D 1 38 ? 51.934 -5.263 -55.899 1.00 44.82 38 ALA D N 1
ATOM 7870 C CA . ALA D 1 38 ? 53.285 -5.255 -55.424 1.00 45.35 38 ALA D CA 1
ATOM 7871 C C . ALA D 1 38 ? 53.440 -4.902 -53.984 1.00 45.35 38 ALA D C 1
ATOM 7872 O O . ALA D 1 38 ? 52.554 -4.393 -53.373 1.00 48.74 38 ALA D O 1
ATOM 7874 N N . TYR D 1 39 ? 54.614 -5.178 -53.466 1.00 50.26 39 TYR D N 1
ATOM 7875 C CA . TYR D 1 39 ? 54.978 -4.860 -52.107 1.00 54.20 39 TYR D CA 1
ATOM 7876 C C . TYR D 1 39 ? 55.470 -3.448 -51.938 1.00 52.61 39 TYR D C 1
ATOM 7877 O O . TYR D 1 39 ? 55.443 -2.690 -52.845 1.00 50.73 39 TYR D O 1
ATOM 7886 N N . ASN D 1 40 ? 55.899 -3.086 -50.753 1.00 58.05 40 ASN D N 1
ATOM 7887 C CA . ASN D 1 40 ? 56.375 -1.742 -50.566 1.00 62.16 40 ASN D CA 1
ATOM 7888 C C . ASN D 1 40 ? 57.866 -1.714 -50.340 1.00 60.59 40 ASN D C 1
ATOM 7889 O O . ASN D 1 40 ? 58.317 -1.856 -49.250 1.00 62.39 40 ASN D O 1
ATOM 7894 N N . PRO D 1 41 ? 58.627 -1.531 -51.397 1.00 62.82 41 PRO D N 1
ATOM 7895 C CA . PRO D 1 41 ? 60.087 -1.541 -51.346 1.00 69.70 41 PRO D CA 1
ATOM 7896 C C . PRO D 1 41 ? 60.700 -0.369 -50.594 1.00 73.29 41 PRO D C 1
ATOM 7897 O O . PRO D 1 41 ? 61.843 -0.396 -50.205 1.00 64.46 41 PRO D O 1
ATOM 7901 N N . GLU D 1 42 ? 59.941 0.684 -50.428 1.00 80.58 42 GLU D N 1
ATOM 7902 C CA . GLU D 1 42 ? 60.437 1.777 -49.654 1.00 90.73 42 GLU D CA 1
ATOM 7903 C C . GLU D 1 42 ? 60.636 1.333 -48.215 1.00 87.15 42 GLU D C 1
ATOM 7904 O O . GLU D 1 42 ? 61.628 1.638 -47.594 1.00 96.91 42 GLU D O 1
ATOM 7910 N N . GLU D 1 43 ? 59.671 0.613 -47.694 1.00 79.64 43 GLU D N 1
ATOM 7911 C CA . GLU D 1 43 ? 59.640 0.283 -46.287 1.00 77.02 43 GLU D CA 1
ATOM 7912 C C . GLU D 1 43 ? 60.544 -0.823 -45.778 1.00 66.58 43 GLU D C 1
ATOM 7913 O O . GLU D 1 43 ? 61.137 -1.540 -46.532 1.00 70.90 43 GLU D O 1
ATOM 7919 N N . SER D 1 44 ? 60.672 -0.918 -44.474 1.00 62.22 44 SER D N 1
ATOM 7920 C CA . SER D 1 44 ? 61.390 -2.006 -43.857 1.00 59.18 44 SER D CA 1
ATOM 7921 C C . SER D 1 44 ? 60.933 -2.161 -42.429 1.00 64.73 44 SER D C 1
ATOM 7922 O O . SER D 1 44 ? 60.325 -1.266 -41.891 1.00 68.26 44 SER D O 1
ATOM 7925 N N . GLY D 1 45 ? 61.234 -3.285 -41.806 1.00 57.50 45 GLY D N 1
ATOM 7926 C CA . GLY D 1 45 ? 60.901 -3.465 -40.414 1.00 51.45 45 GLY D CA 1
ATOM 7927 C C . GLY D 1 45 ? 59.586 -4.104 -40.081 1.00 53.12 45 GLY D C 1
ATOM 7928 O O . GLY D 1 45 ? 58.850 -4.481 -40.930 1.00 58.56 45 GLY D O 1
ATOM 7929 N N . GLN D 1 46 ? 59.313 -4.242 -38.808 1.00 54.79 46 GLN D N 1
ATOM 7930 C CA . GLN D 1 46 ? 58.182 -5.011 -38.368 1.00 57.62 46 GLN D CA 1
ATOM 7931 C C . GLN D 1 46 ? 57.315 -4.277 -37.354 1.00 60.80 46 GLN D C 1
ATOM 7932 O O . GLN D 1 46 ? 57.726 -3.331 -36.736 1.00 62.17 46 GLN D O 1
ATOM 7938 N N . GLU D 1 47 ? 56.088 -4.720 -37.220 1.00 64.64 47 GLU D N 1
ATOM 7939 C CA . GLU D 1 47 ? 55.135 -4.068 -36.378 1.00 62.55 47 GLU D CA 1
ATOM 7940 C C . GLU D 1 47 ? 54.316 -5.129 -35.749 1.00 64.80 47 GLU D C 1
ATOM 7941 O O . GLU D 1 47 ? 54.167 -6.177 -36.303 1.00 70.29 47 GLU D O 1
ATOM 7947 N N . ILE D 1 48 ? 53.714 -4.848 -34.605 1.00 66.04 48 ILE D N 1
ATOM 7948 C CA . ILE D 1 48 ? 52.963 -5.853 -33.881 1.00 64.24 48 ILE D CA 1
ATOM 7949 C C . ILE D 1 48 ? 51.488 -6.047 -34.295 1.00 65.30 48 ILE D C 1
ATOM 7950 O O . ILE D 1 48 ? 50.860 -5.160 -34.834 1.00 61.03 48 ILE D O 1
ATOM 7955 N N . ALA D 1 49 ? 50.964 -7.245 -34.047 1.00 70.44 49 ALA D N 1
ATOM 7956 C CA . ALA D 1 49 ? 49.588 -7.607 -34.352 1.00 75.34 49 ALA D CA 1
ATOM 7957 C C . ALA D 1 49 ? 49.043 -8.710 -33.435 1.00 90.96 49 ALA D C 1
ATOM 7958 O O . ALA D 1 49 ? 49.770 -9.230 -32.604 1.00 88.64 49 ALA D O 1
ATOM 7960 N N . ASP D 1 50 ? 47.762 -9.026 -33.552 1.00 99.43 50 ASP D N 1
ATOM 7961 C CA . ASP D 1 50 ? 47.161 -10.013 -32.677 1.00 109.77 50 ASP D CA 1
ATOM 7962 C C . ASP D 1 50 ? 46.313 -10.918 -33.505 1.00 103.82 50 ASP D C 1
ATOM 7963 O O . ASP D 1 50 ? 45.951 -10.543 -34.581 1.00 112.70 50 ASP D O 1
ATOM 7968 N N . THR D 1 51 ? 46.017 -12.120 -33.050 1.00 97.16 51 THR D N 1
ATOM 7969 C CA . THR D 1 51 ? 45.478 -13.117 -33.971 1.00 99.35 51 THR D CA 1
ATOM 7970 C C . THR D 1 51 ? 44.162 -13.765 -33.517 1.00 101.08 51 THR D C 1
ATOM 7971 O O . THR D 1 51 ? 43.835 -13.709 -32.353 1.00 93.52 51 THR D O 1
ATOM 7975 N N . ALA D 1 52 ? 43.461 -14.399 -34.434 1.00 106.75 52 ALA D N 1
ATOM 7976 C CA . ALA D 1 52 ? 42.114 -14.845 -34.171 1.00 117.09 52 ALA D CA 1
ATOM 7977 C C . ALA D 1 52 ? 42.108 -15.819 -33.021 1.00 117.46 52 ALA D C 1
ATOM 7978 O O . ALA D 1 52 ? 41.225 -15.797 -32.186 1.00 119.50 52 ALA D O 1
ATOM 7980 N N . ASP D 1 53 ? 43.113 -16.666 -32.978 1.00 117.24 53 ASP D N 1
ATOM 7981 C CA . ASP D 1 53 ? 43.222 -17.693 -31.959 1.00 103.73 53 ASP D CA 1
ATOM 7982 C C . ASP D 1 53 ? 44.153 -17.238 -30.857 1.00 100.25 53 ASP D C 1
ATOM 7983 O O . ASP D 1 53 ? 44.641 -18.036 -30.105 1.00 110.18 53 ASP D O 1
ATOM 7988 N N . GLY D 1 54 ? 44.477 -15.964 -30.823 1.00 98.02 54 GLY D N 1
ATOM 7989 C CA . GLY D 1 54 ? 45.220 -15.400 -29.717 1.00 100.01 54 GLY D CA 1
ATOM 7990 C C . GLY D 1 54 ? 46.728 -15.490 -29.766 1.00 99.47 54 GLY D C 1
ATOM 7991 O O . GLY D 1 54 ? 47.408 -14.931 -28.907 1.00 95.65 54 GLY D O 1
ATOM 7992 N N . SER D 1 55 ? 47.259 -16.157 -30.782 1.00 96.83 55 SER D N 1
ATOM 7993 C CA . SER D 1 55 ? 48.686 -16.147 -31.011 1.00 86.97 55 SER D CA 1
ATOM 7994 C C . SER D 1 55 ? 49.087 -14.854 -31.672 1.00 86.82 55 SER D C 1
ATOM 7995 O O . SER D 1 55 ? 48.374 -14.367 -32.524 1.00 89.15 55 SER D O 1
ATOM 7998 N N . LYS D 1 56 ? 50.222 -14.310 -31.266 1.00 93.67 56 LYS D N 1
ATOM 7999 C CA . LYS D 1 56 ? 50.652 -13.022 -31.779 1.00 98.27 56 LYS D CA 1
ATOM 8000 C C . LYS D 1 56 ? 51.201 -13.047 -33.125 1.00 100.63 56 LYS D C 1
ATOM 8001 O O . LYS D 1 56 ? 51.628 -14.228 -33.538 1.00 100.36 56 LYS D O 1
ATOM 8007 N N . THR D 1 57 ? 51.519 -11.903 -33.715 1.00 100.24 57 THR D N 1
ATOM 8008 C CA . THR D 1 57 ? 52.313 -11.855 -34.930 1.00 85.68 57 THR D CA 1
ATOM 8009 C C . THR D 1 57 ? 52.979 -10.518 -35.104 1.00 81.22 57 THR D C 1
ATOM 8010 O O . THR D 1 57 ? 52.743 -9.613 -34.335 1.00 70.74 57 THR D O 1
ATOM 8014 N N . LEU D 1 58 ? 53.839 -10.438 -36.122 1.00 78.12 58 LEU D N 1
ATOM 8015 C CA . LEU D 1 58 ? 54.420 -9.241 -36.628 1.00 65.18 58 LEU D CA 1
ATOM 8016 C C . LEU D 1 58 ? 53.875 -8.993 -37.993 1.00 58.73 58 LEU D C 1
ATOM 8017 O O . LEU D 1 58 ? 53.327 -9.860 -38.616 1.00 52.13 58 LEU D O 1
ATOM 8022 N N . ILE D 1 59 ? 54.056 -7.776 -38.447 1.00 56.55 59 ILE D N 1
ATOM 8023 C CA . ILE D 1 59 ? 53.729 -7.402 -39.788 1.00 55.65 59 ILE D CA 1
ATOM 8024 C C . ILE D 1 59 ? 55.009 -6.982 -40.427 1.00 53.75 59 ILE D C 1
ATOM 8025 O O . ILE D 1 59 ? 55.742 -6.215 -39.890 1.00 53.82 59 ILE D O 1
ATOM 8030 N N . HIS D 1 60 ? 55.285 -7.506 -41.592 1.00 53.12 60 HIS D N 1
ATOM 8031 C CA . HIS D 1 60 ? 56.463 -7.123 -42.244 1.00 50.49 60 HIS D CA 1
ATOM 8032 C C . HIS D 1 60 ? 56.084 -6.038 -43.144 1.00 53.73 60 HIS D C 1
ATOM 8033 O O . HIS D 1 60 ? 55.252 -6.203 -44.022 1.00 55.87 60 HIS D O 1
ATOM 8040 N N . LYS D 1 61 ? 56.685 -4.895 -42.902 1.00 58.40 61 LYS D N 1
ATOM 8041 C CA . LYS D 1 61 ? 56.385 -3.662 -43.577 1.00 58.30 61 LYS D CA 1
ATOM 8042 C C . LYS D 1 61 ? 56.686 -3.669 -45.041 1.00 53.70 61 LYS D C 1
ATOM 8043 O O . LYS D 1 61 ? 55.968 -3.100 -45.807 1.00 52.12 61 LYS D O 1
ATOM 8049 N N . THR D 1 62 ? 57.781 -4.284 -45.418 1.00 52.95 62 THR D N 1
ATOM 8050 C CA . THR D 1 62 ? 58.144 -4.343 -46.804 1.00 49.15 62 THR D CA 1
ATOM 8051 C C . THR D 1 62 ? 57.142 -5.110 -47.598 1.00 46.02 62 THR D C 1
ATOM 8052 O O . THR D 1 62 ? 56.871 -4.781 -48.714 1.00 46.75 62 THR D O 1
ATOM 8056 N N . TYR D 1 63 ? 56.621 -6.168 -47.018 1.00 44.61 63 TYR D N 1
ATOM 8057 C CA . TYR D 1 63 ? 55.650 -6.996 -47.691 1.00 43.64 63 TYR D CA 1
ATOM 8058 C C . TYR D 1 63 ? 54.246 -6.640 -47.374 1.00 43.41 63 TYR D C 1
ATOM 8059 O O . TYR D 1 63 ? 53.358 -7.038 -48.055 1.00 44.51 63 TYR D O 1
ATOM 8068 N N . GLY D 1 64 ? 54.049 -5.897 -46.314 1.00 46.81 64 GLY D N 1
ATOM 8069 C CA . GLY D 1 64 ? 52.724 -5.507 -45.937 1.00 44.69 64 GLY D CA 1
ATOM 8070 C C . GLY D 1 64 ? 51.857 -6.685 -45.636 1.00 51.92 64 GLY D C 1
ATOM 8071 O O . GLY D 1 64 ? 50.682 -6.689 -45.923 1.00 49.34 64 GLY D O 1
ATOM 8072 N N . GLU D 1 65 ? 52.464 -7.690 -45.044 1.00 48.07 65 GLU D N 1
ATOM 8073 C CA . GLU D 1 65 ? 51.760 -8.859 -44.632 1.00 50.65 65 GLU D CA 1
ATOM 8074 C C . GLU D 1 65 ? 52.174 -9.260 -43.247 1.00 52.03 65 GLU D C 1
ATOM 8075 O O . GLU D 1 65 ? 53.266 -9.036 -42.816 1.00 45.71 65 GLU D O 1
ATOM 8081 N N . PRO D 1 66 ? 51.243 -9.848 -42.547 1.00 53.47 66 PRO D N 1
ATOM 8082 C CA . PRO D 1 66 ? 51.493 -10.487 -41.274 1.00 53.29 66 PRO D CA 1
ATOM 8083 C C . PRO D 1 66 ? 52.229 -11.773 -41.491 1.00 47.87 66 PRO D C 1
ATOM 8084 O O . PRO D 1 66 ? 51.979 -12.390 -42.463 1.00 46.02 66 PRO D O 1
ATOM 8088 N N . TYR D 1 67 ? 53.091 -12.181 -40.591 1.00 46.74 67 TYR D N 1
ATOM 8089 C CA . TYR D 1 67 ? 53.829 -13.411 -40.769 1.00 49.60 67 TYR D CA 1
ATOM 8090 C C . TYR D 1 67 ? 52.901 -14.587 -40.826 1.00 52.95 67 TYR D C 1
ATOM 8091 O O . TYR D 1 67 ? 53.125 -15.518 -41.558 1.00 49.26 67 TYR D O 1
ATOM 8100 N N . HIS D 1 68 ? 51.833 -14.527 -40.055 1.00 53.92 68 HIS D N 1
ATOM 8101 C CA . HIS D 1 68 ? 50.819 -15.535 -40.057 1.00 54.37 68 HIS D CA 1
ATOM 8102 C C . HIS D 1 68 ? 49.518 -14.835 -39.993 1.00 57.62 68 HIS D C 1
ATOM 8103 O O . HIS D 1 68 ? 49.481 -13.663 -39.705 1.00 55.61 68 HIS D O 1
ATOM 8110 N N . SER D 1 69 ? 48.433 -15.523 -40.290 1.00 60.32 69 SER D N 1
ATOM 8111 C CA . SER D 1 69 ? 47.157 -14.849 -40.398 1.00 70.62 69 SER D CA 1
ATOM 8112 C C . SER D 1 69 ? 46.655 -14.248 -39.119 1.00 75.58 69 SER D C 1
ATOM 8113 O O . SER D 1 69 ? 46.709 -14.841 -38.077 1.00 79.34 69 SER D O 1
ATOM 8116 N N . GLN D 1 70 ? 46.125 -13.048 -39.214 1.00 75.50 70 GLN D N 1
ATOM 8117 C CA . GLN D 1 70 ? 45.600 -12.404 -38.049 1.00 75.28 70 GLN D CA 1
ATOM 8118 C C . GLN D 1 70 ? 44.191 -12.898 -37.801 1.00 78.97 70 GLN D C 1
ATOM 8119 O O . GLN D 1 70 ? 43.738 -12.944 -36.689 1.00 84.95 70 GLN D O 1
ATOM 8125 N N . THR D 1 71 ? 43.455 -13.173 -38.862 1.00 78.20 71 THR D N 1
ATOM 8126 C CA . THR D 1 71 ? 42.124 -13.722 -38.735 1.00 84.59 71 THR D CA 1
ATOM 8127 C C . THR D 1 71 ? 41.988 -15.164 -38.291 1.00 89.54 71 THR D C 1
ATOM 8128 O O . THR D 1 71 ? 41.098 -15.574 -37.572 1.00 93.00 71 THR D O 1
ATOM 8132 N N . ALA D 1 72 ? 42.713 -16.060 -38.942 1.00 88.92 72 ALA D N 1
ATOM 8133 C CA . ALA D 1 72 ? 42.732 -17.455 -38.572 1.00 77.99 72 ALA D CA 1
ATOM 8134 C C . ALA D 1 72 ? 43.696 -17.845 -37.390 1.00 73.37 72 ALA D C 1
ATOM 8135 O O . ALA D 1 72 ? 43.330 -18.683 -36.644 1.00 75.82 72 ALA D O 1
ATOM 8137 N N . GLY D 1 73 ? 44.659 -17.012 -37.083 1.00 61.74 73 GLY D N 1
ATOM 8138 C CA . GLY D 1 73 ? 45.232 -17.248 -35.746 1.00 52.91 73 GLY D CA 1
ATOM 8139 C C . GLY D 1 73 ? 46.496 -18.030 -36.163 1.00 51.46 73 GLY D C 1
ATOM 8140 O O . GLY D 1 73 ? 46.390 -18.835 -37.057 1.00 45.23 73 GLY D O 1
ATOM 8141 N N . ALA D 1 74 ? 47.573 -17.924 -35.420 1.00 46.02 74 ALA D N 1
ATOM 8142 C CA . ALA D 1 74 ? 48.865 -18.295 -36.063 1.00 47.57 74 ALA D CA 1
ATOM 8143 C C . ALA D 1 74 ? 48.841 -19.756 -35.786 1.00 49.30 74 ALA D C 1
ATOM 8144 O O . ALA D 1 74 ? 49.222 -20.534 -36.618 1.00 49.96 74 ALA D O 1
ATOM 8146 N N . ILE D 1 75 ? 48.400 -20.146 -34.604 1.00 47.01 75 ILE D N 1
ATOM 8147 C CA . ILE D 1 75 ? 48.504 -21.523 -34.227 1.00 50.07 75 ILE D CA 1
ATOM 8148 C C . ILE D 1 75 ? 47.635 -22.399 -35.074 1.00 49.56 75 ILE D C 1
ATOM 8149 O O . ILE D 1 75 ? 47.948 -23.530 -35.322 1.00 49.27 75 ILE D O 1
ATOM 8154 N N . ARG D 1 76 ? 46.536 -21.845 -35.533 1.00 54.66 76 ARG D N 1
ATOM 8155 C CA . ARG D 1 76 ? 45.618 -22.542 -36.405 1.00 54.04 76 ARG D CA 1
ATOM 8156 C C . ARG D 1 76 ? 46.144 -22.717 -37.819 1.00 48.35 76 ARG D C 1
ATOM 8157 O O . ARG D 1 76 ? 46.094 -23.785 -38.371 1.00 35.95 76 ARG D O 1
ATOM 8165 N N . GLU D 1 77 ? 46.668 -21.645 -38.379 1.00 44.97 77 GLU D N 1
ATOM 8166 C CA . GLU D 1 77 ? 47.298 -21.709 -39.672 1.00 48.95 77 GLU D CA 1
ATOM 8167 C C . GLU D 1 77 ? 48.362 -22.785 -39.729 1.00 51.58 77 GLU D C 1
ATOM 8168 O O . GLU D 1 77 ? 48.351 -23.585 -40.637 1.00 48.15 77 GLU D O 1
ATOM 8174 N N . SER D 1 78 ? 49.265 -22.815 -38.756 1.00 47.25 78 SER D N 1
ATOM 8175 C CA . SER D 1 78 ? 50.308 -23.813 -38.746 1.00 43.70 78 SER D CA 1
ATOM 8176 C C . SER D 1 78 ? 49.785 -25.202 -38.643 1.00 40.60 78 SER D C 1
ATOM 8177 O O . SER D 1 78 ? 50.216 -26.074 -39.327 1.00 43.99 78 SER D O 1
ATOM 8180 N N . LEU D 1 79 ? 48.874 -25.418 -37.733 1.00 43.44 79 LEU D N 1
ATOM 8181 C CA . LEU D 1 79 ? 48.240 -26.702 -37.601 1.00 45.50 79 LEU D CA 1
ATOM 8182 C C . LEU D 1 79 ? 47.377 -27.149 -38.750 1.00 45.35 79 LEU D C 1
ATOM 8183 O O . LEU D 1 79 ? 47.416 -28.277 -39.134 1.00 49.11 79 LEU D O 1
ATOM 8188 N N . TYR D 1 80 ? 46.515 -26.293 -39.247 1.00 48.80 80 TYR D N 1
ATOM 8189 C CA . TYR D 1 80 ? 45.630 -26.746 -40.300 1.00 55.04 80 TYR D CA 1
ATOM 8190 C C . TYR D 1 80 ? 46.061 -26.499 -41.728 1.00 53.00 80 TYR D C 1
ATOM 8191 O O . TYR D 1 80 ? 45.596 -27.158 -42.600 1.00 53.82 80 TYR D O 1
ATOM 8200 N N . LYS D 1 81 ? 46.932 -25.545 -41.978 1.00 50.79 81 LYS D N 1
ATOM 8201 C CA . LYS D 1 81 ? 47.465 -25.403 -43.307 1.00 49.84 81 LYS D CA 1
ATOM 8202 C C . LYS D 1 81 ? 48.715 -26.285 -43.461 1.00 50.69 81 LYS D C 1
ATOM 8203 O O . LYS D 1 81 ? 48.965 -26.659 -44.591 1.00 50.87 81 LYS D O 1
ATOM 8209 N N . PHE D 1 82 ? 49.593 -26.328 -42.476 1.00 45.36 82 PHE D N 1
ATOM 8210 C CA . PHE D 1 82 ? 50.789 -27.045 -42.593 1.00 36.02 82 PHE D CA 1
ATOM 8211 C C . PHE D 1 82 ? 51.040 -28.350 -41.902 1.00 38.46 82 PHE D C 1
ATOM 8212 O O . PHE D 1 82 ? 51.490 -29.160 -42.733 1.00 34.50 82 PHE D O 1
ATOM 8220 N N . VAL D 1 83 ? 50.662 -28.675 -40.738 1.00 40.09 83 VAL D N 1
ATOM 8221 C CA . VAL D 1 83 ? 51.139 -29.670 -39.951 1.00 39.11 83 VAL D CA 1
ATOM 8222 C C . VAL D 1 83 ? 50.282 -30.853 -40.330 1.00 42.80 83 VAL D C 1
ATOM 8223 O O . VAL D 1 83 ? 50.784 -31.853 -40.765 1.00 49.78 83 VAL D O 1
ATOM 8227 N N . ARG D 1 84 ? 48.985 -30.753 -40.165 1.00 44.90 84 ARG D N 1
ATOM 8228 C CA . ARG D 1 84 ? 48.112 -31.869 -40.454 1.00 46.89 84 ARG D CA 1
ATOM 8229 C C . ARG D 1 84 ? 48.039 -32.311 -41.892 1.00 43.59 84 ARG D C 1
ATOM 8230 O O . ARG D 1 84 ? 48.109 -33.473 -42.194 1.00 50.45 84 ARG D O 1
ATOM 8238 N N . PRO D 1 85 ? 47.892 -31.374 -42.790 1.00 42.90 85 PRO D N 1
ATOM 8239 C CA . PRO D 1 85 ? 47.849 -31.716 -44.197 1.00 36.95 85 PRO D CA 1
ATOM 8240 C C . PRO D 1 85 ? 49.156 -32.315 -44.677 1.00 36.73 85 PRO D C 1
ATOM 8241 O O . PRO D 1 85 ? 49.175 -32.843 -45.727 1.00 35.43 85 PRO D O 1
ATOM 8245 N N . SER D 1 86 ? 50.224 -32.242 -43.912 1.00 40.10 86 SER D N 1
ATOM 8246 C CA . SER D 1 86 ? 51.491 -32.753 -44.363 1.00 37.14 86 SER D CA 1
ATOM 8247 C C . SER D 1 86 ? 51.559 -34.208 -44.050 1.00 41.71 86 SER D C 1
ATOM 8248 O O . SER D 1 86 ? 52.276 -34.951 -44.660 1.00 34.70 86 SER D O 1
ATOM 8251 N N . ARG D 1 87 ? 50.755 -34.597 -43.086 1.00 47.14 87 ARG D N 1
ATOM 8252 C CA . ARG D 1 87 ? 50.644 -35.963 -42.645 1.00 54.91 87 ARG D CA 1
ATOM 8253 C C . ARG D 1 87 ? 51.894 -36.444 -42.022 1.00 49.55 87 ARG D C 1
ATOM 8254 O O . ARG D 1 87 ? 52.162 -37.600 -42.054 1.00 49.26 87 ARG D O 1
ATOM 8262 N N . ILE D 1 88 ? 52.666 -35.550 -41.464 1.00 41.67 88 ILE D N 1
ATOM 8263 C CA . ILE D 1 88 ? 53.790 -35.980 -40.704 1.00 47.24 88 ILE D CA 1
ATOM 8264 C C . ILE D 1 88 ? 53.346 -36.699 -39.451 1.00 49.31 88 ILE D C 1
ATOM 8265 O O . ILE D 1 88 ? 53.944 -37.653 -39.057 1.00 46.71 88 ILE D O 1
ATOM 8270 N N . LEU D 1 89 ? 52.262 -36.251 -38.857 1.00 45.44 89 LEU D N 1
ATOM 8271 C CA . LEU D 1 89 ? 51.825 -36.818 -37.619 1.00 47.46 89 LEU D CA 1
ATOM 8272 C C . LEU D 1 89 ? 51.514 -38.271 -37.797 1.00 51.78 89 LEU D C 1
ATOM 8273 O O . LEU D 1 89 ? 51.844 -39.066 -36.969 1.00 59.80 89 LEU D O 1
ATOM 8278 N N . GLU D 1 90 ? 50.868 -38.631 -38.877 1.00 51.91 90 GLU D N 1
ATOM 8279 C CA . GLU D 1 90 ? 50.591 -40.011 -39.108 1.00 59.27 90 GLU D CA 1
ATOM 8280 C C . GLU D 1 90 ? 51.831 -40.825 -39.310 1.00 60.94 90 GLU D C 1
ATOM 8281 O O . GLU D 1 90 ? 51.903 -41.953 -38.910 1.00 64.25 90 GLU D O 1
ATOM 8287 N N . LYS D 1 91 ? 52.781 -40.259 -40.018 1.00 60.16 91 LYS D N 1
ATOM 8288 C CA . LYS D 1 91 ? 54.009 -40.940 -40.343 1.00 61.67 91 LYS D CA 1
ATOM 8289 C C . LYS D 1 91 ? 54.842 -41.199 -39.119 1.00 63.09 91 LYS D C 1
ATOM 8290 O O . LYS D 1 91 ? 55.640 -42.090 -39.090 1.00 63.86 91 LYS D O 1
ATOM 8296 N N . ALA D 1 92 ? 54.650 -40.377 -38.115 1.00 58.21 92 ALA D N 1
ATOM 8297 C CA . ALA D 1 92 ? 55.494 -40.376 -36.957 1.00 62.97 92 ALA D CA 1
ATOM 8298 C C . ALA D 1 92 ? 55.405 -41.685 -36.236 1.00 68.81 92 ALA D C 1
ATOM 8299 O O . ALA D 1 92 ? 56.358 -42.157 -35.684 1.00 72.87 92 ALA D O 1
ATOM 8301 N N . LYS D 1 93 ? 54.243 -42.283 -36.262 1.00 73.00 93 LYS D N 1
ATOM 8302 C CA . LYS D 1 93 ? 54.021 -43.488 -35.535 1.00 77.45 93 LYS D CA 1
ATOM 8303 C C . LYS D 1 93 ? 54.896 -44.591 -36.052 1.00 77.42 93 LYS D C 1
ATOM 8304 O O . LYS D 1 93 ? 55.404 -45.395 -35.305 1.00 81.12 93 LYS D O 1
ATOM 8310 N N . GLU D 1 94 ? 55.063 -44.636 -37.347 1.00 77.38 94 GLU D N 1
ATOM 8311 C CA . GLU D 1 94 ? 55.757 -45.738 -37.941 1.00 77.84 94 GLU D CA 1
ATOM 8312 C C . GLU D 1 94 ? 57.163 -45.451 -38.364 1.00 76.70 94 GLU D C 1
ATOM 8313 O O . GLU D 1 94 ? 57.763 -46.270 -39.031 1.00 79.09 94 GLU D O 1
ATOM 8319 N N . ARG D 1 95 ? 57.688 -44.296 -38.007 1.00 65.84 95 ARG D N 1
ATOM 8320 C CA . ARG D 1 95 ? 58.957 -43.896 -38.548 1.00 58.85 95 ARG D CA 1
ATOM 8321 C C . ARG D 1 95 ? 59.910 -43.446 -37.496 1.00 54.93 95 ARG D C 1
ATOM 8322 O O . ARG D 1 95 ? 59.514 -43.042 -36.453 1.00 49.51 95 ARG D O 1
ATOM 8330 N N . LYS D 1 96 ? 61.188 -43.564 -37.767 1.00 53.95 96 LYS D N 1
ATOM 8331 C CA . LYS D 1 96 ? 62.143 -43.166 -36.783 1.00 60.47 96 LYS D CA 1
ATOM 8332 C C . LYS D 1 96 ? 62.713 -41.803 -37.046 1.00 59.15 96 LYS D C 1
ATOM 8333 O O . LYS D 1 96 ? 63.280 -41.218 -36.164 1.00 65.33 96 LYS D O 1
ATOM 8339 N N . VAL D 1 97 ? 62.548 -41.303 -38.265 1.00 59.66 97 VAL D N 1
ATOM 8340 C CA . VAL D 1 97 ? 62.959 -39.956 -38.633 1.00 51.64 97 VAL D CA 1
ATOM 8341 C C . VAL D 1 97 ? 61.919 -39.201 -39.397 1.00 54.02 97 VAL D C 1
ATOM 8342 O O . VAL D 1 97 ? 61.303 -39.733 -40.269 1.00 56.59 97 VAL D O 1
ATOM 8346 N N . ILE D 1 98 ? 61.769 -37.931 -39.104 1.00 51.32 98 ILE D N 1
ATOM 8347 C CA . ILE D 1 98 ? 61.016 -37.050 -39.966 1.00 48.03 98 ILE D CA 1
ATOM 8348 C C . ILE D 1 98 ? 61.813 -35.848 -40.439 1.00 45.34 98 ILE D C 1
ATOM 8349 O O . ILE D 1 98 ? 62.481 -35.211 -39.682 1.00 41.24 98 ILE D O 1
ATOM 8354 N N . ARG D 1 99 ? 61.703 -35.545 -41.715 1.00 41.77 99 ARG D N 1
ATOM 8355 C CA . ARG D 1 99 ? 62.453 -34.480 -42.334 1.00 41.13 99 ARG D CA 1
ATOM 8356 C C . ARG D 1 99 ? 61.569 -33.399 -42.897 1.00 42.03 99 ARG D C 1
ATOM 8357 O O . ARG D 1 99 ? 60.659 -33.659 -43.607 1.00 40.00 99 ARG D O 1
ATOM 8365 N N . ILE D 1 100 ? 61.857 -32.168 -42.548 1.00 42.55 100 ILE D N 1
ATOM 8366 C CA . ILE D 1 100 ? 61.089 -31.046 -43.017 1.00 42.97 100 ILE D CA 1
ATOM 8367 C C . ILE D 1 100 ? 61.918 -29.987 -43.694 1.00 40.74 100 ILE D C 1
ATOM 8368 O O . ILE D 1 100 ? 62.885 -29.540 -43.169 1.00 37.75 100 ILE D O 1
ATOM 8373 N N . LEU D 1 101 ? 61.467 -29.549 -44.847 1.00 39.14 101 LEU D N 1
ATOM 8374 C CA . LEU D 1 101 ? 62.045 -28.431 -45.524 1.00 38.95 101 LEU D CA 1
ATOM 8375 C C . LEU D 1 101 ? 61.162 -27.274 -45.245 1.00 38.11 101 LEU D C 1
ATOM 8376 O O . LEU D 1 101 ? 60.043 -27.275 -45.597 1.00 39.73 101 LEU D O 1
ATOM 8381 N N . ASP D 1 102 ? 61.686 -26.284 -44.576 1.00 35.31 102 ASP D N 1
ATOM 8382 C CA . ASP D 1 102 ? 60.904 -25.166 -44.183 1.00 39.03 102 ASP D CA 1
ATOM 8383 C C . ASP D 1 102 ? 61.357 -23.989 -44.986 1.00 39.62 102 ASP D C 1
ATOM 8384 O O . ASP D 1 102 ? 62.450 -23.560 -44.887 1.00 39.65 102 ASP D O 1
ATOM 8389 N N . VAL D 1 103 ? 60.471 -23.472 -45.799 1.00 36.67 103 VAL D N 1
ATOM 8390 C CA . VAL D 1 103 ? 60.774 -22.313 -46.578 1.00 36.20 103 VAL D CA 1
ATOM 8391 C C . VAL D 1 103 ? 60.292 -21.113 -45.812 1.00 36.50 103 VAL D C 1
ATOM 8392 O O . VAL D 1 103 ? 59.143 -20.890 -45.670 1.00 37.48 103 VAL D O 1
ATOM 8396 N N . GLY D 1 104 ? 61.219 -20.354 -45.297 1.00 35.83 104 GLY D N 1
ATOM 8397 C CA . GLY D 1 104 ? 60.904 -19.169 -44.558 1.00 36.56 104 GLY D CA 1
ATOM 8398 C C . GLY D 1 104 ? 60.843 -19.405 -43.085 1.00 40.05 104 GLY D C 1
ATOM 8399 O O . GLY D 1 104 ? 59.852 -19.805 -42.591 1.00 44.66 104 GLY D O 1
ATOM 8400 N N . PHE D 1 105 ? 61.890 -19.125 -42.354 1.00 39.13 105 PHE D N 1
ATOM 8401 C CA . PHE D 1 105 ? 61.813 -19.397 -40.954 1.00 37.17 105 PHE D CA 1
ATOM 8402 C C . PHE D 1 105 ? 60.739 -18.588 -40.262 1.00 35.04 105 PHE D C 1
ATOM 8403 O O . PHE D 1 105 ? 60.024 -19.089 -39.452 1.00 31.03 105 PHE D O 1
ATOM 8411 N N . GLY D 1 106 ? 60.644 -17.328 -40.610 1.00 35.71 106 GLY D N 1
ATOM 8412 C CA . GLY D 1 106 ? 59.676 -16.462 -40.004 1.00 37.15 106 GLY D CA 1
ATOM 8413 C C . GLY D 1 106 ? 59.875 -16.335 -38.536 1.00 38.12 106 GLY D C 1
ATOM 8414 O O . GLY D 1 106 ? 60.909 -15.978 -38.087 1.00 42.48 106 GLY D O 1
ATOM 8415 N N . LEU D 1 107 ? 58.839 -16.604 -37.786 1.00 39.35 107 LEU D N 1
ATOM 8416 C CA . LEU D 1 107 ? 58.961 -16.670 -36.371 1.00 41.36 107 LEU D CA 1
ATOM 8417 C C . LEU D 1 107 ? 59.023 -18.088 -35.888 1.00 38.19 107 LEU D C 1
ATOM 8418 O O . LEU D 1 107 ? 59.101 -18.314 -34.728 1.00 44.75 107 LEU D O 1
ATOM 8423 N N . GLY D 1 108 ? 59.020 -19.051 -36.770 1.00 33.44 108 GLY D N 1
ATOM 8424 C CA . GLY D 1 108 ? 59.155 -20.403 -36.325 1.00 34.18 108 GLY D CA 1
ATOM 8425 C C . GLY D 1 108 ? 57.936 -21.076 -35.784 1.00 37.81 108 GLY D C 1
ATOM 8426 O O . GLY D 1 108 ? 58.037 -22.060 -35.106 1.00 40.79 108 GLY D O 1
ATOM 8427 N N . TYR D 1 109 ? 56.775 -20.558 -36.087 1.00 37.11 109 TYR D N 1
ATOM 8428 C CA . TYR D 1 109 ? 55.570 -21.161 -35.600 1.00 39.17 109 TYR D CA 1
ATOM 8429 C C . TYR D 1 109 ? 55.345 -22.504 -36.145 1.00 37.20 109 TYR D C 1
ATOM 8430 O O . TYR D 1 109 ? 54.984 -23.384 -35.431 1.00 41.07 109 TYR D O 1
ATOM 8439 N N . ASN D 1 110 ? 55.526 -22.650 -37.433 1.00 34.07 110 ASN D N 1
ATOM 8440 C CA . ASN D 1 110 ? 55.221 -23.899 -38.064 1.00 39.20 110 ASN D CA 1
ATOM 8441 C C . ASN D 1 110 ? 56.077 -24.965 -37.466 1.00 36.23 110 ASN D C 1
ATOM 8442 O O . ASN D 1 110 ? 55.634 -26.043 -37.241 1.00 36.78 110 ASN D O 1
ATOM 8447 N N . LEU D 1 111 ? 57.333 -24.654 -37.246 1.00 33.68 111 LEU D N 1
ATOM 8448 C CA . LEU D 1 111 ? 58.224 -25.584 -36.611 1.00 34.48 111 LEU D CA 1
ATOM 8449 C C . LEU D 1 111 ? 57.925 -25.920 -35.159 1.00 39.22 111 LEU D C 1
ATOM 8450 O O . LEU D 1 111 ? 57.953 -27.057 -34.787 1.00 35.67 111 LEU D O 1
ATOM 8455 N N . ALA D 1 112 ? 57.641 -24.925 -34.345 1.00 36.53 112 ALA D N 1
ATOM 8456 C CA . ALA D 1 112 ? 57.317 -25.177 -32.964 1.00 36.73 112 ALA D CA 1
ATOM 8457 C C . ALA D 1 112 ? 56.061 -25.994 -32.811 1.00 41.17 112 ALA D C 1
ATOM 8458 O O . ALA D 1 112 ? 55.997 -26.911 -32.040 1.00 45.33 112 ALA D O 1
ATOM 8460 N N . VAL D 1 113 ? 55.053 -25.641 -33.565 1.00 40.76 113 VAL D N 1
ATOM 8461 C CA . VAL D 1 113 ? 53.835 -26.376 -33.541 1.00 38.56 113 VAL D CA 1
ATOM 8462 C C . VAL D 1 113 ? 54.031 -27.790 -34.034 1.00 40.21 113 VAL D C 1
ATOM 8463 O O . VAL D 1 113 ? 53.508 -28.688 -33.474 1.00 46.54 113 VAL D O 1
ATOM 8467 N N . ALA D 1 114 ? 54.780 -27.995 -35.089 1.00 36.48 114 ALA D N 1
ATOM 8468 C CA . ALA D 1 114 ? 55.022 -29.327 -35.549 1.00 33.58 114 ALA D CA 1
ATOM 8469 C C . ALA D 1 114 ? 55.796 -30.140 -34.540 1.00 36.04 114 ALA D C 1
ATOM 8470 O O . ALA D 1 114 ? 55.521 -31.278 -34.330 1.00 36.85 114 ALA D O 1
ATOM 8472 N N . LEU D 1 115 ? 56.801 -29.558 -33.948 1.00 34.96 115 LEU D N 1
ATOM 8473 C CA . LEU D 1 115 ? 57.591 -30.318 -33.050 1.00 38.58 115 LEU D CA 1
ATOM 8474 C C . LEU D 1 115 ? 56.775 -30.781 -31.871 1.00 46.53 115 LEU D C 1
ATOM 8475 O O . LEU D 1 115 ? 56.885 -31.898 -31.444 1.00 40.91 115 LEU D O 1
ATOM 8480 N N . LYS D 1 116 ? 55.945 -29.910 -31.345 1.00 49.96 116 LYS D N 1
ATOM 8481 C CA . LYS D 1 116 ? 55.094 -30.269 -30.237 1.00 57.32 116 LYS D CA 1
ATOM 8482 C C . LYS D 1 116 ? 54.272 -31.510 -30.475 1.00 57.00 116 LYS D C 1
ATOM 8483 O O . LYS D 1 116 ? 54.245 -32.405 -29.668 1.00 57.64 116 LYS D O 1
ATOM 8489 N N . HIS D 1 117 ? 53.586 -31.540 -31.591 1.00 50.18 117 HIS D N 1
ATOM 8490 C CA . HIS D 1 117 ? 52.691 -32.585 -31.867 1.00 48.59 117 HIS D CA 1
ATOM 8491 C C . HIS D 1 117 ? 53.379 -33.795 -32.322 1.00 44.49 117 HIS D C 1
ATOM 8492 O O . HIS D 1 117 ? 52.931 -34.877 -32.054 1.00 50.77 117 HIS D O 1
ATOM 8499 N N . LEU D 1 118 ? 54.485 -33.647 -33.001 1.00 45.83 118 LEU D N 1
ATOM 8500 C CA . LEU D 1 118 ? 55.260 -34.787 -33.420 1.00 44.57 118 LEU D CA 1
ATOM 8501 C C . LEU D 1 118 ? 55.776 -35.566 -32.224 1.00 51.58 118 LEU D C 1
ATOM 8502 O O . LEU D 1 118 ? 55.743 -36.764 -32.196 1.00 56.21 118 LEU D O 1
ATOM 8507 N N . TRP D 1 119 ? 56.281 -34.864 -31.238 1.00 48.98 119 TRP D N 1
ATOM 8508 C CA . TRP D 1 119 ? 56.830 -35.500 -30.087 1.00 57.00 119 TRP D CA 1
ATOM 8509 C C . TRP D 1 119 ? 55.806 -36.212 -29.236 1.00 64.66 119 TRP D C 1
ATOM 8510 O O . TRP D 1 119 ? 56.064 -37.268 -28.659 1.00 53.66 119 TRP D O 1
ATOM 8521 N N . GLU D 1 120 ? 54.617 -35.647 -29.191 1.00 68.25 120 GLU D N 1
ATOM 8522 C CA . GLU D 1 120 ? 53.501 -36.277 -28.551 1.00 63.71 120 GLU D CA 1
ATOM 8523 C C . GLU D 1 120 ? 53.153 -37.555 -29.224 1.00 56.98 120 GLU D C 1
ATOM 8524 O O . GLU D 1 120 ? 52.733 -38.477 -28.592 1.00 61.44 120 GLU D O 1
ATOM 8530 N N . VAL D 1 121 ? 53.237 -37.593 -30.528 1.00 58.17 121 VAL D N 1
ATOM 8531 C CA . VAL D 1 121 ? 53.012 -38.837 -31.226 1.00 57.32 121 VAL D CA 1
ATOM 8532 C C . VAL D 1 121 ? 54.069 -39.882 -31.037 1.00 52.38 121 VAL D C 1
ATOM 8533 O O . VAL D 1 121 ? 53.773 -41.032 -30.882 1.00 59.32 121 VAL D O 1
ATOM 8537 N N . ASN D 1 122 ? 55.309 -39.488 -31.158 1.00 50.29 122 ASN D N 1
ATOM 8538 C CA . ASN D 1 122 ? 56.409 -40.351 -30.853 1.00 44.46 122 ASN D CA 1
ATOM 8539 C C . ASN D 1 122 ? 57.643 -39.537 -30.325 1.00 51.80 122 ASN D C 1
ATOM 8540 O O . ASN D 1 122 ? 58.243 -38.711 -30.968 1.00 58.85 122 ASN D O 1
ATOM 8545 N N . PRO D 1 123 ? 57.699 -39.736 -28.953 1.00 56.71 123 PRO D N 1
ATOM 8546 C CA . PRO D 1 123 ? 58.654 -38.921 -28.220 1.00 53.75 123 PRO D CA 1
ATOM 8547 C C . PRO D 1 123 ? 60.098 -39.159 -28.583 1.00 53.47 123 PRO D C 1
ATOM 8548 O O . PRO D 1 123 ? 60.931 -38.321 -28.339 1.00 48.01 123 PRO D O 1
ATOM 8552 N N . LYS D 1 124 ? 60.420 -40.303 -29.155 1.00 55.59 124 LYS D N 1
ATOM 8553 C CA . LYS D 1 124 ? 61.772 -40.633 -29.537 1.00 62.60 124 LYS D CA 1
ATOM 8554 C C . LYS D 1 124 ? 62.095 -40.359 -30.994 1.00 63.82 124 LYS D C 1
ATOM 8555 O O . LYS D 1 124 ? 63.135 -40.736 -31.481 1.00 53.69 124 LYS D O 1
ATOM 8561 N N . LEU D 1 125 ? 61.171 -39.716 -31.683 1.00 65.23 125 LEU D N 1
ATOM 8562 C CA . LEU D 1 125 ? 61.309 -39.438 -33.086 1.00 53.45 125 LEU D CA 1
ATOM 8563 C C . LEU D 1 125 ? 62.361 -38.412 -33.310 1.00 51.27 125 LEU D C 1
ATOM 8564 O O . LEU D 1 125 ? 62.502 -37.495 -32.553 1.00 46.84 125 LEU D O 1
ATOM 8569 N N . ARG D 1 126 ? 63.088 -38.583 -34.389 1.00 51.70 126 ARG D N 1
ATOM 8570 C CA . ARG D 1 126 ? 64.156 -37.697 -34.748 1.00 53.72 126 ARG D CA 1
ATOM 8571 C C . ARG D 1 126 ? 63.680 -36.821 -35.871 1.00 49.79 126 ARG D C 1
ATOM 8572 O O . ARG D 1 126 ? 63.073 -37.285 -36.796 1.00 49.95 126 ARG D O 1
ATOM 8580 N N . VAL D 1 127 ? 63.958 -35.544 -35.752 1.00 47.90 127 VAL D N 1
ATOM 8581 C CA . VAL D 1 127 ? 63.477 -34.565 -36.682 1.00 46.42 127 VAL D CA 1
ATOM 8582 C C . VAL D 1 127 ? 64.621 -33.783 -37.274 1.00 47.60 127 VAL D C 1
ATOM 8583 O O . VAL D 1 127 ? 65.399 -33.212 -36.568 1.00 43.50 127 VAL D O 1
ATOM 8587 N N . GLU D 1 128 ? 64.697 -33.781 -38.593 1.00 47.08 128 GLU D N 1
ATOM 8588 C CA . GLU D 1 128 ? 65.704 -33.068 -39.327 1.00 45.89 128 GLU D CA 1
ATOM 8589 C C . GLU D 1 128 ? 65.035 -31.901 -39.993 1.00 45.41 128 GLU D C 1
ATOM 8590 O O . GLU D 1 128 ? 64.181 -32.078 -40.772 1.00 41.10 128 GLU D O 1
ATOM 8596 N N . ILE D 1 129 ? 65.440 -30.692 -39.682 1.00 42.62 129 ILE D N 1
ATOM 8597 C CA . ILE D 1 129 ? 64.867 -29.536 -40.309 1.00 38.92 129 ILE D CA 1
ATOM 8598 C C . ILE D 1 129 ? 65.881 -28.716 -41.054 1.00 40.67 129 ILE D C 1
ATOM 8599 O O . ILE D 1 129 ? 66.916 -28.415 -40.563 1.00 35.68 129 ILE D O 1
ATOM 8604 N N . ILE D 1 130 ? 65.548 -28.358 -42.272 1.00 40.66 130 ILE D N 1
ATOM 8605 C CA . ILE D 1 130 ? 66.299 -27.365 -42.977 1.00 36.32 130 ILE D CA 1
ATOM 8606 C C . ILE D 1 130 ? 65.391 -26.236 -43.346 1.00 37.85 130 ILE D C 1
ATOM 8607 O O . ILE D 1 130 ? 64.396 -26.422 -43.954 1.00 40.09 130 ILE D O 1
ATOM 8612 N N . SER D 1 131 ? 65.769 -25.049 -42.955 1.00 34.92 131 SER D N 1
ATOM 8613 C CA . SER D 1 131 ? 64.950 -23.900 -43.114 1.00 38.35 131 SER D CA 1
ATOM 8614 C C . SER D 1 131 ? 65.742 -22.797 -43.764 1.00 36.61 131 SER D C 1
ATOM 8615 O 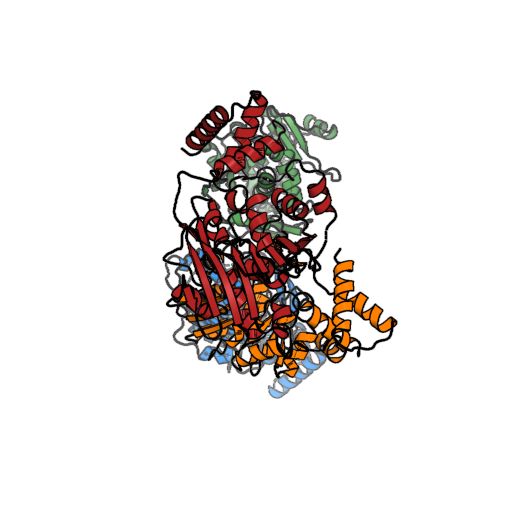O . SER D 1 131 ? 66.918 -22.823 -43.753 1.00 34.66 131 SER D O 1
ATOM 8618 N N . PHE D 1 132 ? 65.069 -21.848 -44.373 1.00 33.47 132 PHE D N 1
ATOM 8619 C CA . PHE D 1 132 ? 65.731 -20.767 -45.047 1.00 36.04 132 PHE D CA 1
ATOM 8620 C C . PHE D 1 132 ? 65.248 -19.461 -44.563 1.00 38.93 132 PHE D C 1
ATOM 8621 O O . PHE D 1 132 ? 64.101 -19.239 -44.532 1.00 38.59 132 PHE D O 1
ATOM 8629 N N . GLU D 1 133 ? 66.129 -18.580 -44.170 1.00 39.12 133 GLU D N 1
ATOM 8630 C CA . GLU D 1 133 ? 65.690 -17.279 -43.772 1.00 42.28 133 GLU D CA 1
ATOM 8631 C C . GLU D 1 133 ? 66.621 -16.247 -44.302 1.00 45.37 133 GLU D C 1
ATOM 8632 O O . GLU D 1 133 ? 67.785 -16.357 -44.131 1.00 49.18 133 GLU D O 1
ATOM 8638 N N . LYS D 1 134 ? 66.116 -15.228 -44.948 1.00 42.43 134 LYS D N 1
ATOM 8639 C CA . LYS D 1 134 ? 66.995 -14.184 -45.377 1.00 44.59 134 LYS D CA 1
ATOM 8640 C C . LYS D 1 134 ? 67.112 -13.001 -44.446 1.00 49.93 134 LYS D C 1
ATOM 8641 O O . LYS D 1 134 ? 67.888 -12.108 -44.675 1.00 49.87 134 LYS D O 1
ATOM 8647 N N . GLU D 1 135 ? 66.290 -12.947 -43.432 1.00 49.02 135 GLU D N 1
ATOM 8648 C CA . GLU D 1 135 ? 66.369 -11.859 -42.508 1.00 50.99 135 GLU D CA 1
ATOM 8649 C C . GLU D 1 135 ? 65.985 -12.352 -41.165 1.00 48.02 135 GLU D C 1
ATOM 8650 O O . GLU D 1 135 ? 64.931 -12.073 -40.715 1.00 55.51 135 GLU D O 1
ATOM 8656 N N . LEU D 1 136 ? 66.844 -13.102 -40.522 1.00 49.41 136 LEU D N 1
ATOM 8657 C CA . LEU D 1 136 ? 66.493 -13.678 -39.261 1.00 52.50 136 LEU D CA 1
ATOM 8658 C C . LEU D 1 136 ? 66.273 -12.573 -38.278 1.00 57.23 136 LEU D C 1
ATOM 8659 O O . LEU D 1 136 ? 66.866 -11.524 -38.379 1.00 52.82 136 LEU D O 1
ATOM 8664 N N . LEU D 1 137 ? 65.396 -12.814 -37.330 1.00 53.99 137 LEU D N 1
ATOM 8665 C CA . LEU D 1 137 ? 64.903 -11.757 -36.498 1.00 58.78 137 LEU D CA 1
ATOM 8666 C C . LEU D 1 137 ? 65.449 -11.880 -35.091 1.00 60.92 137 LEU D C 1
ATOM 8667 O O . LEU D 1 137 ? 65.548 -12.953 -34.557 1.00 62.07 137 LEU D O 1
ATOM 8672 N N . LYS D 1 138 ? 65.855 -10.763 -34.527 1.00 68.84 138 LYS D N 1
ATOM 8673 C CA . LYS D 1 138 ? 66.361 -10.714 -33.175 1.00 79.06 138 LYS D CA 1
ATOM 8674 C C . LYS D 1 138 ? 65.366 -11.021 -32.069 1.00 81.44 138 LYS D C 1
ATOM 8675 O O . LYS D 1 138 ? 65.702 -11.671 -31.100 1.00 77.84 138 LYS D O 1
ATOM 8681 N N . GLU D 1 139 ? 64.163 -10.481 -32.184 1.00 82.45 139 GLU D N 1
ATOM 8682 C CA . GLU D 1 139 ? 63.160 -10.678 -31.168 1.00 78.53 139 GLU D CA 1
ATOM 8683 C C . GLU D 1 139 ? 61.845 -11.165 -31.728 1.00 74.48 139 GLU D C 1
ATOM 8684 O O . GLU D 1 139 ? 61.335 -10.608 -32.675 1.00 69.11 139 GLU D O 1
ATOM 8690 N N . PHE D 1 140 ? 61.300 -12.211 -31.132 1.00 69.89 140 PHE D N 1
ATOM 8691 C CA . PHE D 1 140 ? 60.067 -12.772 -31.603 1.00 69.51 140 PHE D CA 1
ATOM 8692 C C . PHE D 1 140 ? 59.084 -12.849 -30.493 1.00 75.58 140 PHE D C 1
ATOM 8693 O O . PHE D 1 140 ? 59.428 -13.202 -29.402 1.00 80.17 140 PHE D O 1
ATOM 8701 N N . PRO D 1 141 ? 57.844 -12.533 -30.803 1.00 75.48 141 PRO D N 1
ATOM 8702 C CA . PRO D 1 141 ? 56.724 -12.722 -29.907 1.00 68.58 141 PRO D CA 1
ATOM 8703 C C . PRO D 1 141 ? 56.629 -14.175 -29.627 1.00 68.12 141 PRO D C 1
ATOM 8704 O O . PRO D 1 141 ? 56.828 -14.884 -30.549 1.00 70.11 141 PRO D O 1
ATOM 8708 N N . ILE D 1 142 ? 56.308 -14.595 -28.419 1.00 69.03 142 ILE D N 1
ATOM 8709 C CA . ILE D 1 142 ? 56.310 -16.015 -28.078 1.00 66.88 142 ILE D CA 1
ATOM 8710 C C . ILE D 1 142 ? 54.932 -16.643 -28.049 1.00 67.26 142 ILE D C 1
ATOM 8711 O O . ILE D 1 142 ? 53.962 -16.014 -27.724 1.00 69.04 142 ILE D O 1
ATOM 8716 N N . LEU D 1 143 ? 54.862 -17.906 -28.402 1.00 70.10 143 LEU D N 1
ATOM 8717 C CA . LEU D 1 143 ? 53.598 -18.592 -28.577 1.00 74.12 143 LEU D CA 1
ATOM 8718 C C . LEU D 1 143 ? 52.891 -18.831 -27.268 1.00 84.20 143 LEU D C 1
ATOM 8719 O O . LEU D 1 143 ? 53.478 -18.731 -26.215 1.00 96.78 143 LEU D O 1
ATOM 8724 N N . PRO D 1 144 ? 51.629 -19.220 -27.320 1.00 79.19 144 PRO D N 1
ATOM 8725 C CA . PRO D 1 144 ? 50.847 -19.464 -26.125 1.00 69.94 144 PRO D CA 1
ATOM 8726 C C . PRO D 1 144 ? 51.206 -20.725 -25.446 1.00 69.28 144 PRO D C 1
ATOM 8727 O O . PRO D 1 144 ? 51.872 -21.579 -25.989 1.00 60.42 144 PRO D O 1
ATOM 8731 N N . GLU D 1 145 ? 50.602 -20.838 -24.291 1.00 74.03 145 GLU D N 1
ATOM 8732 C CA . GLU D 1 145 ? 51.035 -21.603 -23.177 1.00 82.40 145 GLU D CA 1
ATOM 8733 C C . GLU D 1 145 ? 51.050 -23.094 -23.334 1.00 74.67 145 GLU D C 1
ATOM 8734 O O . GLU D 1 145 ? 51.684 -23.785 -22.561 1.00 83.30 145 GLU D O 1
ATOM 8740 N N . PRO D 1 146 ? 50.278 -23.595 -24.261 1.00 61.38 146 PRO D N 1
ATOM 8741 C CA . PRO D 1 146 ? 50.439 -24.959 -24.732 1.00 61.29 146 PRO D CA 1
ATOM 8742 C C . PRO D 1 146 ? 51.759 -25.135 -25.461 1.00 70.45 146 PRO D C 1
ATOM 8743 O O . PRO D 1 146 ? 52.445 -26.114 -25.278 1.00 74.24 146 PRO D O 1
ATOM 8747 N N . TYR D 1 147 ? 52.088 -24.152 -26.291 1.00 72.54 147 TYR D N 1
ATOM 8748 C CA . TYR D 1 147 ? 53.219 -24.201 -27.205 1.00 69.65 147 TYR D CA 1
ATOM 8749 C C . TYR D 1 147 ? 54.439 -23.448 -26.762 1.00 67.58 147 TYR D C 1
ATOM 8750 O O . TYR D 1 147 ? 55.424 -23.469 -27.438 1.00 69.37 147 TYR D O 1
ATOM 8759 N N . ARG D 1 148 ? 54.373 -22.769 -25.638 1.00 64.84 148 ARG D N 1
ATOM 8760 C CA . ARG D 1 148 ? 55.425 -21.838 -25.269 1.00 68.88 148 ARG D CA 1
ATOM 8761 C C . ARG D 1 148 ? 56.831 -22.370 -25.025 1.00 64.94 148 ARG D C 1
ATOM 8762 O O . ARG D 1 148 ? 57.774 -21.756 -25.426 1.00 64.94 148 ARG D O 1
ATOM 8770 N N . GLU D 1 149 ? 56.978 -23.494 -24.359 1.00 64.66 149 GLU D N 1
ATOM 8771 C CA . GLU D 1 149 ? 58.313 -23.962 -24.079 1.00 68.77 149 GLU D CA 1
ATOM 8772 C C . GLU D 1 149 ? 59.015 -24.274 -25.359 1.00 62.20 149 GLU D C 1
ATOM 8773 O O . GLU D 1 149 ? 60.123 -23.895 -25.571 1.00 64.12 149 GLU D O 1
ATOM 8779 N N . ILE D 1 150 ? 58.365 -25.019 -26.209 1.00 54.18 150 ILE D N 1
ATOM 8780 C CA . ILE D 1 150 ? 58.994 -25.478 -27.403 1.00 50.12 150 ILE D CA 1
ATOM 8781 C C . ILE D 1 150 ? 59.381 -24.349 -28.324 1.00 52.14 150 ILE D C 1
ATOM 8782 O O . ILE D 1 150 ? 60.397 -24.395 -28.944 1.00 45.91 150 ILE D O 1
ATOM 8787 N N . HIS D 1 151 ? 58.545 -23.344 -28.422 1.00 46.08 151 HIS D N 1
ATOM 8788 C CA . HIS D 1 151 ? 58.837 -22.234 -29.240 1.00 47.30 151 HIS D CA 1
ATOM 8789 C C . HIS D 1 151 ? 60.026 -21.541 -28.712 1.00 57.52 151 HIS D C 1
ATOM 8790 O O . HIS D 1 151 ? 60.929 -21.178 -29.455 1.00 63.46 151 HIS D O 1
ATOM 8797 N N . GLU D 1 152 ? 60.068 -21.346 -27.411 1.00 60.58 152 GLU D N 1
ATOM 8798 C CA . GLU D 1 152 ? 61.164 -20.645 -26.789 1.00 56.46 152 GLU D CA 1
ATOM 8799 C C . GLU D 1 152 ? 62.431 -21.417 -27.054 1.00 51.63 152 GLU D C 1
ATOM 8800 O O . GLU D 1 152 ? 63.471 -20.862 -27.258 1.00 50.04 152 GLU D O 1
ATOM 8806 N N . PHE D 1 153 ? 62.325 -22.719 -27.038 1.00 44.29 153 PHE D N 1
ATOM 8807 C CA . PHE D 1 153 ? 63.463 -23.552 -27.233 1.00 50.31 153 PHE D CA 1
ATOM 8808 C C . PHE D 1 153 ? 64.047 -23.364 -28.595 1.00 51.41 153 PHE D C 1
ATOM 8809 O O . PHE D 1 153 ? 65.216 -23.325 -28.759 1.00 53.80 153 PHE D O 1
ATOM 8817 N N . LEU D 1 154 ? 63.200 -23.276 -29.587 1.00 56.77 154 LEU D N 1
ATOM 8818 C CA . LEU D 1 154 ? 63.637 -23.083 -30.932 1.00 53.13 154 LEU D CA 1
ATOM 8819 C C . LEU D 1 154 ? 64.334 -21.776 -31.118 1.00 55.24 154 LEU D C 1
ATOM 8820 O O . LEU D 1 154 ? 65.364 -21.714 -31.730 1.00 55.34 154 LEU D O 1
ATOM 8825 N N . LEU D 1 155 ? 63.748 -20.720 -30.600 1.00 50.47 155 LEU D N 1
ATOM 8826 C CA . LEU D 1 155 ? 64.238 -19.386 -30.821 1.00 51.53 155 LEU D CA 1
ATOM 8827 C C . LEU D 1 155 ? 65.623 -19.190 -30.269 1.00 55.70 155 LEU D C 1
ATOM 8828 O O . LEU D 1 155 ? 66.405 -18.453 -30.803 1.00 52.14 155 LEU D O 1
ATOM 8833 N N . GLU D 1 156 ? 65.878 -19.823 -29.148 1.00 52.19 156 GLU D N 1
ATOM 8834 C CA . GLU D 1 156 ? 67.161 -19.803 -28.500 1.00 53.06 156 GLU D CA 1
ATOM 8835 C C . GLU D 1 156 ? 68.244 -20.489 -29.289 1.00 47.09 156 GLU D C 1
ATOM 8836 O O . GLU D 1 156 ? 69.376 -20.156 -29.172 1.00 49.72 156 GLU D O 1
ATOM 8842 N N . ARG D 1 157 ? 67.881 -21.490 -30.050 1.00 44.18 157 ARG D N 1
ATOM 8843 C CA . ARG D 1 157 ? 68.831 -22.340 -30.705 1.00 48.95 157 ARG D CA 1
ATOM 8844 C C . ARG D 1 157 ? 69.148 -21.990 -32.142 1.00 47.93 157 ARG D C 1
ATOM 8845 O O . ARG D 1 157 ? 69.876 -22.659 -32.795 1.00 50.18 157 ARG D O 1
ATOM 8853 N N . VAL D 1 158 ? 68.537 -20.963 -32.651 1.00 46.16 158 VAL D N 1
ATOM 8854 C CA . VAL D 1 158 ? 68.699 -20.605 -34.027 1.00 48.69 158 VAL D CA 1
ATOM 8855 C C . VAL D 1 158 ? 70.047 -19.929 -34.222 1.00 51.58 158 VAL D C 1
ATOM 8856 O O . VAL D 1 158 ? 70.508 -19.246 -33.344 1.00 60.65 158 VAL D O 1
ATOM 8860 N N . PRO D 1 159 ? 70.718 -20.133 -35.341 1.00 51.54 159 PRO D N 1
ATOM 8861 C CA . PRO D 1 159 ? 70.231 -20.866 -36.503 1.00 46.56 159 PRO D CA 1
ATOM 8862 C C . PRO D 1 159 ? 70.653 -22.298 -36.631 1.00 48.92 159 PRO D C 1
ATOM 8863 O O . PRO D 1 159 ? 70.263 -22.888 -37.583 1.00 55.97 159 PRO D O 1
ATOM 8867 N N . GLU D 1 160 ? 71.484 -22.832 -35.774 1.00 49.21 160 GLU D N 1
ATOM 8868 C CA . GLU D 1 160 ? 71.755 -24.237 -35.877 1.00 57.33 160 GLU D CA 1
ATOM 8869 C C . GLU D 1 160 ? 71.854 -24.950 -34.546 1.00 55.93 160 GLU D C 1
ATOM 8870 O O . GLU D 1 160 ? 72.504 -24.489 -33.655 1.00 62.04 160 GLU D O 1
ATOM 8876 N N . TYR D 1 161 ? 71.193 -26.079 -34.417 1.00 53.68 161 TYR D N 1
ATOM 8877 C CA . TYR D 1 161 ? 71.337 -26.865 -33.234 1.00 50.20 161 TYR D CA 1
ATOM 8878 C C . TYR D 1 161 ? 71.334 -28.331 -33.559 1.00 50.55 161 TYR D C 1
ATOM 8879 O O . TYR D 1 161 ? 70.629 -28.750 -34.421 1.00 50.28 161 TYR D O 1
ATOM 8888 N N . GLU D 1 162 ? 72.152 -29.107 -32.870 1.00 55.69 162 GLU D N 1
ATOM 8889 C CA . GLU D 1 162 ? 72.132 -30.541 -32.987 1.00 49.48 162 GLU D CA 1
ATOM 8890 C C . GLU D 1 162 ? 72.024 -31.178 -31.639 1.00 50.65 162 GLU D C 1
ATOM 8891 O O . GLU D 1 162 ? 72.724 -30.828 -30.750 1.00 53.61 162 GLU D O 1
ATOM 8897 N N . GLY D 1 163 ? 71.130 -32.133 -31.518 1.00 56.95 163 GLY D N 1
ATOM 8898 C CA . GLY D 1 163 ? 70.710 -32.706 -30.267 1.00 49.22 163 GLY D CA 1
ATOM 8899 C C . GLY D 1 163 ? 70.300 -34.130 -30.470 1.00 49.26 163 GLY D C 1
ATOM 8900 O O . GLY D 1 163 ? 70.293 -34.603 -31.556 1.00 47.78 163 GLY D O 1
ATOM 8901 N N . GLU D 1 164 ? 69.969 -34.829 -29.411 1.00 51.09 164 GLU D N 1
ATOM 8902 C CA . GLU D 1 164 ? 69.643 -36.206 -29.589 1.00 59.97 164 GLU D CA 1
ATOM 8903 C C . GLU D 1 164 ? 68.433 -36.361 -30.441 1.00 62.69 164 GLU D C 1
ATOM 8904 O O . GLU D 1 164 ? 68.313 -37.314 -31.172 1.00 70.74 164 GLU D O 1
ATOM 8910 N N . ARG D 1 165 ? 67.502 -35.448 -30.319 1.00 61.30 165 ARG D N 1
ATOM 8911 C CA . ARG D 1 165 ? 66.283 -35.590 -31.065 1.00 64.10 165 ARG D CA 1
ATOM 8912 C C . ARG D 1 165 ? 66.173 -34.698 -32.294 1.00 60.28 165 ARG D C 1
ATOM 8913 O O . ARG D 1 165 ? 65.547 -35.059 -33.250 1.00 62.45 165 ARG D O 1
ATOM 8921 N N . LEU D 1 166 ? 66.775 -33.530 -32.264 1.00 50.38 166 LEU D N 1
ATOM 8922 C CA . LEU D 1 166 ? 66.542 -32.571 -33.304 1.00 50.14 166 LEU D CA 1
ATOM 8923 C C . LEU D 1 166 ? 67.753 -32.121 -34.080 1.00 48.30 166 LEU D C 1
ATOM 8924 O O . LEU D 1 166 ? 68.749 -31.811 -33.523 1.00 52.39 166 LEU D O 1
ATOM 8929 N N . SER D 1 167 ? 67.639 -32.069 -35.389 1.00 45.15 167 SER D N 1
ATOM 8930 C CA . SER D 1 167 ? 68.665 -31.500 -36.217 1.00 44.41 167 SER D CA 1
ATOM 8931 C C . SER D 1 167 ? 68.080 -30.270 -36.842 1.00 45.59 167 SER D C 1
ATOM 8932 O O . SER D 1 167 ? 67.169 -30.369 -37.599 1.00 49.02 167 SER D O 1
ATOM 8935 N N . LEU D 1 168 ? 68.573 -29.097 -36.517 1.00 44.31 168 LEU D N 1
ATOM 8936 C CA . LEU D 1 168 ? 68.008 -27.881 -37.061 1.00 41.60 168 LEU D CA 1
ATOM 8937 C C . LEU D 1 168 ? 69.038 -27.028 -37.757 1.00 40.67 168 LEU D C 1
ATOM 8938 O O . LEU D 1 168 ? 69.975 -26.619 -37.169 1.00 45.69 168 LEU D O 1
ATOM 8943 N N . LYS D 1 169 ? 68.861 -26.757 -39.029 1.00 41.56 169 LYS D N 1
ATOM 8944 C CA . LYS D 1 169 ? 69.728 -25.815 -39.688 1.00 42.47 169 LYS D CA 1
ATOM 8945 C C . LYS D 1 169 ? 68.932 -24.728 -40.323 1.00 41.14 169 LYS D C 1
ATOM 8946 O O . LYS D 1 169 ? 68.151 -24.999 -41.155 1.00 45.67 169 LYS D O 1
ATOM 8952 N N . VAL D 1 170 ? 69.153 -23.486 -39.970 1.00 39.37 170 VAL D N 1
ATOM 8953 C CA . VAL D 1 170 ? 68.563 -22.409 -40.717 1.00 38.13 170 VAL D CA 1
ATOM 8954 C C . VAL D 1 170 ? 69.628 -21.748 -41.533 1.00 37.25 170 VAL D C 1
ATOM 8955 O O . VAL D 1 170 ? 70.562 -21.211 -41.019 1.00 37.62 170 VAL D O 1
ATOM 8959 N N . LEU D 1 171 ? 69.449 -21.790 -42.831 1.00 38.31 171 LEU D N 1
ATOM 8960 C CA . LEU D 1 171 ? 70.388 -21.243 -43.755 1.00 35.16 171 LEU D CA 1
ATOM 8961 C C . LEU D 1 171 ? 69.959 -19.880 -44.091 1.00 36.20 171 LEU D C 1
ATOM 8962 O O . LEU D 1 171 ? 68.860 -19.662 -44.489 1.00 38.30 171 LEU D O 1
ATOM 8967 N N . LEU D 1 172 ? 70.870 -18.953 -43.976 1.00 36.32 172 LEU D N 1
ATOM 8968 C CA . LEU D 1 172 ? 70.546 -17.567 -44.086 1.00 41.63 172 LEU D CA 1
ATOM 8969 C C . LEU D 1 172 ? 70.950 -17.006 -45.402 1.00 39.18 172 LEU D C 1
ATOM 8970 O O . LEU D 1 172 ? 71.939 -17.373 -45.936 1.00 41.97 172 LEU D O 1
ATOM 8975 N N . GLY D 1 173 ? 70.176 -16.071 -45.896 1.00 40.92 173 GLY D N 1
ATOM 8976 C CA . GLY D 1 173 ? 70.419 -15.466 -47.177 1.00 37.31 173 GLY D CA 1
ATOM 8977 C C . GLY D 1 173 ? 69.345 -15.897 -48.110 1.00 38.76 173 GLY D C 1
ATOM 8978 O O . GLY D 1 173 ? 68.435 -16.532 -47.694 1.00 42.48 173 GLY D O 1
ATOM 8979 N N . ASP D 1 174 ? 69.452 -15.550 -49.373 1.00 40.87 174 ASP D N 1
ATOM 8980 C CA . ASP D 1 174 ? 68.408 -15.844 -50.329 1.00 38.08 174 ASP D CA 1
ATOM 8981 C C . ASP D 1 174 ? 68.251 -17.319 -50.447 1.00 36.40 174 ASP D C 1
ATOM 8982 O O . ASP D 1 174 ? 69.194 -17.994 -50.651 1.00 41.82 174 ASP D O 1
ATOM 8987 N N . ALA D 1 175 ? 67.036 -17.799 -50.376 1.00 30.55 175 ALA D N 1
ATOM 8988 C CA . ALA D 1 175 ? 66.760 -19.199 -50.463 1.00 35.23 175 ALA D CA 1
ATOM 8989 C C . ALA D 1 175 ? 67.205 -19.752 -51.804 1.00 35.52 175 ALA D C 1
ATOM 8990 O O . ALA D 1 175 ? 67.667 -20.845 -51.905 1.00 32.90 175 ALA D O 1
ATOM 8992 N N . ARG D 1 176 ? 67.096 -18.947 -52.826 1.00 32.49 176 ARG D N 1
ATOM 8993 C CA . ARG D 1 176 ? 67.439 -19.376 -54.133 1.00 39.23 176 ARG D CA 1
ATOM 8994 C C . ARG D 1 176 ? 68.883 -19.761 -54.218 1.00 40.63 176 ARG D C 1
ATOM 8995 O O . ARG D 1 176 ? 69.203 -20.707 -54.876 1.00 39.33 176 ARG D O 1
ATOM 9003 N N . LYS D 1 177 ? 69.763 -18.983 -53.618 1.00 44.37 177 LYS D N 1
ATOM 9004 C CA . LYS D 1 177 ? 71.137 -19.382 -53.531 1.00 46.37 177 LYS D CA 1
ATOM 9005 C C . LYS D 1 177 ? 71.348 -20.546 -52.626 1.00 43.88 177 LYS D C 1
ATOM 9006 O O . LYS D 1 177 ? 71.984 -21.490 -52.991 1.00 40.95 177 LYS D O 1
ATOM 9012 N N . ARG D 1 178 ? 70.838 -20.449 -51.417 1.00 41.10 178 ARG D N 1
ATOM 9013 C CA . ARG D 1 178 ? 71.129 -21.416 -50.388 1.00 36.10 178 ARG D CA 1
ATOM 9014 C C . ARG D 1 178 ? 70.628 -22.800 -50.665 1.00 39.77 178 ARG D C 1
ATOM 9015 O O . ARG D 1 178 ? 71.197 -23.748 -50.223 1.00 43.99 178 ARG D O 1
ATOM 9023 N N . ILE D 1 179 ? 69.555 -22.920 -51.395 1.00 35.94 179 ILE D N 1
ATOM 9024 C CA . ILE D 1 179 ? 68.963 -24.212 -51.620 1.00 37.55 179 ILE D CA 1
ATOM 9025 C C . ILE D 1 179 ? 69.858 -25.168 -52.367 1.00 40.38 179 ILE D C 1
ATOM 9026 O O . ILE D 1 179 ? 69.910 -26.309 -52.078 1.00 40.83 179 ILE D O 1
ATOM 9031 N N . LYS D 1 180 ? 70.618 -24.648 -53.288 1.00 47.17 180 LYS D N 1
ATOM 9032 C CA . LYS D 1 180 ? 71.429 -25.432 -54.152 1.00 45.74 180 LYS D CA 1
ATOM 9033 C C . LYS D 1 180 ? 72.459 -26.183 -53.371 1.00 50.60 180 LYS D C 1
ATOM 9034 O O . LYS D 1 180 ? 72.983 -27.147 -53.858 1.00 54.64 180 LYS D O 1
ATOM 9040 N N . GLU D 1 181 ? 72.702 -25.773 -52.140 1.00 49.63 181 GLU D N 1
ATOM 9041 C CA . GLU D 1 181 ? 73.658 -26.430 -51.275 1.00 52.05 181 GLU D CA 1
ATOM 9042 C C . GLU D 1 181 ? 73.069 -27.586 -50.498 1.00 55.76 181 GLU D C 1
ATOM 9043 O O . GLU D 1 181 ? 73.752 -28.200 -49.714 1.00 54.96 181 GLU D O 1
ATOM 9049 N N . VAL D 1 182 ? 71.810 -27.893 -50.717 1.00 52.46 182 VAL D N 1
ATOM 9050 C CA . VAL D 1 182 ? 71.202 -28.995 -50.011 1.00 45.39 182 VAL D CA 1
ATOM 9051 C C . VAL D 1 182 ? 71.213 -30.202 -50.875 1.00 42.95 182 VAL D C 1
ATOM 9052 O O . VAL D 1 182 ? 70.685 -30.200 -51.943 1.00 40.41 182 VAL D O 1
ATOM 9056 N N . GLU D 1 183 ? 71.838 -31.241 -50.372 1.00 46.20 183 GLU D N 1
ATOM 9057 C CA . GLU D 1 183 ? 72.022 -32.449 -51.102 1.00 49.62 183 GLU D CA 1
ATOM 9058 C C . GLU D 1 183 ? 71.655 -33.554 -50.201 1.00 45.98 183 GLU D C 1
ATOM 9059 O O . GLU D 1 183 ? 71.768 -33.432 -49.038 1.00 47.76 183 GLU D O 1
ATOM 9065 N N . ASN D 1 184 ? 71.218 -34.654 -50.751 1.00 48.05 184 ASN D N 1
ATOM 9066 C CA . ASN D 1 184 ? 70.932 -35.819 -49.969 1.00 50.33 184 ASN D CA 1
ATOM 9067 C C . ASN D 1 184 ? 69.844 -35.663 -48.950 1.00 51.34 184 ASN D C 1
ATOM 9068 O O . ASN D 1 184 ? 69.887 -36.279 -47.924 1.00 59.92 184 ASN D O 1
ATOM 9073 N N . PHE D 1 185 ? 68.873 -34.824 -49.220 1.00 48.96 185 PHE D N 1
ATOM 9074 C CA . PHE D 1 185 ? 67.770 -34.614 -48.319 1.00 42.71 185 PHE D CA 1
ATOM 9075 C C . PHE D 1 185 ? 66.505 -34.806 -49.100 1.00 39.83 185 PHE D C 1
ATOM 9076 O O . PHE D 1 185 ? 66.327 -34.164 -50.075 1.00 43.57 185 PHE D O 1
ATOM 9084 N N . LYS D 1 186 ? 65.627 -35.689 -48.693 1.00 39.35 186 LYS D N 1
ATOM 9085 C CA . LYS D 1 186 ? 64.339 -35.741 -49.332 1.00 39.57 186 LYS D CA 1
ATOM 9086 C C . LYS D 1 186 ? 63.314 -35.526 -48.284 1.00 42.41 186 LYS D C 1
ATOM 9087 O O . LYS D 1 186 ? 63.072 -36.381 -47.508 1.00 45.42 186 LYS D O 1
ATOM 9093 N N . ALA D 1 187 ? 62.714 -34.365 -48.252 1.00 40.66 187 ALA D N 1
ATOM 9094 C CA . ALA D 1 187 ? 61.820 -34.040 -47.192 1.00 41.98 187 ALA D CA 1
ATOM 9095 C C . ALA D 1 187 ? 60.567 -34.841 -47.222 1.00 44.72 187 ALA D C 1
ATOM 9096 O O . ALA D 1 187 ? 60.026 -35.110 -48.247 1.00 46.28 187 ALA D O 1
ATOM 9098 N N . ASP D 1 188 ? 60.128 -35.241 -46.060 1.00 40.59 188 ASP D N 1
ATOM 9099 C CA . ASP D 1 188 ? 58.811 -35.771 -45.876 1.00 43.57 188 ASP D CA 1
ATOM 9100 C C . ASP D 1 188 ? 57.708 -34.744 -46.034 1.00 41.42 188 ASP D C 1
ATOM 9101 O O . ASP D 1 188 ? 56.673 -35.036 -46.540 1.00 41.11 188 ASP D O 1
ATOM 9106 N N . ALA D 1 189 ? 57.952 -33.544 -45.557 1.00 38.08 189 ALA D N 1
ATOM 9107 C CA . ALA D 1 189 ? 57.083 -32.421 -45.762 1.00 38.97 189 ALA D CA 1
ATOM 9108 C C . ALA D 1 189 ? 57.861 -31.180 -46.131 1.00 41.75 189 ALA D C 1
ATOM 9109 O O . ALA D 1 189 ? 58.945 -30.993 -45.683 1.00 41.00 189 ALA D O 1
ATOM 9111 N N . VAL D 1 190 ? 57.278 -30.327 -46.948 1.00 35.61 190 VAL D N 1
ATOM 9112 C CA . VAL D 1 190 ? 57.840 -29.044 -47.203 1.00 31.77 190 VAL D CA 1
ATOM 9113 C C . VAL D 1 190 ? 56.842 -28.002 -46.803 1.00 31.33 190 VAL D C 1
ATOM 9114 O O . VAL D 1 190 ? 55.800 -27.972 -47.323 1.00 32.78 190 VAL D O 1
ATOM 9118 N N . PHE D 1 191 ? 57.179 -27.134 -45.878 1.00 28.60 191 PHE D N 1
ATOM 9119 C CA . PHE D 1 191 ? 56.277 -26.087 -45.507 1.00 30.27 191 PHE D CA 1
ATOM 9120 C C . PHE D 1 191 ? 56.640 -24.929 -46.363 1.00 33.81 191 PHE D C 1
ATOM 9121 O O . PHE D 1 191 ? 57.668 -24.384 -46.205 1.00 35.97 191 PHE D O 1
ATOM 9129 N N . HIS D 1 192 ? 55.798 -24.554 -47.292 1.00 32.39 192 HIS D N 1
ATOM 9130 C CA . HIS D 1 192 ? 56.102 -23.448 -48.115 1.00 31.38 192 HIS D CA 1
ATOM 9131 C C . HIS D 1 192 ? 55.424 -22.259 -47.580 1.00 34.08 192 HIS D C 1
ATOM 9132 O O . HIS D 1 192 ? 54.277 -22.022 -47.850 1.00 32.82 192 HIS D O 1
ATOM 9139 N N . ASP D 1 193 ? 56.140 -21.477 -46.815 1.00 33.62 193 ASP D N 1
ATOM 9140 C CA . ASP D 1 193 ? 55.553 -20.347 -46.166 1.00 38.75 193 ASP D CA 1
ATOM 9141 C C . ASP D 1 193 ? 56.376 -19.107 -46.349 1.00 40.10 193 ASP D C 1
ATOM 9142 O O . ASP D 1 193 ? 57.003 -18.642 -45.444 1.00 44.98 193 ASP D O 1
ATOM 9147 N N . ALA D 1 194 ? 56.393 -18.615 -47.561 1.00 35.30 194 ALA D N 1
ATOM 9148 C CA . ALA D 1 194 ? 56.953 -17.344 -47.866 1.00 34.60 194 ALA D CA 1
ATOM 9149 C C . ALA D 1 194 ? 55.837 -16.402 -47.772 1.00 37.58 194 ALA D C 1
ATOM 9150 O O . ALA D 1 194 ? 54.736 -16.800 -47.622 1.00 39.79 194 ALA D O 1
ATOM 9152 N N . PHE D 1 195 ? 56.128 -15.142 -47.914 1.00 36.32 195 PHE D N 1
ATOM 9153 C CA . PHE D 1 195 ? 55.105 -14.170 -48.001 1.00 40.74 195 PHE D CA 1
ATOM 9154 C C . PHE D 1 195 ? 54.428 -14.383 -49.318 1.00 36.42 195 PHE D C 1
ATOM 9155 O O . PHE D 1 195 ? 54.932 -15.022 -50.164 1.00 39.29 195 PHE D O 1
ATOM 9163 N N . SER D 1 196 ? 53.260 -13.831 -49.469 1.00 36.68 196 SER D N 1
ATOM 9164 C CA . SER D 1 196 ? 52.395 -14.188 -50.535 1.00 35.92 196 SER D CA 1
ATOM 9165 C C . SER D 1 196 ? 52.970 -13.822 -51.860 1.00 38.19 196 SER D C 1
ATOM 9166 O O . SER D 1 196 ? 53.761 -12.939 -51.971 1.00 36.59 196 SER D O 1
ATOM 9169 N N . PRO D 1 197 ? 52.546 -14.537 -52.868 1.00 36.58 197 PRO D N 1
ATOM 9170 C CA . PRO D 1 197 ? 53.266 -14.685 -54.115 1.00 39.73 197 PRO D CA 1
ATOM 9171 C C . PRO D 1 197 ? 53.484 -13.438 -54.896 1.00 35.70 197 PRO D C 1
ATOM 9172 O O . PRO D 1 197 ? 54.539 -13.247 -55.389 1.00 33.02 197 PRO D O 1
ATOM 9176 N N . TYR D 1 198 ? 52.502 -12.581 -54.981 1.00 39.00 198 TYR D N 1
ATOM 9177 C CA . TYR D 1 198 ? 52.730 -11.305 -55.590 1.00 42.92 198 TYR D CA 1
ATOM 9178 C C . TYR D 1 198 ? 53.734 -10.506 -54.813 1.00 39.96 198 TYR D C 1
ATOM 9179 O O . TYR D 1 198 ? 54.511 -9.810 -55.387 1.00 47.06 198 TYR D O 1
ATOM 9188 N N . LYS D 1 199 ? 53.677 -10.557 -53.501 1.00 39.08 199 LYS D N 1
ATOM 9189 C CA . LYS D 1 199 ? 54.658 -9.901 -52.656 1.00 41.06 199 LYS D CA 1
ATOM 9190 C C . LYS D 1 199 ? 56.042 -10.487 -52.642 1.00 40.93 199 LYS D C 1
ATOM 9191 O O . LYS D 1 199 ? 57.004 -9.790 -52.512 1.00 39.77 199 LYS D O 1
ATOM 9197 N N . ASN D 1 200 ? 56.116 -11.796 -52.707 1.00 39.85 200 ASN D N 1
ATOM 9198 C CA . ASN D 1 200 ? 57.348 -12.499 -52.525 1.00 36.77 200 ASN D CA 1
ATOM 9199 C C . ASN D 1 200 ? 57.508 -13.484 -53.642 1.00 37.46 200 ASN D C 1
ATOM 9200 O O . ASN D 1 200 ? 57.537 -14.651 -53.447 1.00 39.93 200 ASN D O 1
ATOM 9205 N N . PRO D 1 201 ? 57.666 -12.961 -54.831 1.00 38.45 201 PRO D N 1
ATOM 9206 C CA . PRO D 1 201 ? 57.679 -13.732 -56.056 1.00 35.30 201 PRO D CA 1
ATOM 9207 C C . PRO D 1 201 ? 58.764 -14.755 -56.196 1.00 34.26 201 PRO D C 1
ATOM 9208 O O . PRO D 1 201 ? 58.474 -15.751 -56.770 1.00 35.36 201 PRO D O 1
ATOM 9212 N N . GLU D 1 202 ? 59.960 -14.518 -55.703 1.00 28.04 202 GLU D N 1
ATOM 9213 C CA . GLU D 1 202 ? 61.099 -15.370 -55.939 1.00 32.32 202 GLU D CA 1
ATOM 9214 C C . GLU D 1 202 ? 60.962 -16.728 -55.386 1.00 32.29 202 GLU D C 1
ATOM 9215 O O . GLU D 1 202 ? 61.644 -17.600 -55.794 1.00 29.86 202 GLU D O 1
ATOM 9221 N N . LEU D 1 203 ? 60.115 -16.880 -54.408 1.00 34.41 203 LEU D N 1
ATOM 9222 C CA . LEU D 1 203 ? 59.945 -18.141 -53.757 1.00 36.20 203 LEU D CA 1
ATOM 9223 C C . LEU D 1 203 ? 58.813 -18.948 -54.311 1.00 38.15 203 LEU D C 1
ATOM 9224 O O . LEU D 1 203 ? 58.524 -19.977 -53.809 1.00 40.76 203 LEU D O 1
ATOM 9229 N N . TRP D 1 204 ? 58.137 -18.454 -55.323 1.00 35.46 204 TRP D N 1
ATOM 9230 C CA . TRP D 1 204 ? 57.030 -19.173 -55.900 1.00 33.56 204 TRP D CA 1
ATOM 9231 C C . TRP D 1 204 ? 57.125 -19.474 -57.356 1.00 35.46 204 TRP D C 1
ATOM 9232 O O . TRP D 1 204 ? 56.126 -19.658 -58.000 1.00 32.63 204 TRP D O 1
ATOM 9243 N N . THR D 1 205 ? 58.314 -19.459 -57.916 1.00 32.85 205 THR D N 1
ATOM 9244 C CA . THR D 1 205 ? 58.471 -19.686 -59.341 1.00 31.28 205 THR D CA 1
ATOM 9245 C C . THR D 1 205 ? 58.491 -21.128 -59.731 1.00 28.91 205 THR D C 1
ATOM 9246 O O . THR D 1 205 ? 58.641 -21.952 -58.917 1.00 27.61 205 THR D O 1
ATOM 9250 N N . LEU D 1 206 ? 58.327 -21.415 -60.998 1.00 32.36 206 LEU D N 1
ATOM 9251 C CA . LEU D 1 206 ? 58.417 -22.761 -61.477 1.00 31.64 206 LEU D CA 1
ATOM 9252 C C . LEU D 1 206 ? 59.779 -23.213 -61.182 1.00 33.03 206 LEU D C 1
ATOM 9253 O O . LEU D 1 206 ? 59.989 -24.311 -60.766 1.00 34.23 206 LEU D O 1
ATOM 9258 N N . ASP D 1 207 ? 60.717 -22.334 -61.429 1.00 32.25 207 ASP D N 1
ATOM 9259 C CA . ASP D 1 207 ? 62.108 -22.605 -61.234 1.00 30.42 207 ASP D CA 1
ATOM 9260 C C . ASP D 1 207 ? 62.566 -22.853 -59.851 1.00 32.57 207 ASP D C 1
ATOM 9261 O O . ASP D 1 207 ? 63.335 -23.729 -59.647 1.00 36.18 207 ASP D O 1
ATOM 9266 N N . PHE D 1 208 ? 62.155 -22.040 -58.902 1.00 32.10 208 PHE D N 1
ATOM 9267 C CA . PHE D 1 208 ? 62.424 -22.306 -57.517 1.00 31.15 208 PHE D CA 1
ATOM 9268 C C . PHE D 1 208 ? 61.725 -23.562 -57.032 1.00 29.63 208 PHE D C 1
ATOM 9269 O O . PHE D 1 208 ? 62.280 -24.344 -56.327 1.00 26.61 208 PHE D O 1
ATOM 9277 N N . LEU D 1 209 ? 60.496 -23.733 -57.465 1.00 26.45 209 LEU D N 1
ATOM 9278 C CA . LEU D 1 209 ? 59.678 -24.845 -57.082 1.00 27.54 209 LEU D CA 1
ATOM 9279 C C . LEU D 1 209 ? 60.321 -26.106 -57.549 1.00 29.60 209 LEU D C 1
ATOM 9280 O O . LEU D 1 209 ? 60.259 -27.109 -56.919 1.00 28.90 209 LEU D O 1
ATOM 9285 N N . SER D 1 210 ? 60.962 -26.020 -58.681 1.00 32.79 210 SER D N 1
ATOM 9286 C CA . SER D 1 210 ? 61.693 -27.115 -59.248 1.00 37.40 210 SER D CA 1
ATOM 9287 C C . SER D 1 210 ? 62.861 -27.579 -58.377 1.00 37.09 210 SER D C 1
ATOM 9288 O O . SER D 1 210 ? 63.144 -28.732 -58.317 1.00 38.38 210 SER D O 1
ATOM 9291 N N . LEU D 1 211 ? 63.552 -26.665 -57.731 1.00 34.97 211 LEU D N 1
ATOM 9292 C CA . LEU D 1 211 ? 64.558 -27.023 -56.768 1.00 35.03 211 LEU D CA 1
ATOM 9293 C C . LEU D 1 211 ? 63.996 -27.703 -55.553 1.00 37.14 211 LEU D C 1
ATOM 9294 O O . LEU D 1 211 ? 64.590 -28.583 -55.025 1.00 36.42 211 LEU D O 1
ATOM 9299 N N . ILE D 1 212 ? 62.830 -27.282 -55.136 1.00 32.26 212 ILE D N 1
ATOM 9300 C CA . ILE D 1 212 ? 62.156 -27.877 -54.030 1.00 31.69 212 ILE D CA 1
ATOM 9301 C C . ILE D 1 212 ? 61.841 -29.313 -54.324 1.00 34.47 212 ILE D C 1
ATOM 9302 O O . ILE D 1 212 ? 61.929 -30.141 -53.486 1.00 28.36 212 ILE D O 1
ATOM 9307 N N . LYS D 1 213 ? 61.482 -29.577 -55.560 1.00 32.49 213 LYS D N 1
ATOM 9308 C CA . LYS D 1 213 ? 61.106 -30.882 -56.043 1.00 34.64 213 LYS D CA 1
ATOM 9309 C C . LYS D 1 213 ? 62.212 -31.905 -55.961 1.00 33.62 213 LYS D C 1
ATOM 9310 O O . LYS D 1 213 ? 61.958 -33.048 -55.765 1.00 30.76 213 LYS D O 1
ATOM 9316 N N . GLU D 1 214 ? 63.430 -31.458 -56.166 1.00 35.50 214 GLU D N 1
ATOM 9317 C CA . GLU D 1 214 ? 64.620 -32.248 -56.050 1.00 38.65 214 GLU D CA 1
ATOM 9318 C C . GLU D 1 214 ? 64.809 -32.631 -54.625 1.00 40.06 214 GLU D C 1
ATOM 9319 O O . GLU D 1 214 ? 65.487 -33.542 -54.334 1.00 42.18 214 GLU D O 1
ATOM 9325 N N . ARG D 1 215 ? 64.195 -31.876 -53.716 1.00 41.69 215 ARG D N 1
ATOM 9326 C CA . ARG D 1 215 ? 64.376 -32.094 -52.276 1.00 42.04 215 ARG D CA 1
ATOM 9327 C C . ARG D 1 215 ? 63.238 -32.811 -51.530 1.00 39.74 215 ARG D C 1
ATOM 9328 O O . ARG D 1 215 ? 63.279 -32.920 -50.305 1.00 38.08 215 ARG D O 1
ATOM 9336 N N . ILE D 1 216 ? 62.226 -33.284 -52.251 1.00 36.63 216 ILE D N 1
ATOM 9337 C CA . ILE D 1 216 ? 61.054 -33.834 -51.628 1.00 35.10 216 ILE D CA 1
ATOM 9338 C C . ILE D 1 216 ? 60.930 -35.297 -51.949 1.00 39.11 216 ILE D C 1
ATOM 9339 O O . ILE D 1 216 ? 61.180 -35.728 -53.042 1.00 39.87 216 ILE D O 1
ATOM 9344 N N . ASP D 1 217 ? 60.560 -36.067 -50.957 1.00 41.78 217 ASP D N 1
ATOM 9345 C CA . ASP D 1 217 ? 60.286 -37.461 -51.145 1.00 46.97 217 ASP D CA 1
ATOM 9346 C C . ASP D 1 217 ? 59.006 -37.641 -51.943 1.00 47.34 217 ASP D C 1
ATOM 9347 O O . ASP D 1 217 ? 58.089 -36.874 -51.847 1.00 42.26 217 ASP D O 1
ATOM 9352 N N . GLU D 1 218 ? 58.960 -38.718 -52.694 1.00 50.11 218 GLU D N 1
ATOM 9353 C CA . GLU D 1 218 ? 57.907 -39.015 -53.609 1.00 50.28 218 GLU D CA 1
ATOM 9354 C C . GLU D 1 218 ? 56.639 -39.092 -52.835 1.00 49.23 218 GLU D C 1
ATOM 9355 O O . GLU D 1 218 ? 55.607 -38.733 -53.303 1.00 52.76 218 GLU D O 1
ATOM 9361 N N . LYS D 1 219 ? 56.726 -39.576 -51.627 1.00 44.86 219 LYS D N 1
ATOM 9362 C CA . LYS D 1 219 ? 55.567 -39.705 -50.809 1.00 44.86 219 LYS D CA 1
ATOM 9363 C C . LYS D 1 219 ? 55.457 -38.514 -49.894 1.00 42.58 219 LYS D C 1
ATOM 9364 O O . LYS D 1 219 ? 54.649 -38.483 -49.010 1.00 41.54 219 LYS D O 1
ATOM 9370 N N . GLY D 1 220 ? 56.289 -37.528 -50.140 1.00 40.59 220 GLY D N 1
ATOM 9371 C CA . GLY D 1 220 ? 56.273 -36.306 -49.392 1.00 36.75 220 GLY D CA 1
ATOM 9372 C C . GLY D 1 220 ? 55.097 -35.439 -49.717 1.00 38.59 220 GLY D C 1
ATOM 9373 O O . GLY D 1 220 ? 54.497 -35.563 -50.744 1.00 36.83 220 GLY D O 1
ATOM 9374 N N . TYR D 1 221 ? 54.781 -34.549 -48.817 1.00 35.11 221 TYR D N 1
ATOM 9375 C CA . TYR D 1 221 ? 53.739 -33.617 -49.058 1.00 37.27 221 TYR D CA 1
ATOM 9376 C C . TYR D 1 221 ? 54.256 -32.198 -49.029 1.00 37.41 221 TYR D C 1
ATOM 9377 O O . TYR D 1 221 ? 54.935 -31.826 -48.136 1.00 37.59 221 TYR D O 1
ATOM 9386 N N . TRP D 1 222 ? 53.901 -31.415 -50.034 1.00 34.50 222 TRP D N 1
ATOM 9387 C CA . TRP D 1 222 ? 54.158 -29.993 -50.087 1.00 30.47 222 TRP D CA 1
ATOM 9388 C C . TRP D 1 222 ? 52.975 -29.283 -49.554 1.00 27.15 222 TRP D C 1
ATOM 9389 O O . TRP D 1 222 ? 51.865 -29.532 -49.919 1.00 27.81 222 TRP D O 1
ATOM 9400 N N . VAL D 1 223 ? 53.190 -28.380 -48.653 1.00 27.53 223 VAL D N 1
ATOM 9401 C CA . VAL D 1 223 ? 52.075 -27.835 -47.968 1.00 30.35 223 VAL D CA 1
ATOM 9402 C C . VAL D 1 223 ? 52.129 -26.324 -47.906 1.00 29.09 223 VAL D C 1
ATOM 9403 O O . VAL D 1 223 ? 53.150 -25.774 -47.850 1.00 23.52 223 VAL D O 1
ATOM 9407 N N . SER D 1 224 ? 51.009 -25.659 -48.018 1.00 29.04 224 SER D N 1
ATOM 9408 C CA . SER D 1 224 ? 51.022 -24.230 -47.933 1.00 28.13 224 SER D CA 1
ATOM 9409 C C . SER D 1 224 ? 49.682 -23.614 -47.642 1.00 32.49 224 SER D C 1
ATOM 9410 O O . SER D 1 224 ? 48.674 -24.191 -47.876 1.00 32.41 224 SER D O 1
ATOM 9413 N N . TYR D 1 225 ? 49.691 -22.412 -47.122 1.00 35.79 225 TYR D N 1
ATOM 9414 C CA . TYR D 1 225 ? 48.498 -21.619 -47.015 1.00 36.47 225 TYR D CA 1
ATOM 9415 C C . TYR D 1 225 ? 47.936 -21.185 -48.331 1.00 39.18 225 TYR D C 1
ATOM 9416 O O . TYR D 1 225 ? 46.772 -21.011 -48.452 1.00 42.12 225 TYR D O 1
ATOM 9425 N N . SER D 1 226 ? 48.775 -20.968 -49.314 1.00 38.25 226 SER D N 1
ATOM 9426 C CA . SER D 1 226 ? 48.342 -20.352 -50.551 1.00 39.47 226 SER D CA 1
ATOM 9427 C C . SER D 1 226 ? 47.484 -21.195 -51.479 1.00 38.87 226 SER D C 1
ATOM 9428 O O . SER D 1 226 ? 47.743 -22.328 -51.717 1.00 38.74 226 SER D O 1
ATOM 9431 N N . SER D 1 227 ? 46.459 -20.591 -52.025 1.00 35.19 227 SER D N 1
ATOM 9432 C CA . SER D 1 227 ? 45.679 -21.226 -53.044 1.00 35.25 227 SER D CA 1
ATOM 9433 C C . SER D 1 227 ? 45.930 -20.563 -54.369 1.00 34.47 227 SER D C 1
ATOM 9434 O O . SER D 1 227 ? 45.119 -20.595 -55.228 1.00 31.96 227 SER D O 1
ATOM 9437 N N . SER D 1 228 ? 47.092 -19.986 -54.529 1.00 35.40 228 SER D N 1
ATOM 9438 C CA . SER D 1 228 ? 47.408 -19.233 -55.711 1.00 36.57 228 SER D CA 1
ATOM 9439 C C . SER D 1 228 ? 47.346 -20.082 -56.937 1.00 37.65 228 SER D C 1
ATOM 9440 O O . SER D 1 228 ? 47.854 -21.171 -56.958 1.00 33.62 228 SER D O 1
ATOM 9443 N N . LEU D 1 229 ? 46.680 -19.558 -57.945 1.00 33.48 229 LEU D N 1
ATOM 9444 C CA . LEU D 1 229 ? 46.546 -20.202 -59.227 1.00 32.09 229 LEU D CA 1
ATOM 9445 C C . LEU D 1 229 ? 47.844 -20.337 -59.957 1.00 30.37 229 LEU D C 1
ATOM 9446 O O . LEU D 1 229 ? 48.070 -21.287 -60.629 1.00 31.21 229 LEU D O 1
ATOM 9451 N N . SER D 1 230 ? 48.686 -19.344 -59.846 1.00 30.30 230 SER D N 1
ATOM 9452 C CA . SER D 1 230 ? 49.953 -19.396 -60.495 1.00 28.36 230 SER D CA 1
ATOM 9453 C C . SER D 1 230 ? 50.702 -20.546 -59.915 1.00 28.23 230 SER D C 1
ATOM 9454 O O . SER D 1 230 ? 51.246 -21.311 -60.625 1.00 26.06 230 SER D O 1
ATOM 9457 N N . VAL D 1 231 ? 50.692 -20.653 -58.598 1.00 29.41 231 VAL D N 1
ATOM 9458 C CA . VAL D 1 231 ? 51.400 -21.680 -57.889 1.00 29.77 231 VAL D CA 1
ATOM 9459 C C . VAL D 1 231 ? 50.900 -23.085 -58.129 1.00 32.91 231 VAL D C 1
ATOM 9460 O O . VAL D 1 231 ? 51.661 -23.984 -58.277 1.00 32.80 231 VAL D O 1
ATOM 9464 N N . ARG D 1 232 ? 49.600 -23.250 -58.158 1.00 33.77 232 ARG D N 1
ATOM 9465 C CA . ARG D 1 232 ? 48.995 -24.520 -58.420 1.00 33.10 232 ARG D CA 1
ATOM 9466 C C . ARG D 1 232 ? 49.304 -25.013 -59.800 1.00 32.09 232 ARG D C 1
ATOM 9467 O O . ARG D 1 232 ? 49.506 -26.157 -59.998 1.00 33.89 232 ARG D O 1
ATOM 9475 N N . LYS D 1 233 ? 49.299 -24.110 -60.745 1.00 31.29 233 LYS D N 1
ATOM 9476 C CA . LYS D 1 233 ? 49.604 -24.398 -62.108 1.00 32.52 233 LYS D CA 1
ATOM 9477 C C . LYS D 1 233 ? 51.020 -24.845 -62.271 1.00 30.68 233 LYS D C 1
ATOM 9478 O O . LYS D 1 233 ? 51.309 -25.645 -63.095 1.00 30.97 233 LYS D O 1
ATOM 9484 N N . SER D 1 234 ? 51.904 -24.250 -61.513 1.00 27.61 234 SER D N 1
ATOM 9485 C CA . SER D 1 234 ? 53.281 -24.625 -61.480 1.00 28.36 234 SER D CA 1
ATOM 9486 C C . SER D 1 234 ? 53.532 -25.996 -60.919 1.00 27.93 234 SER D C 1
ATOM 9487 O O . SER D 1 234 ? 54.338 -26.719 -61.410 1.00 26.81 234 SER D O 1
ATOM 9490 N N . LEU D 1 235 ? 52.838 -26.321 -59.857 1.00 28.61 235 LEU D N 1
ATOM 9491 C CA . LEU D 1 235 ? 52.934 -27.612 -59.259 1.00 27.06 235 LEU D CA 1
ATOM 9492 C C . LEU D 1 235 ? 52.461 -28.670 -60.182 1.00 26.46 235 LEU D C 1
ATOM 9493 O O . LEU D 1 235 ? 53.067 -29.662 -60.297 1.00 30.59 235 LEU D O 1
ATOM 9498 N N . LEU D 1 236 ? 51.378 -28.442 -60.873 1.00 26.56 236 LEU D N 1
ATOM 9499 C CA . LEU D 1 236 ? 50.930 -29.372 -61.877 1.00 28.78 236 LEU D CA 1
ATOM 9500 C C . LEU D 1 236 ? 51.912 -29.519 -63.002 1.00 31.05 236 LEU D C 1
ATOM 9501 O O . LEU D 1 236 ? 52.075 -30.568 -63.525 1.00 33.69 236 LEU D O 1
ATOM 9506 N N . THR D 1 237 ? 52.555 -28.441 -63.373 1.00 28.51 237 THR D N 1
ATOM 9507 C CA . THR D 1 237 ? 53.534 -28.455 -64.409 1.00 31.58 237 THR D CA 1
ATOM 9508 C C . THR D 1 237 ? 54.701 -29.350 -64.037 1.00 35.06 237 THR D C 1
ATOM 9509 O O . THR D 1 237 ? 55.219 -30.068 -64.849 1.00 40.36 237 THR D O 1
ATOM 9513 N N . LEU D 1 238 ? 55.073 -29.343 -62.784 1.00 35.95 238 LEU D N 1
ATOM 9514 C CA . LEU D 1 238 ? 56.176 -30.119 -62.313 1.00 33.78 238 LEU D CA 1
ATOM 9515 C C . LEU D 1 238 ? 55.758 -31.518 -62.045 1.00 32.40 238 LEU D C 1
ATOM 9516 O O . LEU D 1 238 ? 56.547 -32.313 -61.664 1.00 34.33 238 LEU D O 1
ATOM 9521 N N . GLY D 1 239 ? 54.510 -31.827 -62.286 1.00 31.45 239 GLY D N 1
ATOM 9522 C CA . GLY D 1 239 ? 54.039 -33.170 -62.093 1.00 30.37 239 GLY D CA 1
ATOM 9523 C C . GLY D 1 239 ? 53.517 -33.570 -60.743 1.00 37.17 239 GLY D C 1
ATOM 9524 O O . GLY D 1 239 ? 53.404 -34.718 -60.447 1.00 38.46 239 GLY D O 1
ATOM 9525 N N . PHE D 1 240 ? 53.219 -32.601 -59.919 1.00 35.87 240 PHE D N 1
ATOM 9526 C CA . PHE D 1 240 ? 52.580 -32.857 -58.667 1.00 36.83 240 PHE D CA 1
ATOM 9527 C C . PHE D 1 240 ? 51.110 -33.124 -58.840 1.00 37.97 240 PHE D C 1
ATOM 9528 O O . PHE D 1 240 ? 50.513 -32.711 -59.793 1.00 38.37 240 PHE D O 1
ATOM 9536 N N . LYS D 1 241 ? 50.538 -33.775 -57.856 1.00 35.70 241 LYS D N 1
ATOM 9537 C CA . LYS D 1 241 ? 49.122 -33.878 -57.718 1.00 35.18 241 LYS D CA 1
ATOM 9538 C C . LYS D 1 241 ? 48.707 -32.811 -56.772 1.00 35.41 241 LYS D C 1
ATOM 9539 O O . LYS D 1 241 ? 49.266 -32.666 -55.749 1.00 41.86 241 LYS D O 1
ATOM 9545 N N . VAL D 1 242 ? 47.727 -32.038 -57.147 1.00 36.76 242 VAL D N 1
ATOM 9546 C CA . VAL D 1 242 ? 47.418 -30.840 -56.438 1.00 34.09 242 VAL D CA 1
ATOM 9547 C C . VAL D 1 242 ? 46.032 -30.887 -55.836 1.00 37.62 242 VAL D C 1
ATOM 9548 O O . VAL D 1 242 ? 45.086 -31.215 -56.474 1.00 37.15 242 VAL D O 1
ATOM 9552 N N . GLY D 1 243 ? 45.958 -30.564 -54.571 1.00 39.88 243 GLY D N 1
ATOM 9553 C CA . GLY D 1 243 ? 44.764 -30.706 -53.800 1.00 44.68 243 GLY D CA 1
ATOM 9554 C C . GLY D 1 243 ? 44.702 -29.567 -52.846 1.00 49.07 243 GLY D C 1
ATOM 9555 O O . GLY D 1 243 ? 45.629 -28.836 -52.731 1.00 52.38 243 GLY D O 1
ATOM 9556 N N . SER D 1 244 ? 43.615 -29.421 -52.140 1.00 47.11 244 SER D N 1
ATOM 9557 C CA . SER D 1 244 ? 43.529 -28.318 -51.241 1.00 51.19 244 SER D CA 1
ATOM 9558 C C . SER D 1 244 ? 43.128 -28.797 -49.894 1.00 56.92 244 SER D C 1
ATOM 9559 O O . SER D 1 244 ? 42.618 -29.872 -49.752 1.00 62.44 244 SER D O 1
ATOM 9562 N N . SER D 1 245 ? 43.407 -27.996 -48.898 1.00 56.80 245 SER D N 1
ATOM 9563 C CA . SER D 1 245 ? 43.261 -28.431 -47.558 1.00 56.13 245 SER D CA 1
ATOM 9564 C C . SER D 1 245 ? 42.177 -27.612 -46.949 1.00 62.66 245 SER D C 1
ATOM 9565 O O . SER D 1 245 ? 42.130 -26.411 -47.086 1.00 57.11 245 SER D O 1
ATOM 9568 N N . ARG D 1 246 ? 41.284 -28.278 -46.255 1.00 69.79 246 ARG D N 1
ATOM 9569 C CA . ARG D 1 246 ? 40.172 -27.573 -45.694 1.00 74.20 246 ARG D CA 1
ATOM 9570 C C . ARG D 1 246 ? 40.288 -27.623 -44.219 1.00 70.11 246 ARG D C 1
ATOM 9571 O O . ARG D 1 246 ? 40.602 -28.636 -43.650 1.00 59.94 246 ARG D O 1
ATOM 9579 N N . GLU D 1 247 ? 40.096 -26.473 -43.629 1.00 70.59 247 GLU D N 1
ATOM 9580 C CA . GLU D 1 247 ? 40.104 -26.364 -42.226 1.00 66.79 247 GLU D CA 1
ATOM 9581 C C . GLU D 1 247 ? 38.691 -26.096 -41.881 1.00 73.55 247 GLU D C 1
ATOM 9582 O O . GLU D 1 247 ? 38.102 -25.150 -42.351 1.00 77.94 247 GLU D O 1
ATOM 9588 N N . ILE D 1 248 ? 38.148 -26.922 -41.023 1.00 75.59 248 ILE D N 1
ATOM 9589 C CA . ILE D 1 248 ? 36.792 -26.750 -40.611 1.00 81.55 248 ILE D CA 1
ATOM 9590 C C . ILE D 1 248 ? 36.672 -25.399 -39.939 1.00 78.37 248 ILE D C 1
ATOM 9591 O O . ILE D 1 248 ? 37.456 -25.052 -39.097 1.00 77.07 248 ILE D O 1
ATOM 9596 N N . GLY D 1 249 ? 35.655 -24.651 -40.310 1.00 76.19 249 GLY D N 1
ATOM 9597 C CA . GLY D 1 249 ? 35.380 -23.370 -39.712 1.00 83.52 249 GLY D CA 1
ATOM 9598 C C . GLY D 1 249 ? 36.007 -22.155 -40.343 1.00 84.73 249 GLY D C 1
ATOM 9599 O O . GLY D 1 249 ? 35.683 -21.050 -39.981 1.00 85.67 249 GLY D O 1
ATOM 9600 N N . ARG D 1 250 ? 36.883 -22.358 -41.305 1.00 92.88 250 ARG D N 1
ATOM 9601 C CA . ARG D 1 250 ? 37.528 -21.246 -41.978 1.00 93.23 250 ARG D CA 1
ATOM 9602 C C . ARG D 1 250 ? 37.308 -21.416 -43.455 1.00 95.90 250 ARG D C 1
ATOM 9603 O O . ARG D 1 250 ? 37.329 -22.523 -43.979 1.00 84.35 250 ARG D O 1
ATOM 9611 N N . LYS D 1 251 ? 37.046 -20.314 -44.126 1.00 96.77 251 LYS D N 1
ATOM 9612 C CA . LYS D 1 251 ? 36.657 -20.391 -45.517 1.00 101.42 251 LYS D CA 1
ATOM 9613 C C . LYS D 1 251 ? 37.768 -20.765 -46.473 1.00 92.30 251 LYS D C 1
ATOM 9614 O O . LYS D 1 251 ? 37.563 -21.538 -47.385 1.00 85.55 251 LYS D O 1
ATOM 9620 N N . ARG D 1 252 ? 38.932 -20.177 -46.290 1.00 82.46 252 ARG D N 1
ATOM 9621 C CA . ARG D 1 252 ? 39.957 -20.309 -47.291 1.00 80.21 252 ARG D CA 1
ATOM 9622 C C . ARG D 1 252 ? 40.696 -21.595 -47.173 1.00 74.60 252 ARG D C 1
ATOM 9623 O O . ARG D 1 252 ? 41.088 -21.990 -46.104 1.00 77.16 252 ARG D O 1
ATOM 9631 N N . LYS D 1 253 ? 40.837 -22.264 -48.295 1.00 61.54 253 LYS D N 1
ATOM 9632 C CA . LYS D 1 253 ? 41.673 -23.420 -48.416 1.00 60.79 253 LYS D CA 1
ATOM 9633 C C . LYS D 1 253 ? 43.111 -23.068 -48.684 1.00 52.03 253 LYS D C 1
ATOM 9634 O O . LYS D 1 253 ? 43.419 -21.974 -49.072 1.00 51.16 253 LYS D O 1
ATOM 9640 N N . GLY D 1 254 ? 43.964 -24.054 -48.508 1.00 45.66 254 GLY D N 1
ATOM 9641 C CA . GLY D 1 254 ? 45.376 -23.993 -48.763 1.00 38.81 254 GLY D CA 1
ATOM 9642 C C . GLY D 1 254 ? 45.659 -25.110 -49.711 1.00 40.47 254 GLY D C 1
ATOM 9643 O O . GLY D 1 254 ? 44.761 -25.716 -50.187 1.00 43.13 254 GLY D O 1
ATOM 9644 N N . THR D 1 255 ? 46.906 -25.399 -49.986 1.00 35.91 255 THR D N 1
ATOM 9645 C CA . THR D 1 255 ? 47.246 -26.345 -51.018 1.00 32.26 255 THR D CA 1
ATOM 9646 C C . THR D 1 255 ? 48.048 -27.491 -50.465 1.00 29.68 255 THR D C 1
ATOM 9647 O O . THR D 1 255 ? 48.826 -27.319 -49.595 1.00 35.05 255 THR D O 1
ATOM 9651 N N . VAL D 1 256 ? 47.798 -28.681 -50.971 1.00 32.33 256 VAL D N 1
ATOM 9652 C CA . VAL D 1 256 ? 48.537 -29.859 -50.604 1.00 30.15 256 VAL D CA 1
ATOM 9653 C C . VAL D 1 256 ? 49.044 -30.510 -51.847 1.00 34.74 256 VAL D C 1
ATOM 9654 O O . VAL D 1 256 ? 48.305 -30.732 -52.728 1.00 35.47 256 VAL D O 1
ATOM 9658 N N . ALA D 1 257 ? 50.319 -30.839 -51.911 1.00 39.52 257 ALA D N 1
ATOM 9659 C CA . ALA D 1 257 ? 50.862 -31.471 -53.089 1.00 35.28 257 ALA D CA 1
ATOM 9660 C C . ALA D 1 257 ? 51.752 -32.657 -52.800 1.00 37.77 257 ALA D C 1
ATOM 9661 O O . ALA D 1 257 ? 52.431 -32.670 -51.827 1.00 39.82 257 ALA D O 1
ATOM 9663 N N . SER D 1 258 ? 51.732 -33.661 -53.658 1.00 32.84 258 SER D N 1
ATOM 9664 C CA . SER D 1 258 ? 52.677 -34.747 -53.605 1.00 33.36 258 SER D CA 1
ATOM 9665 C C . SER D 1 258 ? 52.889 -35.308 -54.961 1.00 35.71 258 SER D C 1
ATOM 9666 O O . SER D 1 258 ? 52.040 -35.223 -55.781 1.00 39.20 258 SER D O 1
ATOM 9669 N N . LEU D 1 259 ? 54.054 -35.842 -55.225 1.00 33.89 259 LEU D N 1
ATOM 9670 C CA . LEU D 1 259 ? 54.265 -36.560 -56.449 1.00 37.81 259 LEU D CA 1
ATOM 9671 C C . LEU D 1 259 ? 53.560 -37.893 -56.582 1.00 46.22 259 LEU D C 1
ATOM 9672 O O . LEU D 1 259 ? 53.008 -38.208 -57.607 1.00 55.07 259 LEU D O 1
ATOM 9677 N N . LYS D 1 260 ? 53.663 -38.719 -55.563 1.00 49.35 260 LYS D N 1
ATOM 9678 C CA . LYS D 1 260 ? 53.062 -40.023 -55.602 1.00 48.05 260 LYS D CA 1
ATOM 9679 C C . LYS D 1 260 ? 52.016 -40.320 -54.543 1.00 46.02 260 LYS D C 1
ATOM 9680 O O . LYS D 1 260 ? 51.255 -41.226 -54.687 1.00 53.79 260 LYS D O 1
ATOM 9686 N N . ALA D 1 261 ? 51.990 -39.577 -53.470 1.00 41.72 261 ALA D N 1
ATOM 9687 C CA . ALA D 1 261 ? 51.004 -39.772 -52.433 1.00 43.30 261 ALA D CA 1
ATOM 9688 C C . ALA D 1 261 ? 49.640 -38.976 -52.795 1.00 48.46 261 ALA D C 1
ATOM 9689 O O . ALA D 1 261 ? 49.523 -38.075 -53.625 1.00 50.52 261 ALA D O 1
ATOM 9691 N N . PRO D 1 262 ? 48.670 -39.560 -52.011 1.00 52.65 262 PRO D N 1
ATOM 9692 C CA . PRO D 1 262 ? 47.310 -39.105 -52.179 1.00 50.27 262 PRO D CA 1
ATOM 9693 C C . PRO D 1 262 ? 47.048 -37.735 -51.686 1.00 48.08 262 PRO D C 1
ATOM 9694 O O . PRO D 1 262 ? 47.503 -37.407 -50.640 1.00 52.26 262 PRO D O 1
ATOM 9698 N N . VAL D 1 263 ? 46.261 -36.971 -52.407 1.00 48.50 263 VAL D N 1
ATOM 9699 C CA . VAL D 1 263 ? 45.922 -35.641 -51.982 1.00 48.75 263 VAL D CA 1
ATOM 9700 C C . VAL D 1 263 ? 44.426 -35.477 -52.006 1.00 48.53 263 VAL D C 1
ATOM 9701 O O . VAL D 1 263 ? 43.748 -36.160 -52.723 1.00 53.16 263 VAL D O 1
ATOM 9705 N N . PRO D 1 264 ? 43.942 -34.603 -51.163 1.00 44.72 264 PRO D N 1
ATOM 9706 C CA . PRO D 1 264 ? 42.548 -34.236 -51.121 1.00 48.99 264 PRO D CA 1
ATOM 9707 C C . PRO D 1 264 ? 42.200 -33.442 -52.331 1.00 50.85 264 PRO D C 1
ATOM 9708 O O . PRO D 1 264 ? 42.972 -32.647 -52.772 1.00 58.55 264 PRO D O 1
ATOM 9712 N N . PRO D 1 265 ? 41.050 -33.722 -52.934 1.00 56.57 265 PRO D N 1
ATOM 9713 C CA . PRO D 1 265 ? 40.721 -33.121 -54.226 1.00 55.64 265 PRO D CA 1
ATOM 9714 C C . PRO D 1 265 ? 40.165 -31.887 -53.836 1.00 54.66 265 PRO D C 1
ATOM 9715 O O . PRO D 1 265 ? 39.708 -31.450 -52.792 1.00 57.04 265 PRO D O 1
ATOM 9727 N N . GLU D 1 267 ? 37.928 -29.055 -55.863 1.00 67.12 267 GLU D N 1
ATOM 9728 C CA . GLU D 1 267 ? 36.531 -28.956 -55.714 1.00 69.98 267 GLU D CA 1
ATOM 9729 C C . GLU D 1 267 ? 36.148 -28.252 -56.978 1.00 67.04 267 GLU D C 1
ATOM 9730 O O . GLU D 1 267 ? 36.797 -27.270 -57.358 1.00 62.60 267 GLU D O 1
ATOM 9736 N N . GLU D 1 268 ? 35.049 -28.714 -57.577 1.00 60.90 268 GLU D N 1
ATOM 9737 C CA . GLU D 1 268 ? 35.011 -28.342 -58.963 1.00 62.67 268 GLU D CA 1
ATOM 9738 C C . GLU D 1 268 ? 35.270 -26.880 -59.250 1.00 60.18 268 GLU D C 1
ATOM 9739 O O . GLU D 1 268 ? 35.733 -26.544 -60.294 1.00 68.20 268 GLU D O 1
ATOM 9745 N N . ASN D 1 269 ? 34.935 -26.024 -58.315 1.00 57.18 269 ASN D N 1
ATOM 9746 C CA . ASN D 1 269 ? 35.007 -24.604 -58.472 1.00 58.28 269 ASN D CA 1
ATOM 9747 C C . ASN D 1 269 ? 36.441 -24.105 -58.545 1.00 54.58 269 ASN D C 1
ATOM 9748 O O . ASN D 1 269 ? 36.735 -23.191 -59.258 1.00 53.56 269 ASN D O 1
ATOM 9753 N N . GLU D 1 270 ? 37.317 -24.718 -57.773 1.00 49.72 270 GLU D N 1
ATOM 9754 C CA . GLU D 1 270 ? 38.741 -24.472 -57.824 1.00 50.18 270 GLU D CA 1
ATOM 9755 C C . GLU D 1 270 ? 39.340 -24.911 -59.126 1.00 44.82 270 GLU D C 1
ATOM 9756 O O . GLU D 1 270 ? 40.223 -24.312 -59.634 1.00 45.83 270 GLU D O 1
ATOM 9762 N N . VAL D 1 271 ? 38.885 -26.024 -59.621 1.00 39.69 271 VAL D N 1
ATOM 9763 C CA . VAL D 1 271 ? 39.331 -26.517 -60.883 1.00 39.87 271 VAL D CA 1
ATOM 9764 C C . VAL D 1 271 ? 38.953 -25.621 -62.049 1.00 38.66 271 VAL D C 1
ATOM 9765 O O . VAL D 1 271 ? 39.703 -25.444 -62.944 1.00 36.25 271 VAL D O 1
ATOM 9769 N N . ARG D 1 272 ? 37.777 -25.043 -62.015 1.00 38.94 272 ARG D N 1
ATOM 9770 C CA . ARG D 1 272 ? 37.353 -24.191 -63.089 1.00 41.56 272 ARG D CA 1
ATOM 9771 C C . ARG D 1 272 ? 38.297 -23.025 -63.191 1.00 36.23 272 ARG D C 1
ATOM 9772 O O . ARG D 1 272 ? 38.745 -22.692 -64.235 1.00 37.46 272 ARG D O 1
ATOM 9780 N N . LYS D 1 273 ? 38.629 -22.447 -62.073 1.00 35.00 273 LYS D N 1
ATOM 9781 C CA . LYS D 1 273 ? 39.549 -21.349 -62.038 1.00 39.44 273 LYS D CA 1
ATOM 9782 C C . LYS D 1 273 ? 40.919 -21.720 -62.546 1.00 40.79 273 LYS D C 1
ATOM 9783 O O . LYS D 1 273 ? 41.550 -20.950 -63.202 1.00 39.64 273 LYS D O 1
ATOM 9789 N N . LEU D 1 274 ? 41.392 -22.897 -62.206 1.00 38.50 274 LEU D N 1
ATOM 9790 C CA . LEU D 1 274 ? 42.670 -23.357 -62.689 1.00 38.75 274 LEU D CA 1
ATOM 9791 C C . LEU D 1 274 ? 42.709 -23.540 -64.176 1.00 38.95 274 LEU D C 1
ATOM 9792 O O . LEU D 1 274 ? 43.703 -23.323 -64.780 1.00 41.29 274 LEU D O 1
ATOM 9797 N N . VAL D 1 275 ? 41.633 -24.035 -64.741 1.00 38.59 275 VAL D N 1
ATOM 9798 C CA . VAL D 1 275 ? 41.390 -24.015 -66.166 1.00 34.16 275 VAL D CA 1
ATOM 9799 C C . VAL D 1 275 ? 41.108 -22.680 -66.846 1.00 36.43 275 VAL D C 1
ATOM 9800 O O . VAL D 1 275 ? 41.602 -22.420 -67.900 1.00 35.93 275 VAL D O 1
ATOM 9804 N N . LEU D 1 276 ? 40.287 -21.842 -66.253 1.00 35.26 276 LEU D N 1
ATOM 9805 C CA . LEU D 1 276 ? 39.832 -20.670 -66.976 1.00 36.72 276 LEU D CA 1
ATOM 9806 C C . LEU D 1 276 ? 40.574 -19.398 -66.738 1.00 38.48 276 LEU D C 1
ATOM 9807 O O . LEU D 1 276 ? 40.588 -18.553 -67.580 1.00 38.62 276 LEU D O 1
ATOM 9812 N N . SER D 1 277 ? 41.186 -19.260 -65.588 1.00 37.32 277 SER D N 1
ATOM 9813 C CA . SER D 1 277 ? 41.828 -18.017 -65.256 1.00 36.28 277 SER D CA 1
ATOM 9814 C C . SER D 1 277 ? 43.084 -17.742 -66.039 1.00 38.49 277 SER D C 1
ATOM 9815 O O . SER D 1 277 ? 43.887 -18.608 -66.251 1.00 37.77 277 SER D O 1
ATOM 9818 N N . PRO D 1 278 ? 43.209 -16.501 -66.460 1.00 36.33 278 PRO D N 1
ATOM 9819 C CA . PRO D 1 278 ? 44.368 -15.949 -67.127 1.00 31.93 278 PRO D CA 1
ATOM 9820 C C . PRO D 1 278 ? 45.515 -15.982 -66.192 1.00 31.53 278 PRO D C 1
ATOM 9821 O O . PRO D 1 278 ? 46.620 -16.137 -66.601 1.00 32.18 278 PRO D O 1
ATOM 9825 N N . PHE D 1 279 ? 45.207 -15.826 -64.927 1.00 31.65 279 PHE D N 1
ATOM 9826 C CA . PHE D 1 279 ? 46.169 -15.822 -63.858 1.00 32.89 279 PHE D CA 1
ATOM 9827 C C . PHE D 1 279 ? 46.859 -17.123 -63.589 1.00 35.33 279 PHE D C 1
ATOM 9828 O O . PHE D 1 279 ? 47.905 -17.154 -63.019 1.00 34.72 279 PHE D O 1
ATOM 9836 N N . ALA D 1 280 ? 46.298 -18.203 -64.069 1.00 38.32 280 ALA D N 1
ATOM 9837 C CA . ALA D 1 280 ? 46.892 -19.471 -63.827 1.00 40.00 280 ALA D CA 1
ATOM 9838 C C . ALA D 1 280 ? 48.012 -19.656 -64.802 1.00 39.88 280 ALA D C 1
ATOM 9839 O O . ALA D 1 280 ? 47.923 -20.416 -65.707 1.00 43.88 280 ALA D O 1
ATOM 9841 N N . VAL D 1 281 ? 49.031 -18.915 -64.594 1.00 40.37 281 VAL D N 1
ATOM 9842 C CA . VAL D 1 281 ? 50.178 -18.965 -65.448 1.00 38.33 281 VAL D CA 1
ATOM 9843 C C . VAL D 1 281 ? 51.292 -19.006 -64.436 1.00 36.58 281 VAL D C 1
ATOM 9844 O O . VAL D 1 281 ? 51.347 -18.471 -63.395 1.00 33.78 281 VAL D O 1
ATOM 9848 N N . PRO D 1 282 ? 52.346 -19.846 -64.900 1.00 36.52 282 PRO D N 1
ATOM 9849 C CA . PRO D 1 282 ? 53.595 -19.931 -64.134 1.00 36.36 282 PRO D CA 1
ATOM 9850 C C . PRO D 1 282 ? 54.222 -18.663 -64.183 1.00 37.88 282 PRO D C 1
ATOM 9851 O O . PRO D 1 282 ? 54.152 -17.783 -65.022 1.00 43.22 282 PRO D O 1
ATOM 9863 N N . ARG D 1 284 ? 58.101 -17.159 -63.496 1.00 31.01 284 ARG D N 1
ATOM 9864 C CA . ARG D 1 284 ? 59.222 -17.812 -63.948 1.00 35.35 284 ARG D CA 1
ATOM 9865 C C . ARG D 1 284 ? 60.422 -17.013 -63.448 1.00 34.26 284 ARG D C 1
ATOM 9866 O O . ARG D 1 284 ? 60.371 -15.825 -63.375 1.00 36.82 284 ARG D O 1
ATOM 9874 N N . ASP D 1 285 ? 61.523 -17.688 -63.175 1.00 32.98 285 ASP D N 1
ATOM 9875 C CA . ASP D 1 285 ? 62.777 -17.069 -62.813 1.00 34.12 285 ASP D CA 1
ATOM 9876 C C . ASP D 1 285 ? 63.938 -17.898 -63.310 1.00 35.21 285 ASP D C 1
ATOM 9877 O O . ASP D 1 285 ? 64.609 -18.559 -62.575 1.00 30.94 285 ASP D O 1
ATOM 9882 N N . GLU D 1 286 ? 64.193 -17.836 -64.578 1.00 39.81 286 GLU D N 1
ATOM 9883 C CA . GLU D 1 286 ? 64.993 -18.832 -65.217 1.00 47.72 286 GLU D CA 1
ATOM 9884 C C . GLU D 1 286 ? 66.416 -18.983 -64.666 1.00 46.31 286 GLU D C 1
ATOM 9885 O O . GLU D 1 286 ? 66.901 -20.072 -64.630 1.00 48.39 286 GLU D O 1
ATOM 9891 N N . LYS D 1 287 ? 67.076 -17.914 -64.236 1.00 49.39 287 LYS D N 1
ATOM 9892 C CA . LYS D 1 287 ? 68.382 -18.034 -63.628 1.00 48.52 287 LYS D CA 1
ATOM 9893 C C . LYS D 1 287 ? 68.419 -17.949 -62.124 1.00 45.77 287 LYS D C 1
ATOM 9894 O O . LYS D 1 287 ? 69.454 -18.066 -61.544 1.00 50.57 287 LYS D O 1
ATOM 9900 N N . LEU D 1 288 ? 67.290 -17.709 -61.500 1.00 47.86 288 LEU D N 1
ATOM 9901 C CA . LEU D 1 288 ? 67.183 -17.641 -60.059 1.00 40.79 288 LEU D CA 1
ATOM 9902 C C . LEU D 1 288 ? 67.888 -16.454 -59.483 1.00 40.51 288 LEU D C 1
ATOM 9903 O O . LEU D 1 288 ? 68.294 -16.447 -58.361 1.00 38.95 288 LEU D O 1
ATOM 9908 N N . ASP D 1 289 ? 68.069 -15.448 -60.294 1.00 46.36 289 ASP D N 1
ATOM 9909 C CA . ASP D 1 289 ? 68.707 -14.258 -59.845 1.00 48.30 289 ASP D CA 1
ATOM 9910 C C . ASP D 1 289 ? 67.859 -13.055 -60.101 1.00 46.05 289 ASP D C 1
ATOM 9911 O O . ASP D 1 289 ? 68.236 -11.974 -59.790 1.00 49.88 289 ASP D O 1
ATOM 9916 N N . LYS D 1 290 ? 66.713 -13.232 -60.701 1.00 43.31 290 LYS D N 1
ATOM 9917 C CA . LYS D 1 290 ? 65.920 -12.087 -61.055 1.00 45.82 290 LYS D CA 1
ATOM 9918 C C . LYS D 1 290 ? 65.415 -11.295 -59.869 1.00 43.37 290 LYS D C 1
ATOM 9919 O O . LYS D 1 290 ? 65.165 -11.808 -58.824 1.00 40.27 290 LYS D O 1
ATOM 9925 N N . GLU D 1 291 ? 65.296 -10.008 -60.041 1.00 42.97 291 GLU D N 1
ATOM 9926 C CA . GLU D 1 291 ? 64.803 -9.180 -58.980 1.00 47.30 291 GLU D CA 1
ATOM 9927 C C . GLU D 1 291 ? 63.367 -9.491 -58.789 1.00 41.68 291 GLU D C 1
ATOM 9928 O O . GLU D 1 291 ? 62.671 -9.740 -59.722 1.00 48.74 291 GLU D O 1
ATOM 9934 N N . PRO D 1 292 ? 62.908 -9.449 -57.572 1.00 38.48 292 PRO D N 1
ATOM 9935 C CA . PRO D 1 292 ? 61.573 -9.908 -57.296 1.00 38.79 292 PRO D CA 1
ATOM 9936 C C . PRO D 1 292 ? 60.526 -9.109 -58.014 1.00 41.99 292 PRO D C 1
ATOM 9937 O O . PRO D 1 292 ? 59.566 -9.671 -58.435 1.00 44.87 292 PRO D O 1
ATOM 9941 N N . LEU D 1 293 ? 60.698 -7.818 -58.134 1.00 39.81 293 LEU D N 1
ATOM 9942 C CA . LEU D 1 293 ? 59.712 -7.010 -58.774 1.00 37.62 293 LEU D CA 1
ATOM 9943 C C . LEU D 1 293 ? 59.602 -7.397 -60.206 1.00 37.15 293 LEU D C 1
ATOM 9944 O O . LEU D 1 293 ? 58.570 -7.346 -60.781 1.00 37.65 293 LEU D O 1
ATOM 9949 N N . GLU D 1 294 ? 60.717 -7.779 -60.765 1.00 35.79 294 GLU D N 1
ATOM 9950 C CA . GLU D 1 294 ? 60.782 -8.218 -62.123 1.00 37.95 294 GLU D CA 1
ATOM 9951 C C . GLU D 1 294 ? 60.023 -9.482 -62.408 1.00 37.07 294 GLU D C 1
ATOM 9952 O O . GLU D 1 294 ? 59.434 -9.615 -63.425 1.00 33.55 294 GLU D O 1
ATOM 9958 N N . ILE D 1 295 ? 60.056 -10.422 -61.497 1.00 36.77 295 ILE D N 1
ATOM 9959 C CA . ILE D 1 295 ? 59.350 -11.632 -61.697 1.00 31.42 295 ILE D CA 1
ATOM 9960 C C . ILE D 1 295 ? 57.892 -11.311 -61.768 1.00 32.78 295 ILE D C 1
ATOM 9961 O O . ILE D 1 295 ? 57.191 -11.819 -62.575 1.00 35.75 295 ILE D O 1
ATOM 9966 N N . LEU D 1 296 ? 57.441 -10.423 -60.927 1.00 29.51 296 LEU D N 1
ATOM 9967 C CA . LEU D 1 296 ? 56.056 -10.059 -60.925 1.00 33.54 296 LEU D CA 1
ATOM 9968 C C . LEU D 1 296 ? 55.582 -9.417 -62.200 1.00 36.90 296 LEU D C 1
ATOM 9969 O O . LEU D 1 296 ? 54.526 -9.715 -62.658 1.00 36.77 296 LEU D O 1
ATOM 9974 N N . ILE D 1 297 ? 56.371 -8.510 -62.740 1.00 37.03 297 ILE D N 1
ATOM 9975 C CA . ILE D 1 297 ? 56.084 -7.866 -63.991 1.00 33.62 297 ILE D CA 1
ATOM 9976 C C . ILE D 1 297 ? 56.067 -8.835 -65.144 1.00 31.53 297 ILE D C 1
ATOM 9977 O O . ILE D 1 297 ? 55.189 -8.824 -65.923 1.00 32.60 297 ILE D O 1
ATOM 9982 N N . ASP D 1 298 ? 57.016 -9.727 -65.203 1.00 32.60 298 ASP D N 1
ATOM 9983 C CA . ASP D 1 298 ? 57.064 -10.642 -66.289 1.00 39.02 298 ASP D CA 1
ATOM 9984 C C . ASP D 1 298 ? 55.782 -11.407 -66.274 1.00 40.30 298 ASP D C 1
ATOM 9985 O O . ASP D 1 298 ? 55.281 -11.783 -67.291 1.00 47.31 298 ASP D O 1
ATOM 9990 N N . TYR D 1 299 ? 55.298 -11.687 -65.092 1.00 36.60 299 TYR D N 1
ATOM 9991 C CA . TYR D 1 299 ? 54.082 -12.412 -64.909 1.00 36.96 299 TYR D CA 1
ATOM 9992 C C . TYR D 1 299 ? 52.866 -11.672 -65.383 1.00 40.88 299 TYR D C 1
ATOM 9993 O O . TYR D 1 299 ? 52.050 -12.203 -66.075 1.00 42.42 299 TYR D O 1
ATOM 10002 N N . LEU D 1 300 ? 52.743 -10.427 -65.008 1.00 41.45 300 LEU D N 1
ATOM 10003 C CA . LEU D 1 300 ? 51.595 -9.675 -65.401 1.00 36.51 300 LEU D CA 1
ATOM 10004 C C . LEU D 1 300 ? 51.603 -9.574 -66.880 1.00 39.71 300 LEU D C 1
ATOM 10005 O O . LEU D 1 300 ? 50.595 -9.613 -67.502 1.00 40.84 300 LEU D O 1
ATOM 10010 N N . LEU D 1 301 ? 52.771 -9.461 -67.454 1.00 43.24 301 LEU D N 1
ATOM 10011 C CA . LEU D 1 301 ? 52.854 -9.370 -68.875 1.00 50.30 301 LEU D CA 1
ATOM 10012 C C . LEU D 1 301 ? 52.323 -10.622 -69.500 1.00 49.09 301 LEU D C 1
ATOM 10013 O O . LEU D 1 301 ? 51.657 -10.556 -70.480 1.00 46.80 301 LEU D O 1
ATOM 10018 N N . LYS D 1 302 ? 52.646 -11.771 -68.940 1.00 47.75 302 LYS D N 1
ATOM 10019 C CA . LYS D 1 302 ? 52.141 -13.008 -69.460 1.00 45.89 302 LYS D CA 1
ATOM 10020 C C . LYS D 1 302 ? 50.646 -13.080 -69.327 1.00 46.32 302 LYS D C 1
ATOM 10021 O O . LYS D 1 302 ? 49.965 -13.464 -70.226 1.00 47.35 302 LYS D O 1
ATOM 10027 N N . VAL D 1 303 ? 50.132 -12.675 -68.192 1.00 49.14 303 VAL D N 1
ATOM 10028 C CA . VAL D 1 303 ? 48.729 -12.779 -67.920 1.00 47.75 303 VAL D CA 1
ATOM 10029 C C . VAL D 1 303 ? 47.939 -11.975 -68.916 1.00 49.31 303 VAL D C 1
ATOM 10030 O O . VAL D 1 303 ? 46.890 -12.367 -69.338 1.00 53.55 303 VAL D O 1
ATOM 10034 N N . TYR D 1 304 ? 48.447 -10.834 -69.297 1.00 50.57 304 TYR D N 1
ATOM 10035 C CA . TYR D 1 304 ? 47.717 -9.992 -70.197 1.00 57.44 304 TYR D CA 1
ATOM 10036 C C . TYR D 1 304 ? 48.138 -10.211 -71.628 1.00 61.77 304 TYR D C 1
ATOM 10037 O O . TYR D 1 304 ? 47.714 -9.533 -72.530 1.00 68.08 304 TYR D O 1
ATOM 10046 N N . LYS D 1 305 ? 48.964 -11.203 -71.829 1.00 62.36 305 LYS D N 1
ATOM 10047 C CA . LYS D 1 305 ? 49.294 -11.604 -73.157 1.00 67.88 305 LYS D CA 1
ATOM 10048 C C . LYS D 1 305 ? 49.851 -10.462 -73.922 1.00 73.56 305 LYS D C 1
ATOM 10049 O O . LYS D 1 305 ? 49.739 -10.410 -75.127 1.00 88.36 305 LYS D O 1
ATOM 10055 N N . ILE D 1 306 ? 50.441 -9.531 -73.210 1.00 70.30 306 ILE D N 1
ATOM 10056 C CA . ILE D 1 306 ? 51.338 -8.610 -73.816 1.00 59.28 306 ILE D CA 1
ATOM 10057 C C . ILE D 1 306 ? 52.496 -9.497 -74.081 1.00 61.17 306 ILE D C 1
ATOM 10058 O O . ILE D 1 306 ? 53.506 -9.080 -74.537 1.00 68.35 306 ILE D O 1
ATOM 10063 N N . SER D 1 307 ? 52.336 -10.754 -73.766 1.00 62.86 307 SER D N 1
ATOM 10064 C CA 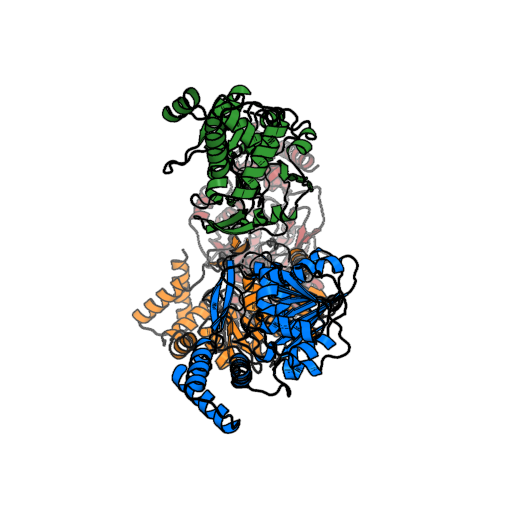. SER D 1 307 ? 53.428 -11.646 -73.946 1.00 66.88 307 SER D CA 1
ATOM 10065 C C . SER D 1 307 ? 53.193 -12.956 -73.248 1.00 72.23 307 SER D C 1
ATOM 10066 O O . SER D 1 307 ? 52.197 -13.621 -73.478 1.00 73.36 307 SER D O 1
#

Nearest PDB structures (foldseek):
  3vyw-assembly1_A  TM=1.003E+00  e=6.036E-62  Aquifex aeolicus VF5
  3vyw-assembly3_C  TM=1.000E+00  e=4.597E-56  Aquifex aeolicus VF5
  2qy6-assembly1_A  TM=7.807E-01  e=3.549E-14  Escherichia coli O157:H7
  1jqe-assembly1_A  TM=5.782E-01  e=9.137E-05  Homo sapiens
  2aot-assembly2_B  TM=4.102E-01  e=1.028E-04  Homo sapiens

Solvent-accessible surface area: 53798 Å² total

InterPro domains:
  IPR008471 MnmC-like methyltransferase [PF05430] (160-259)
  IPR029063 S-adenosyl-L-methionine-dependent methyltransferase superfamily [G3DSA:3.40.50.150] (44-281)
  IPR029063 S-adenosyl-L-methionine-dependent methyltransferase superfamily [SSF53335] (96-244)

CATH classification: 1.20.120.1180 (+1 more: 3.40.50.150)

Foldseek 3Di:
DQLVVQLVVVVVVCVVVVFDDDPVLVVVLSVVLSVLEWRQPDADWAWDAADVGAIWIAGRRLRGTLAHRDCGRLSCLVFQPQVLQCVLVVLLVDQEAEEEEEACGLVRNVLSNVVSSCVSPVRHAYEYEYEHADDDDDHRATDPPRRVSSVVVVVCPAADDDRRYGHHYDYDDCLVVLVPDDPAAHQEYEHRDRDCSSQVLCQALQNVLSVVVHHDQQGKYGYLDPFLQNVLSLVVNQWDWAWTDDPSIIIITHNDHDYHHDVVSVVCSVPALQNHGDDNVSPDDSSVSSSVSSCSSVVSD/DQLVVLVVVVVVLVVVPPDDDDPVLVVVLSVVLSVLEWAPPDADWAWAAAPVGWIFIQGRRLRGTLAHRPQGRLRCLCFQFQVLQCVLVVLLPDQEAEEEEEACGLVNNVLSNVVSSCVSPVQHAYEYEYEHQDDDPDHDATDPPRRVSSVVVVVQPAADDDRRYGHHYDHRDCLPVLVPDPPAAHLEYEYRDRDCSSFVLCQALVNVLSVVVRHDQQHKYGYQDPFLQNVLSQVVSQWDKAWTDDPPDDRIIIMTGNPHDYHHDPVSVCCNVDALLNHHHDPVSPDDSSSSNSVSSCSSVVD/DQLVVQLVVLVVLCVVVVDDDDPVLSVVLSVVLSVLEFAQPDADWAWAAAPVGWIWIAGRRLRGTLADRDCGRLNCLPQQFQVQFCLLVVLLVDQEAEEEEEACGLVNNVQVNVVSSCVSPVRHAYEYEYEDADDDPDHGAGDPPRRVSSVVVVVCPDADDDNRYGHHYDYRDCLVVLVPDPPAAHQEYEDRDRDCSHFPLCQALVNVLSVVNHHDQQHKYTYQDLFLQSQLSLVVSQWDKAWGDDVPDDGIIIMTHNHHDHDHDPVSVVCNVDALRNHGDDPVSPDDSSSSSSVSSCSSVPD/DQLVVLLVVLVVVCVVVVFDDDPVLVVVLSVVLSVLEFRQVDADWDWAAACVGWIWIAGRRLRGTLAHRYCGRLRCLVFQPQVQFCVLVVLLVDQEAEEEEEECHLPNNPLSNVLSSCVSPVRHAYEYEYEHADDDDDDRAGDDSRGVSSVVVNVQPPADDDNRYGHHYHYRDCLVVLVPDDDAAHQEYEQRDRDCSHFVLCQALVNVLSVVNHHDQQGKYTYQDLFLQRQLSCVVSQWDKAWTDDPPDDGIIIIIHNHHDYHHDVVSVVCNVPALRNHGHDDVSPDDSSVSSSVSSCSSVVSD